Protein AF-A0A7C5HWU1-F1 (afdb_monomer)

Solvent-accessible surface area (backbone atoms only — not comparable to full-atom values): 47065 Å² total; per-residue (Å²): 133,80,89,87,91,85,68,87,83,76,78,81,76,69,82,74,79,74,74,66,59,47,77,37,58,42,42,55,63,25,38,42,65,32,80,45,93,54,46,99,65,39,23,50,65,74,27,44,8,29,36,69,70,50,88,85,70,71,61,64,52,92,88,49,55,86,41,77,65,36,30,35,57,54,82,65,50,75,66,51,50,54,52,48,48,56,29,50,52,31,42,74,73,67,38,45,51,56,19,36,51,44,24,66,70,74,66,47,67,50,42,37,32,46,34,37,25,65,77,80,68,48,61,36,41,32,43,38,67,57,70,41,71,85,28,67,45,52,41,90,51,96,68,71,92,72,46,38,78,22,14,23,64,47,23,63,30,40,41,38,36,32,86,78,41,88,36,57,29,37,33,35,18,52,36,40,49,64,14,53,65,20,53,62,53,43,47,50,46,30,64,64,52,37,24,27,31,40,38,36,40,16,20,14,47,39,48,32,52,74,83,69,78,78,83,52,79,93,41,23,62,45,24,41,48,73,24,76,83,30,63,51,40,52,52,50,53,54,50,46,51,48,31,30,67,78,68,72,43,82,34,41,37,38,41,43,39,36,43,51,55,87,73,61,85,89,49,30,31,30,22,35,20,44,32,40,90,40,36,46,51,19,23,55,62,31,41,89,23,86,81,38,66,11,49,60,38,65,43,47,71,70,63,41,66,53,57,73,81,57,87,33,50,66,33,35,41,58,54,39,35,11,37,36,55,73,74,65,91,56,70,39,51,74,90,82,53,72,50,72,55,35,50,70,50,90,62,38,63,62,76,70,26,47,62,53,55,62,68,46,60,94,57,60,70,41,32,45,62,42,39,36,40,32,38,35,30,45,73,44,46,78,55,40,74,91,41,72,70,48,48,38,45,52,41,33,41,37,84,87,81,72,44,66,38,69,92,50,31,54,56,50,59,50,62,67,54,39,60,62,48,57,34,39,48,63,35,49,64,55,65,70,64,42,69,87,90,67,66,38,53,52,46,41,77,72,44,77,74,47,54,36,41,34,30,41,30,33,32,37,46,56,57,58,45,79,33,38,42,26,41,38,41,35,35,25,78,46,82,83,56,98,81,59,55,49,76,47,31,37,91,78,41,57,62,29,16,26,55,78,47,40,64,52,72,51,64,90,42,64,62,56,36,57,35,24,38,33,37,26,25,34,30,73,79,77,39,60,22,58,69,33,75,79,46,72,52,52,20,23,26,46,42,74,44,75,68,43,42,44,39,36,61,30,22,30,43,36,34,32,29,32,52,38,38,48,65,27,53,16,33,37,40,28,41,27,53,81,94,52,72,74,41,79,78,52,34,29,93,82,33,76,74,36,41,42,50,86,53,58,68,40,77,41,68,46,79,47,70,89,42,63,55,78,42,62,39,38,39,38,43,29,40,26,28,82,84,73,51,75,32,63,52,82,66,69,35,54,33,35,16,26,63,69,37,35,45,38,41,24,41,84,84,56,84,46,57,32,53,21,32,41,36,49,26,84,90,42,42,87,60,94,38,84,91,52,37,38,75,46,79,90,75,82,64,88,87,40,48,49,43,26,35,52,42,66,85,47,100,56,71,70,39,41,20,37,21,46,35,31,38,52,72,58,43,86,77,36,57,51,76,45,42,34,38,38,32,35,72,63,59,71,41,62,34,33,40,36,58,40,71,89,52,63,82,52,100,68,42,44,36,38,34,35,71,88,77,75,45,75,36,49,41,78,84,40,72,40,77,49,67,42,88,57,66,57,76,46,54,30,41,37,37,44,14,39,78,66,85,78,69,57,54,48,42,75,73,44,78,50,78,83,90,38,39,38,40,35,39,48,83,43,74,84,45,68,48,73,50,46,28,32,13,69,45,94,89,54,80,69,43,78,50,78,77,44,50,78,60,87,53,29,38,39,25,71,79,56,92,71,58,46,26,38,33,39,22,40,30,34,92,90,47,89,69,71,38,76,47,83,49,74,70,131

Nearest PDB structures (foldseek):
  7mrs-assembly1_A  TM=3.043E-01  e=5.354E-09  Danio rerio
  7mrm-assembly1_B  TM=2.486E-01  e=1.043E-09  Gallus gallus
  7mqy-assembly1_A  TM=2.648E-01  e=2.783E-09  Danio rerio
  8k53-assembly1_A  TM=4.110E-01  e=7.992E-06  Homo sapiens
  1zlg-assembly1_A  TM=1.804E-01  e=8.283E-09  Homo sapiens

Mean predicted aligned error: 12.89 Å

Foldseek 3Di:
DDDDDPDVPPPPPDPPPPLDFAEFEEAVCQQCFNPDPGDPGRNLLLQFAFADQDPPPFDWAPAAATDQPSEAADQDDPVRLVLLLVLLVCVLVVVQSVSSVSCVVVVPQWTWYFYQHPVQRFTKTKTDGDWDQVGWDPSPDPDCPSIDGTHYHNQQWMKIFGPPAPALAEFEEQACGRQVLFLVLSVVLCVLQSYGMYIYGRYHQRRDFPSPPGDDSCGGSSGLQNHCSGSSNSSLLVSQVSSCVVLVDGGQYEYEGAGEQQPPAPQAQKEKELAPPLAQDAPQQAFPFPVGLHLQQLAAQFQDDACPLHHFHTAGSQNHYAYRHDDDFGWHDPPVDIDGRHPPDPPRDDRRGSSSCSSCPVNQSQANDRNYMYMYGRLQRNRDDSDPVSSQVLQQQDPVVRHHPSVCRCVSVCVNPVRSSVSCSVRSVCVSVLPPVDFWAFWAPWDFPAAAQFKTKIFTAFTGGNQWAFKWKWKAQDADDDPRTDTDMCVNPVNRNHSRDTMDMDGRHHGFTKMKIWMWTAGPVGHIHDIDDIDIDTRAQFDKDDFEWEAAAQKIKTKIWGQAGHQWQFKWKWKDFDPDDTDTPDIVVHDVLRGDDRDGGHMGMDMGHRHDAPTKMKMWMWIAGPVRDIGTDPDMYMFGHHHKKKKKKAFPVRPAIDIAIEEATQPAAQADDPSQWAFDDDDDDPFHKDKFFWDQPHPDGTTGTSYDYHHDDDLQVDKDKTKMKMFGPPAPGKMKIAMDPVCLVDPGFKWKQFPVVRDIDGRNVDIDIDHHHDRDIGIIMIMTGDPDDDWDFFAPWDWDDDQWIKTFTDDIPQFPDKWKWFFLDQPDDTDTDPQWDDDRRMIIHGDDPGGFKMWMFGHHPVGPDTDIDIDGDD

Secondary structure (DSSP, 8-state):
----SSSSSSSS---------EEEEE-HHHHHTS--TTSSS--GGGGSB---SSTTSSPPPTT----TTSS------HHHHHHHHHHHHHHHTT-HHHHHHHHHHHT--EEEEEEEETTT--EEEEEEEPPEEEEEE-TT-S-STT-EEEE-SS---EEEE-TT--S-EEEEES-TTTTTTHHHHHHHHHHHTT-SEEEE-SB-TTSSB--SSS--GGGBSS-TTT-SS-HHHHHHHHHHHHHHHHHSS--EEEEEEEE-TTTSTTS-SEEEESSTT--S--BTT---SSS--STTTSS-SEEE-TTSSSS---EEHHHHEEE---SS--EEE-SS-EEEPP---S----TT-HHHHHHTTT--TTSSB--EEEEEEESS-TTS--SHHHHHHHTTEETTTTEE-GGGTTHHHHHHHHHHHHHHHHHHHHHHH---S-PPPPPEEEEEEEE-SS-EEEEEE----TTEEEEEEEEESS---TT--EEE-TTT-GGGG-TT--EEEE-SPPTT-EEEEEEEEEETTS-BPPPPPPEEEE--SEEEEEEEEEE-SS-EEEEEEEEEESSEEEEEEEEEETTSPPEEEEETTT-GGGB--SSSSEEEEEEE-SPPTT--EEEEEEEEETTS-EEE-S--EEE-----EEEEEEETTSSSEEEEEEEEETT--SS--TTTSEEPP----SS-EEEEEEESSSSSSSEEEEEEEEEP--TTT-EEEEEEEEEES-TTS-EEEEE-HHHHTSSS-EEEEETTTTEEEETTT--EEE--SSSS-EEEEEEEE--SPPPPPPPS-EEEESSSEEEE-PPPTT--EEEEEEESSSSS--EE-TTSEEETTEEEE---TT--EEEEEEEBTTB----EEEEE--

pLDDT: mean 91.93, std 10.79, range [37.84, 98.88]

Radius of gyration: 43.84 Å; Cα contacts (8 Å, |Δi|>4): 2076; chains: 1; bounding box: 96×88×148 Å

Sequence (874 aa):
MKKIIIVLCFLLMLPFYIFSIVEETASFSDFLFHQTGSCEYDNWISHVSEGIAREDWNTYAPYDVQTSGFGDFLLPENEDLSNWEIVIESFLEGNYENAQTLLDTFGIPYQVVQFSDLDTGQIYYLLREDLNLTYYDDNETPEHDDDELGSFDYGWGLYVYNPAATQPVIISAPHPNDDFITPVIAYKCFRDWDAMFFLVNGAGREVKWTEQGDYTNSKSLSDPSRNEDHPFQVAYKMFCDQIREDFGRREFSAQIHSYDWDRHEGHANCQVSAGSGQRCPNLPIRDLSDLKIDLINYSQHLMIPANTIGDNETVFLNDYYAVYYSIYDFIFSDWMNSYEVNNDVDLPGYGSNNQMEYTLSGWNSYDVFEPFFHLEMDELPNSYEITEEKYKWFYAYDSLSATYDMEHLFDKAQQYYSYWIDVMTLVLPEVFELDDELIPATPTNFAIEEQFFDAIELSWEHISSFDFETYEVLYGTEPIGGGNYEIFSRADDELLASQREEGISIADLELNQVYYFKIRAKDYNDNYSDLSEEISGITGPAIISNLLAIGEDASSILMWTADIQVDNQGFNVYRKTGPEPYVQIDGWETNPDLTGSTLPDVDYEFIDEDLENGTYYYYKISAVNIQDDEFIFPEQTSCSPHAVFWLITSNLNAAIKDSAGFSANFFASDNYDPYYDLIKIDSTSSDYIFSAFYEEDWEFRDCYLYQETHRFFNPEYYYKTWQYRVRTDQLNDSIQIYVSDNFLDRNEYLYLEDLQTEEYTNLITSTHLFSTSTEDYVDFVLYWGDWQPALDIPQNIVISIENDIHISWNSVPDAAFYRVYSSDNPSEHFEIDLSGTFFDTNWYAPILEGKRFYFVTAVNENRNNLRKKFVRSK

Structure (mmCIF, N/CA/C/O backbone):
data_AF-A0A7C5HWU1-F1
#
_entry.id   AF-A0A7C5HWU1-F1
#
loop_
_atom_site.group_PDB
_atom_site.id
_atom_site.type_symbol
_atom_site.label_atom_id
_atom_site.label_alt_id
_atom_site.label_comp_id
_atom_site.label_asym_id
_atom_site.label_entity_id
_atom_site.label_seq_id
_atom_site.pdbx_PDB_ins_code
_atom_site.Cartn_x
_atom_site.Cartn_y
_atom_site.Cartn_z
_atom_site.occupancy
_atom_site.B_iso_or_equiv
_atom_site.auth_seq_id
_atom_site.auth_comp_id
_atom_site.auth_asym_id
_atom_site.auth_atom_id
_atom_site.pdbx_PDB_model_num
ATOM 1 N N . MET A 1 1 ? -8.292 -18.930 92.730 1.00 40.56 1 MET A N 1
ATOM 2 C CA . MET A 1 1 ? -8.902 -19.904 91.799 1.00 40.56 1 MET A CA 1
ATOM 3 C C . MET A 1 1 ? -10.146 -19.223 91.252 1.00 40.56 1 MET A C 1
ATOM 5 O O . MET A 1 1 ? -11.150 -19.199 91.935 1.00 40.56 1 MET A O 1
ATOM 9 N N . LYS A 1 2 ? -10.034 -18.327 90.266 1.00 37.84 2 LYS A N 1
ATOM 10 C CA . LYS A 1 2 ? -9.651 -18.561 88.863 1.00 37.84 2 LYS A CA 1
ATOM 11 C C . LYS A 1 2 ? -10.492 -19.673 88.226 1.00 37.84 2 LYS A C 1
ATOM 13 O O . LYS A 1 2 ? -10.213 -20.838 88.464 1.00 37.84 2 LYS A O 1
ATOM 18 N N . LYS A 1 3 ? -11.360 -19.193 87.331 1.00 42.97 3 LYS A N 1
ATOM 19 C CA . LYS A 1 3 ? -11.616 -19.690 85.978 1.00 42.97 3 LYS A CA 1
ATOM 20 C C . LYS A 1 3 ? -12.542 -20.901 85.848 1.00 42.97 3 LYS A C 1
ATOM 22 O O . LYS A 1 3 ? -12.267 -21.960 86.389 1.00 42.97 3 LYS A O 1
ATOM 27 N N . ILE A 1 4 ? -13.553 -20.693 85.000 1.00 46.03 4 ILE A N 1
ATOM 28 C CA . ILE A 1 4 ? -14.052 -21.551 83.905 1.00 46.03 4 ILE A CA 1
ATOM 29 C C . ILE A 1 4 ? -15.587 -21.490 83.905 1.00 46.03 4 ILE A C 1
ATOM 31 O O . ILE A 1 4 ? -16.211 -22.452 84.308 1.00 46.03 4 ILE A O 1
ATOM 35 N N . ILE A 1 5 ? -16.183 -20.356 83.499 1.00 46.50 5 ILE A N 1
ATOM 36 C CA . ILE A 1 5 ? -17.501 -20.282 82.816 1.00 46.50 5 ILE A CA 1
ATOM 37 C C . ILE A 1 5 ? -17.549 -18.979 81.982 1.00 46.50 5 ILE A C 1
ATOM 39 O O . ILE A 1 5 ? -18.446 -18.173 82.148 1.00 46.50 5 ILE A O 1
ATOM 43 N N . ILE A 1 6 ? -16.538 -18.708 81.146 1.00 43.06 6 ILE A N 1
ATOM 44 C CA . ILE A 1 6 ? -16.612 -17.734 80.031 1.00 43.06 6 ILE A CA 1
ATOM 45 C C . ILE A 1 6 ? -15.574 -18.193 78.996 1.00 43.06 6 ILE A C 1
ATOM 47 O O . ILE A 1 6 ? -14.466 -17.674 78.967 1.00 43.06 6 ILE A O 1
ATOM 51 N N . VAL A 1 7 ? -15.864 -19.258 78.242 1.00 43.56 7 VAL A N 1
ATOM 52 C CA . VAL A 1 7 ? -15.054 -19.643 77.059 1.00 43.56 7 VAL A CA 1
ATOM 53 C C . VAL A 1 7 ? -15.929 -20.107 75.882 1.00 43.56 7 VAL A C 1
ATOM 55 O O . VAL A 1 7 ? -15.450 -20.115 74.760 1.00 43.56 7 VAL A O 1
ATOM 58 N N . LEU A 1 8 ? -17.227 -20.399 76.059 1.00 40.72 8 LEU A N 1
ATOM 59 C CA . LEU A 1 8 ? -18.040 -20.935 74.952 1.00 40.72 8 LEU A CA 1
ATOM 60 C C . LEU A 1 8 ? -18.821 -19.904 74.109 1.00 40.72 8 LEU A C 1
ATOM 62 O O . LEU A 1 8 ? -19.440 -20.307 73.136 1.00 40.72 8 LEU A O 1
ATOM 66 N N . CYS A 1 9 ? -18.774 -18.603 74.428 1.00 41.03 9 CYS A N 1
ATOM 67 C CA . CYS A 1 9 ? -19.419 -17.553 73.611 1.00 41.03 9 CYS A CA 1
ATOM 68 C C . CYS A 1 9 ? -18.434 -16.595 72.916 1.00 41.03 9 CYS A C 1
ATOM 70 O O . CYS A 1 9 ? -18.874 -15.655 72.273 1.00 41.03 9 CYS A O 1
ATOM 72 N N . PHE A 1 10 ? -17.120 -16.816 73.029 1.00 39.53 10 PHE A N 1
ATOM 73 C CA . PHE A 1 10 ? -16.094 -15.957 72.405 1.00 39.53 10 PHE A CA 1
ATOM 74 C C . PHE A 1 10 ? -15.346 -16.639 71.246 1.00 39.53 10 PHE A C 1
ATOM 76 O O . PHE A 1 10 ? -14.354 -16.110 70.764 1.00 39.53 10 PHE A O 1
ATOM 83 N N . LEU A 1 11 ? -15.818 -17.808 70.796 1.00 40.31 11 LEU A N 1
ATOM 84 C CA . LEU A 1 11 ? -15.212 -18.591 69.708 1.00 40.31 11 LEU A CA 1
ATOM 85 C C . LEU A 1 11 ? -16.093 -18.659 68.443 1.00 40.31 11 LEU A C 1
ATOM 87 O O . LEU A 1 11 ? -15.868 -19.504 67.588 1.00 40.31 11 LEU A O 1
ATOM 91 N N . LEU A 1 12 ? -17.091 -17.772 68.337 1.00 43.75 12 LEU A N 1
ATOM 92 C CA . LEU A 1 12 ? -17.999 -17.628 67.184 1.00 43.75 12 LEU A CA 1
ATOM 93 C C . LEU A 1 12 ? -18.021 -16.195 66.612 1.00 43.75 12 LEU A C 1
ATOM 95 O O . LEU A 1 12 ? -18.949 -15.822 65.910 1.00 43.75 12 LEU A O 1
ATOM 99 N N . MET A 1 13 ? -16.995 -15.393 66.904 1.00 44.50 13 MET A N 1
ATOM 100 C CA . MET A 1 13 ? -16.702 -14.148 66.182 1.00 44.50 13 MET A CA 1
ATOM 101 C C . MET A 1 13 ? -15.265 -14.204 65.661 1.00 44.50 13 MET A C 1
ATOM 103 O O . MET A 1 13 ? -14.399 -13.439 66.072 1.00 44.50 13 MET A O 1
ATOM 107 N N . LEU A 1 14 ? -14.995 -15.193 64.815 1.00 41.62 14 LEU A N 1
ATOM 108 C CA . LEU A 1 14 ? -14.019 -15.000 63.752 1.00 41.62 14 LEU A CA 1
ATOM 109 C C . LEU A 1 14 ? -14.817 -14.359 62.614 1.00 41.62 14 LEU A C 1
ATOM 111 O O . LEU A 1 14 ? -15.824 -14.960 62.228 1.00 41.62 14 LEU A O 1
ATOM 115 N N . PRO A 1 15 ? -14.450 -13.166 62.116 1.00 42.91 15 PRO A N 1
ATOM 116 C CA . PRO A 1 15 ? -14.935 -12.753 60.816 1.00 42.91 15 PRO A CA 1
ATOM 117 C C . PRO A 1 15 ? -14.391 -13.802 59.846 1.00 42.91 15 PRO A C 1
ATOM 119 O O . PRO A 1 15 ? -13.188 -13.887 59.611 1.00 42.91 15 PRO A O 1
ATOM 122 N N . PHE A 1 16 ? -15.266 -14.681 59.365 1.00 39.62 16 PHE A N 1
ATOM 123 C CA . PHE A 1 16 ? -15.053 -15.211 58.035 1.00 39.62 16 PHE A CA 1
ATOM 124 C C . PHE A 1 16 ? -15.185 -13.975 57.152 1.00 39.62 16 PHE A C 1
ATOM 126 O O . PHE A 1 16 ? -16.294 -13.477 56.979 1.00 39.62 16 PHE A O 1
ATOM 133 N N . TYR A 1 17 ? -14.054 -13.417 56.719 1.00 40.31 17 TYR A N 1
ATOM 134 C CA . TYR A 1 17 ? -14.051 -12.621 55.504 1.00 40.31 17 TYR A CA 1
ATOM 135 C C . TYR A 1 17 ? -14.472 -13.610 54.423 1.00 40.31 17 TYR A C 1
ATOM 137 O O . TYR A 1 17 ? -13.705 -14.478 54.016 1.00 40.31 17 TYR A O 1
ATOM 145 N N . ILE A 1 18 ? -15.770 -13.615 54.142 1.00 43.16 18 ILE A N 1
ATOM 146 C CA . ILE A 1 18 ? -16.285 -14.161 52.903 1.00 43.16 18 ILE A CA 1
ATOM 147 C C . ILE A 1 18 ? -15.834 -13.100 51.907 1.00 43.16 18 ILE A C 1
ATOM 149 O O . ILE A 1 18 ? -16.383 -12.003 51.919 1.00 43.16 18 ILE A O 1
ATOM 153 N N . PHE A 1 19 ? -14.737 -13.369 51.201 1.00 53.16 19 PHE A N 1
ATOM 154 C CA . PHE A 1 19 ? -14.322 -12.557 50.066 1.00 53.16 19 PHE A CA 1
ATOM 155 C C . PHE A 1 19 ? -15.369 -12.817 48.987 1.00 53.16 19 PHE A C 1
ATOM 157 O O . PHE A 1 19 ? -15.339 -13.856 48.336 1.00 53.16 19 PHE A O 1
ATOM 164 N N . SER A 1 20 ? -16.390 -11.968 48.935 1.00 76.44 20 SER A N 1
ATOM 165 C CA . SER A 1 20 ? -17.412 -12.007 47.898 1.00 76.44 20 SER A CA 1
ATOM 166 C C . SER A 1 20 ? -17.138 -10.876 46.928 1.00 76.44 20 SER A C 1
ATOM 168 O O . SER A 1 20 ? -16.893 -9.753 47.366 1.00 76.44 20 SER A O 1
ATOM 170 N N . ILE A 1 21 ? -17.228 -11.179 45.639 1.00 93.44 21 ILE A N 1
ATOM 171 C CA . ILE A 1 21 ? -17.338 -10.163 44.594 1.00 93.4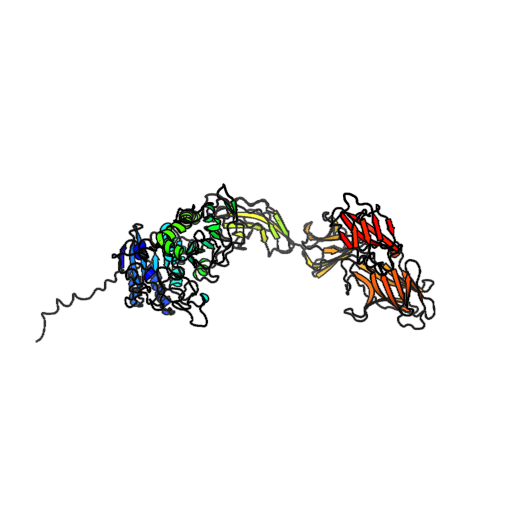4 21 ILE A CA 1
ATOM 172 C C . ILE A 1 21 ? -18.597 -9.312 44.814 1.00 93.44 21 ILE A C 1
ATOM 174 O O . ILE A 1 21 ? -19.515 -9.721 45.538 1.00 93.44 21 ILE A O 1
ATOM 178 N N . VAL A 1 22 ? -18.642 -8.134 44.201 1.00 95.81 22 VAL A N 1
ATOM 179 C CA . VAL A 1 22 ? -19.828 -7.272 44.231 1.00 95.81 22 VAL A CA 1
ATOM 180 C C . VAL A 1 22 ? -20.861 -7.815 43.241 1.00 95.81 22 VAL A C 1
ATOM 182 O O . VAL A 1 22 ? -20.510 -8.253 42.150 1.00 95.81 22 VAL A O 1
ATOM 185 N N . GLU A 1 23 ? -22.139 -7.820 43.621 1.00 96.50 23 GLU A N 1
ATOM 186 C CA . GLU A 1 23 ? -23.247 -8.219 42.746 1.00 96.50 23 GLU A CA 1
ATOM 187 C C . GLU A 1 23 ? -24.199 -7.035 42.566 1.00 96.50 23 GLU A C 1
ATOM 189 O O . GLU A 1 23 ? -24.766 -6.540 43.544 1.00 96.50 23 GLU A O 1
ATOM 194 N N . GLU A 1 24 ? -24.407 -6.613 41.321 1.00 97.31 24 GLU A N 1
ATOM 195 C CA . GLU A 1 24 ? -25.278 -5.488 40.970 1.00 97.31 24 GLU A CA 1
ATOM 196 C C . GLU A 1 24 ? -26.317 -5.893 39.922 1.00 97.31 24 GLU A C 1
ATOM 198 O O . GLU A 1 24 ? -26.155 -6.855 39.168 1.00 97.31 24 GLU A O 1
ATOM 203 N N . THR A 1 25 ? -27.451 -5.195 39.908 1.00 97.75 25 THR A N 1
ATOM 204 C CA . THR A 1 25 ? -28.520 -5.407 38.924 1.00 97.75 25 THR A CA 1
ATOM 205 C C . THR A 1 25 ? -29.132 -4.063 38.566 1.00 97.75 25 THR A C 1
ATOM 207 O O . THR A 1 25 ? -29.899 -3.503 39.352 1.00 97.75 25 THR A O 1
ATOM 210 N N . ALA A 1 26 ? -28.795 -3.557 37.386 1.00 97.56 26 ALA A N 1
ATOM 211 C CA . ALA A 1 26 ? -29.218 -2.256 36.880 1.00 97.56 26 ALA A CA 1
ATOM 212 C C . ALA A 1 26 ? -29.174 -2.245 35.343 1.00 97.56 26 ALA A C 1
ATOM 214 O O . ALA A 1 26 ? -28.721 -3.211 34.733 1.00 97.56 26 ALA A O 1
ATOM 215 N N . SER A 1 27 ? -29.661 -1.172 34.718 1.00 97.25 27 SER A N 1
ATOM 216 C CA . SER A 1 27 ? -29.321 -0.871 33.323 1.00 97.25 27 SER A CA 1
ATOM 217 C C . SER A 1 27 ? -27.824 -0.575 33.241 1.00 97.25 27 SER A C 1
ATOM 219 O O . SER A 1 27 ? -27.307 0.179 34.072 1.00 97.25 27 SER A O 1
ATOM 221 N N . PHE A 1 28 ? -27.118 -1.163 32.276 1.00 97.44 28 PHE A N 1
ATOM 222 C CA . PHE A 1 28 ? -25.710 -0.838 32.077 1.00 97.44 28 PHE A CA 1
ATOM 223 C C . PHE A 1 28 ? -25.535 0.587 31.542 1.00 97.44 28 PHE A C 1
ATOM 225 O O . PHE A 1 28 ? -24.585 1.253 31.947 1.00 97.44 28 PHE A O 1
ATOM 232 N N . SER A 1 29 ? -26.468 1.106 30.726 1.00 95.88 29 SER A N 1
ATOM 233 C CA . SER A 1 29 ? -26.444 2.537 30.379 1.00 95.88 29 SER A CA 1
ATOM 234 C C . SER A 1 29 ? -26.589 3.436 31.605 1.00 95.88 29 SER A C 1
ATOM 236 O O . SER A 1 29 ? -25.870 4.425 31.701 1.00 95.88 29 SER A O 1
ATOM 238 N N . ASP A 1 30 ? -27.431 3.067 32.578 1.00 95.56 30 ASP A N 1
ATOM 239 C CA . ASP A 1 30 ? -27.555 3.855 33.809 1.00 95.56 30 ASP A CA 1
ATOM 240 C C . ASP A 1 30 ? -26.303 3.773 34.688 1.00 95.56 30 ASP A C 1
ATOM 242 O O . ASP A 1 30 ? -25.962 4.739 35.353 1.00 95.56 30 ASP A O 1
ATOM 246 N N . PHE A 1 31 ? -25.593 2.644 34.700 1.00 97.38 31 PHE A N 1
ATOM 247 C CA . PHE A 1 31 ? -24.294 2.570 35.373 1.00 97.38 31 PHE A CA 1
ATOM 248 C C . PHE A 1 31 ? -23.233 3.422 34.664 1.00 97.38 31 PHE A C 1
ATOM 250 O O . PHE A 1 31 ? -22.428 4.067 35.329 1.00 97.38 31 PHE A O 1
ATOM 257 N N . LEU A 1 32 ? -23.214 3.412 33.330 1.00 97.50 32 LEU A N 1
ATOM 258 C CA . LEU A 1 32 ? -22.149 4.046 32.564 1.00 97.50 32 LEU A CA 1
ATOM 259 C C . LEU A 1 32 ? -22.331 5.563 32.434 1.00 97.50 32 LEU A C 1
ATOM 261 O O . LEU A 1 32 ? -21.352 6.274 32.621 1.00 97.50 32 LEU A O 1
ATOM 265 N N . PHE A 1 33 ? -23.532 6.048 32.096 1.00 95.00 33 PHE A N 1
ATOM 266 C CA . PHE A 1 33 ? -23.756 7.458 31.730 1.00 95.00 33 PHE A CA 1
ATOM 267 C C . PHE A 1 33 ? -25.135 8.048 32.104 1.00 95.00 33 PHE A C 1
ATOM 269 O O . PHE A 1 33 ? -25.466 9.143 31.651 1.00 95.00 33 PHE A O 1
ATOM 276 N N . HIS A 1 34 ? -25.954 7.363 32.915 1.00 93.00 34 HIS A N 1
ATOM 277 C CA . HIS A 1 34 ? -27.121 7.980 33.574 1.00 93.00 34 HIS A CA 1
ATOM 278 C C . HIS A 1 34 ? -27.094 7.736 35.091 1.00 93.00 34 HIS A C 1
ATOM 280 O O . HIS A 1 34 ? -26.043 7.491 35.667 1.00 93.00 34 HIS A O 1
ATOM 286 N N . GLN A 1 35 ? -28.250 7.831 35.754 1.00 90.50 35 GLN A N 1
ATOM 287 C CA . GLN A 1 35 ? -28.375 7.690 37.202 1.00 90.50 35 GLN A CA 1
ATOM 288 C C . GLN A 1 35 ? -29.171 6.436 37.588 1.00 90.50 35 GLN A C 1
ATOM 290 O O . GLN A 1 35 ? -30.254 6.165 37.065 1.00 90.50 35 GLN A O 1
ATOM 295 N N . THR A 1 36 ? -28.690 5.697 38.585 1.00 91.69 36 THR A N 1
ATOM 296 C CA . THR A 1 36 ? -29.355 4.565 39.226 1.00 91.69 36 THR A CA 1
ATOM 297 C C . THR A 1 36 ? -28.943 4.397 40.691 1.00 91.69 36 THR A C 1
ATOM 299 O O . THR A 1 36 ? -27.784 4.249 41.051 1.00 91.69 36 THR A O 1
ATOM 302 N N . GLY A 1 37 ? -29.932 4.247 41.577 1.00 90.56 37 GLY A N 1
ATOM 303 C CA . GLY A 1 37 ? -29.687 3.902 42.987 1.00 90.56 37 GLY A CA 1
ATOM 304 C C . GLY A 1 37 ? -29.417 2.412 43.250 1.00 90.56 37 GLY A C 1
ATOM 305 O O . GLY A 1 37 ? -29.555 1.973 44.395 1.00 90.56 37 GLY A O 1
ATOM 306 N N . SER A 1 38 ? -29.163 1.618 42.205 1.00 92.69 38 SER A N 1
ATOM 307 C CA . SER A 1 38 ? -29.028 0.151 42.289 1.00 92.69 38 SER A CA 1
ATOM 308 C C . SER A 1 38 ? -27.577 -0.341 42.235 1.00 92.69 38 SER A C 1
ATOM 310 O O . SER A 1 38 ? -27.352 -1.538 42.419 1.00 92.69 38 SER A O 1
ATOM 312 N N . CYS A 1 39 ? -26.628 0.571 42.023 1.00 94.88 39 CYS A N 1
ATOM 313 C CA . CYS A 1 39 ? -25.188 0.328 42.025 1.00 94.88 39 CYS A CA 1
ATOM 314 C C . CYS A 1 39 ? -24.531 1.053 43.214 1.00 94.88 39 CYS A C 1
ATOM 316 O O . CYS A 1 39 ? -25.160 1.903 43.849 1.00 94.88 39 CYS A O 1
ATOM 318 N N . GLU A 1 40 ? -23.287 0.705 43.553 1.00 94.06 40 GLU A N 1
ATOM 319 C CA . GLU A 1 40 ? -22.506 1.435 44.567 1.00 94.06 40 GLU A CA 1
ATOM 320 C C . GLU A 1 40 ? -22.298 2.905 44.174 1.00 94.06 40 GLU A C 1
ATOM 322 O O . GLU A 1 40 ? -22.409 3.788 45.026 1.00 94.06 40 GLU A O 1
ATOM 327 N N . TYR A 1 41 ? -22.073 3.135 42.881 1.00 95.56 41 TYR A N 1
ATOM 328 C CA . TYR A 1 41 ? -22.133 4.421 42.199 1.00 95.56 41 TYR A CA 1
ATOM 329 C C . TYR A 1 41 ? -22.610 4.210 40.751 1.00 95.56 41 TYR A C 1
ATOM 331 O O . TYR A 1 41 ? -22.577 3.087 40.237 1.00 95.56 41 TYR A O 1
ATOM 339 N N . ASP A 1 42 ? -23.119 5.268 40.136 1.00 94.88 42 ASP A N 1
ATOM 340 C CA . ASP A 1 42 ? -23.674 5.346 38.783 1.00 94.88 42 ASP A CA 1
ATOM 341 C C . ASP A 1 42 ? -22.903 6.385 37.956 1.00 94.88 42 ASP A C 1
ATOM 343 O O . ASP A 1 42 ? -21.864 6.858 38.408 1.00 94.88 42 ASP A O 1
ATOM 347 N N . ASN A 1 43 ? -23.356 6.669 36.732 1.00 94.75 43 ASN A N 1
ATOM 348 C CA . ASN A 1 43 ? -22.728 7.633 35.825 1.00 94.75 43 ASN A CA 1
ATOM 349 C C . ASN A 1 43 ? -21.191 7.534 35.773 1.00 94.75 43 ASN A C 1
ATOM 351 O O . ASN A 1 43 ? -20.488 8.523 35.944 1.00 94.75 43 ASN A O 1
ATOM 355 N N . TRP A 1 44 ? -20.643 6.330 35.580 1.00 97.19 44 TRP A N 1
ATOM 356 C CA . TRP A 1 44 ? -19.201 6.079 35.676 1.00 97.19 44 TRP A CA 1
ATOM 357 C C . TRP A 1 44 ? -18.342 7.094 34.897 1.00 97.19 44 TRP A C 1
ATOM 359 O O . TRP A 1 44 ? -17.275 7.476 35.377 1.00 97.19 44 TRP A O 1
ATOM 369 N N . ILE A 1 45 ? -18.806 7.556 33.727 1.00 96.06 45 ILE A N 1
ATOM 370 C CA . ILE A 1 45 ? -18.069 8.526 32.902 1.00 96.06 45 ILE A CA 1
ATOM 371 C C . ILE A 1 45 ? -17.879 9.889 33.579 1.00 96.06 45 ILE A C 1
ATOM 373 O O . ILE A 1 45 ? -16.869 10.530 33.325 1.00 96.06 45 ILE A O 1
ATOM 377 N N . SER A 1 46 ? -18.788 10.313 34.462 1.00 94.19 46 SER A N 1
ATOM 378 C CA . SER A 1 46 ? -18.692 11.603 35.158 1.00 94.19 46 SER A CA 1
ATOM 379 C C . SER A 1 46 ? -17.735 11.566 36.352 1.00 94.19 46 SER A C 1
ATOM 381 O O . SER A 1 46 ? -17.533 12.566 37.026 1.00 94.19 46 SER A O 1
ATOM 383 N N . HIS A 1 47 ? -17.136 10.406 36.634 1.00 96.38 47 HIS A N 1
ATOM 384 C CA . HIS A 1 47 ? -16.130 10.231 37.681 1.00 96.38 47 HIS A CA 1
ATOM 385 C C . HIS A 1 47 ? -14.700 10.145 37.133 1.00 96.38 47 HIS A C 1
ATOM 387 O O . HIS A 1 47 ? -13.751 10.027 37.916 1.00 96.38 47 HIS A O 1
ATOM 393 N N . VAL A 1 48 ? -14.535 10.168 35.808 1.00 97.12 48 VAL A N 1
ATOM 394 C CA . VAL A 1 48 ? -13.241 10.040 35.132 1.00 97.12 48 VAL A CA 1
ATOM 395 C C . VAL A 1 48 ? -12.311 11.184 35.530 1.00 97.12 48 VAL A C 1
ATOM 397 O O . VAL A 1 48 ? -12.720 12.336 35.582 1.00 97.12 48 VAL A O 1
ATOM 400 N N . SER A 1 49 ? -11.044 10.867 35.811 1.00 97.31 49 SER A N 1
ATOM 401 C CA . SER A 1 49 ? -10.079 11.865 36.275 1.00 97.31 49 SER A CA 1
ATOM 402 C C . SER A 1 49 ? -9.803 12.933 35.216 1.00 97.31 49 SER A C 1
ATOM 404 O O . SER A 1 49 ? -9.555 12.617 34.047 1.00 97.31 49 SER A O 1
ATOM 406 N N . GLU A 1 50 ? -9.734 14.186 35.652 1.00 95.38 50 GLU A N 1
ATOM 407 C CA . GLU A 1 50 ? -9.659 15.368 34.796 1.00 95.38 50 GLU A CA 1
ATOM 408 C C . GLU A 1 50 ? -8.326 16.104 34.900 1.00 95.38 50 GLU A C 1
ATOM 410 O O . GLU A 1 50 ? -7.617 16.085 35.916 1.00 95.38 50 GLU A O 1
ATOM 415 N N . GLY A 1 51 ? -7.954 16.782 33.817 1.00 92.31 51 GLY A N 1
ATOM 416 C CA . GLY A 1 51 ? -6.732 17.564 33.790 1.00 92.31 51 GLY A CA 1
ATOM 417 C C . GLY A 1 51 ? -6.682 18.534 32.629 1.00 92.31 51 GLY A C 1
ATOM 418 O O . GLY A 1 51 ? -7.107 18.226 31.525 1.00 92.31 51 GLY A O 1
ATOM 419 N N . ILE A 1 52 ? -6.093 19.702 32.882 1.00 93.19 52 ILE A N 1
ATOM 420 C CA . ILE A 1 52 ? -5.788 20.700 31.857 1.00 93.19 52 ILE A CA 1
ATOM 421 C C . ILE A 1 52 ? -4.295 21.020 31.940 1.00 93.19 52 ILE A C 1
ATOM 423 O O . ILE A 1 52 ? -3.822 21.686 32.869 1.00 93.19 52 ILE A O 1
ATOM 427 N N . ALA A 1 53 ? -3.536 20.552 30.954 1.00 92.44 53 ALA A N 1
ATOM 428 C CA . ALA A 1 53 ? -2.123 20.849 30.764 1.00 92.44 53 ALA A CA 1
ATOM 429 C C . ALA A 1 53 ? -1.927 22.146 29.968 1.00 92.44 53 ALA A C 1
ATOM 431 O O . ALA A 1 53 ? -0.971 22.889 30.226 1.00 92.44 53 ALA A O 1
ATOM 432 N N . ARG A 1 54 ? -2.823 22.446 29.019 1.00 90.12 54 ARG A N 1
ATOM 433 C CA . ARG A 1 54 ? -2.822 23.703 28.264 1.00 90.12 54 ARG A CA 1
ATOM 434 C C . ARG A 1 54 ? -4.243 24.204 27.997 1.00 90.12 54 ARG A C 1
ATOM 436 O O . ARG A 1 54 ? -5.019 23.566 27.303 1.00 90.12 54 ARG A O 1
ATOM 443 N N . GLU A 1 55 ? -4.524 25.414 28.476 1.00 88.06 55 GLU A N 1
ATOM 444 C CA . GLU A 1 55 ? -5.776 26.132 28.201 1.00 88.06 55 GLU A CA 1
ATOM 445 C C . GLU A 1 55 ? -6.022 26.251 26.684 1.00 88.06 55 GLU A C 1
ATOM 447 O O . GLU A 1 55 ? -5.083 26.511 25.917 1.00 88.06 55 GLU A O 1
ATOM 452 N N . ASP A 1 56 ? -7.271 26.026 26.270 1.00 84.38 56 ASP A N 1
ATOM 453 C CA . ASP A 1 56 ? -7.741 25.983 24.878 1.00 84.38 56 ASP A CA 1
ATOM 454 C C . ASP A 1 56 ? -7.077 24.904 23.991 1.00 84.38 56 ASP A C 1
ATOM 456 O O . ASP A 1 56 ? -7.147 24.985 22.763 1.00 84.38 56 ASP A O 1
ATOM 460 N N . TRP A 1 57 ? -6.384 23.907 24.564 1.00 86.88 57 TRP A N 1
ATOM 461 C CA . TRP A 1 57 ? -5.777 22.833 23.768 1.00 86.88 57 TRP A CA 1
ATOM 462 C C . TRP A 1 57 ? -6.787 21.818 23.252 1.00 86.88 57 TRP A C 1
ATOM 464 O O . TRP A 1 57 ? -6.648 21.445 22.099 1.00 86.88 57 TRP A O 1
ATOM 474 N N . ASN A 1 58 ? -7.804 21.443 24.021 1.00 85.50 58 ASN A N 1
ATOM 475 C CA . ASN A 1 58 ? -8.927 20.595 23.601 1.00 85.50 58 ASN A CA 1
ATOM 476 C C . ASN A 1 58 ? -10.241 21.361 23.782 1.00 85.50 58 ASN A C 1
ATOM 478 O O . ASN A 1 58 ? -10.289 22.321 24.561 1.00 85.50 58 ASN A O 1
ATOM 482 N N . THR A 1 59 ? -11.283 20.953 23.066 1.00 87.25 59 THR A N 1
ATOM 483 C CA . THR A 1 59 ? -12.651 21.383 23.333 1.00 87.25 59 THR A CA 1
ATOM 484 C C . THR A 1 59 ? -13.345 20.270 24.117 1.00 87.25 59 THR A C 1
ATOM 486 O O . THR A 1 59 ? -13.331 19.121 23.713 1.00 87.25 59 THR A O 1
ATOM 489 N N . TYR A 1 60 ? -13.910 20.598 25.277 1.00 89.44 60 TYR A N 1
ATOM 490 C CA . TYR A 1 60 ? -14.515 19.602 26.166 1.00 89.44 60 TYR A CA 1
ATOM 491 C C . TYR A 1 60 ? -16.042 19.566 26.039 1.00 89.44 60 TYR A C 1
ATOM 493 O O . TYR A 1 60 ? -16.659 20.400 25.355 1.00 89.44 60 TYR A O 1
ATOM 501 N N . ALA A 1 61 ? -16.652 18.592 26.716 1.00 91.25 61 ALA A N 1
ATOM 502 C CA . ALA A 1 61 ? -18.095 18.454 26.814 1.00 91.25 61 ALA A CA 1
ATOM 503 C C . ALA A 1 61 ? -18.757 19.785 27.234 1.00 91.25 61 ALA A C 1
ATOM 505 O O . ALA A 1 61 ? -18.266 20.494 28.109 1.00 91.25 61 ALA A O 1
ATOM 506 N N . PRO A 1 62 ? -19.898 20.175 26.641 1.00 89.44 62 PRO A N 1
ATOM 507 C CA . PRO A 1 62 ? -20.490 21.484 26.916 1.00 89.44 62 PRO A CA 1
ATOM 508 C C . PRO A 1 62 ? -21.200 21.562 28.279 1.00 89.44 62 PRO A C 1
ATOM 510 O O . PRO A 1 62 ? -21.581 22.659 28.701 1.00 89.44 62 PRO A O 1
ATOM 513 N N . TYR A 1 63 ? -21.439 20.414 28.911 1.00 88.75 63 TYR A N 1
ATOM 514 C CA . TYR A 1 63 ? -22.150 20.235 30.180 1.00 88.75 63 TYR A CA 1
ATOM 515 C C . TYR A 1 63 ? -21.222 19.903 31.354 1.00 88.75 63 TYR A C 1
ATOM 517 O O . TYR A 1 63 ? -21.711 19.816 32.471 1.00 88.75 63 TYR A O 1
ATOM 525 N N . ASP A 1 64 ? -19.928 19.725 31.095 1.00 88.38 64 ASP A N 1
ATOM 526 C CA . ASP A 1 64 ? -18.927 19.307 32.073 1.00 88.38 64 ASP A CA 1
ATOM 527 C C . ASP A 1 64 ? -17.685 20.193 31.881 1.00 88.38 64 ASP A C 1
ATOM 529 O O . ASP A 1 64 ? -17.063 20.222 30.813 1.00 88.38 64 ASP A O 1
ATOM 533 N N . VAL A 1 65 ? -17.386 21.002 32.898 1.00 88.31 65 VAL A N 1
ATOM 534 C CA . VAL A 1 65 ? -16.259 21.934 32.865 1.00 88.31 65 VAL A CA 1
ATOM 535 C C . VAL A 1 65 ? -15.069 21.262 33.520 1.00 88.31 65 VAL A C 1
ATOM 537 O O . VAL A 1 65 ? -14.942 21.272 34.734 1.00 88.31 65 VAL A O 1
ATOM 540 N N . GLN A 1 66 ? -14.135 20.805 32.692 1.00 89.62 66 GLN A N 1
ATOM 541 C CA . GLN A 1 66 ? -12.939 20.121 33.169 1.00 89.62 66 GLN A CA 1
ATOM 542 C C . GLN A 1 66 ? -12.120 20.958 34.167 1.00 89.62 66 GLN A C 1
ATOM 544 O O . GLN A 1 66 ? -11.725 22.099 33.887 1.00 89.62 66 GLN A O 1
ATOM 549 N N . THR A 1 67 ? -11.769 20.365 35.307 1.00 85.44 67 THR A N 1
ATOM 550 C CA . THR A 1 67 ? -10.967 20.978 36.364 1.00 85.44 67 THR A CA 1
ATOM 551 C C . THR A 1 67 ? -9.699 20.181 36.684 1.00 85.44 67 THR A C 1
ATOM 553 O O . THR A 1 67 ? -9.681 18.973 36.903 1.00 85.44 67 THR A O 1
ATOM 556 N N . SER A 1 68 ? -8.560 20.876 36.792 1.00 87.25 68 SER A N 1
ATOM 557 C CA . SER A 1 68 ? -7.334 20.241 37.296 1.00 87.25 68 SER A CA 1
ATOM 558 C C . SER A 1 68 ? -7.474 19.952 38.796 1.00 87.25 68 SER A C 1
ATOM 560 O O . SER A 1 68 ? -7.275 20.849 39.623 1.00 87.25 68 SER A O 1
ATOM 562 N N . GLY A 1 69 ? -7.755 18.699 39.154 1.00 86.06 69 GLY A N 1
ATOM 563 C CA . GLY A 1 69 ? -7.834 18.240 40.544 1.00 86.06 69 GLY A CA 1
ATOM 564 C C . GLY A 1 69 ? -9.057 17.394 40.897 1.00 86.06 69 GLY A C 1
ATOM 565 O O . GLY A 1 69 ? -9.149 16.987 42.059 1.00 86.06 69 GLY A O 1
ATOM 566 N N . PHE A 1 70 ? -9.954 17.126 39.947 1.00 95.69 70 PHE A N 1
ATOM 567 C CA . PHE A 1 70 ? -10.973 16.090 40.069 1.00 95.69 70 PHE A CA 1
ATOM 568 C C . PHE A 1 70 ? -10.377 14.741 39.634 1.00 95.69 70 PHE A C 1
ATOM 570 O O . PHE A 1 70 ? -10.129 14.498 38.458 1.00 95.69 70 PHE A O 1
ATOM 577 N N . GLY A 1 71 ? -10.026 13.904 40.614 1.00 96.88 71 GLY A N 1
ATOM 578 C CA . GLY A 1 71 ? -9.297 12.652 40.386 1.00 96.88 71 GLY A CA 1
ATOM 579 C C . GLY A 1 71 ? -7.781 12.810 40.223 1.00 96.88 71 GLY A C 1
ATOM 580 O O . GLY A 1 71 ? -7.203 13.888 40.397 1.00 96.88 71 GLY A O 1
ATOM 581 N N . ASP A 1 72 ? -7.110 11.692 39.952 1.00 96.81 72 ASP A N 1
ATOM 582 C CA . ASP A 1 72 ? -5.698 11.604 39.569 1.00 96.81 72 ASP A CA 1
ATOM 583 C C . ASP A 1 72 ? -5.460 10.391 38.640 1.00 96.81 72 ASP A C 1
ATOM 585 O O . ASP A 1 72 ? -6.361 9.597 38.363 1.00 96.81 72 ASP A O 1
ATOM 589 N N . PHE A 1 73 ? -4.231 10.247 38.143 1.00 97.44 73 PHE A N 1
ATOM 590 C CA . PHE A 1 73 ? -3.764 9.043 37.459 1.00 97.44 73 PHE A CA 1
ATOM 591 C C . PHE A 1 73 ? -2.475 8.535 38.108 1.00 97.44 73 PHE A C 1
ATOM 593 O O . PHE A 1 73 ? -1.444 9.228 38.122 1.00 97.44 73 PHE A O 1
ATOM 600 N N . LEU A 1 74 ? -2.511 7.306 38.624 1.00 97.25 74 LEU A N 1
ATOM 601 C CA . LEU A 1 74 ? -1.337 6.659 39.194 1.00 97.25 74 LEU A CA 1
ATOM 602 C C . LEU A 1 74 ? -0.482 6.073 38.071 1.00 97.25 74 LEU A C 1
ATOM 604 O O . LEU A 1 74 ? -0.843 5.068 37.462 1.00 97.25 74 LEU A O 1
ATOM 608 N N . LEU A 1 75 ? 0.695 6.666 37.852 1.00 97.00 75 LEU A N 1
ATOM 609 C CA . LEU A 1 75 ? 1.710 6.085 36.974 1.00 97.00 75 LEU A CA 1
ATOM 610 C C . LEU A 1 75 ? 2.149 4.727 37.545 1.00 97.00 75 LEU A C 1
ATOM 612 O O . LEU A 1 75 ? 2.733 4.714 38.634 1.00 97.00 75 LEU A O 1
ATOM 616 N N . PRO A 1 76 ? 1.890 3.609 36.846 1.00 96.69 76 PRO A N 1
ATOM 617 C CA . PRO A 1 76 ? 2.200 2.290 37.373 1.00 96.69 76 PRO A CA 1
ATOM 618 C C . PRO A 1 76 ? 3.716 2.062 37.411 1.00 96.69 76 PRO A C 1
ATOM 620 O O . PRO A 1 76 ? 4.452 2.434 36.493 1.00 96.69 76 PRO A O 1
ATOM 623 N N . GLU A 1 77 ? 4.200 1.409 38.462 1.00 96.19 77 GLU A N 1
ATOM 624 C CA . GLU A 1 77 ? 5.528 0.804 38.469 1.00 96.19 77 GLU A CA 1
ATOM 625 C C . GLU A 1 77 ? 5.481 -0.602 37.839 1.00 96.19 77 GLU A C 1
ATOM 627 O O . GLU A 1 77 ? 4.426 -1.215 37.681 1.00 96.19 77 GLU A O 1
ATOM 632 N N . ASN A 1 78 ? 6.644 -1.179 37.521 1.00 96.75 78 ASN A N 1
ATOM 633 C CA . ASN A 1 78 ? 6.717 -2.534 36.948 1.00 96.75 78 ASN A CA 1
ATOM 634 C C . ASN A 1 78 ? 6.039 -3.604 37.827 1.00 96.75 78 ASN A C 1
ATOM 636 O O . ASN A 1 78 ? 5.531 -4.601 37.312 1.00 96.75 78 ASN A O 1
ATOM 640 N N . GLU A 1 79 ? 6.080 -3.430 39.153 1.00 97.56 79 GLU A N 1
ATOM 641 C CA . GLU A 1 79 ? 5.405 -4.330 40.094 1.00 97.56 79 GLU A CA 1
ATOM 642 C C . GLU A 1 79 ? 3.880 -4.201 39.987 1.00 97.56 79 GLU A C 1
ATOM 644 O O . GLU A 1 79 ? 3.198 -5.222 40.008 1.00 97.56 79 GLU A O 1
ATOM 649 N N . ASP A 1 80 ? 3.358 -2.990 39.776 1.00 97.94 80 ASP A N 1
ATOM 650 C CA . ASP A 1 80 ? 1.925 -2.746 39.590 1.00 97.94 80 ASP A CA 1
ATOM 651 C C . ASP A 1 80 ? 1.415 -3.411 38.311 1.00 97.94 80 ASP A C 1
ATOM 653 O O . ASP A 1 80 ? 0.428 -4.140 38.360 1.00 97.94 80 ASP A O 1
ATOM 657 N N . LEU A 1 81 ? 2.133 -3.253 37.192 1.00 98.44 81 LEU A N 1
ATOM 658 C CA . LEU A 1 81 ? 1.784 -3.904 35.922 1.00 98.44 81 LEU A CA 1
ATOM 659 C C . LEU A 1 81 ? 1.806 -5.435 36.037 1.00 98.44 81 LEU A C 1
ATOM 661 O O . LEU A 1 81 ? 0.893 -6.099 35.555 1.00 98.44 81 LEU A O 1
ATOM 665 N N . SER A 1 82 ? 2.808 -5.993 36.726 1.00 98.38 82 SER A N 1
ATOM 666 C CA . SER A 1 82 ? 2.909 -7.445 36.948 1.00 98.38 82 SER A CA 1
ATOM 667 C C . SER A 1 82 ? 1.780 -7.965 37.845 1.00 98.38 82 SER A C 1
ATOM 669 O O . SER A 1 82 ? 1.238 -9.045 37.623 1.00 98.38 82 SER A O 1
ATOM 671 N N . ASN A 1 83 ? 1.420 -7.210 38.885 1.00 98.50 83 ASN A N 1
ATOM 672 C CA . ASN A 1 83 ? 0.315 -7.558 39.774 1.00 98.50 83 ASN A CA 1
ATOM 673 C C . ASN A 1 83 ? -1.032 -7.461 39.048 1.00 98.50 83 ASN A C 1
ATOM 675 O O . ASN A 1 83 ? -1.889 -8.323 39.241 1.00 98.50 83 ASN A O 1
ATOM 679 N N . TRP A 1 84 ? -1.201 -6.446 38.199 1.00 98.56 84 TRP A N 1
ATOM 680 C CA . TRP A 1 84 ? -2.381 -6.270 37.360 1.00 98.56 84 TRP A CA 1
ATOM 681 C C . TRP A 1 84 ? -2.544 -7.422 36.365 1.00 98.56 84 TRP A C 1
ATOM 683 O O . TRP A 1 84 ? -3.622 -8.000 36.291 1.00 98.56 84 TRP A O 1
ATOM 693 N N . GLU A 1 85 ? -1.470 -7.839 35.691 1.00 98.62 85 GLU A N 1
ATOM 694 C CA . GLU A 1 85 ? -1.462 -9.009 34.798 1.00 98.62 85 GLU A CA 1
ATOM 695 C C . GLU A 1 85 ? -1.987 -10.272 35.507 1.00 98.62 85 GLU A C 1
ATOM 697 O O . GLU A 1 85 ? -2.882 -10.943 35.000 1.00 98.62 85 GLU A O 1
ATOM 702 N N . ILE A 1 86 ? -1.524 -10.546 36.734 1.00 98.69 86 ILE A N 1
ATOM 703 C CA . ILE A 1 86 ? -1.980 -11.697 37.540 1.00 98.69 86 ILE A CA 1
ATOM 704 C C . ILE A 1 86 ? -3.474 -11.586 37.907 1.00 98.69 86 ILE A C 1
ATOM 706 O O . ILE A 1 86 ? -4.179 -12.596 37.995 1.00 98.69 86 ILE A O 1
ATOM 710 N N . VAL A 1 87 ? -3.975 -10.370 38.150 1.00 98.75 87 VAL A N 1
ATOM 711 C CA . VAL A 1 87 ? -5.406 -10.132 38.406 1.00 98.75 87 VAL A CA 1
ATOM 712 C C . VAL A 1 87 ? -6.227 -10.411 37.149 1.00 98.75 87 VAL A C 1
ATOM 714 O O . VAL A 1 87 ? -7.219 -11.136 37.243 1.00 98.75 87 VAL A O 1
ATOM 717 N N . ILE A 1 88 ? -5.812 -9.879 35.994 1.00 98.69 88 ILE A N 1
ATOM 718 C CA . ILE A 1 88 ? -6.492 -10.090 34.710 1.00 98.69 88 ILE A CA 1
ATOM 719 C C . ILE A 1 88 ? -6.495 -11.575 34.336 1.00 98.69 88 ILE A C 1
ATOM 721 O O . ILE A 1 88 ? -7.541 -12.091 33.952 1.00 98.69 88 ILE A O 1
ATOM 725 N N . GLU A 1 89 ? -5.383 -12.288 34.528 1.00 98.56 89 GLU A N 1
ATOM 726 C CA . GLU A 1 89 ? -5.298 -13.738 34.301 1.00 98.56 89 GLU A CA 1
ATOM 727 C C . GLU A 1 89 ? -6.368 -14.472 35.123 1.00 98.56 89 GLU A C 1
ATOM 729 O O . GLU A 1 89 ? -7.217 -15.177 34.577 1.00 98.56 89 GLU A O 1
ATOM 734 N N . SER A 1 90 ? -6.419 -14.224 36.437 1.00 98.38 90 SER A N 1
ATOM 735 C CA . SER A 1 90 ? -7.431 -14.836 37.308 1.00 98.38 90 SER A CA 1
ATOM 736 C C . SER A 1 90 ? -8.865 -14.424 36.951 1.00 98.38 90 SER A C 1
ATOM 738 O O . SER A 1 90 ? -9.801 -15.173 37.242 1.00 98.38 90 SER A O 1
ATOM 740 N N . PHE A 1 91 ? -9.064 -13.226 36.403 1.00 98.56 91 PHE A N 1
ATOM 741 C CA . PHE A 1 91 ? -10.369 -12.723 35.985 1.00 98.56 91 PHE A CA 1
ATOM 742 C C . PHE A 1 91 ? -10.859 -13.428 34.710 1.00 98.56 91 PHE A C 1
ATOM 744 O O . PHE A 1 91 ? -12.001 -13.892 34.680 1.00 98.56 91 PHE A O 1
ATOM 751 N N . LEU A 1 92 ? -9.989 -13.592 33.710 1.00 98.00 92 LEU A N 1
ATOM 752 C CA . LEU A 1 92 ? -10.281 -14.296 32.456 1.00 98.00 92 LEU A CA 1
ATOM 753 C C . LEU A 1 92 ? -10.507 -15.799 32.662 1.00 98.00 92 LEU A C 1
ATOM 755 O O . LEU A 1 92 ? -11.407 -16.374 32.056 1.00 98.00 92 LEU A O 1
ATOM 759 N N . GLU A 1 93 ? -9.801 -16.422 33.612 1.00 96.94 93 GLU A N 1
ATOM 760 C CA . GLU A 1 93 ? -10.048 -17.813 34.026 1.00 96.94 93 GLU A CA 1
ATOM 761 C C . GLU A 1 93 ? -11.433 -18.037 34.681 1.00 96.94 93 GLU A C 1
ATOM 763 O O . GLU A 1 93 ? -11.789 -19.168 35.030 1.00 96.94 93 GLU A O 1
ATOM 768 N N . GLY A 1 94 ? -12.211 -16.974 34.920 1.00 95.75 94 GLY A N 1
ATOM 769 C CA . GLY A 1 94 ? -13.485 -17.028 35.640 1.00 95.75 94 GLY A CA 1
ATOM 770 C C . GLY A 1 94 ? -13.326 -17.228 37.152 1.00 95.75 94 GLY A C 1
ATOM 771 O O . GLY A 1 94 ? -14.298 -17.504 37.862 1.00 95.75 94 GLY A O 1
ATOM 772 N N . ASN A 1 95 ? -12.107 -17.083 37.681 1.00 96.81 95 ASN A N 1
ATOM 773 C CA . ASN A 1 95 ? -11.790 -17.203 39.102 1.00 96.81 95 ASN A CA 1
ATOM 774 C C . ASN A 1 95 ? -12.024 -15.861 39.828 1.00 96.81 95 ASN A C 1
ATOM 776 O O . ASN A 1 95 ? -11.137 -15.336 40.501 1.00 96.81 95 ASN A O 1
ATOM 780 N N . TYR A 1 96 ? -13.236 -15.309 39.722 1.00 97.69 96 TYR A N 1
ATOM 781 C CA . TYR A 1 96 ? -13.578 -13.945 40.157 1.00 97.69 96 TYR A CA 1
ATOM 782 C C . TYR A 1 96 ? -13.313 -13.659 41.648 1.00 97.69 96 TYR A C 1
ATOM 784 O O . TYR A 1 96 ? -12.787 -12.605 41.993 1.00 97.69 96 TYR A O 1
ATOM 792 N N . GLU A 1 97 ? -13.600 -14.607 42.551 1.00 96.75 97 GLU A N 1
ATOM 793 C CA . GLU A 1 97 ? -13.280 -14.456 43.986 1.00 96.75 97 GLU A CA 1
ATOM 794 C C . GLU A 1 97 ? -11.762 -14.384 44.240 1.00 96.75 97 GLU A C 1
ATOM 796 O O . GLU A 1 97 ? -11.299 -13.695 45.155 1.00 96.75 97 GLU A O 1
ATOM 801 N N . ASN A 1 98 ? -10.973 -15.102 43.434 1.00 97.56 98 ASN A N 1
ATOM 802 C CA . ASN A 1 98 ? -9.518 -15.066 43.523 1.00 97.56 98 ASN A CA 1
ATOM 803 C C . ASN A 1 98 ? -8.966 -13.760 42.943 1.00 97.56 98 ASN A C 1
ATOM 805 O O . ASN A 1 98 ? -8.097 -13.165 43.571 1.00 97.56 98 ASN A O 1
ATOM 809 N N . ALA A 1 99 ? -9.517 -13.276 41.827 1.00 98.19 99 ALA A N 1
ATOM 810 C CA . ALA A 1 99 ? -9.184 -11.964 41.276 1.00 98.19 99 ALA A CA 1
ATOM 811 C C . ALA A 1 99 ? -9.438 -10.848 42.308 1.00 98.19 99 ALA A C 1
ATOM 813 O O . ALA A 1 99 ? -8.533 -10.065 42.584 1.00 98.19 99 ALA A O 1
ATOM 814 N N . GLN A 1 100 ? -10.590 -10.855 42.996 1.00 98.19 100 GLN A N 1
ATOM 815 C CA . GLN A 1 100 ? -10.847 -9.920 44.103 1.00 98.19 100 GLN A CA 1
ATOM 816 C C . GLN A 1 100 ? -9.833 -10.076 45.246 1.00 98.19 100 GLN A C 1
ATOM 818 O O . GLN A 1 100 ? -9.321 -9.096 45.776 1.00 98.19 100 GLN A O 1
ATOM 823 N N . THR A 1 101 ? -9.495 -11.313 45.620 1.00 97.88 101 THR A N 1
ATOM 824 C CA . THR A 1 101 ? -8.495 -11.566 46.673 1.00 97.88 101 THR A CA 1
ATOM 825 C C . THR A 1 101 ? -7.113 -11.022 46.292 1.00 97.88 101 THR A C 1
ATOM 827 O O . THR A 1 101 ? -6.372 -10.556 47.161 1.00 97.88 101 THR A O 1
ATOM 830 N N . LEU A 1 102 ? -6.742 -11.095 45.012 1.00 98.31 102 LEU A N 1
ATOM 831 C CA . LEU A 1 102 ? -5.487 -10.558 44.490 1.00 98.31 102 LEU A CA 1
ATOM 832 C C . LEU A 1 102 ? -5.486 -9.028 44.522 1.00 98.31 102 LEU A C 1
ATOM 834 O O . LEU A 1 102 ? -4.527 -8.463 45.043 1.00 98.31 102 LEU A O 1
ATOM 838 N N . LEU A 1 103 ? -6.572 -8.377 44.090 1.00 98.19 103 LEU A N 1
ATOM 839 C CA . LEU A 1 103 ? -6.759 -6.923 44.208 1.00 98.19 103 LEU A CA 1
ATOM 840 C C . LEU A 1 103 ? -6.556 -6.449 45.654 1.00 98.19 103 LEU A C 1
ATOM 842 O O . LEU A 1 103 ? -5.683 -5.620 45.921 1.00 98.19 103 LEU A O 1
ATOM 846 N N . ASP A 1 104 ? -7.249 -7.081 46.606 1.00 96.88 104 ASP A N 1
ATOM 847 C CA . ASP A 1 104 ? -7.128 -6.784 48.039 1.00 96.88 104 ASP A CA 1
ATOM 848 C C . ASP A 1 104 ? -5.697 -7.004 48.567 1.00 96.88 104 ASP A C 1
ATOM 850 O O . ASP A 1 104 ? -5.220 -6.290 49.454 1.00 96.88 104 ASP A O 1
ATOM 854 N N . THR A 1 105 ? -5.010 -8.033 48.058 1.00 97.19 105 THR A N 1
ATOM 855 C CA . THR A 1 105 ? -3.654 -8.407 48.490 1.00 97.19 105 THR A CA 1
ATOM 856 C C . THR A 1 105 ? -2.608 -7.429 47.971 1.00 97.19 105 THR A C 1
ATOM 858 O O . THR A 1 105 ? -1.678 -7.089 48.708 1.00 97.19 105 THR A O 1
ATOM 861 N N . PHE A 1 106 ? -2.752 -6.987 46.724 1.00 97.38 106 PHE A N 1
ATOM 862 C CA . PHE A 1 106 ? -1.865 -6.017 46.087 1.00 97.38 106 PHE A CA 1
ATOM 863 C C . PHE A 1 106 ? -2.198 -4.577 46.488 1.00 97.38 106 PHE A C 1
ATOM 865 O O . PHE A 1 106 ? -1.353 -3.700 46.345 1.00 97.38 106 PHE A O 1
ATOM 872 N N . GLY A 1 107 ? -3.373 -4.346 47.081 1.00 95.75 107 GLY A N 1
ATOM 873 C CA . GLY A 1 107 ? -3.820 -3.017 47.489 1.00 95.75 107 GLY A CA 1
ATOM 874 C C . GLY A 1 107 ? -4.234 -2.150 46.302 1.00 95.75 107 GLY A C 1
ATOM 875 O O . GLY A 1 107 ? -4.124 -0.930 46.389 1.00 95.75 107 GLY A O 1
ATOM 876 N N . ILE A 1 108 ? -4.685 -2.783 45.218 1.00 96.75 108 ILE A N 1
ATOM 877 C CA . ILE A 1 108 ? -5.224 -2.114 44.035 1.00 96.75 108 ILE A CA 1
ATOM 878 C C . ILE A 1 108 ? -6.704 -1.827 44.335 1.00 96.75 108 ILE A C 1
ATOM 880 O O . ILE A 1 108 ? -7.432 -2.783 44.614 1.00 96.75 108 ILE A O 1
ATOM 884 N N . PRO A 1 109 ? -7.160 -0.559 44.326 1.00 95.50 109 PRO A N 1
ATOM 885 C CA . PRO A 1 109 ? -8.500 -0.161 44.769 1.00 95.50 109 PRO A CA 1
ATOM 886 C C . PRO A 1 109 ? -9.560 -0.458 43.698 1.00 95.50 109 PRO A C 1
ATOM 888 O O . PRO A 1 109 ? -10.261 0.432 43.237 1.00 95.50 109 PRO A O 1
ATOM 891 N N . TYR A 1 110 ? -9.620 -1.706 43.241 1.00 97.88 110 TYR A N 1
ATOM 892 C CA . TYR A 1 110 ? -10.566 -2.180 42.239 1.00 97.88 110 TYR A CA 1
ATOM 893 C C . TYR A 1 110 ? -11.455 -3.271 42.826 1.00 97.88 110 TYR A C 1
ATOM 895 O O . TYR A 1 110 ? -11.064 -4.037 43.714 1.00 97.88 110 TYR A O 1
ATOM 903 N N . GLN A 1 111 ? -12.646 -3.382 42.255 1.00 97.50 111 GLN A N 1
ATOM 904 C CA . GLN A 1 111 ? -13.615 -4.415 42.565 1.00 97.50 111 GLN A CA 1
ATOM 905 C C . GLN A 1 111 ? -13.891 -5.273 41.337 1.00 97.50 111 GLN A C 1
ATOM 907 O O . GLN A 1 111 ? -14.045 -4.767 40.224 1.00 97.50 111 GLN A O 1
ATOM 912 N N . VAL A 1 112 ? -14.038 -6.576 41.570 1.00 98.50 112 VAL A N 1
ATOM 913 C CA . VAL A 1 112 ? -14.701 -7.476 40.633 1.00 98.50 112 VAL A CA 1
ATOM 914 C C . VAL A 1 112 ? -16.206 -7.372 40.863 1.00 98.50 112 VAL A C 1
ATOM 916 O O . VAL A 1 112 ? -16.694 -7.682 41.955 1.00 98.50 112 VAL A O 1
ATOM 919 N N . VAL A 1 113 ? -16.947 -6.968 39.833 1.00 98.44 113 VAL A N 1
ATOM 920 C CA . VAL A 1 113 ? -18.409 -6.823 39.885 1.00 98.44 113 VAL A CA 1
ATOM 921 C C . VAL A 1 113 ? -19.054 -7.819 38.933 1.00 98.44 113 VAL A C 1
ATOM 923 O O . VAL A 1 113 ? -18.769 -7.812 37.741 1.00 98.44 113 VAL A O 1
ATOM 926 N N . GLN A 1 114 ? -19.955 -8.655 39.440 1.00 98.31 114 GLN A N 1
ATOM 927 C CA . GLN A 1 114 ? -20.907 -9.393 38.618 1.00 98.31 114 GLN A CA 1
ATOM 928 C C . GLN A 1 114 ? -22.136 -8.510 38.391 1.00 98.31 114 GLN A C 1
ATOM 930 O O . GLN A 1 114 ? -22.956 -8.316 39.293 1.00 98.31 114 GLN A O 1
ATOM 935 N N . PHE A 1 115 ? -22.271 -7.991 37.180 1.00 98.31 115 PHE A N 1
ATOM 936 C CA . PHE A 1 115 ? -23.308 -7.041 36.810 1.00 98.31 115 PHE A CA 1
ATOM 937 C C . PHE A 1 115 ? -24.403 -7.733 35.998 1.00 98.31 115 PHE A C 1
ATOM 939 O O . PHE A 1 115 ? -24.158 -8.251 34.912 1.00 98.31 115 PHE A O 1
ATOM 946 N N . SER A 1 116 ? -25.623 -7.762 36.529 1.00 98.06 116 SER A N 1
ATOM 947 C CA . SER A 1 116 ? -26.800 -8.275 35.818 1.00 98.06 116 SER A CA 1
ATOM 948 C C . SER A 1 116 ? -27.484 -7.131 35.075 1.00 98.06 116 SER A C 1
ATOM 950 O O . SER A 1 116 ? -28.242 -6.370 35.682 1.00 98.06 116 SER A O 1
ATOM 952 N N . ASP A 1 117 ? -27.213 -7.018 33.778 1.00 97.62 117 ASP A N 1
ATOM 953 C CA . ASP A 1 117 ? -27.710 -5.929 32.945 1.00 97.62 117 ASP A CA 1
ATOM 954 C C . ASP A 1 117 ? -29.204 -6.091 32.626 1.00 97.62 117 ASP A C 1
ATOM 956 O O . ASP A 1 117 ? -29.653 -7.110 32.092 1.00 97.62 117 ASP A O 1
ATOM 960 N N . LEU A 1 118 ? -29.989 -5.066 32.951 1.00 96.81 118 LEU A N 1
ATOM 961 C CA . LEU A 1 118 ? -31.420 -5.011 32.664 1.00 96.81 118 LEU A CA 1
ATOM 962 C C . LEU A 1 118 ? -31.729 -4.633 31.210 1.00 96.81 118 LEU A C 1
ATOM 964 O O . LEU A 1 118 ? -32.835 -4.942 30.757 1.00 96.81 118 LEU A O 1
ATOM 968 N N . ASP A 1 119 ? -30.792 -4.008 30.492 1.00 93.69 119 ASP A N 1
ATOM 969 C CA . ASP A 1 119 ? -30.998 -3.561 29.110 1.00 93.69 119 ASP A CA 1
ATOM 970 C C . ASP A 1 119 ? -31.050 -4.759 28.159 1.00 93.69 119 ASP A C 1
ATOM 972 O O . ASP A 1 119 ? -31.960 -4.886 27.336 1.00 93.69 119 ASP A O 1
ATOM 976 N N . THR A 1 120 ? -30.092 -5.675 28.308 1.00 93.25 120 THR A N 1
ATOM 977 C CA . THR A 1 120 ? -29.939 -6.858 27.450 1.00 93.25 120 THR A CA 1
ATOM 978 C C . THR A 1 120 ? -30.366 -8.166 28.119 1.00 93.25 120 THR A C 1
ATOM 980 O O . THR A 1 120 ? -30.669 -9.146 27.434 1.00 93.25 120 THR A O 1
ATOM 983 N N . GLY A 1 121 ? -30.407 -8.209 29.455 1.00 94.81 121 GLY A N 1
ATOM 984 C CA . GLY A 1 121 ? -30.583 -9.441 30.227 1.00 94.81 121 GLY A CA 1
ATOM 985 C C . GLY A 1 121 ? -29.316 -10.296 30.347 1.00 94.81 121 GLY A C 1
ATOM 986 O O . GLY A 1 121 ? -29.416 -11.442 30.798 1.00 94.81 121 GLY A O 1
ATOM 987 N N . GLN A 1 122 ? -28.156 -9.782 29.926 1.00 95.69 122 GLN A N 1
ATOM 988 C CA . GLN A 1 122 ? -26.862 -10.457 30.031 1.00 95.69 122 GLN A CA 1
ATOM 989 C C . GLN A 1 122 ? -26.222 -10.270 31.416 1.00 95.69 122 GLN A C 1
ATOM 991 O O . GLN A 1 122 ? -26.649 -9.445 32.227 1.00 95.69 122 GLN A O 1
ATOM 996 N N . ILE A 1 123 ? -25.202 -11.081 31.702 1.00 97.94 123 ILE A N 1
ATOM 997 C CA . ILE A 1 123 ? -24.350 -10.920 32.883 1.00 97.94 123 ILE A CA 1
ATOM 998 C C . ILE A 1 123 ? -22.969 -10.518 32.391 1.00 97.94 123 ILE A C 1
ATOM 1000 O O . ILE A 1 123 ? -22.338 -11.282 31.663 1.00 97.94 123 ILE A O 1
ATOM 1004 N N . TYR A 1 124 ? -22.504 -9.358 32.835 1.00 98.38 124 TYR A N 1
ATOM 1005 C CA . TYR A 1 124 ? -21.150 -8.884 32.595 1.00 98.38 124 TYR A CA 1
ATOM 1006 C C . TYR A 1 124 ? -20.313 -9.028 33.862 1.00 98.38 124 TYR A C 1
ATOM 1008 O O . TYR A 1 124 ? -20.831 -8.979 34.981 1.00 98.38 124 TYR A O 1
ATOM 1016 N N . TYR A 1 125 ? -19.008 -9.181 33.683 1.00 98.62 125 TYR A N 1
ATOM 1017 C CA . TYR A 1 125 ? -18.037 -9.068 34.761 1.00 98.62 125 TYR A CA 1
ATOM 1018 C C . TYR A 1 125 ? -17.207 -7.814 34.539 1.00 98.62 125 TYR A C 1
ATOM 1020 O O . TYR A 1 125 ? -16.723 -7.587 33.433 1.00 98.62 125 TYR A O 1
ATOM 1028 N N . LEU A 1 126 ? -17.082 -6.984 35.568 1.00 98.69 126 LEU A N 1
ATOM 1029 C CA . LEU A 1 126 ? -16.368 -5.716 35.489 1.00 98.69 126 LEU A CA 1
ATOM 1030 C C . LEU A 1 126 ? -15.171 -5.742 36.431 1.00 98.69 126 LEU A C 1
ATOM 1032 O O . LEU A 1 126 ? -15.263 -6.276 37.539 1.00 98.69 126 LEU A O 1
ATOM 1036 N N . LEU A 1 127 ? -14.093 -5.090 36.014 1.00 98.69 127 LEU A N 1
ATOM 1037 C CA . LEU A 1 127 ? -13.095 -4.520 36.909 1.00 98.69 127 LEU A CA 1
ATOM 1038 C C . LEU A 1 127 ? -13.280 -3.007 36.874 1.00 98.69 127 LEU A C 1
ATOM 1040 O O . LEU A 1 127 ? -13.084 -2.383 35.830 1.00 98.69 127 LEU A O 1
ATOM 1044 N N . ARG A 1 128 ? -13.681 -2.436 38.009 1.00 97.56 128 ARG A N 1
ATOM 1045 C CA . ARG A 1 128 ? -13.865 -0.989 38.177 1.00 97.56 128 ARG A CA 1
ATOM 1046 C C . ARG A 1 128 ? -13.192 -0.510 39.455 1.00 97.56 128 ARG A C 1
ATOM 1048 O O . ARG A 1 128 ? -13.098 -1.273 40.415 1.00 97.56 128 ARG A O 1
ATOM 1055 N N . GLU A 1 129 ? -12.776 0.745 39.469 1.00 98.12 129 GLU A N 1
ATOM 1056 C CA . GLU A 1 129 ? -12.144 1.376 40.626 1.00 98.12 129 GLU A CA 1
ATOM 1057 C C . GLU A 1 129 ? -13.164 1.766 41.714 1.00 98.12 129 GLU A C 1
ATOM 1059 O O . GLU A 1 129 ? -14.325 2.067 41.417 1.00 98.12 129 GLU A O 1
ATOM 1064 N N . ASP A 1 130 ? -12.730 1.772 42.975 1.00 96.19 130 ASP A N 1
ATOM 1065 C CA . ASP A 1 130 ? -13.456 2.369 44.098 1.00 96.19 130 ASP A CA 1
ATOM 1066 C C . ASP A 1 130 ? -13.414 3.909 44.013 1.00 96.19 130 ASP A C 1
ATOM 1068 O O . ASP A 1 130 ? -12.350 4.495 43.816 1.00 96.19 130 ASP A O 1
ATOM 1072 N N . LEU A 1 131 ? -14.543 4.593 44.246 1.00 96.56 131 LEU A N 1
ATOM 1073 C CA . LEU A 1 131 ? -14.559 6.061 44.262 1.00 96.56 131 LEU A CA 1
ATOM 1074 C C . LEU A 1 131 ? -13.877 6.646 45.503 1.00 96.56 131 LEU A C 1
ATOM 1076 O O . LEU A 1 131 ? -14.242 6.356 46.651 1.00 96.56 131 LEU A O 1
ATOM 1080 N N . ASN A 1 132 ? -12.989 7.613 45.283 1.00 97.06 132 ASN A N 1
ATOM 1081 C CA . ASN A 1 132 ? -12.518 8.495 46.336 1.00 97.06 132 ASN A CA 1
ATOM 1082 C C . ASN A 1 132 ? -13.476 9.687 46.495 1.00 97.06 132 ASN A C 1
ATOM 1084 O O . ASN A 1 132 ? -13.339 10.728 45.858 1.00 97.06 132 ASN A O 1
ATOM 1088 N N . LEU A 1 133 ? -14.416 9.561 47.436 1.00 96.69 133 LEU A N 1
ATOM 1089 C CA . LEU A 1 133 ? -15.442 10.570 47.757 1.00 96.69 133 LEU A CA 1
ATOM 1090 C C . LEU A 1 133 ? -14.898 11.891 48.349 1.00 96.69 133 LEU A C 1
ATOM 1092 O O . LEU A 1 133 ? -15.669 12.689 48.888 1.00 96.69 133 LEU A O 1
ATOM 1096 N N . THR A 1 134 ? -13.577 12.105 48.361 1.00 96.31 134 THR A N 1
ATOM 1097 C CA . THR A 1 134 ? -12.984 13.400 48.737 1.00 96.31 134 THR A CA 1
ATOM 1098 C C . THR A 1 134 ? -12.892 14.374 47.569 1.00 96.31 134 THR A C 1
ATOM 1100 O O . THR A 1 134 ? -12.792 15.577 47.823 1.00 96.31 134 THR A O 1
ATOM 1103 N N . TYR A 1 135 ? -12.960 13.869 46.337 1.00 96.62 135 TYR A N 1
ATOM 1104 C CA . TYR A 1 135 ? -13.121 14.675 45.136 1.00 96.62 135 TYR A CA 1
ATOM 1105 C C . TYR A 1 135 ? -14.559 15.166 45.012 1.00 96.62 135 TYR A C 1
ATOM 1107 O O . TYR A 1 135 ? -15.501 14.471 45.399 1.00 96.62 135 TYR A O 1
ATOM 1115 N N . TYR A 1 136 ? -14.705 16.383 44.513 1.00 94.25 136 TYR A N 1
ATOM 1116 C CA . TYR A 1 136 ? -15.984 17.026 44.269 1.00 94.25 136 TYR A CA 1
ATOM 1117 C C . TYR A 1 136 ? -15.792 17.997 43.116 1.00 94.25 136 TYR A C 1
ATOM 1119 O O . TYR A 1 136 ? -14.887 18.835 43.202 1.00 94.25 136 TYR A O 1
ATOM 1127 N N . ASP A 1 137 ? -16.632 17.860 42.104 1.00 92.44 137 ASP A N 1
ATOM 1128 C CA . ASP A 1 137 ? -16.742 18.783 40.990 1.00 92.44 137 ASP A CA 1
ATOM 1129 C C . ASP A 1 137 ? -18.085 19.511 41.070 1.00 92.44 137 ASP A C 1
ATOM 1131 O O . ASP A 1 137 ? -19.113 18.893 41.345 1.00 92.44 137 ASP A O 1
ATOM 1135 N N . ASP A 1 138 ? -18.057 20.831 40.903 1.00 88.94 138 ASP A N 1
ATOM 1136 C CA . ASP A 1 138 ? -19.257 21.668 40.798 1.00 88.94 138 ASP A CA 1
ATOM 1137 C C . ASP A 1 138 ? -19.497 22.169 39.366 1.00 88.94 138 ASP A C 1
ATOM 1139 O O . ASP A 1 138 ? -20.316 23.066 39.156 1.00 88.94 138 ASP A O 1
ATOM 1143 N N . ASN A 1 139 ? -18.738 21.642 38.392 1.00 84.12 139 ASN A N 1
ATOM 1144 C CA . ASN A 1 139 ? -18.793 21.950 36.962 1.00 84.12 139 ASN A CA 1
ATOM 1145 C C . ASN A 1 139 ? -18.756 23.459 36.647 1.00 84.12 139 ASN A C 1
ATOM 1147 O O . ASN A 1 139 ? -19.180 23.927 35.587 1.00 84.12 139 ASN A O 1
ATOM 1151 N N . GLU A 1 140 ? -18.278 24.261 37.604 1.00 81.62 140 GLU A N 1
ATOM 1152 C CA . GLU A 1 140 ? -18.425 25.713 37.667 1.00 81.62 140 GLU A CA 1
ATOM 1153 C C . GLU A 1 140 ? -19.845 26.236 37.327 1.00 81.62 140 GLU A C 1
ATOM 1155 O O . GLU A 1 140 ? -20.008 27.394 36.900 1.00 81.62 140 GLU A O 1
ATOM 1160 N N . THR A 1 141 ? -20.899 25.434 37.530 1.00 76.44 141 THR A N 1
ATOM 1161 C CA . THR A 1 141 ? -22.278 25.822 37.219 1.00 76.44 141 THR A CA 1
ATOM 1162 C C . THR A 1 141 ? -23.023 26.364 38.453 1.00 76.44 141 THR A C 1
ATOM 1164 O O . THR A 1 141 ? -22.603 26.217 39.601 1.00 76.44 141 THR A O 1
ATOM 1167 N N . PRO A 1 142 ? -24.105 27.152 38.265 1.00 71.75 142 PRO A N 1
ATOM 1168 C CA . PRO A 1 142 ? -24.886 27.678 39.390 1.00 71.75 142 PRO A CA 1
ATOM 1169 C C . PRO A 1 142 ? -25.842 26.672 40.044 1.00 71.75 142 PRO A C 1
ATOM 1171 O O . PRO A 1 142 ? -26.360 26.978 41.124 1.00 71.75 142 PRO A O 1
ATOM 1174 N N . GLU A 1 143 ? -26.176 25.584 39.349 1.00 75.56 143 GLU A N 1
ATOM 1175 C CA . GLU A 1 143 ? -27.067 24.534 39.846 1.00 75.56 143 GLU A CA 1
ATOM 1176 C C . GLU A 1 143 ? -26.227 23.431 40.512 1.00 75.56 143 GLU A C 1
ATOM 1178 O O . GLU A 1 143 ? -25.015 23.543 40.566 1.00 75.56 143 GLU A O 1
ATOM 1183 N N . HIS A 1 144 ? -26.877 22.454 41.146 1.00 81.06 144 HIS A N 1
ATOM 1184 C CA . HIS A 1 144 ? -26.197 21.368 41.873 1.00 81.06 144 HIS A CA 1
ATOM 1185 C C . HIS A 1 144 ? -26.627 19.981 41.373 1.00 81.06 144 HIS A C 1
ATOM 1187 O O . HIS A 1 144 ? -26.380 18.972 42.033 1.00 81.06 144 HIS A O 1
ATOM 1193 N N . ASP A 1 145 ? -27.407 19.947 40.290 1.00 76.38 145 ASP A N 1
ATOM 1194 C CA . ASP A 1 145 ? -27.971 18.708 39.741 1.00 76.38 145 ASP A CA 1
ATOM 1195 C C . ASP A 1 145 ? -26.960 17.997 38.814 1.00 76.38 145 ASP A C 1
ATOM 1197 O O . ASP A 1 145 ? -27.142 16.822 38.505 1.00 76.38 145 ASP A O 1
ATOM 1201 N N . ASP A 1 146 ? -25.912 18.718 38.421 1.00 79.50 146 ASP A N 1
ATOM 1202 C CA . ASP A 1 146 ? -24.710 18.354 37.668 1.00 79.50 146 ASP A CA 1
ATOM 1203 C C . ASP A 1 146 ? -23.452 18.479 38.550 1.00 79.50 146 ASP A C 1
ATOM 1205 O O . ASP A 1 146 ? -22.383 18.775 38.043 1.00 79.50 146 ASP A O 1
ATOM 1209 N N . ASP A 1 147 ? -23.586 18.363 39.876 1.00 89.50 147 ASP A N 1
ATOM 1210 C CA . ASP A 1 147 ? -22.428 18.273 40.769 1.00 89.50 147 ASP A CA 1
ATOM 1211 C C . ASP A 1 147 ? -22.017 16.805 40.932 1.00 89.50 147 ASP A C 1
ATOM 1213 O O . ASP A 1 147 ? -22.820 15.960 41.355 1.00 89.50 147 ASP A O 1
ATOM 1217 N N . GLU A 1 148 ? -20.730 16.523 40.777 1.00 92.31 148 GLU A N 1
ATOM 1218 C CA . GLU A 1 148 ? -20.191 15.172 40.833 1.00 92.31 148 GLU A CA 1
ATOM 1219 C C . GLU A 1 148 ? -19.401 14.948 42.128 1.00 92.31 148 GLU A C 1
ATOM 1221 O O . GLU A 1 148 ? -18.466 15.669 42.484 1.00 92.31 148 GLU A O 1
ATOM 1226 N N . LEU A 1 149 ? -19.776 13.908 42.882 1.00 93.62 149 LEU A N 1
ATOM 1227 C CA . LEU A 1 149 ? -19.102 13.533 44.125 1.00 93.62 149 LEU A CA 1
ATOM 1228 C C . LEU A 1 149 ? -18.314 12.233 43.952 1.00 93.62 149 LEU A C 1
ATOM 1230 O O . LEU A 1 149 ? -18.892 11.151 43.881 1.00 93.62 149 LEU A O 1
ATOM 1234 N N . GLY A 1 150 ? -16.991 12.341 44.050 1.00 96.50 150 GLY A N 1
ATOM 1235 C CA . GLY A 1 150 ? -16.052 11.229 43.945 1.00 96.50 150 GLY A CA 1
ATOM 1236 C C . GLY A 1 150 ? -15.410 11.111 42.566 1.00 96.50 150 GLY A C 1
ATOM 1237 O O . GLY A 1 150 ? -16.035 11.405 41.562 1.00 96.50 150 GLY A O 1
ATOM 1238 N N . SER A 1 151 ? -14.153 10.682 42.535 1.00 97.62 151 SER A N 1
ATOM 1239 C CA . SER A 1 151 ? -13.384 10.421 41.310 1.00 97.62 151 SER A CA 1
ATOM 1240 C C . SER A 1 151 ? -12.322 9.348 41.599 1.00 97.62 151 SER A C 1
ATOM 1242 O O . SER A 1 151 ? -12.269 8.818 42.720 1.00 97.62 151 SER A O 1
ATOM 1244 N N . PHE A 1 152 ? -11.504 9.005 40.609 1.00 98.00 152 PHE A N 1
ATOM 1245 C CA . PHE A 1 152 ? -10.520 7.925 40.657 1.00 98.00 152 PHE A CA 1
ATOM 1246 C C . PHE A 1 152 ? -9.145 8.412 41.141 1.00 98.00 152 PHE A C 1
ATOM 1248 O O . PHE A 1 152 ? -8.685 9.492 40.780 1.00 98.00 152 PHE A O 1
ATOM 1255 N N . ASP A 1 153 ? -8.468 7.609 41.965 1.00 97.12 153 ASP A N 1
ATOM 1256 C CA . ASP A 1 153 ? -7.093 7.877 42.417 1.00 97.12 153 ASP A CA 1
ATOM 1257 C C . ASP A 1 153 ? -6.062 7.271 41.443 1.00 97.12 153 ASP A C 1
ATOM 1259 O O . ASP A 1 153 ? -4.971 7.813 41.250 1.00 97.12 153 ASP A O 1
ATOM 1263 N N . TYR A 1 154 ? -6.375 6.102 40.876 1.00 97.69 154 TYR A N 1
ATOM 1264 C CA . TYR A 1 154 ? -5.514 5.357 39.960 1.00 97.69 154 TYR A CA 1
ATOM 1265 C C . TYR A 1 154 ? -5.828 5.718 38.511 1.00 97.69 154 TYR A C 1
ATOM 1267 O O . TYR A 1 154 ? -4.895 5.853 37.718 1.00 97.69 154 TYR A O 1
ATOM 1275 N N . GLY A 1 155 ? -7.107 5.890 38.165 1.00 97.50 155 GLY A N 1
ATOM 1276 C CA . GLY A 1 155 ? -7.535 6.319 36.833 1.00 97.50 155 GLY A CA 1
ATOM 1277 C C . GLY A 1 155 ? -7.202 5.301 35.737 1.00 97.50 155 GLY A C 1
ATOM 1278 O O . GLY A 1 155 ? -7.055 5.666 34.574 1.00 97.50 155 GLY A O 1
ATOM 1279 N N . TRP A 1 156 ? -7.039 4.019 36.086 1.00 98.12 156 TRP A N 1
ATOM 1280 C CA . TRP A 1 156 ? -6.613 2.983 35.135 1.00 98.12 156 TRP A CA 1
ATOM 1281 C C . TRP A 1 156 ? -7.723 2.513 34.190 1.00 98.12 156 TRP A C 1
ATOM 1283 O O . TRP A 1 156 ? -7.406 1.918 33.160 1.00 98.12 156 TRP A O 1
ATOM 1293 N N . GLY A 1 157 ? -8.991 2.777 34.510 1.00 98.06 157 GLY A N 1
ATOM 1294 C CA . GLY A 1 157 ? -10.126 2.590 33.609 1.00 98.06 157 GLY A CA 1
ATOM 1295 C C . GLY A 1 157 ? -11.149 1.546 34.037 1.00 98.06 157 GLY A C 1
ATOM 1296 O O . GLY A 1 157 ? -11.095 0.976 35.123 1.00 98.06 157 GLY A O 1
ATOM 1297 N N . LEU A 1 158 ? -12.110 1.320 33.152 1.00 98.81 158 LEU A N 1
ATOM 1298 C CA . LEU A 1 158 ? -13.174 0.336 33.278 1.00 98.81 158 LEU A CA 1
ATOM 1299 C C . LEU A 1 158 ? -12.925 -0.799 32.289 1.00 98.81 158 LEU A C 1
ATOM 1301 O O . LEU A 1 158 ? -12.724 -0.555 31.100 1.00 98.81 158 LEU A O 1
ATOM 1305 N N . TYR A 1 159 ? -12.994 -2.036 32.777 1.00 98.81 159 TYR A N 1
ATOM 1306 C CA . TYR A 1 159 ? -12.819 -3.240 31.968 1.00 98.81 159 TYR A CA 1
ATOM 1307 C C . TYR A 1 159 ? -14.052 -4.115 32.106 1.00 98.81 159 TYR A C 1
ATOM 1309 O O . TYR A 1 159 ? -14.387 -4.542 33.210 1.00 98.81 159 TYR A O 1
ATOM 1317 N N . VAL A 1 160 ? -14.721 -4.388 30.994 1.00 98.81 160 VAL A N 1
ATOM 1318 C CA . VAL A 1 160 ? -15.979 -5.134 30.944 1.00 98.81 160 VAL A CA 1
ATOM 1319 C C . VAL A 1 160 ? -15.767 -6.392 30.119 1.00 98.81 160 VAL A C 1
ATOM 1321 O O . VAL A 1 160 ? -15.268 -6.330 28.997 1.00 98.81 160 VAL A O 1
ATOM 1324 N N . TYR A 1 161 ? -16.172 -7.528 30.675 1.00 98.62 161 TYR A N 1
ATOM 1325 C CA . TYR A 1 161 ? -16.140 -8.828 30.025 1.00 98.62 161 TYR A CA 1
ATOM 1326 C C . TYR A 1 161 ? -17.554 -9.395 29.893 1.00 98.62 161 TYR A C 1
ATOM 1328 O O . TYR A 1 161 ? -18.267 -9.563 30.889 1.00 98.62 161 TYR A O 1
ATOM 1336 N N . ASN A 1 162 ? -17.937 -9.718 28.658 1.00 98.06 162 ASN A N 1
ATOM 1337 C CA . ASN A 1 162 ? -19.140 -10.461 28.323 1.00 98.06 162 ASN A CA 1
ATOM 1338 C C . ASN A 1 162 ? -18.802 -11.941 28.043 1.00 98.06 162 ASN A C 1
ATOM 1340 O O . ASN A 1 162 ? -18.456 -12.291 26.914 1.00 98.06 162 ASN A O 1
ATOM 1344 N N . PRO A 1 163 ? -18.954 -12.848 29.024 1.00 96.00 163 PRO A N 1
ATOM 1345 C CA . PRO A 1 163 ? -18.698 -14.275 28.822 1.00 96.00 163 PRO A CA 1
ATOM 1346 C C . PRO A 1 163 ? -19.739 -14.972 27.930 1.00 96.00 163 PRO A C 1
ATOM 1348 O O . PRO A 1 163 ? -19.579 -16.154 27.627 1.00 96.00 163 PRO A O 1
ATOM 1351 N N . ALA A 1 164 ? -20.839 -14.299 27.574 1.00 95.88 164 ALA A N 1
ATOM 1352 C CA . ALA A 1 164 ? -21.870 -14.832 26.685 1.00 95.88 164 ALA A CA 1
ATOM 1353 C C . ALA A 1 164 ? -21.685 -14.406 25.218 1.00 95.88 164 ALA A C 1
ATOM 1355 O O . ALA A 1 164 ? -22.430 -14.905 24.372 1.00 95.88 164 ALA A O 1
ATOM 1356 N N . ALA A 1 165 ? -20.716 -13.527 24.938 1.00 96.56 165 ALA A N 1
ATOM 1357 C CA . ALA A 1 165 ? -20.424 -13.035 23.601 1.00 96.56 165 ALA A CA 1
ATOM 1358 C C . ALA A 1 165 ? -20.111 -14.178 22.631 1.00 96.56 165 ALA A C 1
ATOM 1360 O O . ALA A 1 165 ? -19.431 -15.151 22.967 1.00 96.56 165 ALA A O 1
ATOM 1361 N N . THR A 1 166 ? -20.601 -14.037 21.406 1.00 95.00 166 THR A N 1
ATOM 1362 C CA . THR A 1 166 ? -20.381 -14.984 20.309 1.00 95.00 166 THR A CA 1
ATOM 1363 C C . THR A 1 166 ? -19.502 -14.422 19.203 1.00 95.00 166 THR A C 1
ATOM 1365 O O . THR A 1 166 ? -19.223 -15.141 18.247 1.00 95.00 166 THR A O 1
ATOM 1368 N N . GLN A 1 167 ? -19.053 -13.171 19.336 1.00 96.31 167 GLN A N 1
ATOM 1369 C CA . GLN A 1 167 ? -18.237 -12.487 18.340 1.00 96.31 167 GLN A CA 1
ATOM 1370 C C . GLN A 1 167 ? -16.845 -12.135 18.893 1.00 96.31 167 GLN A C 1
ATOM 1372 O O . GLN A 1 167 ? -16.733 -11.716 20.050 1.00 96.31 167 GLN A O 1
ATOM 1377 N N . PRO A 1 168 ? -15.777 -12.254 18.078 1.00 97.88 168 PRO A N 1
ATOM 1378 C CA . PRO A 1 168 ? -14.393 -11.997 18.482 1.00 97.88 168 PRO A CA 1
ATOM 1379 C C . PRO A 1 168 ? -14.071 -10.491 18.504 1.00 97.88 168 PRO A C 1
ATOM 1381 O O . PRO A 1 168 ? -13.105 -10.043 17.888 1.00 97.88 168 PRO A O 1
ATOM 1384 N N . VAL A 1 169 ? -14.903 -9.690 19.171 1.00 98.75 169 VAL A N 1
ATOM 1385 C CA . VAL A 1 169 ? -14.830 -8.222 19.142 1.00 98.75 169 VAL A CA 1
ATOM 1386 C C . VAL A 1 169 ? -14.335 -7.668 20.474 1.00 98.75 169 VAL A C 1
ATOM 1388 O O . VAL A 1 169 ? -14.813 -8.053 21.546 1.00 98.75 169 VAL A O 1
ATOM 1391 N N . ILE A 1 170 ? -13.425 -6.701 20.389 1.00 98.75 170 ILE A N 1
ATOM 1392 C CA . ILE A 1 170 ? -12.984 -5.854 21.497 1.00 98.75 170 ILE A CA 1
ATOM 1393 C C . ILE A 1 170 ? -13.212 -4.387 21.129 1.00 98.75 170 ILE A C 1
ATOM 1395 O O . ILE A 1 170 ? -12.835 -3.944 20.047 1.00 98.75 170 ILE A O 1
ATOM 1399 N N . ILE A 1 171 ? -13.844 -3.635 22.032 1.00 98.81 171 ILE A N 1
ATOM 1400 C CA . ILE A 1 171 ? -14.117 -2.204 21.858 1.00 98.81 171 ILE A CA 1
ATOM 1401 C C . ILE A 1 171 ? -13.285 -1.398 22.853 1.00 98.81 171 ILE A C 1
ATOM 1403 O O . ILE A 1 171 ? -13.277 -1.705 24.047 1.00 98.81 171 ILE A O 1
ATOM 1407 N N . SER A 1 172 ? -12.625 -0.339 22.390 1.00 98.56 172 SER A N 1
ATOM 1408 C CA . SER A 1 172 ? -11.845 0.558 23.247 1.00 98.56 172 SER A CA 1
ATOM 1409 C C . SER A 1 172 ? -12.185 2.035 23.040 1.00 98.56 172 SER A C 1
ATOM 1411 O O . SER A 1 172 ? -12.366 2.490 21.912 1.00 98.56 172 SER A O 1
ATOM 1413 N N . ALA A 1 173 ? -12.249 2.770 24.152 1.00 98.44 173 ALA A N 1
ATOM 1414 C CA . ALA A 1 173 ? -12.437 4.217 24.240 1.00 98.44 173 ALA A CA 1
ATOM 1415 C C . ALA A 1 173 ? -11.298 4.817 25.096 1.00 98.44 173 ALA A C 1
ATOM 1417 O O . ALA A 1 173 ? -11.413 4.899 26.325 1.00 98.44 173 ALA A O 1
ATOM 1418 N N . PRO A 1 174 ? -10.146 5.150 24.491 1.00 97.50 174 PRO A N 1
ATOM 1419 C CA . PRO A 1 174 ? -8.928 5.457 25.241 1.00 97.50 174 PRO A CA 1
ATOM 1420 C C . PRO A 1 174 ? -8.869 6.884 25.808 1.00 97.50 174 PRO A C 1
ATOM 1422 O O . PRO A 1 174 ? -8.055 7.122 26.700 1.00 97.50 174 PRO A O 1
ATOM 1425 N N . HIS A 1 175 ? -9.684 7.829 25.322 1.00 95.31 175 HIS A N 1
ATOM 1426 C CA . HIS A 1 175 ? -9.649 9.229 25.774 1.00 95.31 175 HIS A CA 1
ATOM 1427 C C . HIS A 1 175 ? -11.053 9.745 26.159 1.00 95.31 175 HIS A C 1
ATOM 1429 O O . HIS A 1 175 ? -11.620 10.584 25.478 1.00 95.31 175 HIS A O 1
ATOM 1435 N N . PRO A 1 176 ? -11.653 9.253 27.250 1.00 94.00 176 PRO A N 1
ATOM 1436 C CA . PRO A 1 176 ? -13.042 9.555 27.624 1.00 94.00 176 PRO A CA 1
ATOM 1437 C C . PRO A 1 176 ? -13.390 11.032 27.879 1.00 94.00 176 PRO A C 1
ATOM 1439 O O . PRO A 1 176 ? -14.565 11.345 27.778 1.00 94.00 176 PRO A O 1
ATOM 1442 N N . ASN A 1 177 ? -12.444 11.917 28.221 1.00 92.88 177 ASN A N 1
ATOM 1443 C CA . ASN A 1 177 ? -12.751 13.340 28.477 1.00 92.88 177 ASN A CA 1
ATOM 1444 C C . ASN A 1 177 ? -12.510 14.194 27.236 1.00 92.88 177 ASN A C 1
ATOM 1446 O O . ASN A 1 177 ? -13.279 15.096 26.925 1.00 92.88 177 ASN A O 1
ATOM 1450 N N . ASP A 1 178 ? -11.412 13.900 26.541 1.00 91.75 178 ASP A N 1
ATOM 1451 C CA . ASP A 1 178 ? -11.053 14.544 25.287 1.00 91.75 178 ASP A CA 1
ATOM 1452 C C . ASP A 1 178 ? -11.993 14.148 24.141 1.00 91.75 178 ASP A C 1
ATOM 1454 O O . ASP A 1 178 ? -12.269 14.966 23.279 1.00 91.75 178 ASP A O 1
ATOM 1458 N N . ASP A 1 179 ? -12.466 12.899 24.152 1.00 94.88 179 ASP A N 1
ATOM 1459 C CA . ASP A 1 179 ? -13.310 12.302 23.126 1.00 94.88 179 ASP A CA 1
ATOM 1460 C C . ASP A 1 179 ? -14.687 11.961 23.760 1.00 94.88 179 ASP A C 1
ATOM 1462 O O . ASP A 1 179 ? -15.116 10.803 23.785 1.00 94.88 179 ASP A O 1
ATOM 1466 N N . PHE A 1 180 ? -15.365 12.938 24.375 1.00 93.62 180 PHE A N 1
ATOM 1467 C CA . PHE A 1 180 ? -16.377 12.701 25.427 1.00 93.62 180 PHE A CA 1
ATOM 1468 C C . PHE A 1 180 ? -17.628 11.908 25.025 1.00 93.62 180 PHE A C 1
ATOM 1470 O O . PHE A 1 180 ? -18.274 11.277 25.866 1.00 93.62 180 PHE A O 1
ATOM 1477 N N . ILE A 1 181 ? -17.990 11.886 23.741 1.00 96.06 181 ILE A N 1
ATOM 1478 C CA . ILE A 1 181 ? -19.100 11.046 23.261 1.00 96.06 181 ILE A CA 1
ATOM 1479 C C . ILE A 1 181 ? -18.708 9.572 23.123 1.00 96.06 181 ILE A C 1
ATOM 1481 O O . ILE A 1 181 ? -19.570 8.687 23.078 1.00 96.06 181 ILE A O 1
ATOM 1485 N N . THR A 1 182 ? -17.410 9.294 23.044 1.00 97.38 182 THR A N 1
ATOM 1486 C CA . THR A 1 182 ? -16.854 7.993 22.685 1.00 97.38 182 THR A CA 1
ATOM 1487 C C . THR A 1 182 ? -17.274 6.880 23.637 1.00 97.38 182 THR A C 1
ATOM 1489 O O . THR A 1 182 ? -17.721 5.857 23.123 1.00 97.38 182 THR A O 1
ATOM 1492 N N . PRO A 1 183 ? -17.215 7.008 24.980 1.00 97.88 183 PRO A N 1
ATOM 1493 C CA . PRO A 1 183 ? -17.618 5.918 25.874 1.00 97.88 183 PRO A CA 1
ATOM 1494 C C . PRO A 1 183 ? -19.063 5.448 25.644 1.00 97.88 183 PRO A C 1
ATOM 1496 O O . PRO A 1 183 ? -19.348 4.250 25.688 1.00 97.88 183 PRO A O 1
ATOM 1499 N N . VAL A 1 184 ? -19.969 6.379 25.332 1.00 97.88 184 VAL A N 1
ATOM 1500 C CA . VAL A 1 184 ? -21.390 6.098 25.080 1.00 97.88 184 VAL A CA 1
ATOM 1501 C C . VAL A 1 184 ? -21.583 5.390 23.742 1.00 97.88 184 VAL A C 1
ATOM 1503 O O . VAL A 1 184 ? -22.282 4.376 23.659 1.00 97.88 184 VAL A O 1
ATOM 1506 N N . ILE A 1 185 ? -20.942 5.893 22.685 1.00 98.56 185 ILE A N 1
ATOM 1507 C CA . ILE A 1 185 ? -21.017 5.274 21.359 1.00 98.56 185 ILE A CA 1
ATOM 1508 C C . ILE A 1 185 ? -20.322 3.903 21.353 1.00 98.56 185 ILE A C 1
ATOM 1510 O O . ILE A 1 185 ? -20.862 2.939 20.808 1.00 98.56 185 ILE A O 1
ATOM 1514 N N . ALA A 1 186 ? -19.180 3.779 22.027 1.00 98.50 186 ALA A N 1
ATOM 1515 C CA . ALA A 1 186 ? -18.450 2.531 22.210 1.00 98.50 186 ALA A CA 1
ATOM 1516 C C . ALA A 1 186 ? -19.273 1.489 22.985 1.00 98.50 186 ALA A C 1
ATOM 1518 O O . ALA A 1 186 ? -19.309 0.328 22.580 1.00 98.50 186 ALA A O 1
ATOM 1519 N N . TYR A 1 187 ? -20.018 1.886 24.024 1.00 98.06 187 TYR A N 1
ATOM 1520 C CA . TYR A 1 187 ? -20.964 0.987 24.693 1.00 98.06 187 TYR A CA 1
ATOM 1521 C C . TYR A 1 187 ? -22.064 0.492 23.747 1.00 98.06 187 TYR A C 1
ATOM 1523 O O . TYR A 1 187 ? -22.387 -0.699 23.743 1.00 98.06 187 TYR A O 1
ATOM 1531 N N . LYS A 1 188 ? -22.621 1.372 22.903 1.00 98.12 188 LYS A N 1
ATOM 1532 C CA . LYS A 1 188 ? -23.593 0.940 21.890 1.00 98.12 188 LYS A CA 1
ATOM 1533 C C . LYS A 1 188 ? -22.976 -0.096 20.942 1.00 98.12 188 LYS A C 1
ATOM 1535 O O . LYS A 1 188 ? -23.635 -1.094 20.667 1.00 98.12 188 LYS A O 1
ATOM 1540 N N . CYS A 1 189 ? -21.726 0.087 20.507 1.00 98.62 189 CYS A N 1
ATOM 1541 C CA . CYS A 1 189 ? -21.002 -0.904 19.697 1.00 98.62 189 CYS A CA 1
ATOM 1542 C C . CYS A 1 189 ? -20.815 -2.227 20.453 1.00 98.62 189 CYS A C 1
ATOM 1544 O O . CYS A 1 189 ? -21.134 -3.285 19.920 1.00 98.62 189 CYS A O 1
ATOM 1546 N N . PHE A 1 190 ? -20.371 -2.172 21.714 1.00 98.50 190 PHE A N 1
ATOM 1547 C CA . PHE A 1 190 ? -20.195 -3.350 22.569 1.00 98.50 190 PHE A CA 1
ATOM 1548 C C . PHE A 1 190 ? -21.479 -4.181 22.664 1.00 98.50 190 PHE A C 1
ATOM 1550 O O . PHE A 1 190 ? -21.455 -5.399 22.491 1.00 98.50 190 PHE A O 1
ATOM 1557 N N . ARG A 1 191 ? -22.614 -3.508 22.869 1.00 96.94 191 ARG A N 1
ATOM 1558 C CA . ARG A 1 191 ? -23.930 -4.141 22.947 1.00 96.94 191 ARG A CA 1
ATOM 1559 C C . ARG A 1 191 ? -24.394 -4.695 21.598 1.00 96.94 191 ARG A C 1
ATOM 1561 O O . ARG A 1 191 ? -24.846 -5.835 21.531 1.00 96.94 191 ARG A O 1
ATOM 1568 N N . ASP A 1 192 ? -24.342 -3.881 20.547 1.00 97.88 192 ASP A N 1
ATOM 1569 C CA . ASP A 1 192 ? -24.997 -4.180 19.267 1.00 97.88 192 ASP A CA 1
ATOM 1570 C C . ASP A 1 192 ? -24.171 -5.114 18.372 1.00 97.88 192 ASP A C 1
ATOM 1572 O O . ASP A 1 192 ? -24.728 -5.721 17.455 1.00 97.88 192 ASP A O 1
ATOM 1576 N N . TRP A 1 193 ? -22.869 -5.249 18.630 1.00 98.00 193 TRP A N 1
ATOM 1577 C CA . TRP A 1 193 ? -21.983 -6.194 17.940 1.00 98.00 193 TRP A CA 1
ATOM 1578 C C . TRP A 1 193 ? -21.688 -7.452 18.758 1.00 98.00 193 TRP A C 1
ATOM 1580 O O . TRP A 1 193 ? -20.858 -8.254 18.341 1.00 98.00 193 TRP A O 1
ATOM 1590 N N . ASP A 1 194 ? -22.365 -7.630 19.901 1.00 97.06 194 ASP A N 1
ATOM 1591 C CA . ASP A 1 194 ? -22.162 -8.764 20.812 1.00 97.06 194 ASP A CA 1
ATOM 1592 C C . ASP A 1 194 ? -20.679 -8.949 21.182 1.00 97.06 194 ASP A C 1
ATOM 1594 O O . ASP A 1 194 ? -20.116 -10.041 21.088 1.00 97.06 194 ASP A O 1
ATOM 1598 N N . ALA A 1 195 ? -20.023 -7.841 21.541 1.00 98.31 195 ALA A N 1
ATOM 1599 C CA . ALA A 1 195 ? -18.591 -7.830 21.780 1.00 98.31 195 ALA A CA 1
ATOM 1600 C C . ALA A 1 195 ? -18.218 -8.528 23.089 1.00 98.31 195 ALA A C 1
ATOM 1602 O O . ALA A 1 195 ? -18.943 -8.475 24.085 1.00 98.31 195 ALA A O 1
ATOM 1603 N N . MET A 1 196 ? -17.046 -9.163 23.090 1.00 98.50 196 MET A N 1
ATOM 1604 C CA . MET A 1 196 ? -16.541 -9.905 24.241 1.00 98.50 196 MET A CA 1
ATOM 1605 C C . MET A 1 196 ? -15.949 -8.976 25.297 1.00 98.50 196 MET A C 1
ATOM 1607 O O . MET A 1 196 ? -16.151 -9.196 26.492 1.00 98.50 196 MET A O 1
ATOM 1611 N N . PHE A 1 197 ? -15.258 -7.918 24.868 1.00 98.88 197 PHE A N 1
ATOM 1612 C CA . PHE A 1 197 ? -14.578 -6.990 25.766 1.00 98.88 197 PHE A CA 1
ATOM 1613 C C . PHE A 1 197 ? -14.893 -5.529 25.437 1.00 98.88 197 PHE A C 1
ATOM 1615 O O . PHE A 1 197 ? -14.966 -5.142 24.270 1.00 98.88 197 PHE A O 1
ATOM 1622 N N . PHE A 1 198 ? -15.030 -4.710 26.480 1.00 98.81 198 PHE A N 1
ATOM 1623 C CA . PHE A 1 198 ? -15.163 -3.257 26.382 1.00 98.81 198 PHE A CA 1
ATOM 1624 C C . PHE A 1 198 ? -14.275 -2.565 27.418 1.00 98.81 198 PHE A C 1
ATOM 1626 O O . PHE A 1 198 ? -14.258 -2.952 28.588 1.00 98.81 198 PHE A O 1
ATOM 1633 N N . LEU A 1 199 ? -13.502 -1.575 26.968 1.00 98.81 199 LEU A N 1
ATOM 1634 C CA . LEU A 1 199 ? -12.507 -0.876 27.770 1.00 98.81 199 LEU A CA 1
ATOM 1635 C C . LEU A 1 199 ? -12.664 0.635 27.612 1.00 98.81 199 LEU A C 1
ATOM 1637 O O . LEU A 1 199 ? -12.677 1.147 26.491 1.00 98.81 199 LEU A O 1
ATOM 1641 N N . VAL A 1 200 ? -12.696 1.351 28.732 1.00 98.81 200 VAL A N 1
ATOM 1642 C CA . VAL A 1 200 ? -12.674 2.821 28.770 1.00 98.81 200 VAL A CA 1
ATOM 1643 C C . VAL A 1 200 ? -11.550 3.259 29.694 1.00 98.81 200 VAL A C 1
ATOM 1645 O O . VAL A 1 200 ? -11.430 2.723 30.795 1.00 98.81 200 VAL A O 1
ATOM 1648 N N . ASN A 1 201 ? -10.690 4.180 29.257 1.00 98.25 201 ASN A N 1
ATOM 1649 C CA . ASN A 1 201 ? -9.624 4.681 30.130 1.00 98.25 201 ASN A CA 1
ATOM 1650 C C . ASN A 1 201 ? -10.217 5.457 31.315 1.00 98.25 201 ASN A C 1
ATOM 1652 O O . ASN A 1 201 ? -11.318 5.974 31.204 1.00 98.25 201 ASN A O 1
ATOM 1656 N N . GLY A 1 202 ? -9.521 5.539 32.448 1.00 97.69 202 GLY A N 1
ATOM 1657 C CA . GLY A 1 202 ? -10.046 6.183 33.665 1.00 97.69 202 GLY A CA 1
ATOM 1658 C C . GLY A 1 202 ? -9.583 7.625 33.863 1.00 97.69 202 GLY A C 1
ATOM 1659 O O . GLY A 1 202 ? -9.841 8.199 34.918 1.00 97.69 202 GLY A O 1
ATOM 1660 N N . ALA A 1 203 ? -8.887 8.195 32.878 1.00 97.06 203 ALA A N 1
ATOM 1661 C CA . ALA A 1 203 ? -8.318 9.534 32.934 1.00 97.06 203 ALA A CA 1
ATOM 1662 C C . ALA A 1 203 ? -8.295 10.198 31.546 1.00 97.06 203 ALA A C 1
ATOM 1664 O O . ALA A 1 203 ? -8.053 9.532 30.532 1.00 97.06 203 ALA A O 1
ATOM 1665 N N . GLY A 1 204 ? -8.481 11.520 31.506 1.00 94.94 204 GLY A N 1
ATOM 1666 C CA . GLY A 1 204 ? -8.198 12.339 30.323 1.00 94.94 204 GLY A CA 1
ATOM 1667 C C . GLY A 1 204 ? -6.701 12.387 29.980 1.00 94.94 204 GLY A C 1
ATOM 1668 O O . GLY A 1 204 ? -5.835 12.183 30.838 1.00 94.94 204 GLY A O 1
ATOM 1669 N N . ARG A 1 205 ? -6.353 12.706 28.724 1.00 93.88 205 ARG A N 1
ATOM 1670 C CA . ARG A 1 205 ? -4.951 12.679 28.239 1.00 93.88 205 ARG A CA 1
ATOM 1671 C C . ARG A 1 205 ? -4.039 13.676 28.952 1.00 93.88 205 ARG A C 1
ATOM 1673 O O . ARG A 1 205 ? -2.810 13.552 28.890 1.00 93.88 205 ARG A O 1
ATOM 1680 N N . GLU A 1 206 ? -4.605 14.712 29.552 1.00 94.44 206 GLU A N 1
ATOM 1681 C CA . GLU A 1 206 ? -3.875 15.817 30.175 1.00 94.44 206 GLU A CA 1
ATOM 1682 C C . GLU A 1 206 ? -3.643 15.620 31.687 1.00 94.44 206 GLU A C 1
ATOM 1684 O O . GLU A 1 206 ? -2.816 16.334 32.260 1.00 94.44 206 GLU A O 1
ATOM 1689 N N . VAL A 1 207 ? -4.271 14.613 32.316 1.00 95.69 207 VAL A N 1
ATOM 1690 C CA . VAL A 1 207 ? -4.182 14.334 33.768 1.00 95.69 207 VAL A CA 1
ATOM 1691 C C . VAL A 1 207 ? -2.737 14.108 34.211 1.00 95.69 207 VAL A C 1
ATOM 1693 O O . VAL A 1 207 ? -2.250 14.715 35.170 1.00 95.69 207 VAL A O 1
ATOM 1696 N N . LYS A 1 208 ? -2.008 13.256 33.480 1.00 95.94 208 LYS A N 1
ATOM 1697 C CA . LYS A 1 208 ? -0.560 13.072 33.645 1.00 95.94 208 LYS A CA 1
ATOM 1698 C C . LYS A 1 208 ? 0.155 13.183 32.322 1.00 95.94 208 LYS A C 1
ATOM 1700 O O . LYS A 1 208 ? -0.149 12.469 31.368 1.00 95.94 208 LYS A O 1
ATOM 1705 N N . TRP A 1 209 ? 1.188 14.014 32.312 1.00 95.88 209 TRP A N 1
ATOM 1706 C CA . TRP A 1 209 ? 2.084 14.216 31.185 1.00 95.88 209 TRP A CA 1
ATOM 1707 C C . TRP A 1 209 ? 3.492 14.547 31.689 1.00 95.88 209 TRP A C 1
ATOM 1709 O O . TRP A 1 209 ? 3.721 14.733 32.881 1.00 95.88 209 TRP A O 1
ATOM 1719 N N . THR A 1 210 ? 4.468 14.607 30.788 1.00 95.81 210 THR A N 1
ATOM 1720 C CA . THR A 1 210 ? 5.889 14.769 31.166 1.00 95.81 210 THR A CA 1
ATOM 1721 C C . THR A 1 210 ? 6.254 16.090 31.861 1.00 95.81 210 THR A C 1
ATOM 1723 O O . THR A 1 210 ? 7.372 16.203 32.364 1.00 95.81 210 THR A O 1
ATOM 1726 N N . GLU A 1 211 ? 5.377 17.100 31.834 1.00 94.69 211 GLU A N 1
ATOM 1727 C CA . GLU A 1 211 ? 5.624 18.477 32.302 1.00 94.69 211 GLU A CA 1
ATOM 1728 C C . GLU A 1 211 ? 6.866 19.153 31.674 1.00 94.69 211 GLU A C 1
ATOM 1730 O O . GLU A 1 211 ? 7.454 20.090 32.224 1.00 94.69 211 GLU A O 1
ATOM 1735 N N . GLN A 1 212 ? 7.304 18.683 30.500 1.00 95.06 212 GLN A N 1
ATOM 1736 C CA . GLN A 1 212 ? 8.484 19.200 29.805 1.00 95.06 212 GLN A CA 1
ATOM 1737 C C . GLN A 1 212 ? 8.107 20.009 28.560 1.00 95.06 212 GLN A C 1
ATOM 1739 O O . GLN A 1 212 ? 7.765 19.458 27.512 1.00 95.06 212 GLN A O 1
ATOM 1744 N N . GLY A 1 213 ? 8.273 21.332 28.640 1.00 93.69 213 GLY A N 1
ATOM 1745 C CA . GLY A 1 213 ? 7.915 22.259 27.557 1.00 93.69 213 GLY A CA 1
ATOM 1746 C C . GLY A 1 213 ? 6.400 22.380 27.386 1.00 93.69 213 GLY A C 1
ATOM 1747 O O . GLY A 1 213 ? 5.668 22.104 28.326 1.00 93.69 213 GLY A O 1
ATOM 1748 N N . ASP A 1 214 ? 5.938 22.777 26.200 1.00 94.06 214 ASP A N 1
ATOM 1749 C CA . ASP A 1 214 ? 4.497 22.890 25.924 1.00 94.06 214 ASP A CA 1
ATOM 1750 C C . ASP A 1 214 ? 3.863 21.504 25.736 1.00 94.06 214 ASP A C 1
ATOM 1752 O O . ASP A 1 214 ? 4.509 20.603 25.187 1.00 94.06 214 ASP A O 1
ATOM 1756 N N . TYR A 1 215 ? 2.617 21.331 26.179 1.00 94.69 215 TYR A N 1
ATOM 1757 C CA . TYR A 1 215 ? 1.884 20.077 26.014 1.00 94.69 215 TYR A CA 1
ATOM 1758 C C . TYR A 1 215 ? 1.683 19.723 24.532 1.00 94.69 215 TYR A C 1
ATOM 1760 O O . TYR A 1 215 ? 1.453 20.592 23.689 1.00 94.69 215 TYR A O 1
ATOM 1768 N N . THR A 1 216 ? 1.795 18.428 24.246 1.00 94.50 216 THR A N 1
ATOM 1769 C CA . THR A 1 216 ? 1.388 17.756 23.008 1.00 94.50 216 THR A CA 1
ATOM 1770 C C . THR A 1 216 ? 0.927 16.353 23.393 1.00 94.50 216 THR A C 1
ATOM 1772 O O . THR A 1 216 ? 1.473 15.790 24.343 1.00 94.50 216 THR A O 1
ATOM 1775 N N . ASN A 1 217 ? 0.021 15.734 22.631 1.00 93.00 217 ASN A N 1
ATOM 1776 C CA . ASN A 1 217 ? -0.501 14.396 22.966 1.00 93.00 217 ASN A CA 1
ATOM 1777 C C . ASN A 1 217 ? 0.625 13.352 23.127 1.00 93.00 217 ASN A C 1
ATOM 1779 O O . ASN A 1 217 ? 0.575 12.502 24.006 1.00 93.00 217 ASN A O 1
ATOM 1783 N N . SER A 1 218 ? 1.726 13.482 22.373 1.00 92.62 218 SER A N 1
ATOM 1784 C CA . SER A 1 218 ? 2.931 12.637 22.501 1.00 92.62 218 SER A CA 1
ATOM 1785 C C . SER A 1 218 ? 3.656 12.716 23.855 1.00 92.62 218 SER A C 1
ATOM 1787 O O . SER A 1 218 ? 4.658 12.035 24.052 1.00 92.62 218 SER A O 1
ATOM 1789 N N . LYS A 1 219 ? 3.250 13.624 24.746 1.00 95.25 219 LYS A N 1
ATOM 1790 C CA . LYS A 1 219 ? 3.814 13.806 26.088 1.00 95.25 219 LYS A CA 1
ATOM 1791 C C . LYS A 1 219 ? 2.875 13.326 27.185 1.00 95.25 219 LYS A C 1
ATOM 1793 O O . LYS A 1 219 ? 3.269 13.426 28.350 1.00 95.25 219 LYS A O 1
ATOM 1798 N N . SER A 1 220 ? 1.673 12.867 26.839 1.00 96.00 220 SER A N 1
ATOM 1799 C CA . SER A 1 220 ? 0.774 12.251 27.804 1.00 96.00 220 SER A CA 1
ATOM 1800 C C . SER A 1 220 ? 1.386 10.957 28.339 1.00 96.00 220 SER A C 1
ATOM 1802 O O . SER A 1 220 ? 1.992 10.184 27.602 1.00 96.00 220 SER A O 1
ATOM 1804 N N . LEU A 1 221 ? 1.256 10.764 29.647 1.00 96.81 221 LEU A N 1
ATOM 1805 C CA . LEU A 1 221 ? 1.622 9.542 30.360 1.00 96.81 221 LEU A CA 1
ATOM 1806 C C . LEU A 1 221 ? 0.384 8.729 30.774 1.00 96.81 221 LEU A C 1
ATOM 1808 O O . LEU A 1 221 ? 0.532 7.571 31.154 1.00 96.81 221 LEU A O 1
ATOM 1812 N N . SER A 1 222 ? -0.798 9.346 30.707 1.00 96.69 222 SER A N 1
ATOM 1813 C CA . SER A 1 222 ? -2.114 8.778 31.048 1.00 96.69 222 SER A CA 1
ATOM 1814 C C . SER A 1 222 ? -2.894 8.305 29.814 1.00 96.69 222 SER A C 1
ATOM 1816 O O . SER A 1 222 ? -3.980 7.757 29.940 1.00 96.69 222 SER A O 1
ATOM 1818 N N . ASP A 1 223 ? -2.334 8.507 28.619 1.00 97.12 223 ASP A N 1
ATOM 1819 C CA . ASP A 1 223 ? -2.888 8.055 27.346 1.00 97.12 223 ASP A CA 1
ATOM 1820 C C . ASP A 1 223 ? -2.407 6.624 27.020 1.00 97.12 223 ASP A C 1
ATOM 1822 O O . ASP A 1 223 ? -1.220 6.429 26.710 1.00 97.12 223 ASP A O 1
ATOM 1826 N N . PRO A 1 224 ? -3.302 5.619 27.037 1.00 97.12 224 PRO A N 1
ATOM 1827 C CA . PRO A 1 224 ? -2.933 4.228 26.783 1.00 97.12 224 PRO A CA 1
ATOM 1828 C C . PRO A 1 224 ? -2.549 3.965 25.322 1.00 97.12 224 PRO A C 1
ATOM 1830 O O . PRO A 1 224 ? -1.839 3.001 25.029 1.00 97.12 224 PRO A O 1
ATOM 1833 N N . SER A 1 225 ? -2.967 4.819 24.389 1.00 96.62 225 SER A N 1
ATOM 1834 C CA . SER A 1 225 ? -2.599 4.712 22.976 1.00 96.62 225 SER A CA 1
ATOM 1835 C C . SER A 1 225 ? -1.141 5.097 22.746 1.00 96.62 225 SER A C 1
ATOM 1837 O O . SER A 1 225 ? -0.533 4.657 21.771 1.00 96.62 225 SER A O 1
ATOM 1839 N N . ARG A 1 226 ? -0.553 5.906 23.640 1.00 95.38 226 ARG A N 1
ATOM 1840 C CA . ARG A 1 226 ? 0.801 6.474 23.493 1.00 95.38 226 ARG A CA 1
ATOM 1841 C C . ARG A 1 226 ? 1.806 5.977 24.524 1.00 95.38 226 ARG A C 1
ATOM 1843 O O . ARG A 1 226 ? 3.007 6.109 24.289 1.00 95.38 226 ARG A O 1
ATOM 1850 N N . ASN A 1 227 ? 1.345 5.381 25.618 1.00 94.88 227 ASN A N 1
ATOM 1851 C CA . ASN A 1 227 ? 2.195 4.817 26.658 1.00 94.88 227 ASN A CA 1
ATOM 1852 C C . ASN A 1 227 ? 2.024 3.291 26.747 1.00 94.88 227 ASN A C 1
ATOM 1854 O O . ASN A 1 227 ? 0.937 2.805 27.045 1.00 94.88 227 ASN A O 1
ATOM 1858 N N . GLU A 1 228 ? 3.098 2.535 26.495 1.00 93.12 228 GLU A N 1
ATOM 1859 C CA . GLU A 1 228 ? 3.067 1.068 26.596 1.00 93.12 228 GLU A CA 1
ATOM 1860 C C . GLU A 1 228 ? 2.990 0.589 28.056 1.00 93.12 228 GLU A C 1
ATOM 1862 O O . GLU A 1 228 ? 2.345 -0.424 28.339 1.00 93.12 228 GLU A O 1
ATOM 1867 N N . ASP A 1 229 ? 3.600 1.332 28.986 1.00 95.62 229 ASP A N 1
ATOM 1868 C CA . ASP A 1 229 ? 3.610 1.028 30.419 1.00 95.62 229 ASP A CA 1
ATOM 1869 C C . ASP A 1 229 ? 2.294 1.503 31.063 1.00 95.62 229 ASP A C 1
ATOM 1871 O O . ASP A 1 229 ? 2.263 2.430 31.876 1.00 95.62 229 ASP A O 1
ATOM 1875 N N . HIS A 1 230 ? 1.183 0.890 30.646 1.00 97.69 230 HIS A N 1
ATOM 1876 C CA . HIS A 1 230 ? -0.175 1.269 31.031 1.00 97.69 230 HIS A CA 1
ATOM 1877 C C . HIS A 1 230 ? -1.035 0.026 31.349 1.00 97.69 230 HIS A C 1
ATOM 1879 O O . HIS A 1 230 ? -1.032 -0.927 30.565 1.00 97.69 230 HIS A O 1
ATOM 1885 N N . PRO A 1 231 ? -1.840 0.002 32.434 1.00 98.25 231 PRO A N 1
ATOM 1886 C CA . PRO A 1 231 ? -2.654 -1.170 32.801 1.00 98.25 231 PRO A CA 1
ATOM 1887 C C . PRO A 1 231 ? -3.717 -1.508 31.750 1.00 98.25 231 PRO A C 1
ATOM 1889 O O . PRO A 1 231 ? -3.966 -2.680 31.471 1.00 98.25 231 PRO A O 1
ATOM 1892 N N . PHE A 1 232 ? -4.255 -0.478 31.088 1.00 98.50 232 PHE A N 1
ATOM 1893 C CA . PHE A 1 232 ? -5.096 -0.616 29.894 1.00 98.50 232 PHE A CA 1
ATOM 1894 C C . PHE A 1 232 ? -4.431 -1.462 28.805 1.00 98.50 232 PHE A C 1
ATOM 1896 O O . PHE A 1 232 ? -5.071 -2.342 28.238 1.00 98.50 232 PHE A O 1
ATOM 1903 N N . GLN A 1 233 ? -3.137 -1.246 28.542 1.00 98.06 233 GLN A N 1
ATOM 1904 C CA . GLN A 1 233 ? -2.408 -2.000 27.527 1.00 98.06 233 GLN A CA 1
ATOM 1905 C C . GLN A 1 233 ? -2.156 -3.448 27.959 1.00 98.06 233 GLN A C 1
ATOM 1907 O O . GLN A 1 233 ? -2.222 -4.348 27.124 1.00 98.06 233 GLN A O 1
ATOM 1912 N N . VAL A 1 234 ? -1.914 -3.696 29.250 1.00 98.44 234 VAL A N 1
ATOM 1913 C CA . VAL A 1 234 ? -1.811 -5.061 29.797 1.00 98.44 234 VAL A CA 1
ATOM 1914 C C . VAL A 1 234 ? -3.120 -5.821 29.571 1.00 98.44 234 VAL A C 1
ATOM 1916 O O . VAL A 1 234 ? -3.108 -6.889 28.961 1.00 98.44 234 VAL A O 1
ATOM 1919 N N . ALA A 1 235 ? -4.252 -5.248 29.988 1.00 98.62 235 ALA A N 1
ATOM 1920 C CA . ALA A 1 235 ? -5.558 -5.877 29.816 1.00 98.62 235 ALA A CA 1
ATOM 1921 C C . ALA A 1 235 ? -5.915 -6.067 28.334 1.00 98.62 235 ALA A C 1
ATOM 1923 O O . ALA A 1 235 ? -6.318 -7.158 27.944 1.00 98.62 235 ALA A O 1
ATOM 1924 N N . TYR A 1 236 ? -5.695 -5.049 27.494 1.00 98.81 236 TYR A N 1
ATOM 1925 C CA . TYR A 1 236 ? -5.945 -5.121 26.054 1.00 98.81 236 TYR A CA 1
ATOM 1926 C C . TYR A 1 236 ? -5.212 -6.296 25.395 1.00 98.81 236 TYR A C 1
ATOM 1928 O O . TYR A 1 236 ? -5.837 -7.085 24.686 1.00 98.81 236 TYR A O 1
ATOM 1936 N N . LYS A 1 237 ? -3.905 -6.450 25.661 1.00 98.69 237 LYS A N 1
ATOM 1937 C CA . LYS A 1 237 ? -3.098 -7.556 25.119 1.00 98.69 237 LYS A CA 1
ATOM 1938 C C . LYS A 1 237 ? -3.680 -8.912 25.532 1.00 98.69 237 LYS A C 1
ATOM 1940 O O . LYS A 1 237 ? -3.906 -9.765 24.680 1.00 98.69 237 LYS A O 1
ATOM 1945 N N . MET A 1 238 ? -3.992 -9.079 26.818 1.00 98.75 238 MET A N 1
ATOM 1946 C CA . MET A 1 238 ? -4.548 -10.330 27.348 1.00 98.75 238 MET A CA 1
ATOM 1947 C C . MET A 1 238 ? -5.949 -10.639 26.809 1.00 98.75 238 MET A C 1
ATOM 1949 O O . MET A 1 238 ? -6.267 -11.796 26.563 1.00 98.75 238 MET A O 1
ATOM 1953 N N . PHE A 1 239 ? -6.781 -9.623 26.585 1.00 98.75 239 PHE A N 1
ATOM 1954 C CA . PHE A 1 239 ? -8.114 -9.792 26.004 1.00 98.75 239 PHE A CA 1
ATOM 1955 C C . PHE A 1 239 ? -8.052 -10.190 24.530 1.00 98.75 239 PHE A C 1
ATOM 1957 O O . PHE A 1 239 ? -8.784 -11.080 24.103 1.00 98.75 239 PHE A O 1
ATOM 1964 N N . CYS A 1 240 ? -7.142 -9.587 23.762 1.00 98.75 240 CYS A N 1
ATOM 1965 C CA . CYS A 1 240 ? -6.866 -10.020 22.395 1.00 98.75 240 CYS A CA 1
ATOM 1966 C C . CYS A 1 240 ? -6.382 -11.478 22.368 1.00 98.75 240 CYS A C 1
ATOM 1968 O O . CYS A 1 240 ? -6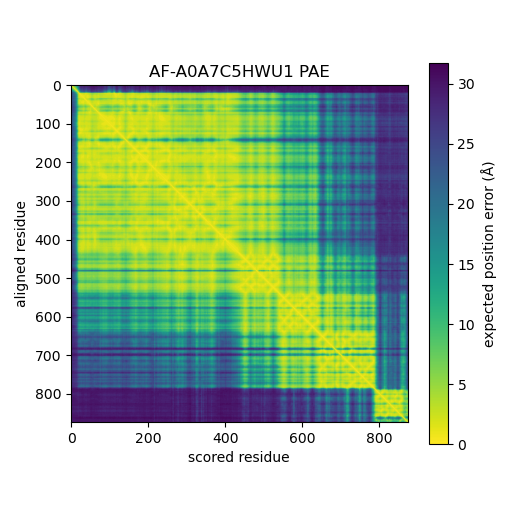.880 -12.274 21.577 1.00 98.75 240 CYS A O 1
ATOM 1970 N N . ASP A 1 241 ? -5.453 -11.852 23.252 1.00 98.62 241 ASP A N 1
ATOM 1971 C CA . ASP A 1 241 ? -4.967 -13.233 23.350 1.00 98.62 241 ASP A CA 1
ATOM 1972 C C . ASP A 1 241 ? -6.071 -14.220 23.750 1.00 98.62 241 ASP A C 1
ATOM 1974 O O . ASP A 1 241 ? -6.151 -15.300 23.165 1.00 98.62 241 ASP A O 1
ATOM 1978 N N . GLN A 1 242 ? -6.974 -13.829 24.654 1.00 98.38 242 GLN A N 1
ATOM 1979 C CA . GLN A 1 242 ? -8.144 -14.633 25.008 1.00 98.38 242 GLN A CA 1
ATOM 1980 C C . GLN A 1 242 ? -9.072 -14.845 23.805 1.00 98.38 242 GLN A C 1
ATOM 1982 O O . GLN A 1 242 ? -9.469 -15.977 23.538 1.00 98.38 242 GLN A O 1
ATOM 1987 N N . ILE A 1 243 ? -9.370 -13.794 23.028 1.00 98.56 243 ILE A N 1
ATOM 1988 C CA . ILE A 1 243 ? -10.158 -13.925 21.789 1.00 98.56 243 ILE A CA 1
ATOM 1989 C C . ILE A 1 243 ? -9.469 -14.890 20.816 1.00 98.56 243 ILE A C 1
ATOM 1991 O O . ILE A 1 243 ? -10.113 -15.776 20.253 1.00 98.56 243 ILE A O 1
ATOM 1995 N N . ARG A 1 244 ? -8.154 -14.756 20.625 1.00 97.75 244 ARG A N 1
ATOM 1996 C CA . ARG A 1 244 ? -7.394 -15.633 19.722 1.00 97.75 244 ARG A CA 1
ATOM 1997 C C . ARG A 1 244 ? -7.441 -17.090 20.167 1.00 97.75 244 ARG A C 1
ATOM 1999 O O . ARG A 1 244 ? -7.537 -17.974 19.317 1.00 97.75 244 ARG A O 1
ATOM 2006 N N . GLU A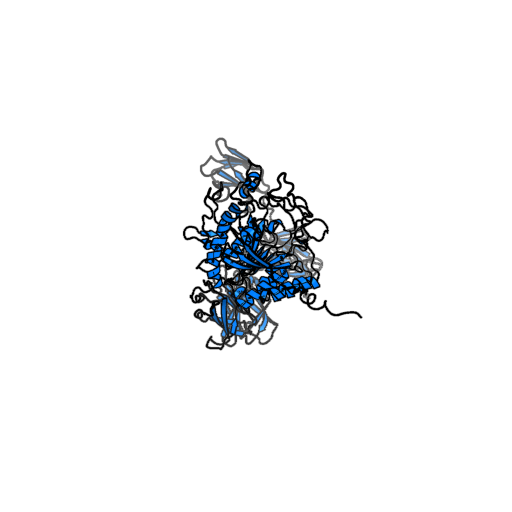 1 245 ? -7.390 -17.344 21.473 1.00 97.56 245 GLU A N 1
ATOM 2007 C CA . GLU A 1 245 ? -7.528 -18.687 22.036 1.00 97.56 245 GLU A CA 1
ATOM 2008 C C . GLU A 1 245 ? -8.944 -19.249 21.846 1.00 97.56 245 GLU A C 1
ATOM 2010 O O . GLU A 1 245 ? -9.092 -20.380 21.377 1.00 97.56 245 GLU A O 1
ATOM 2015 N N . ASP A 1 246 ? -9.977 -18.463 22.152 1.00 96.81 246 ASP A N 1
ATOM 2016 C CA . ASP A 1 246 ? -11.367 -18.928 22.157 1.00 96.81 246 ASP A CA 1
ATOM 2017 C C . ASP A 1 246 ? -11.953 -19.100 20.751 1.00 96.81 246 ASP A C 1
ATOM 2019 O O . ASP A 1 246 ? -12.705 -20.047 20.501 1.00 96.81 246 ASP A O 1
ATOM 2023 N N . PHE A 1 247 ? -11.590 -18.216 19.818 1.00 96.06 247 PHE A N 1
ATOM 2024 C CA . PHE A 1 247 ? -12.135 -18.195 18.458 1.00 96.06 247 PHE A CA 1
ATOM 2025 C C . PHE A 1 247 ? -11.185 -18.777 17.406 1.00 96.06 247 PHE A C 1
ATOM 2027 O O . PHE A 1 247 ? -11.606 -19.027 16.278 1.00 96.06 247 PHE A O 1
ATOM 2034 N N . GLY A 1 248 ? -9.907 -18.996 17.737 1.00 95.06 248 GLY A N 1
ATOM 2035 C CA . GLY A 1 248 ? -8.910 -19.501 16.787 1.00 95.06 248 GLY A CA 1
ATOM 2036 C C . GLY A 1 248 ? -8.595 -18.535 15.639 1.00 95.06 248 GLY A C 1
ATOM 2037 O O . GLY A 1 248 ? -8.058 -18.959 14.617 1.00 95.06 248 GLY A O 1
ATOM 2038 N N . ARG A 1 249 ? -8.932 -17.250 15.793 1.00 93.81 249 ARG A N 1
ATOM 2039 C CA . ARG A 1 249 ? -8.717 -16.186 14.805 1.00 93.81 249 ARG A CA 1
ATOM 2040 C C . ARG A 1 249 ? -8.365 -14.874 15.489 1.00 93.81 249 ARG A C 1
ATOM 2042 O O . ARG A 1 249 ? -8.531 -14.734 16.697 1.00 93.81 249 ARG A O 1
ATOM 2049 N N . ARG A 1 250 ? -7.894 -13.908 14.705 1.00 95.31 250 ARG A N 1
ATOM 2050 C CA . ARG A 1 250 ? -7.597 -12.575 15.223 1.00 95.31 250 ARG A CA 1
ATOM 2051 C C . ARG A 1 250 ? -8.876 -11.820 15.572 1.00 95.31 250 ARG A C 1
ATOM 2053 O O . ARG A 1 250 ? -9.899 -11.979 14.906 1.00 95.31 250 ARG A O 1
ATOM 2060 N N . GLU A 1 251 ? -8.788 -11.035 16.633 1.00 97.88 251 GLU A N 1
ATOM 2061 C CA . GLU A 1 251 ? -9.837 -10.142 17.096 1.00 97.88 251 GLU A CA 1
ATOM 2062 C C . GLU A 1 251 ? -10.182 -9.071 16.055 1.00 97.88 251 GLU A C 1
ATOM 2064 O O . GLU A 1 251 ? -9.321 -8.650 15.284 1.00 97.88 251 GLU A O 1
ATOM 2069 N N . PHE A 1 252 ? -11.428 -8.597 16.076 1.00 98.62 252 PHE A N 1
ATOM 2070 C CA . PHE A 1 252 ? -11.784 -7.288 15.538 1.00 98.62 252 PHE A CA 1
ATOM 2071 C C . PHE A 1 252 ? -11.701 -6.266 16.670 1.00 98.62 252 PHE A C 1
ATOM 2073 O O . PHE A 1 252 ? -12.565 -6.210 17.550 1.00 98.62 252 PHE A O 1
ATOM 2080 N N . SER A 1 253 ? -10.625 -5.491 16.662 1.00 98.69 253 SER A N 1
ATOM 2081 C CA . SER A 1 253 ? -10.364 -4.434 17.622 1.00 98.69 253 SER A CA 1
ATOM 2082 C C . SER A 1 253 ? -10.831 -3.096 17.082 1.00 98.69 253 SER A C 1
ATOM 2084 O O . SER A 1 253 ? -10.194 -2.509 16.209 1.00 98.69 253 SER A O 1
ATOM 2086 N N . ALA A 1 254 ? -11.953 -2.616 17.612 1.00 98.69 254 ALA A N 1
ATOM 2087 C CA . ALA A 1 254 ? -12.484 -1.306 17.287 1.00 98.69 254 ALA A CA 1
ATOM 2088 C C . ALA A 1 254 ? -12.067 -0.295 18.356 1.00 98.69 254 ALA A C 1
ATOM 2090 O O . ALA A 1 254 ? -12.470 -0.379 19.521 1.00 98.69 254 ALA A O 1
ATOM 2091 N N . GLN A 1 255 ? -11.273 0.684 17.950 1.00 98.62 255 GLN A N 1
ATOM 2092 C CA . GLN A 1 255 ? -10.916 1.829 18.764 1.00 98.62 255 GLN A CA 1
ATOM 2093 C C . GLN A 1 255 ? -11.698 3.047 18.281 1.00 98.62 255 GLN A C 1
ATOM 2095 O O . GLN A 1 255 ? -11.554 3.494 17.142 1.00 98.62 255 GLN A O 1
ATOM 2100 N N . ILE A 1 256 ? -12.569 3.541 19.152 1.00 98.44 256 ILE A N 1
ATOM 2101 C CA . ILE A 1 256 ? -13.504 4.619 18.846 1.00 98.44 256 ILE A CA 1
ATOM 2102 C C . ILE A 1 256 ? -12.957 5.913 19.444 1.00 98.44 256 ILE A C 1
ATOM 2104 O O . ILE A 1 256 ? -12.392 5.894 20.539 1.00 98.44 256 ILE A O 1
ATOM 2108 N N . HIS A 1 257 ? -13.140 7.009 18.720 1.00 97.88 257 HIS A N 1
ATOM 2109 C CA . HIS A 1 257 ? -12.739 8.358 19.091 1.00 97.88 257 HIS A CA 1
ATOM 2110 C C . HIS A 1 257 ? -13.748 9.393 18.587 1.00 97.88 257 HIS A C 1
ATOM 2112 O O . HIS A 1 257 ? -14.626 9.100 17.763 1.00 97.88 257 HIS A O 1
ATOM 2118 N N . SER A 1 258 ? -13.583 10.624 19.055 1.00 96.44 258 SER A N 1
ATOM 2119 C CA . SER A 1 258 ? -14.226 11.814 18.520 1.00 96.44 258 SER A CA 1
ATOM 2120 C C . SER A 1 258 ? -13.229 12.958 18.401 1.00 96.44 258 SER A C 1
ATOM 2122 O O . SER A 1 258 ? -12.168 12.935 19.021 1.00 96.44 258 SER A O 1
ATOM 2124 N N . TYR A 1 259 ? -13.578 13.958 17.597 1.00 94.25 259 TYR A N 1
ATOM 2125 C CA . TYR A 1 259 ? -12.776 15.155 17.413 1.00 94.25 259 TYR A CA 1
ATOM 2126 C C . TYR A 1 259 ? -13.583 16.427 17.659 1.00 94.25 259 TYR A C 1
ATOM 2128 O O . TYR A 1 259 ? -14.797 16.477 17.443 1.00 94.25 259 TYR A O 1
ATOM 2136 N N . ASP A 1 260 ? -12.849 17.469 18.055 1.00 92.06 260 ASP A N 1
ATOM 2137 C CA . ASP A 1 260 ? -13.393 18.773 18.412 1.00 92.06 260 ASP A CA 1
ATOM 2138 C C . ASP A 1 260 ? -14.288 19.337 17.292 1.00 92.06 260 ASP A C 1
ATOM 2140 O O . ASP A 1 260 ? -13.843 19.556 16.154 1.00 92.06 260 ASP A O 1
ATOM 2144 N N . TRP A 1 261 ? -15.528 19.666 17.655 1.00 91.88 261 TRP A N 1
ATOM 2145 C CA . TRP A 1 261 ? -16.572 20.147 16.742 1.00 91.88 261 TRP A CA 1
ATOM 2146 C C . TRP A 1 261 ? -16.232 21.412 15.927 1.00 91.88 261 TRP A C 1
ATOM 2148 O O . TRP A 1 261 ? -16.919 21.737 14.959 1.00 91.88 261 TRP A O 1
ATOM 2158 N N . ASP A 1 262 ? -15.216 22.181 16.331 1.00 89.94 262 ASP A N 1
ATOM 2159 C CA . ASP A 1 262 ? -14.855 23.471 15.733 1.00 89.94 262 ASP A CA 1
ATOM 2160 C C . ASP A 1 262 ? -13.480 23.489 15.044 1.00 89.94 262 ASP A C 1
ATOM 2162 O O . ASP A 1 262 ? -12.999 24.560 14.654 1.00 89.94 262 ASP A O 1
ATOM 2166 N N . ARG A 1 263 ? -12.834 22.326 14.863 1.00 87.75 263 ARG A N 1
ATOM 2167 C CA . ARG A 1 263 ? -11.439 22.255 14.375 1.00 87.75 263 ARG A CA 1
ATOM 2168 C C . ARG A 1 263 ? -11.225 21.538 13.051 1.00 87.75 263 ARG A C 1
ATOM 2170 O O . ARG A 1 263 ? -10.268 21.875 12.354 1.00 87.75 263 ARG A O 1
ATOM 2177 N N . HIS A 1 264 ? -12.118 20.625 12.682 1.00 86.19 264 HIS A N 1
ATOM 2178 C CA . HIS A 1 264 ? -12.023 19.808 11.465 1.00 86.19 264 HIS A CA 1
ATOM 2179 C C . HIS A 1 264 ? -13.121 20.171 10.446 1.00 86.19 264 HIS A C 1
ATOM 2181 O O . HIS A 1 264 ? -13.732 19.309 9.812 1.00 86.19 264 HIS A O 1
ATOM 2187 N N . GLU A 1 265 ? -13.388 21.476 10.292 1.00 83.50 265 GLU A N 1
ATOM 2188 C CA . GLU A 1 265 ? -14.432 21.994 9.397 1.00 83.50 265 GLU A CA 1
ATOM 2189 C C . GLU A 1 265 ? -14.220 21.503 7.953 1.00 83.50 265 GLU A C 1
ATOM 2191 O O . GLU A 1 265 ? -13.193 21.772 7.326 1.00 83.50 265 GLU A O 1
ATOM 2196 N N . GLY A 1 266 ? -15.227 20.819 7.406 1.00 84.62 266 GLY A N 1
ATOM 2197 C CA . GLY A 1 266 ? -15.231 20.325 6.027 1.00 84.62 266 GLY A CA 1
ATOM 2198 C C . GLY A 1 266 ? -14.827 18.859 5.853 1.00 84.62 266 GLY A C 1
ATOM 2199 O O . GLY A 1 266 ? -14.996 18.345 4.747 1.00 84.62 266 GLY A O 1
ATOM 2200 N N . HIS A 1 267 ? -14.365 18.179 6.908 1.00 93.06 267 HIS A N 1
ATOM 2201 C CA . HIS A 1 267 ? -14.177 16.726 6.895 1.00 93.06 267 HIS A CA 1
ATOM 2202 C C . HIS A 1 267 ? -15.513 15.977 7.048 1.00 93.06 267 HIS A C 1
ATOM 2204 O O . HIS A 1 267 ? -16.538 16.543 7.436 1.00 93.06 267 HIS A O 1
ATOM 2210 N N . ALA A 1 268 ? -15.520 14.691 6.696 1.00 96.00 268 ALA A N 1
ATOM 2211 C CA . ALA A 1 268 ? -16.696 13.846 6.877 1.00 96.00 268 ALA A CA 1
ATOM 2212 C C . ALA A 1 268 ? -16.940 13.547 8.364 1.00 96.00 268 ALA A C 1
ATOM 2214 O O . ALA A 1 268 ? -15.987 13.413 9.124 1.00 96.00 268 ALA A O 1
ATOM 2215 N N . ASN A 1 269 ? -18.206 13.370 8.757 1.00 96.31 269 ASN A N 1
ATOM 2216 C CA . ASN A 1 269 ? -18.581 13.207 10.175 1.00 96.31 269 ASN A CA 1
ATOM 2217 C C . ASN A 1 269 ? -17.997 11.949 10.849 1.00 96.31 269 ASN A C 1
ATOM 2219 O O . ASN A 1 269 ? -18.002 11.845 12.072 1.00 96.31 269 ASN A O 1
ATOM 2223 N N . CYS A 1 270 ? -17.590 10.965 10.050 1.00 97.94 270 CYS A N 1
ATOM 2224 C CA . CYS A 1 270 ? -16.936 9.733 10.458 1.00 97.94 270 CYS A CA 1
ATOM 2225 C C . CYS A 1 270 ? -15.690 9.541 9.593 1.00 97.94 270 CYS A C 1
ATOM 2227 O O . CYS A 1 270 ? -15.798 9.235 8.401 1.00 97.94 270 CYS A O 1
ATOM 2229 N N . GLN A 1 271 ? -14.510 9.674 10.186 1.00 98.25 271 GLN A N 1
ATOM 2230 C CA . GLN A 1 271 ? -13.255 9.334 9.524 1.00 98.25 271 GLN A CA 1
ATOM 2231 C C . GLN A 1 271 ? -12.835 7.926 9.944 1.00 98.25 271 GLN A C 1
ATOM 2233 O O . GLN A 1 271 ? -12.645 7.648 11.125 1.00 98.25 271 GLN A O 1
ATOM 2238 N N . VAL A 1 272 ? -12.731 7.021 8.974 1.00 98.69 272 VAL A N 1
ATOM 2239 C CA . VAL A 1 272 ? -12.489 5.591 9.183 1.00 98.69 272 VAL A CA 1
ATOM 2240 C C . VAL A 1 272 ? -11.097 5.227 8.688 1.00 98.69 272 VAL A C 1
ATOM 2242 O O . VAL A 1 272 ? -10.681 5.621 7.596 1.00 98.69 272 VAL A O 1
ATOM 2245 N N . SER A 1 273 ? -10.375 4.410 9.446 1.00 98.25 273 SER A N 1
ATOM 2246 C CA . SER A 1 273 ? -9.118 3.825 8.986 1.00 98.25 273 SER A CA 1
ATOM 2247 C C . SER A 1 273 ? -8.876 2.444 9.585 1.00 98.25 273 SER A C 1
ATOM 2249 O O . SER A 1 273 ? -9.427 2.091 10.624 1.00 98.25 273 SER A O 1
ATOM 2251 N N . ALA A 1 274 ? -7.982 1.697 8.945 1.00 97.19 274 ALA A N 1
ATOM 2252 C CA . ALA A 1 274 ? -7.356 0.498 9.499 1.00 97.19 274 ALA A CA 1
ATOM 2253 C C . ALA A 1 274 ? -6.213 0.832 10.490 1.00 97.19 274 ALA A C 1
ATOM 2255 O O . ALA A 1 274 ? -5.397 -0.013 10.847 1.00 97.19 274 ALA A O 1
ATOM 2256 N N . GLY A 1 275 ? -6.111 2.100 10.902 1.00 95.62 275 GLY A N 1
ATOM 2257 C CA . GLY A 1 275 ? -4.966 2.650 11.609 1.00 95.62 275 GLY A CA 1
ATOM 2258 C C . GLY A 1 275 ? -3.979 3.375 10.691 1.00 95.62 275 GLY A C 1
ATOM 2259 O O . GLY A 1 275 ? -3.949 3.228 9.464 1.00 95.62 275 GLY A O 1
ATOM 2260 N N . SER A 1 276 ? -3.153 4.215 11.302 1.00 94.12 276 SER A N 1
ATOM 2261 C CA . SER A 1 276 ? -2.269 5.115 10.570 1.00 94.12 276 SER A CA 1
ATOM 2262 C C . SER A 1 276 ? -1.141 4.345 9.888 1.00 94.12 276 SER A C 1
ATOM 2264 O O . SER A 1 276 ? -0.458 3.526 10.495 1.00 94.12 276 SER A O 1
ATOM 2266 N N . GLY A 1 277 ? -0.956 4.609 8.594 1.00 92.19 277 GLY A N 1
ATOM 2267 C CA . GLY A 1 277 ? -0.038 3.859 7.732 1.00 92.19 277 GLY A CA 1
ATOM 2268 C C . GLY A 1 277 ? -0.689 2.694 6.980 1.00 92.19 277 GLY A C 1
ATOM 2269 O O . GLY A 1 277 ? -0.160 2.305 5.939 1.00 92.19 277 GLY A O 1
ATOM 2270 N N . GLN A 1 278 ? -1.864 2.219 7.408 1.00 94.56 278 GLN A N 1
ATOM 2271 C CA . GLN A 1 278 ? -2.605 1.154 6.730 1.00 94.56 278 GLN A CA 1
ATOM 2272 C C . GLN A 1 278 ? -3.461 1.733 5.598 1.00 94.56 278 GLN A C 1
ATOM 2274 O O . GLN A 1 278 ? -4.551 2.256 5.806 1.00 94.56 278 GLN A O 1
ATOM 2279 N N . ARG A 1 279 ? -2.928 1.699 4.372 1.00 94.44 279 ARG A N 1
ATOM 2280 C CA . ARG A 1 279 ? -3.518 2.364 3.188 1.00 94.44 279 ARG A CA 1
ATOM 2281 C C . ARG A 1 279 ? -4.355 1.443 2.299 1.00 94.44 279 ARG A C 1
ATOM 2283 O O . ARG A 1 279 ? -4.798 1.863 1.223 1.00 94.44 279 ARG A O 1
ATOM 2290 N N . CYS A 1 280 ? -4.546 0.203 2.728 1.00 94.75 280 CYS A N 1
ATOM 2291 C CA . CYS A 1 280 ? -5.351 -0.801 2.049 1.00 94.75 280 CYS A CA 1
ATOM 2292 C C . CYS A 1 280 ? -6.387 -1.394 3.018 1.00 94.75 280 CYS A C 1
ATOM 2294 O O . CYS A 1 280 ? -6.354 -2.594 3.251 1.00 94.75 280 CYS A O 1
ATOM 2296 N N . PRO A 1 281 ? -7.301 -0.586 3.591 1.00 96.00 281 PRO A N 1
ATOM 2297 C CA . PRO A 1 281 ? -8.315 -1.127 4.488 1.00 96.00 281 PRO A CA 1
ATOM 2298 C C . PRO A 1 281 ? -9.150 -2.172 3.741 1.00 96.00 281 PRO A C 1
ATOM 2300 O O . PRO A 1 281 ? -9.556 -1.928 2.596 1.00 96.00 281 PRO A O 1
ATOM 2303 N N . ASN A 1 282 ? -9.389 -3.314 4.381 1.00 96.50 282 ASN A N 1
ATOM 2304 C CA . ASN A 1 282 ? -10.202 -4.411 3.852 1.00 96.50 282 ASN A CA 1
ATOM 2305 C C . ASN A 1 282 ? -11.398 -4.683 4.787 1.00 96.50 282 ASN A C 1
ATOM 2307 O O . ASN A 1 282 ? -11.866 -3.753 5.454 1.00 96.50 282 ASN A O 1
ATOM 2311 N N . LEU A 1 283 ? -11.980 -5.886 4.796 1.00 97.88 283 LEU A N 1
ATOM 2312 C CA . LEU A 1 283 ? -13.193 -6.175 5.566 1.00 97.88 283 LEU A CA 1
ATOM 2313 C C . LEU A 1 283 ? -12.946 -5.944 7.058 1.00 97.88 283 LEU A C 1
ATOM 2315 O O . LEU A 1 283 ? -11.932 -6.402 7.571 1.00 97.88 283 LEU A O 1
ATOM 2319 N N . PRO A 1 284 ? -13.864 -5.298 7.789 1.00 98.06 284 PRO A N 1
ATOM 2320 C CA . PRO A 1 284 ? -15.222 -4.922 7.381 1.00 98.06 284 PRO A CA 1
ATOM 2321 C C . PRO A 1 284 ? -15.348 -3.520 6.755 1.00 98.06 284 PRO A C 1
ATOM 2323 O O . PRO A 1 284 ? -16.449 -3.121 6.382 1.00 98.06 284 PRO A O 1
ATOM 2326 N N . ILE A 1 285 ? -14.261 -2.748 6.645 1.00 98.50 285 ILE A N 1
ATOM 2327 C CA . ILE A 1 285 ? -14.289 -1.371 6.118 1.00 98.50 285 ILE A CA 1
ATOM 2328 C C . ILE A 1 285 ? -14.585 -1.375 4.616 1.00 98.50 285 ILE A C 1
ATOM 2330 O O . ILE A 1 285 ? -15.413 -0.592 4.151 1.00 98.50 285 ILE A O 1
ATOM 2334 N N . ARG A 1 286 ? -13.905 -2.250 3.867 1.00 97.44 286 ARG A N 1
ATOM 2335 C CA . ARG A 1 286 ? -13.997 -2.365 2.408 1.00 97.44 286 ARG A CA 1
ATOM 2336 C C . ARG A 1 286 ? -13.922 -3.816 1.958 1.00 97.44 286 ARG A C 1
ATOM 2338 O O . ARG A 1 286 ? -12.962 -4.512 2.257 1.00 97.44 286 ARG A O 1
ATOM 2345 N N . ASP A 1 287 ? -14.860 -4.215 1.119 1.00 96.75 287 ASP A N 1
ATOM 2346 C CA . ASP A 1 287 ? -14.851 -5.490 0.431 1.00 96.75 287 ASP A CA 1
ATOM 2347 C C . ASP A 1 287 ? -14.307 -5.284 -0.986 1.00 96.75 287 ASP A C 1
ATOM 2349 O O . ASP A 1 287 ? -14.893 -4.602 -1.845 1.00 96.75 287 ASP A O 1
ATOM 2353 N N . LEU A 1 288 ? -13.134 -5.861 -1.233 1.00 94.75 288 LEU A N 1
ATOM 2354 C CA . LEU A 1 288 ? -12.511 -5.833 -2.549 1.00 94.75 288 LEU A CA 1
ATOM 2355 C C . LEU A 1 288 ? -13.192 -6.784 -3.535 1.00 94.75 288 LEU A C 1
ATOM 2357 O O . LEU A 1 288 ? -12.996 -6.588 -4.734 1.00 94.75 288 LEU A O 1
ATOM 2361 N N . SER A 1 289 ? -14.028 -7.717 -3.085 1.00 95.06 289 SER A N 1
ATOM 2362 C CA . SER A 1 289 ? -14.807 -8.593 -3.955 1.00 95.06 289 SER A CA 1
ATOM 2363 C C . SER A 1 289 ? -16.016 -7.876 -4.574 1.00 95.06 289 SER A C 1
ATOM 2365 O O . SER A 1 289 ? -16.280 -6.687 -4.346 1.00 95.06 289 SER A O 1
ATOM 2367 N N . ASP A 1 290 ? -16.756 -8.607 -5.400 1.00 92.94 290 ASP A N 1
ATOM 2368 C CA . ASP A 1 290 ? -17.974 -8.159 -6.071 1.00 92.94 290 ASP A CA 1
ATOM 2369 C C . ASP A 1 290 ? -19.201 -8.247 -5.152 1.00 92.94 290 ASP A C 1
ATOM 2371 O O . ASP A 1 290 ? -20.244 -7.688 -5.499 1.00 92.94 290 ASP A O 1
ATOM 2375 N N . LEU A 1 291 ? -19.101 -8.930 -4.000 1.00 94.12 291 LEU A N 1
ATOM 2376 C CA . LEU A 1 291 ? -20.213 -9.045 -3.052 1.00 94.12 291 LEU A CA 1
ATOM 2377 C C . LEU A 1 291 ? -20.497 -7.721 -2.341 1.00 94.12 291 LEU A C 1
ATOM 2379 O O . LEU A 1 291 ? -21.661 -7.418 -2.074 1.00 94.12 291 LEU A O 1
ATOM 2383 N N . LYS A 1 292 ? -19.456 -6.912 -2.111 1.00 94.25 292 LYS A N 1
ATOM 2384 C CA . LYS A 1 292 ? -19.551 -5.587 -1.489 1.00 94.25 292 LYS A CA 1
ATOM 2385 C C . LYS A 1 292 ? -20.155 -5.641 -0.081 1.00 94.25 292 LYS A C 1
ATOM 2387 O O . LYS A 1 292 ? -20.949 -4.778 0.293 1.00 94.25 292 LYS A O 1
ATOM 2392 N N . ILE A 1 293 ? -19.779 -6.662 0.693 1.00 95.94 293 ILE A N 1
ATOM 2393 C CA . ILE A 1 293 ? -20.195 -6.870 2.087 1.00 95.94 293 ILE A CA 1
ATOM 2394 C C . ILE A 1 293 ? -19.270 -6.083 3.010 1.00 95.94 293 ILE A C 1
ATOM 2396 O O . ILE A 1 293 ? -18.408 -6.630 3.686 1.00 95.94 293 ILE A O 1
ATOM 2400 N N . ASP A 1 294 ? -19.435 -4.764 3.009 1.00 97.88 294 ASP A N 1
ATOM 2401 C CA . ASP A 1 294 ? -18.626 -3.851 3.813 1.00 97.88 294 ASP A CA 1
ATOM 2402 C C . ASP A 1 294 ? -19.429 -2.662 4.346 1.00 97.88 294 ASP A C 1
ATOM 2404 O O . ASP A 1 294 ? -20.544 -2.386 3.894 1.00 97.88 294 ASP A O 1
ATOM 2408 N N . LEU A 1 295 ? -18.844 -1.943 5.307 1.00 98.38 295 LEU A N 1
ATOM 2409 C CA . LEU A 1 295 ? -19.418 -0.763 5.954 1.00 98.38 295 LEU A CA 1
ATOM 2410 C C . LEU A 1 295 ? -19.964 0.264 4.951 1.00 98.38 295 LEU A C 1
ATOM 2412 O O . LEU A 1 295 ? -21.027 0.856 5.156 1.00 98.38 295 LEU A O 1
ATOM 2416 N N . ILE A 1 296 ? -19.238 0.504 3.865 1.00 98.12 296 ILE A N 1
ATOM 2417 C CA . ILE A 1 296 ? -19.535 1.599 2.948 1.00 98.12 296 ILE A CA 1
ATOM 2418 C C . ILE A 1 296 ? -20.617 1.201 1.942 1.00 98.12 296 ILE A C 1
ATOM 2420 O O . ILE A 1 296 ? -21.545 1.968 1.697 1.00 98.12 296 ILE A O 1
ATOM 2424 N N . ASN A 1 297 ? -20.557 -0.001 1.383 1.00 97.06 297 ASN A N 1
ATOM 2425 C CA . ASN A 1 297 ? -21.502 -0.490 0.385 1.00 97.06 297 ASN A CA 1
ATOM 2426 C C . ASN A 1 297 ? -22.809 -1.013 0.991 1.00 97.06 297 ASN A C 1
ATOM 2428 O O . ASN A 1 297 ? -23.838 -0.975 0.317 1.00 97.06 297 ASN A O 1
ATOM 2432 N N . TYR A 1 298 ? -22.811 -1.433 2.261 1.00 96.00 298 TYR A N 1
ATOM 2433 C CA . TYR A 1 298 ? -24.055 -1.706 2.996 1.00 96.00 298 TYR A CA 1
ATOM 2434 C C . TYR A 1 298 ? -24.735 -0.429 3.506 1.00 96.00 298 TYR A C 1
ATOM 2436 O O . TYR A 1 298 ? -25.919 -0.452 3.862 1.00 96.00 298 TYR A O 1
ATOM 2444 N N . SER A 1 299 ? -24.016 0.695 3.513 1.00 96.38 299 SER A N 1
ATOM 2445 C CA . SER A 1 299 ? -24.598 2.014 3.744 1.00 96.38 299 SER A CA 1
ATOM 2446 C C . SER A 1 299 ? -25.423 2.485 2.532 1.00 96.38 299 SER A C 1
ATOM 2448 O O . SER A 1 299 ? -25.566 1.799 1.520 1.00 96.38 299 SER A O 1
ATOM 2450 N N . GLN A 1 300 ? -26.039 3.663 2.632 1.00 95.06 300 GLN A N 1
ATOM 2451 C CA . GLN A 1 300 ? -26.911 4.205 1.586 1.00 95.06 300 GLN A CA 1
ATOM 2452 C C . GLN A 1 300 ? -26.348 5.508 1.032 1.00 95.06 300 GLN A C 1
ATOM 2454 O O . GLN A 1 300 ? -25.747 6.291 1.762 1.00 95.06 300 GLN A O 1
ATOM 2459 N N . HIS A 1 301 ? -26.616 5.802 -0.246 1.00 96.62 301 HIS A N 1
ATOM 2460 C CA . HIS A 1 301 ? -26.249 7.098 -0.824 1.00 96.62 301 HIS A CA 1
ATOM 2461 C C . HIS A 1 301 ? -26.786 8.261 0.024 1.00 96.62 301 HIS A C 1
ATOM 2463 O O . HIS A 1 301 ? -26.065 9.218 0.295 1.00 96.62 301 HIS A O 1
ATOM 2469 N N . LEU A 1 302 ? -28.050 8.156 0.450 1.00 97.19 302 LEU A N 1
ATOM 2470 C CA . LEU A 1 302 ? -28.692 9.057 1.399 1.00 97.19 302 LEU A CA 1
ATOM 2471 C C . LEU A 1 302 ? -28.599 8.448 2.801 1.00 97.19 302 LEU A C 1
ATOM 2473 O O . LEU A 1 302 ? -29.384 7.558 3.119 1.00 97.19 302 LEU A O 1
ATOM 2477 N N . MET A 1 303 ? -27.679 8.950 3.624 1.00 96.69 303 MET A N 1
ATOM 2478 C CA . MET A 1 303 ? -27.477 8.464 4.990 1.00 96.69 303 MET A CA 1
ATOM 2479 C C . MET A 1 303 ? -28.551 9.020 5.916 1.00 96.69 303 MET A C 1
ATOM 2481 O O . MET A 1 303 ? -29.349 8.273 6.471 1.00 96.69 303 MET A O 1
ATOM 2485 N N . ILE A 1 304 ? -28.634 10.348 6.028 1.00 97.00 304 ILE A N 1
ATOM 2486 C CA . ILE A 1 304 ? -29.547 11.010 6.963 1.00 97.00 304 ILE A CA 1
ATOM 2487 C C . ILE A 1 304 ? -30.396 12.024 6.195 1.00 97.00 304 ILE A C 1
ATOM 2489 O O . ILE A 1 304 ? -29.878 13.031 5.700 1.00 97.00 304 ILE A O 1
ATOM 2493 N N . PRO A 1 305 ? -31.719 11.808 6.074 1.00 96.62 305 PRO A N 1
ATOM 2494 C CA . PRO A 1 305 ? -32.592 12.792 5.454 1.00 96.62 305 PRO A CA 1
ATOM 2495 C C . PRO A 1 305 ? -32.633 14.091 6.268 1.00 96.62 305 PRO A C 1
ATOM 2497 O O . PRO A 1 305 ? -32.643 14.065 7.503 1.00 96.62 305 PRO A O 1
ATOM 2500 N N . ALA A 1 306 ? -32.726 15.229 5.576 1.00 95.94 306 ALA A N 1
ATOM 2501 C CA . ALA A 1 306 ? -32.868 16.524 6.233 1.00 95.94 306 ALA A CA 1
ATOM 2502 C C . ALA A 1 306 ? -34.047 16.542 7.214 1.00 95.94 306 ALA A C 1
ATOM 2504 O O . ALA A 1 306 ? -35.141 16.049 6.917 1.00 95.94 306 ALA A O 1
ATOM 2505 N N . ASN A 1 307 ? -33.845 17.227 8.332 1.00 95.25 307 ASN A N 1
ATOM 2506 C CA . ASN A 1 307 ? -34.829 17.443 9.385 1.00 95.25 307 ASN A CA 1
ATOM 2507 C C . ASN A 1 307 ? -35.302 16.183 10.143 1.00 95.25 307 ASN A C 1
ATOM 2509 O O . ASN A 1 307 ? -36.423 16.163 10.663 1.00 95.25 307 ASN A O 1
ATOM 2513 N N . THR A 1 308 ? -34.507 15.108 10.168 1.00 95.31 308 THR A N 1
ATOM 2514 C CA . THR A 1 308 ? -34.870 13.855 10.868 1.00 95.31 308 THR A CA 1
ATOM 2515 C C . THR A 1 308 ? -34.263 13.741 12.262 1.00 95.31 308 THR A C 1
ATOM 2517 O O . THR A 1 308 ? -34.868 13.107 13.127 1.00 95.31 308 THR A O 1
ATOM 2520 N N . ILE A 1 309 ? -33.134 14.413 12.503 1.00 94.94 309 ILE A N 1
ATOM 2521 C CA . ILE A 1 309 ? -32.461 14.509 13.804 1.00 94.94 309 ILE A CA 1
ATOM 2522 C C . ILE A 1 309 ? -32.349 15.999 14.147 1.00 94.94 309 ILE A C 1
ATOM 2524 O O . ILE A 1 309 ? -31.282 16.608 14.124 1.00 94.94 309 ILE A O 1
ATOM 2528 N N . GLY A 1 310 ? -33.504 16.625 14.385 1.00 91.75 310 GLY A N 1
ATOM 2529 C CA . GLY A 1 310 ? -33.615 18.078 14.538 1.00 91.75 310 GLY A CA 1
ATOM 2530 C C . GLY A 1 310 ? -33.462 18.835 13.222 1.00 91.75 310 GLY A C 1
ATOM 2531 O O . GLY A 1 310 ? -33.846 18.311 12.193 1.00 91.75 310 GLY A O 1
ATOM 2532 N N . ASP A 1 311 ? -32.980 20.078 13.251 1.00 91.75 311 ASP A N 1
ATOM 2533 C CA . ASP A 1 311 ? -32.810 20.921 12.053 1.00 91.75 311 ASP A CA 1
ATOM 2534 C C . ASP A 1 311 ? -31.408 20.707 11.455 1.00 91.75 311 ASP A C 1
ATOM 2536 O O . ASP A 1 311 ? -30.459 21.384 11.865 1.00 91.75 311 ASP A O 1
ATOM 2540 N N . ASN A 1 312 ? -31.301 19.703 10.573 1.00 92.81 312 ASN A N 1
ATOM 2541 C CA . ASN A 1 312 ? -30.090 19.261 9.868 1.00 92.81 312 ASN A CA 1
ATOM 2542 C C . ASN A 1 312 ? -30.265 19.310 8.341 1.00 92.81 312 ASN A C 1
ATOM 2544 O O . ASN A 1 312 ? -31.364 19.051 7.825 1.00 92.81 312 ASN A O 1
ATOM 2548 N N . GLU A 1 313 ? -29.175 19.565 7.614 1.00 93.12 313 GLU A N 1
ATOM 2549 C CA . GLU A 1 313 ? -29.130 19.372 6.162 1.00 93.12 313 GLU A CA 1
ATOM 2550 C C . GLU A 1 313 ? -29.173 17.881 5.787 1.00 93.12 313 GLU A C 1
ATOM 2552 O O . GLU A 1 313 ? -29.047 16.993 6.628 1.00 93.12 313 GLU A O 1
ATOM 2557 N N . THR A 1 314 ? -29.422 17.585 4.509 1.00 96.50 314 THR A N 1
ATOM 2558 C CA . THR A 1 314 ? -29.358 16.194 4.033 1.00 96.50 314 THR A CA 1
ATOM 2559 C C . THR A 1 314 ? -27.910 15.725 4.057 1.00 96.50 314 THR A C 1
ATOM 2561 O O . THR A 1 314 ? -27.060 16.442 3.547 1.00 96.50 314 THR A O 1
ATOM 2564 N N . VAL A 1 315 ? -27.658 14.528 4.583 1.00 97.62 315 VAL A N 1
ATOM 2565 C CA . VAL A 1 315 ? -26.314 13.948 4.676 1.00 97.62 315 VAL A CA 1
ATOM 2566 C C . VAL A 1 315 ? -26.205 12.782 3.707 1.00 97.62 315 VAL A C 1
ATOM 2568 O O . VAL A 1 315 ? -26.943 11.795 3.831 1.00 97.62 315 VAL A O 1
ATOM 2571 N N . PHE A 1 316 ? -25.313 12.900 2.729 1.00 98.00 316 PHE A N 1
ATOM 2572 C CA . PHE A 1 316 ? -24.980 11.822 1.806 1.00 98.00 316 PHE A CA 1
ATOM 2573 C C . PHE A 1 316 ? -23.763 11.037 2.296 1.00 98.00 316 PHE A C 1
ATOM 2575 O O . PHE A 1 316 ? -23.067 11.441 3.222 1.00 98.00 316 PHE A O 1
ATOM 2582 N N . LEU A 1 317 ? -23.497 9.901 1.657 1.00 98.12 317 LEU A N 1
ATOM 2583 C CA . LEU A 1 317 ? -22.433 8.984 2.065 1.00 98.12 317 LEU A CA 1
ATOM 2584 C C . LEU A 1 317 ? -21.059 9.652 2.223 1.00 98.12 317 LEU A C 1
ATOM 2586 O O . LEU A 1 317 ? -20.423 9.437 3.242 1.00 98.12 317 LEU A O 1
ATOM 2590 N N . ASN A 1 318 ? -20.624 10.484 1.270 1.00 97.62 318 ASN A N 1
ATOM 2591 C CA . ASN A 1 318 ? -19.310 11.147 1.338 1.00 97.62 318 ASN A CA 1
ATOM 2592 C C . ASN A 1 318 ? -19.276 12.358 2.293 1.00 97.62 318 ASN A C 1
ATOM 2594 O O . ASN A 1 318 ? -18.188 12.823 2.623 1.00 97.62 318 ASN A O 1
ATOM 2598 N N . ASP A 1 319 ? -20.440 12.851 2.741 1.00 96.81 319 ASP A N 1
ATOM 2599 C CA . ASP A 1 319 ? -20.532 13.816 3.849 1.00 96.81 319 ASP A CA 1
ATOM 2600 C C . ASP A 1 319 ? -20.440 13.088 5.203 1.00 96.81 319 ASP A C 1
ATOM 2602 O O . ASP A 1 319 ? -20.057 13.663 6.222 1.00 96.81 319 ASP A O 1
ATOM 2606 N N . TYR A 1 320 ? -20.845 11.814 5.228 1.00 98.19 320 TYR A N 1
ATOM 2607 C CA . TYR A 1 320 ? -20.884 10.996 6.431 1.00 98.19 320 TYR A CA 1
ATOM 2608 C C . TYR A 1 320 ? -19.574 10.248 6.669 1.00 98.19 320 TYR A C 1
ATOM 2610 O O . TYR A 1 320 ? -19.063 10.320 7.775 1.00 98.19 320 TYR A O 1
ATOM 2618 N N . TYR A 1 321 ? -19.014 9.584 5.656 1.00 98.38 321 TYR A N 1
ATOM 2619 C CA . TYR A 1 321 ? -17.764 8.832 5.756 1.00 98.38 321 TYR A CA 1
ATOM 2620 C C . TYR A 1 321 ? -16.642 9.465 4.944 1.00 98.38 321 TYR A C 1
ATOM 2622 O O . TYR A 1 321 ? -16.848 9.859 3.796 1.00 98.38 321 TYR A O 1
ATOM 2630 N N . ALA A 1 322 ? -15.440 9.433 5.511 1.00 98.31 322 ALA A N 1
ATOM 2631 C CA . ALA A 1 322 ? -14.181 9.437 4.783 1.00 98.31 322 ALA A CA 1
ATOM 2632 C C . ALA A 1 322 ? -13.365 8.209 5.213 1.00 98.31 322 ALA A C 1
ATOM 2634 O O . ALA A 1 322 ? -13.420 7.813 6.375 1.00 98.31 322 ALA A O 1
ATOM 2635 N N . VAL A 1 323 ? -12.627 7.587 4.293 1.00 98.69 323 VAL A N 1
ATOM 2636 C CA . VAL A 1 323 ? -11.847 6.370 4.561 1.00 98.69 323 VAL A CA 1
ATOM 2637 C C . VAL A 1 323 ? -10.384 6.571 4.174 1.00 98.69 323 VAL A C 1
ATOM 2639 O O . VAL A 1 323 ? -10.080 7.022 3.073 1.00 98.69 323 VAL A O 1
ATOM 2642 N N . TYR A 1 324 ? -9.456 6.191 5.050 1.00 98.12 324 TYR A N 1
ATOM 2643 C CA . TYR A 1 324 ? -8.021 6.280 4.784 1.00 98.12 324 TYR A CA 1
ATOM 2644 C C . TYR A 1 324 ? -7.552 5.143 3.861 1.00 98.12 324 TYR A C 1
ATOM 2646 O O . TYR A 1 324 ? -7.264 4.038 4.315 1.00 98.12 324 TYR A O 1
ATOM 2654 N N . TYR A 1 325 ? -7.469 5.398 2.552 1.00 97.50 325 TYR A N 1
ATOM 2655 C CA . TYR A 1 325 ? -6.968 4.431 1.568 1.00 97.50 325 TYR A CA 1
ATOM 2656 C C . TYR A 1 325 ? -6.191 5.108 0.431 1.00 97.50 325 TYR A C 1
ATOM 2658 O O . TYR A 1 325 ? -6.447 6.258 0.074 1.00 97.50 325 TYR A O 1
ATOM 2666 N N . SER A 1 326 ? -5.230 4.390 -0.160 1.00 96.25 326 SER A N 1
ATOM 2667 C CA . SER A 1 326 ? -4.522 4.874 -1.357 1.00 96.25 326 SER A CA 1
ATOM 2668 C C . SER A 1 326 ? -3.944 3.791 -2.276 1.00 96.25 326 SER A C 1
ATOM 2670 O O . SER A 1 326 ? -3.245 4.146 -3.220 1.00 96.25 326 SER A O 1
ATOM 2672 N N . ILE A 1 327 ? -4.127 2.501 -1.971 1.00 94.81 327 ILE A N 1
ATOM 2673 C CA . ILE A 1 327 ? -3.517 1.404 -2.748 1.00 94.81 327 ILE A CA 1
ATOM 2674 C C . ILE A 1 327 ? -4.417 0.957 -3.904 1.00 94.81 327 ILE A C 1
ATOM 2676 O O . ILE A 1 327 ? -3.984 0.946 -5.050 1.00 94.81 327 ILE A O 1
ATOM 2680 N N . TYR A 1 328 ? -5.677 0.640 -3.603 1.00 93.69 328 TYR A N 1
ATOM 2681 C CA . TYR A 1 328 ? -6.680 0.248 -4.595 1.00 93.69 328 TYR A CA 1
ATOM 2682 C C . TYR A 1 328 ? -7.861 1.209 -4.563 1.00 93.69 328 TYR A C 1
ATOM 2684 O O . TYR A 1 328 ? -8.167 1.762 -3.501 1.00 93.69 328 TYR A O 1
ATOM 2692 N N . ASP A 1 329 ? -8.547 1.343 -5.697 1.00 93.56 329 ASP A N 1
ATOM 2693 C CA . ASP A 1 329 ? -9.783 2.112 -5.808 1.00 93.56 329 ASP A CA 1
ATOM 2694 C C . ASP A 1 329 ? -10.814 1.653 -4.768 1.00 93.56 329 ASP A C 1
ATOM 2696 O O . ASP A 1 329 ? -10.956 0.462 -4.467 1.00 93.56 329 ASP A O 1
ATOM 2700 N N . PHE A 1 330 ? -11.576 2.606 -4.236 1.00 96.94 330 PHE A N 1
ATOM 2701 C CA . PHE A 1 330 ? -12.710 2.323 -3.370 1.00 96.94 330 PHE A CA 1
ATOM 2702 C C . PHE A 1 330 ? -13.948 3.020 -3.920 1.00 96.94 330 PHE A C 1
ATOM 2704 O O . PHE A 1 330 ? -14.103 4.237 -3.835 1.00 96.94 330 PHE A O 1
ATOM 2711 N N . ILE A 1 331 ? -14.825 2.226 -4.528 1.00 96.31 331 ILE A N 1
ATOM 2712 C CA . ILE A 1 331 ? -16.045 2.704 -5.168 1.00 96.31 331 ILE A CA 1
ATOM 2713 C C . ILE A 1 331 ? -17.244 2.246 -4.348 1.00 96.31 331 ILE A C 1
ATOM 2715 O O . ILE A 1 331 ? -17.443 1.046 -4.156 1.00 96.31 331 ILE A O 1
ATOM 2719 N N . PHE A 1 332 ? -18.063 3.202 -3.920 1.00 97.88 332 PHE A N 1
ATOM 2720 C CA . PHE A 1 332 ? -19.392 2.928 -3.395 1.00 97.88 332 PHE A CA 1
ATOM 2721 C C . PHE A 1 332 ? -20.344 2.591 -4.546 1.00 97.88 332 PHE A C 1
ATOM 2723 O O . PHE A 1 332 ? -20.320 3.260 -5.588 1.00 97.88 332 PHE A O 1
ATOM 2730 N N . SER A 1 333 ? -21.230 1.608 -4.362 1.00 94.56 333 SER A N 1
ATOM 2731 C CA . SER A 1 333 ? -22.387 1.429 -5.240 1.00 94.56 333 SER A CA 1
ATOM 2732 C C . SER A 1 333 ? -23.617 0.831 -4.553 1.00 94.56 333 SER A C 1
ATOM 2734 O O . SER A 1 333 ? -23.559 -0.247 -3.980 1.00 94.56 333 SER A O 1
ATOM 2736 N N . ASP A 1 334 ? -24.773 1.481 -4.733 1.00 91.00 334 ASP A N 1
ATOM 2737 C CA . ASP A 1 334 ? -26.096 1.006 -4.285 1.00 91.00 334 ASP A CA 1
ATOM 2738 C C . ASP A 1 334 ? -27.015 0.609 -5.460 1.00 91.00 334 ASP A C 1
ATOM 2740 O O . ASP A 1 334 ? -28.244 0.700 -5.372 1.00 91.00 334 ASP A O 1
ATOM 2744 N N . TRP A 1 335 ? -26.429 0.209 -6.596 1.00 84.38 335 TRP A N 1
ATOM 2745 C CA . TRP A 1 335 ? -27.095 -0.073 -7.885 1.00 84.38 335 TRP A CA 1
ATOM 2746 C C . TRP A 1 335 ? -27.719 1.136 -8.599 1.00 84.38 335 TRP A C 1
ATOM 2748 O O . TRP A 1 335 ? -28.011 1.055 -9.797 1.00 84.38 335 TRP A O 1
ATOM 2758 N N . MET A 1 336 ? -27.951 2.247 -7.901 1.00 91.50 336 MET A N 1
ATOM 2759 C CA . MET A 1 336 ? -28.503 3.482 -8.465 1.00 91.50 336 MET A CA 1
ATOM 2760 C C . MET A 1 336 ? -27.433 4.557 -8.640 1.00 91.50 336 MET A C 1
ATOM 2762 O O . MET A 1 336 ? -27.462 5.305 -9.619 1.00 91.50 336 MET A O 1
ATOM 2766 N N . ASN A 1 337 ? -26.497 4.608 -7.705 1.00 95.62 337 ASN A N 1
ATOM 2767 C CA . ASN A 1 337 ? -25.385 5.527 -7.625 1.00 95.62 337 ASN A CA 1
ATOM 2768 C C . ASN A 1 337 ? -24.083 4.722 -7.615 1.00 95.62 337 ASN A C 1
ATOM 2770 O O . ASN A 1 337 ? -24.027 3.588 -7.135 1.00 95.62 337 ASN A O 1
ATOM 2774 N N . SER A 1 338 ? -23.035 5.310 -8.184 1.00 96.69 338 SER A N 1
ATOM 2775 C CA . SER A 1 338 ? -21.683 4.777 -8.092 1.00 96.69 338 SER A CA 1
ATOM 2776 C C . SER A 1 338 ? -20.681 5.914 -8.203 1.00 96.69 338 SER A C 1
ATOM 2778 O O . SER A 1 338 ? -20.780 6.734 -9.122 1.00 96.69 338 SER A O 1
ATOM 2780 N N . TYR A 1 339 ? -19.778 6.002 -7.233 1.00 97.88 339 TYR A N 1
ATOM 2781 C CA . TYR A 1 339 ? -18.748 7.031 -7.152 1.00 97.88 339 TYR A CA 1
ATOM 2782 C C . TYR A 1 339 ? -17.654 6.622 -6.163 1.00 97.88 339 TYR A C 1
ATOM 2784 O O . TYR A 1 339 ? -17.837 5.717 -5.352 1.00 97.88 339 TYR A O 1
ATOM 2792 N N . GLU A 1 340 ? -16.515 7.298 -6.258 1.00 98.19 340 GLU A N 1
ATOM 2793 C CA . GLU A 1 340 ? -15.389 7.116 -5.347 1.00 98.19 340 GLU A CA 1
ATOM 2794 C C . GLU A 1 340 ? -15.752 7.542 -3.918 1.00 98.19 340 GLU A C 1
ATOM 2796 O O . GLU A 1 340 ? -16.382 8.586 -3.702 1.00 98.19 340 GLU A O 1
ATOM 2801 N N . VAL A 1 341 ? -15.374 6.709 -2.952 1.00 98.44 341 VAL A N 1
ATOM 2802 C CA . VAL A 1 341 ? -15.537 6.986 -1.523 1.00 98.44 341 VAL A CA 1
ATOM 2803 C C . VAL A 1 341 ? -14.645 8.169 -1.146 1.00 98.44 341 VAL A C 1
ATOM 2805 O O . VAL A 1 341 ? -13.543 8.318 -1.656 1.00 98.44 341 VAL A O 1
ATOM 2808 N N . ASN A 1 342 ? -15.117 9.060 -0.281 1.00 98.06 342 ASN A N 1
ATOM 2809 C CA . ASN A 1 342 ? -14.284 10.165 0.187 1.00 98.06 342 ASN A CA 1
ATOM 2810 C C . ASN A 1 342 ? -13.030 9.618 0.901 1.00 98.06 342 ASN A C 1
ATOM 2812 O O . ASN A 1 342 ? -13.152 8.779 1.791 1.00 98.06 342 ASN A O 1
ATOM 2816 N N . ASN A 1 343 ? -11.840 10.085 0.524 1.00 97.62 343 ASN A N 1
ATOM 2817 C CA . ASN A 1 343 ? -10.566 9.695 1.136 1.00 97.62 343 ASN A CA 1
ATOM 2818 C C . ASN A 1 343 ? -9.857 10.841 1.873 1.00 97.62 343 ASN A C 1
ATOM 2820 O O . ASN A 1 343 ? -8.682 10.717 2.225 1.00 97.62 343 ASN A O 1
ATOM 2824 N N . ASP A 1 344 ? -10.560 11.950 2.113 1.00 96.88 344 ASP A N 1
ATOM 2825 C CA . ASP A 1 344 ? -10.047 13.114 2.835 1.00 96.88 344 ASP A CA 1
ATOM 2826 C C . ASP A 1 344 ? -10.091 12.889 4.355 1.00 96.88 344 ASP A C 1
ATOM 2828 O O . ASP A 1 344 ? -10.973 13.381 5.064 1.00 96.88 344 ASP A O 1
ATOM 2832 N N . VAL A 1 345 ? -9.145 12.074 4.829 1.00 96.75 345 VAL A N 1
ATOM 2833 C CA . VAL A 1 345 ? -8.934 11.746 6.245 1.00 96.75 345 VAL A CA 1
ATOM 2834 C C . VAL A 1 345 ? -7.691 12.464 6.760 1.00 96.75 345 VAL A C 1
ATOM 2836 O O . VAL A 1 345 ? -6.577 12.206 6.291 1.00 96.75 345 VAL A O 1
ATOM 2839 N N . ASP A 1 346 ? -7.863 13.329 7.755 1.00 95.38 346 ASP A N 1
ATOM 2840 C CA . ASP A 1 346 ? -6.772 14.017 8.450 1.00 95.38 346 ASP A CA 1
ATOM 2841 C C . ASP A 1 346 ? -6.445 13.391 9.815 1.00 95.38 346 ASP A C 1
ATOM 2843 O O . ASP A 1 346 ? -5.326 13.557 10.316 1.00 95.38 346 ASP A O 1
ATOM 2847 N N . LEU A 1 347 ? -7.361 12.577 10.350 1.00 95.88 347 LEU A N 1
ATOM 2848 C CA . LEU A 1 347 ? -7.204 11.806 11.582 1.00 95.88 347 LEU A CA 1
ATOM 2849 C C . LEU A 1 347 ? -7.251 10.284 11.317 1.00 95.88 347 LEU A C 1
ATOM 2851 O O . LEU A 1 347 ? -8.223 9.618 11.654 1.00 95.88 347 LEU A O 1
ATOM 2855 N N . PRO A 1 348 ? -6.202 9.669 10.736 1.00 96.38 348 PRO A N 1
ATOM 2856 C CA . PRO A 1 348 ? -6.138 8.213 10.547 1.00 96.38 348 PRO A CA 1
ATOM 2857 C C . PRO A 1 348 ? -5.676 7.466 11.816 1.00 96.38 348 PRO A C 1
ATOM 2859 O O . PRO A 1 348 ? -5.158 6.354 11.736 1.00 96.38 348 PRO A O 1
ATOM 2862 N N . GLY A 1 349 ? -5.745 8.108 12.981 1.00 94.81 349 GLY A N 1
ATOM 2863 C CA . GLY A 1 349 ? -5.174 7.613 14.229 1.00 94.81 349 GLY A CA 1
ATOM 2864 C C . GLY A 1 349 ? -3.675 7.887 14.400 1.00 94.81 349 GLY A C 1
ATOM 2865 O O . GLY A 1 349 ? -2.970 8.413 13.531 1.00 94.81 349 GLY A O 1
ATOM 2866 N N . TYR A 1 350 ? -3.156 7.550 15.581 1.00 95.00 350 TYR A N 1
ATOM 2867 C CA . TYR A 1 350 ? -1.741 7.729 15.909 1.00 95.00 350 TYR A CA 1
ATOM 2868 C C . TYR A 1 350 ? -0.881 6.619 15.286 1.00 95.00 350 TYR A C 1
ATOM 2870 O O . TYR A 1 350 ? -1.068 5.448 15.586 1.00 95.00 350 TYR A O 1
ATOM 2878 N N . GLY A 1 351 ? 0.121 6.981 14.480 1.00 93.62 351 GLY A N 1
ATOM 2879 C CA . GLY A 1 351 ? 1.007 6.024 13.787 1.00 93.62 351 GLY A CA 1
ATOM 2880 C C . GLY A 1 351 ? 1.941 5.191 14.667 1.00 93.62 351 GLY A C 1
ATOM 2881 O O . GLY A 1 351 ? 2.795 4.489 14.144 1.00 93.62 351 GLY A O 1
ATOM 2882 N N . SER A 1 352 ? 1.843 5.288 15.990 1.00 94.44 352 SER A N 1
ATOM 2883 C CA . SER A 1 352 ? 2.524 4.374 16.921 1.00 94.44 352 SER A CA 1
ATOM 2884 C C . SER A 1 352 ? 1.585 3.983 18.058 1.00 94.44 352 SER A C 1
ATOM 2886 O O . SER A 1 352 ? 1.979 3.936 19.221 1.00 94.44 352 SER A O 1
ATOM 2888 N N . ASN A 1 353 ? 0.308 3.809 17.719 1.00 97.19 353 ASN A N 1
ATOM 2889 C CA . ASN A 1 353 ? -0.729 3.390 18.642 1.00 97.19 353 ASN A CA 1
ATOM 2890 C C . ASN A 1 353 ? -0.419 1.990 19.192 1.00 97.19 353 ASN A C 1
ATOM 2892 O O . ASN A 1 353 ? -0.311 1.030 18.432 1.00 97.19 353 ASN A O 1
ATOM 2896 N N . ASN A 1 354 ? -0.281 1.870 20.513 1.00 97.25 354 ASN A N 1
ATOM 2897 C CA . ASN A 1 354 ? 0.139 0.617 21.148 1.00 97.25 354 ASN A CA 1
ATOM 2898 C C . ASN A 1 354 ? -0.861 -0.537 20.955 1.00 97.25 354 ASN A C 1
ATOM 2900 O O . ASN A 1 354 ? -0.445 -1.697 20.892 1.00 97.25 354 ASN A O 1
ATOM 2904 N N . GLN A 1 355 ? -2.163 -0.253 20.879 1.00 98.06 355 GLN A N 1
ATOM 2905 C CA . GLN A 1 355 ? -3.192 -1.269 20.639 1.00 98.06 355 GLN A CA 1
ATOM 2906 C C . GLN A 1 355 ? -3.134 -1.760 19.188 1.00 98.06 355 GLN A C 1
ATOM 2908 O O . GLN A 1 355 ? -3.084 -2.968 18.951 1.00 98.06 355 GLN A O 1
ATOM 2913 N N . MET A 1 356 ? -3.037 -0.826 18.238 1.00 97.75 356 MET A N 1
ATOM 2914 C CA . MET A 1 356 ? -2.874 -1.108 16.809 1.00 97.75 356 MET A CA 1
ATOM 2915 C C . MET A 1 356 ? -1.637 -1.968 16.540 1.00 97.75 356 MET A C 1
ATOM 2917 O O . MET A 1 356 ? -1.751 -3.018 15.920 1.00 97.75 356 MET A O 1
ATOM 2921 N N . GLU A 1 357 ? -0.461 -1.577 17.041 1.00 97.12 357 GLU A N 1
ATOM 2922 C CA . GLU A 1 357 ? 0.796 -2.317 16.830 1.00 97.12 357 GLU A CA 1
ATOM 2923 C C . GLU A 1 357 ? 0.709 -3.763 17.339 1.00 97.12 357 GLU A C 1
ATOM 2925 O O . GLU A 1 357 ? 1.242 -4.693 16.732 1.00 97.12 357 GLU A O 1
ATOM 2930 N N . TYR A 1 358 ? -0.001 -3.980 18.446 1.00 98.00 358 TYR A N 1
ATOM 2931 C CA . TYR A 1 358 ? -0.203 -5.317 18.984 1.00 98.00 358 TYR A CA 1
ATOM 2932 C C . TYR A 1 358 ? -1.193 -6.142 18.145 1.00 98.00 358 TYR A C 1
ATOM 2934 O O . TYR A 1 358 ? -0.941 -7.315 17.841 1.00 98.00 358 TYR A O 1
ATOM 2942 N N . THR A 1 359 ? -2.302 -5.537 17.721 1.00 98.00 359 THR A N 1
ATOM 2943 C CA . THR A 1 359 ? -3.294 -6.181 16.849 1.00 98.00 359 THR A CA 1
ATOM 2944 C C . THR A 1 359 ? -2.783 -6.402 15.430 1.00 98.00 359 THR A C 1
ATOM 2946 O O . THR A 1 359 ? -3.195 -7.367 14.806 1.00 98.00 359 THR A O 1
ATOM 2949 N N . LEU A 1 360 ? -1.825 -5.620 14.940 1.00 96.38 360 LEU A N 1
ATOM 2950 C CA . LEU A 1 360 ? -1.230 -5.792 13.610 1.00 96.38 360 LEU A CA 1
ATOM 2951 C C . LEU A 1 360 ? 0.119 -6.521 13.631 1.00 96.38 360 LEU A C 1
ATOM 2953 O O . LEU A 1 360 ? 0.721 -6.747 12.584 1.00 96.38 360 LEU A O 1
ATOM 2957 N N . SER A 1 361 ? 0.605 -6.943 14.801 1.00 95.69 361 SER A N 1
ATOM 2958 C CA . SER A 1 361 ? 1.878 -7.661 14.904 1.00 95.69 361 SER A CA 1
ATOM 2959 C C . SER A 1 361 ? 1.867 -8.938 14.055 1.00 95.69 361 SER A C 1
ATOM 2961 O O . SER A 1 361 ? 1.082 -9.853 14.319 1.00 95.69 361 SER A O 1
ATOM 2963 N N . GLY A 1 362 ? 2.718 -8.992 13.026 1.00 93.38 362 GLY A N 1
ATOM 2964 C CA . GLY A 1 362 ? 2.774 -10.104 12.069 1.00 93.38 362 GLY A CA 1
ATOM 2965 C C . GLY A 1 362 ? 1.531 -10.246 11.183 1.00 93.38 362 GLY A C 1
ATOM 2966 O O . GLY A 1 362 ? 1.289 -11.338 10.676 1.00 93.38 362 GLY A O 1
ATOM 2967 N N . TRP A 1 363 ? 0.717 -9.195 11.056 1.00 94.00 363 TRP A N 1
ATOM 2968 C CA . TRP A 1 363 ? -0.428 -9.153 10.148 1.00 94.00 363 TRP A CA 1
ATOM 2969 C C . TRP A 1 363 ? -0.008 -8.659 8.765 1.00 94.00 363 TRP A C 1
ATOM 2971 O O . TRP A 1 363 ? 0.843 -7.776 8.657 1.00 94.00 363 TRP A O 1
ATOM 2981 N N . ASN A 1 364 ? -0.622 -9.209 7.722 1.00 93.50 364 ASN A N 1
ATOM 2982 C CA . ASN A 1 364 ? -0.413 -8.771 6.351 1.00 93.50 364 ASN A CA 1
ATOM 2983 C C . ASN A 1 364 ? -1.527 -7.782 5.972 1.00 93.50 364 ASN A C 1
ATOM 2985 O O . ASN A 1 364 ? -2.701 -8.135 5.977 1.00 93.50 364 ASN A O 1
ATOM 2989 N N . SER A 1 365 ? -1.168 -6.546 5.623 1.00 91.00 365 SER A N 1
ATOM 2990 C CA . SER A 1 365 ? -2.132 -5.481 5.296 1.00 91.00 365 SER A CA 1
ATOM 2991 C C . SER A 1 365 ? -2.877 -5.680 3.969 1.00 91.00 365 SER A C 1
ATOM 2993 O O . SER A 1 365 ? -3.786 -4.916 3.647 1.00 91.00 365 SER A O 1
ATOM 2995 N N . TYR A 1 366 ? -2.508 -6.697 3.191 1.00 94.88 366 TYR A N 1
ATOM 2996 C CA . TYR A 1 366 ? -3.200 -7.099 1.968 1.00 94.88 366 TYR A CA 1
ATOM 2997 C C . TYR A 1 366 ? -4.262 -8.180 2.198 1.00 94.88 366 TYR A C 1
ATOM 2999 O O . TYR A 1 366 ? -4.989 -8.507 1.261 1.00 94.88 366 TYR A O 1
ATOM 3007 N N . ASP A 1 367 ? -4.375 -8.712 3.419 1.00 94.94 367 ASP A N 1
ATOM 3008 C CA . ASP A 1 367 ? -5.396 -9.698 3.772 1.00 94.94 367 ASP A CA 1
ATOM 3009 C C . ASP A 1 367 ? -6.810 -9.153 3.638 1.00 94.94 367 ASP A C 1
ATOM 3011 O O . ASP A 1 367 ? -7.078 -8.006 3.984 1.00 94.94 367 ASP A O 1
ATOM 3015 N N . VAL A 1 368 ? -7.753 -10.002 3.217 1.00 95.62 368 VAL A N 1
ATOM 3016 C CA . VAL A 1 368 ? -9.165 -9.603 3.078 1.00 95.62 368 VAL A CA 1
ATOM 3017 C C . VAL A 1 368 ? -9.800 -9.151 4.391 1.00 95.62 368 VAL A C 1
ATOM 3019 O O . VAL A 1 368 ? -10.777 -8.412 4.341 1.00 95.62 368 VAL A O 1
ATOM 3022 N N . PHE A 1 369 ? -9.258 -9.554 5.543 1.00 96.19 369 PHE A N 1
ATOM 3023 C CA . PHE A 1 369 ? -9.710 -9.125 6.864 1.00 96.19 369 PHE A CA 1
ATOM 3024 C C . PHE A 1 369 ? -8.747 -8.106 7.481 1.00 96.19 369 PHE A C 1
ATOM 3026 O O . PHE A 1 369 ? -7.533 -8.293 7.491 1.00 96.19 369 PHE A O 1
ATOM 3033 N N . GLU A 1 370 ? -9.316 -7.060 8.064 1.00 96.31 370 GLU A N 1
ATOM 3034 C CA . GLU A 1 370 ? -8.627 -6.026 8.814 1.00 96.31 370 GLU A CA 1
ATOM 3035 C C . GLU A 1 370 ? -8.994 -6.140 10.307 1.00 96.31 370 GLU A C 1
ATOM 3037 O O . GLU A 1 370 ? -10.134 -5.852 10.692 1.00 96.31 370 GLU A O 1
ATOM 3042 N N . PRO A 1 371 ? -8.058 -6.566 11.174 1.00 97.31 371 PRO A N 1
ATOM 3043 C CA . PRO A 1 371 ? -8.334 -6.793 12.587 1.00 97.31 371 PRO A CA 1
ATOM 3044 C C . PRO A 1 371 ? -8.365 -5.500 13.407 1.00 97.31 371 PRO A C 1
ATOM 3046 O O . PRO A 1 371 ? -8.864 -5.527 14.528 1.00 97.31 371 PRO A O 1
ATOM 3049 N N . PHE A 1 372 ? -7.840 -4.378 12.901 1.00 98.44 372 PHE A N 1
ATOM 3050 C CA . PHE A 1 372 ? -7.880 -3.095 13.603 1.00 98.44 372 PHE A CA 1
ATOM 3051 C C . PHE A 1 372 ? -8.782 -2.091 12.883 1.00 98.44 372 PHE A C 1
ATOM 3053 O O . PHE A 1 372 ? -8.609 -1.797 11.705 1.00 98.44 372 PHE A O 1
ATOM 3060 N N . PHE A 1 373 ? -9.732 -1.523 13.614 1.00 98.56 373 PHE A N 1
ATOM 3061 C CA . PHE A 1 373 ? -10.655 -0.507 13.133 1.00 98.56 373 PHE A CA 1
ATOM 3062 C C . PHE A 1 373 ? -10.523 0.739 13.993 1.00 98.56 373 PHE A C 1
ATOM 3064 O O . PHE A 1 373 ? -10.698 0.691 15.208 1.00 98.56 373 PHE A O 1
ATOM 3071 N N . HIS A 1 374 ? -10.246 1.863 13.352 1.00 98.62 374 HIS A N 1
ATOM 3072 C CA . HIS A 1 374 ? -10.170 3.164 13.991 1.00 98.62 374 HIS A CA 1
ATOM 3073 C C . HIS A 1 374 ? -11.221 4.091 13.388 1.00 98.62 374 HIS A C 1
ATOM 3075 O O . HIS A 1 374 ? -11.337 4.197 12.162 1.00 98.62 374 HIS A O 1
ATOM 3081 N N . LEU A 1 375 ? -11.966 4.762 14.261 1.00 98.25 375 LEU A N 1
ATOM 3082 C CA . LEU A 1 375 ? -13.018 5.698 13.892 1.00 98.25 375 LEU A CA 1
ATOM 3083 C C . LEU A 1 375 ? -12.901 6.980 14.706 1.00 98.25 375 LEU A C 1
ATOM 3085 O O . LEU A 1 375 ? -12.856 6.919 15.930 1.00 98.25 375 LEU A O 1
ATOM 3089 N N . GLU A 1 376 ? -12.976 8.110 14.014 1.00 97.62 376 GLU A N 1
ATOM 3090 C CA . GLU A 1 376 ? -13.021 9.459 14.577 1.00 97.62 376 GLU A CA 1
ATOM 3091 C C . GLU A 1 376 ? -14.356 10.108 14.189 1.00 97.62 376 GLU A C 1
ATOM 3093 O O . GLU A 1 376 ? -14.694 10.200 13.003 1.00 97.62 376 GLU A O 1
ATOM 3098 N N . MET A 1 377 ? -15.147 10.507 15.184 1.00 97.44 377 MET A N 1
ATOM 3099 C CA . MET A 1 377 ? -16.485 11.081 15.006 1.00 97.44 377 MET A CA 1
ATOM 3100 C C . MET A 1 377 ? -16.530 12.572 15.327 1.00 97.44 377 MET A C 1
ATOM 3102 O O . MET A 1 377 ? -15.945 13.023 16.302 1.00 97.44 377 MET A O 1
ATOM 3106 N N . ASP A 1 378 ? -17.321 13.327 14.576 1.00 95.38 378 ASP A N 1
ATOM 3107 C CA . ASP A 1 378 ? -17.549 14.740 14.870 1.00 95.38 378 ASP A CA 1
ATOM 3108 C C . ASP A 1 378 ? -18.409 14.940 16.129 1.00 95.38 378 ASP A C 1
ATOM 3110 O O . ASP A 1 378 ? -19.520 14.404 16.244 1.00 95.38 378 ASP A O 1
ATOM 3114 N N . GLU A 1 379 ? -17.964 15.760 17.069 1.00 95.81 379 GLU A N 1
ATOM 3115 C CA . GLU A 1 379 ? -18.768 16.097 18.248 1.00 95.81 379 GLU A CA 1
ATOM 3116 C C . GLU A 1 379 ? -19.962 17.006 17.916 1.00 95.81 379 GLU A C 1
ATOM 3118 O O . GLU A 1 379 ? -20.958 17.013 18.648 1.00 95.81 379 GLU A O 1
ATOM 3123 N N . LEU A 1 380 ? -19.922 17.727 16.790 1.00 95.31 380 LEU A N 1
ATOM 3124 C CA . LEU A 1 380 ? -21.097 18.328 16.162 1.00 95.31 380 LEU A CA 1
ATOM 3125 C C . LEU A 1 380 ? -21.014 18.107 14.650 1.00 95.31 380 LEU A C 1
ATOM 3127 O O . LEU A 1 380 ? -20.334 18.865 13.968 1.00 95.31 380 LEU A O 1
ATOM 3131 N N . PRO A 1 381 ? -21.775 17.153 14.091 1.00 94.81 381 PRO A N 1
ATOM 3132 C CA . PRO A 1 381 ? -21.674 16.840 12.672 1.00 94.81 381 PRO A CA 1
ATOM 3133 C C . PRO A 1 381 ? -21.800 18.066 11.757 1.00 94.81 381 PRO A C 1
ATOM 3135 O O . PRO A 1 381 ? -22.717 18.877 11.914 1.00 94.81 381 PRO A O 1
ATOM 3138 N N . ASN A 1 382 ? -20.969 18.132 10.716 1.00 91.19 382 ASN A N 1
ATOM 3139 C CA . ASN A 1 382 ? -20.907 19.229 9.738 1.00 91.19 382 ASN A CA 1
ATOM 3140 C C . ASN A 1 382 ? -22.221 19.480 8.961 1.00 91.19 382 ASN A C 1
ATOM 3142 O O . ASN A 1 382 ? -22.355 20.468 8.240 1.00 91.19 382 ASN A O 1
ATOM 3146 N N . SER A 1 383 ? -23.227 18.610 9.121 1.00 91.06 383 SER A N 1
ATOM 3147 C CA . SER A 1 383 ? -24.599 18.818 8.626 1.00 91.06 383 SER A CA 1
ATOM 3148 C C . SER A 1 383 ? -25.419 19.842 9.427 1.00 91.06 383 SER A C 1
ATOM 3150 O O . SER A 1 383 ? -26.539 20.199 9.031 1.00 91.06 383 SER A O 1
ATOM 3152 N N . TYR A 1 384 ? -24.880 20.304 10.555 1.00 93.56 384 TYR A N 1
ATOM 3153 C CA . TYR A 1 384 ? -25.431 21.348 11.403 1.00 93.56 384 TYR A CA 1
ATOM 3154 C C . TYR A 1 384 ? -24.628 22.651 11.273 1.00 93.56 384 TYR A C 1
ATOM 3156 O O . TYR A 1 384 ? -23.471 22.669 10.873 1.00 93.56 384 TYR A O 1
ATOM 3164 N N . GLU A 1 385 ? -25.244 23.775 11.644 1.00 92.12 385 GLU A N 1
ATOM 3165 C CA . GLU A 1 385 ? -24.525 25.049 11.736 1.00 92.12 385 GLU A CA 1
ATOM 3166 C C . GLU A 1 385 ? -23.521 25.008 12.901 1.00 92.12 385 GLU A C 1
ATOM 3168 O O . GLU A 1 385 ? -23.935 24.916 14.060 1.00 92.12 385 GLU A O 1
ATOM 3173 N N . ILE A 1 386 ? -22.225 25.115 12.592 1.00 91.88 386 ILE A N 1
ATOM 3174 C CA . ILE A 1 386 ? -21.105 25.078 13.547 1.00 91.88 386 ILE A CA 1
ATOM 3175 C C . ILE A 1 386 ? -21.133 26.323 14.448 1.00 91.88 386 ILE A C 1
ATOM 3177 O O . ILE A 1 386 ? -20.537 27.364 14.169 1.00 91.88 386 ILE A O 1
ATOM 3181 N N . THR A 1 387 ? -21.907 26.234 15.533 1.00 93.19 387 THR A N 1
ATOM 3182 C CA . THR A 1 387 ? -22.103 27.285 16.541 1.00 93.19 387 THR A CA 1
ATOM 3183 C C . THR A 1 387 ? -22.298 26.676 17.924 1.00 93.19 387 THR A C 1
ATOM 3185 O O . THR A 1 387 ? -22.904 25.616 18.065 1.00 93.19 387 THR A O 1
ATOM 3188 N N . GLU A 1 388 ? -21.896 27.405 18.967 1.00 92.94 388 GLU A N 1
ATOM 3189 C CA . GLU A 1 388 ? -22.075 26.976 20.361 1.00 92.94 388 GLU A CA 1
ATOM 3190 C C . GLU A 1 388 ? -23.557 26.738 20.724 1.00 92.94 388 GLU A C 1
ATOM 3192 O O . GLU A 1 388 ? -23.879 25.821 21.473 1.00 92.94 388 GLU A O 1
ATOM 3197 N N . GLU A 1 389 ? -24.489 27.524 20.166 1.00 94.25 389 GLU A N 1
ATOM 3198 C CA . GLU A 1 389 ? -25.934 27.325 20.379 1.00 94.25 389 GLU A CA 1
ATOM 3199 C C . GLU A 1 389 ? -26.394 25.960 19.854 1.00 94.25 389 GLU A C 1
ATOM 3201 O O . GLU A 1 389 ? -27.140 25.246 20.530 1.00 94.25 389 GLU A O 1
ATOM 3206 N N . LYS A 1 390 ? -25.936 25.586 18.656 1.00 94.06 390 LYS A N 1
ATOM 3207 C CA . LYS A 1 390 ? -26.290 24.315 18.031 1.00 94.06 390 LYS A CA 1
ATOM 3208 C C . LYS A 1 390 ? -25.581 23.141 18.702 1.00 94.06 390 LYS A C 1
ATOM 3210 O O . LYS A 1 390 ? -26.232 22.123 18.921 1.00 94.06 390 LYS A O 1
ATOM 3215 N N . TYR A 1 391 ? -24.320 23.315 19.094 1.00 94.62 391 TYR A N 1
ATOM 3216 C CA . TYR A 1 391 ? -23.562 22.352 19.892 1.00 94.62 391 TYR A CA 1
ATOM 3217 C C . TYR A 1 391 ? -24.306 22.010 21.190 1.00 94.62 391 TYR A C 1
ATOM 3219 O O . TYR A 1 391 ? -24.691 20.865 21.407 1.00 94.62 391 TYR A O 1
ATOM 3227 N N . LYS A 1 392 ? -24.676 23.020 21.988 1.00 94.44 392 LYS A N 1
ATOM 3228 C CA . LYS A 1 392 ? -25.454 22.831 23.225 1.00 94.44 392 LYS A CA 1
ATOM 3229 C C . LYS A 1 392 ? -26.822 22.195 22.984 1.00 94.44 392 LYS A C 1
ATOM 3231 O O . LYS A 1 392 ? -27.245 21.317 23.730 1.00 94.44 392 LYS A O 1
ATOM 3236 N N . TRP A 1 393 ? -27.529 22.608 21.932 1.00 95.06 393 TRP A N 1
ATOM 3237 C CA . TRP A 1 393 ? -28.808 21.996 21.561 1.00 95.06 393 TRP A CA 1
ATOM 3238 C C . TRP A 1 393 ? -28.667 20.507 21.206 1.00 95.06 393 TRP A C 1
ATOM 3240 O O . TRP A 1 393 ? -29.558 19.707 21.530 1.00 95.06 393 TRP A O 1
ATOM 3250 N N . PHE A 1 394 ? -27.573 20.129 20.536 1.00 96.25 394 PHE A N 1
ATOM 3251 C CA . PHE A 1 394 ? -27.314 18.742 20.168 1.00 96.25 394 PHE A CA 1
ATOM 3252 C C . PHE A 1 394 ? -27.293 17.867 21.429 1.00 96.25 394 PHE A C 1
ATOM 3254 O O . PHE A 1 394 ? -28.051 16.895 21.499 1.00 96.25 394 PHE A O 1
ATOM 3261 N N . TYR A 1 395 ? -26.632 18.358 22.480 1.00 95.62 395 TYR A N 1
ATOM 3262 C CA . TYR A 1 395 ? -26.564 17.770 23.823 1.00 95.62 395 TYR A CA 1
ATOM 3263 C C . TYR A 1 395 ? -27.669 18.253 24.777 1.00 95.62 395 TYR A C 1
ATOM 3265 O O . TYR A 1 395 ? -27.454 18.450 25.960 1.00 95.62 395 TYR A O 1
ATOM 3273 N N . ALA A 1 396 ? -28.884 18.462 24.265 1.00 95.12 396 ALA A N 1
ATOM 3274 C CA . ALA A 1 396 ? -30.097 18.634 25.075 1.00 95.12 396 ALA A CA 1
ATOM 3275 C C . ALA A 1 396 ? -30.109 19.831 26.056 1.00 95.12 396 ALA A C 1
ATOM 3277 O O . ALA A 1 396 ? -30.825 19.816 27.057 1.00 95.12 396 ALA A O 1
ATOM 3278 N N . TYR A 1 397 ? -29.397 20.913 25.740 1.00 93.88 397 TYR A N 1
ATOM 3279 C CA . TYR A 1 397 ? -29.509 22.165 26.489 1.00 93.88 397 TYR A CA 1
ATOM 3280 C C . TYR A 1 397 ? -30.881 22.836 26.309 1.00 93.88 397 TYR A C 1
ATOM 3282 O O . TYR A 1 397 ? -31.299 23.137 25.182 1.00 93.88 397 TYR A O 1
ATOM 3290 N N . ASP A 1 398 ? -31.556 23.162 27.414 1.00 90.75 398 ASP A N 1
ATOM 3291 C CA . ASP A 1 398 ? -32.759 23.995 27.416 1.00 90.75 398 ASP A CA 1
ATOM 3292 C C . ASP A 1 398 ? -32.410 25.456 27.732 1.00 90.75 398 ASP A C 1
ATOM 3294 O O . ASP A 1 398 ? -32.193 25.864 28.872 1.00 90.75 398 ASP A O 1
ATOM 3298 N N . SER A 1 399 ? -32.444 26.294 26.695 1.00 88.56 399 SER A N 1
ATOM 3299 C CA . SER A 1 399 ? -32.221 27.742 26.815 1.00 88.56 399 SER A CA 1
ATOM 3300 C C . SER A 1 399 ? -33.199 28.480 27.750 1.00 88.56 399 SER A C 1
ATOM 3302 O O . SER A 1 399 ? -32.910 29.608 28.158 1.00 88.56 399 SER A O 1
ATOM 3304 N N . LEU A 1 400 ? -34.368 27.906 28.070 1.00 88.00 400 LEU A N 1
ATOM 3305 C CA . LEU A 1 400 ? -35.359 28.522 28.958 1.00 88.00 400 LEU A CA 1
ATOM 3306 C C . LEU A 1 400 ? -35.023 28.317 30.436 1.00 88.00 400 LEU A C 1
ATOM 3308 O O . LEU A 1 400 ? -35.207 29.254 31.219 1.00 88.00 400 LEU A O 1
ATOM 3312 N N . SER A 1 401 ? -34.583 27.116 30.815 1.00 85.62 401 SER A N 1
ATOM 3313 C CA . SER A 1 401 ? -34.102 26.809 32.168 1.00 85.62 401 SER A CA 1
ATOM 3314 C C . SER A 1 401 ? -32.625 27.144 32.356 1.00 85.62 401 SER A C 1
ATOM 3316 O O . SER A 1 401 ? -32.209 27.341 33.491 1.00 85.62 401 SER A O 1
ATOM 3318 N N . ALA A 1 402 ? -31.880 27.292 31.257 1.00 86.88 402 ALA A N 1
ATOM 3319 C CA . ALA A 1 402 ? -30.429 27.431 31.215 1.00 86.88 402 ALA A CA 1
ATOM 3320 C C . ALA A 1 402 ? -29.680 26.213 31.789 1.00 86.88 402 ALA A C 1
ATOM 3322 O O . ALA A 1 402 ? -28.611 26.378 32.370 1.00 86.88 402 ALA A O 1
ATOM 3323 N N . THR A 1 403 ? -30.236 25.013 31.602 1.00 87.25 403 THR A N 1
ATOM 3324 C CA . THR A 1 403 ? -29.707 23.738 32.117 1.00 87.25 403 THR A CA 1
ATOM 3325 C C . THR A 1 403 ? -29.685 22.671 31.023 1.00 87.25 403 THR A C 1
ATOM 3327 O O . THR A 1 403 ? -30.421 22.777 30.037 1.00 87.25 403 THR A O 1
ATOM 3330 N N . TYR A 1 404 ? -28.871 21.633 31.207 1.00 90.56 404 TYR A N 1
ATOM 3331 C CA . TYR A 1 404 ? -28.887 20.432 30.371 1.00 90.56 404 TYR A CA 1
ATOM 3332 C C . TYR A 1 404 ? -29.935 19.432 30.864 1.00 90.56 404 TYR A C 1
ATOM 3334 O O . TYR A 1 404 ? -30.205 19.335 32.061 1.00 90.56 404 TYR A O 1
ATOM 3342 N N . ASP A 1 405 ? -30.552 18.709 29.932 1.00 91.56 405 ASP A N 1
ATOM 3343 C CA . ASP A 1 405 ? -31.377 17.544 30.244 1.00 91.56 405 ASP A CA 1
ATOM 3344 C C . ASP A 1 405 ? -30.482 16.299 30.300 1.00 91.56 405 ASP A C 1
ATOM 3346 O O . ASP A 1 405 ? -30.239 15.650 29.281 1.00 91.56 405 ASP A O 1
ATOM 3350 N N . MET A 1 406 ? -29.957 16.007 31.495 1.00 88.38 406 MET A N 1
ATOM 3351 C CA . MET A 1 406 ? -28.980 14.931 31.710 1.00 88.38 406 MET A CA 1
ATOM 3352 C C . MET A 1 406 ? -29.528 13.536 31.363 1.00 88.38 406 MET A C 1
ATOM 3354 O O . MET A 1 406 ? -28.755 12.659 30.995 1.00 88.38 406 MET A O 1
ATOM 3358 N N . GLU A 1 407 ? -30.851 13.323 31.408 1.00 89.56 407 GLU A N 1
ATOM 3359 C CA . GLU A 1 407 ? -31.485 12.049 31.013 1.00 89.56 407 GLU A CA 1
ATOM 3360 C C . GLU A 1 407 ? -31.457 11.836 29.487 1.00 89.56 407 GLU A C 1
ATOM 3362 O O .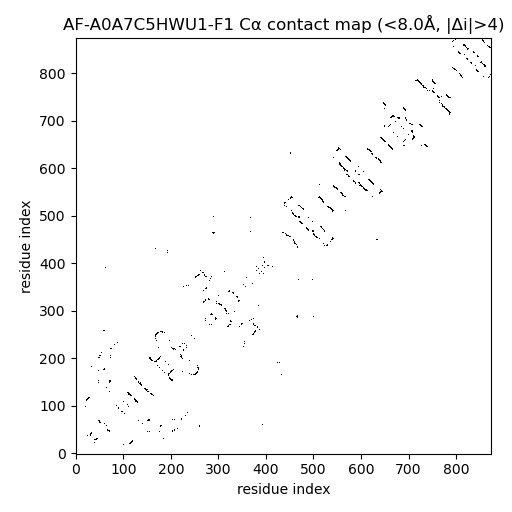 GLU A 1 407 ? -31.489 10.705 29.012 1.00 89.56 407 GLU A O 1
ATOM 3367 N N . HIS A 1 408 ? -31.387 12.919 28.708 1.00 93.25 408 HIS A N 1
ATOM 3368 C CA . HIS A 1 408 ? -31.489 12.907 27.245 1.00 93.25 408 HIS A CA 1
ATOM 3369 C C . HIS A 1 408 ? -30.228 13.442 26.547 1.00 93.25 408 HIS A C 1
ATOM 3371 O O . HIS A 1 408 ? -30.262 13.804 25.363 1.00 93.25 408 HIS A O 1
ATOM 3377 N N . LEU A 1 409 ? -29.110 13.486 27.275 1.00 93.50 409 LEU A N 1
ATOM 3378 C CA . LEU A 1 409 ? -27.867 14.145 26.879 1.00 93.50 409 LEU A CA 1
ATOM 3379 C C . LEU A 1 409 ? -27.312 13.613 25.553 1.00 93.50 409 LEU A C 1
ATOM 3381 O O . LEU A 1 409 ? -26.994 14.376 24.641 1.00 93.50 409 LEU A O 1
ATOM 3385 N N . PHE A 1 410 ? -27.277 12.287 25.419 1.00 96.19 410 PHE A N 1
ATOM 3386 C CA . PHE A 1 410 ? -26.663 11.599 24.284 1.00 96.19 410 PHE A CA 1
ATOM 3387 C C . PHE A 1 410 ? -27.662 11.110 23.231 1.00 96.19 410 PHE A C 1
ATOM 3389 O O . PHE A 1 410 ? -27.253 10.461 22.268 1.00 96.19 410 PHE A O 1
ATOM 3396 N N . ASP A 1 411 ? -28.958 11.410 23.361 1.00 96.75 411 ASP A N 1
ATOM 3397 C CA . ASP A 1 411 ? -29.996 10.872 22.468 1.00 96.75 411 ASP A CA 1
ATOM 3398 C C . ASP A 1 411 ? -29.719 11.183 20.992 1.00 96.75 411 ASP A C 1
ATOM 3400 O O . ASP A 1 411 ? -29.850 10.313 20.129 1.00 96.75 411 ASP A O 1
ATOM 3404 N N . LYS A 1 412 ? -29.304 12.419 20.684 1.00 96.94 412 LYS A N 1
ATOM 3405 C CA . LYS A 1 412 ? -29.023 12.828 19.298 1.00 96.94 412 LYS A CA 1
ATOM 3406 C C . LYS A 1 412 ? -27.710 12.257 18.783 1.00 96.94 412 LYS A C 1
ATOM 3408 O O . LYS A 1 412 ? -27.686 11.819 17.638 1.00 96.94 412 LYS A O 1
ATOM 3413 N N . ALA A 1 413 ? -26.667 12.212 19.613 1.00 96.81 413 ALA A N 1
ATOM 3414 C CA . ALA A 1 413 ? -25.393 11.591 19.258 1.00 96.81 413 ALA A CA 1
ATOM 3415 C C . ALA A 1 413 ? -25.590 10.102 18.935 1.00 96.81 413 ALA A C 1
ATOM 3417 O O . ALA A 1 413 ? -25.234 9.647 17.849 1.00 96.81 413 ALA A O 1
ATOM 3418 N N . GLN A 1 414 ? -26.274 9.365 19.817 1.00 97.56 414 GLN A N 1
ATOM 3419 C CA . GLN A 1 414 ? -26.623 7.965 19.587 1.00 97.56 414 GLN A CA 1
ATOM 3420 C C . GLN A 1 414 ? -27.491 7.802 18.336 1.00 97.56 414 GLN A C 1
ATOM 3422 O O . GLN A 1 414 ? -27.211 6.926 17.521 1.00 97.56 414 GLN A O 1
ATOM 3427 N N . GLN A 1 415 ? -28.512 8.641 18.130 1.00 97.19 415 GLN A N 1
ATOM 3428 C CA . GLN A 1 415 ? -29.355 8.570 16.933 1.00 97.19 415 GLN A CA 1
ATOM 3429 C C . GLN A 1 415 ? -28.561 8.832 15.640 1.00 97.19 415 GLN A C 1
ATOM 3431 O O . GLN A 1 415 ? -28.795 8.159 14.637 1.00 97.19 415 GLN A O 1
ATOM 3436 N N . TYR A 1 416 ? -27.635 9.793 15.652 1.00 97.88 416 TYR A N 1
ATOM 3437 C CA . TYR A 1 416 ? -26.836 10.182 14.488 1.00 97.88 416 TYR A CA 1
ATOM 3438 C C . TYR A 1 416 ? -25.796 9.118 14.120 1.00 97.88 416 TYR A C 1
ATOM 3440 O O . TYR A 1 416 ? -25.651 8.767 12.948 1.00 97.88 416 TYR A O 1
ATOM 3448 N N . TYR A 1 417 ? -25.113 8.560 15.120 1.00 98.06 417 TYR A N 1
ATOM 3449 C CA . TYR A 1 417 ? -24.062 7.560 14.927 1.00 98.06 417 TYR A CA 1
ATOM 3450 C C . TYR A 1 417 ? -24.573 6.115 14.895 1.00 98.06 417 TYR A C 1
ATOM 3452 O O . TYR A 1 417 ? -23.834 5.211 14.524 1.00 98.06 417 TYR A O 1
ATOM 3460 N N . SER A 1 418 ? -25.865 5.878 15.152 1.00 97.88 418 SER A N 1
ATOM 3461 C CA . SER A 1 418 ? -26.464 4.550 14.949 1.00 97.88 418 SER A CA 1
ATOM 3462 C C . SER A 1 418 ? -26.354 4.056 13.506 1.00 97.88 418 SER A C 1
ATOM 3464 O O . SER A 1 418 ? -26.309 2.855 13.306 1.00 97.88 418 SER A O 1
ATOM 3466 N N . TYR A 1 419 ? -26.276 4.933 12.498 1.00 97.50 419 TYR A N 1
ATOM 3467 C CA . TYR A 1 419 ? -26.266 4.501 11.095 1.00 97.50 419 TYR A CA 1
ATOM 3468 C C . TYR A 1 419 ? -25.087 3.587 10.753 1.00 97.50 419 TYR A C 1
ATOM 3470 O O . TYR A 1 419 ? -25.292 2.540 10.143 1.00 97.50 419 TYR A O 1
ATOM 3478 N N . TRP A 1 420 ? -23.870 3.952 11.157 1.00 97.88 420 TRP A N 1
ATOM 3479 C CA . TRP A 1 420 ? -22.698 3.122 10.888 1.00 97.88 420 TRP A CA 1
ATOM 3480 C C . TRP A 1 420 ? -22.651 1.890 11.797 1.00 97.88 420 TRP A C 1
ATOM 3482 O O . TRP A 1 420 ? -22.275 0.811 11.345 1.00 97.88 420 TRP A O 1
ATOM 3492 N N . ILE A 1 421 ? -23.117 2.015 13.046 1.00 98.69 421 ILE A N 1
ATOM 3493 C CA . ILE A 1 421 ? -23.192 0.898 13.999 1.00 98.69 421 ILE A CA 1
ATOM 3494 C C . ILE A 1 421 ? -24.167 -0.166 13.506 1.00 98.69 421 ILE A C 1
ATOM 3496 O O . ILE A 1 421 ? -23.821 -1.342 13.492 1.00 98.69 421 ILE A O 1
ATOM 3500 N N . ASP A 1 422 ? -25.359 0.247 13.075 1.00 98.44 422 ASP A N 1
ATOM 3501 C CA . ASP A 1 422 ? -26.414 -0.642 12.600 1.00 98.44 422 ASP A CA 1
ATOM 3502 C C . ASP A 1 422 ? -25.985 -1.343 11.299 1.00 98.44 422 ASP A C 1
ATOM 3504 O O . ASP A 1 422 ? -26.314 -2.511 11.094 1.00 98.44 422 ASP A O 1
ATOM 3508 N N . VAL A 1 423 ? -25.217 -0.667 10.433 1.00 98.12 423 VAL A N 1
ATOM 3509 C CA . VAL A 1 423 ? -24.589 -1.301 9.263 1.00 98.12 423 VAL A CA 1
ATOM 3510 C C . VAL A 1 423 ? -23.550 -2.336 9.698 1.00 98.12 423 VAL A C 1
ATOM 3512 O O . VAL A 1 423 ? -23.602 -3.474 9.235 1.00 98.12 423 VAL A O 1
ATOM 3515 N N . MET A 1 424 ? -22.656 -1.995 10.628 1.00 98.25 424 MET A N 1
ATOM 3516 C CA . MET A 1 424 ? -21.661 -2.934 11.162 1.00 98.25 424 MET A CA 1
ATOM 3517 C C . MET A 1 424 ? -22.303 -4.149 11.841 1.00 98.25 424 MET A C 1
ATOM 3519 O O . MET A 1 424 ? -21.827 -5.264 11.647 1.00 98.25 424 MET A O 1
ATOM 3523 N N . THR A 1 425 ? -23.427 -3.983 12.545 1.00 98.06 425 THR A N 1
ATOM 3524 C CA . THR A 1 425 ? -24.209 -5.096 13.116 1.00 98.06 425 THR A CA 1
ATOM 3525 C C . THR A 1 425 ? -24.659 -6.100 12.047 1.00 98.06 425 THR A C 1
ATOM 3527 O O . THR A 1 425 ? -24.824 -7.280 12.350 1.00 98.06 425 THR A O 1
ATOM 3530 N N . LEU A 1 426 ? -24.859 -5.659 10.799 1.00 97.12 426 LEU A N 1
ATOM 3531 C CA . LEU A 1 426 ? -25.202 -6.535 9.674 1.00 97.12 426 LEU A CA 1
ATOM 3532 C C . LEU A 1 426 ? -23.969 -7.140 8.994 1.00 97.12 426 LEU A C 1
ATOM 3534 O O . LEU A 1 426 ? -24.036 -8.279 8.549 1.00 97.12 426 LEU A O 1
ATOM 3538 N N . VAL A 1 427 ? -22.874 -6.384 8.893 1.00 98.00 427 VAL A N 1
ATOM 3539 C CA . VAL A 1 427 ? -21.656 -6.783 8.163 1.00 98.00 427 VAL A CA 1
ATOM 3540 C C . VAL A 1 427 ? -20.792 -7.743 8.979 1.00 98.00 427 VAL A C 1
ATOM 3542 O O . VAL A 1 427 ? -20.322 -8.747 8.451 1.00 98.00 427 VAL A O 1
ATOM 3545 N N . LEU A 1 428 ? -20.587 -7.461 10.267 1.00 98.19 428 LEU A N 1
ATOM 3546 C CA . LEU A 1 428 ? -19.647 -8.203 11.108 1.00 98.19 428 LEU A CA 1
ATOM 3547 C C . LEU A 1 428 ? -19.919 -9.717 11.159 1.00 98.19 428 LEU A C 1
ATOM 3549 O O . LEU A 1 428 ? -18.960 -10.464 10.988 1.00 98.19 428 LEU A O 1
ATOM 3553 N N . PRO A 1 429 ? -21.166 -10.210 11.321 1.00 96.06 429 PRO A N 1
ATOM 3554 C CA . PRO A 1 429 ? -21.422 -11.651 11.305 1.00 96.06 429 PRO A CA 1
ATOM 3555 C C . PRO A 1 429 ? -20.965 -12.346 10.014 1.00 96.06 429 PRO A C 1
ATOM 3557 O O . PRO A 1 429 ? -20.422 -13.441 10.086 1.00 96.06 429 PRO A O 1
ATOM 3560 N N . GLU A 1 430 ? -21.133 -11.705 8.853 1.00 96.19 430 GLU A N 1
ATOM 3561 C CA . GLU A 1 430 ? -20.696 -12.248 7.556 1.00 96.19 430 GLU A CA 1
ATOM 3562 C C . GLU A 1 430 ? -19.159 -12.251 7.449 1.00 96.19 430 GLU A C 1
ATOM 3564 O O . GLU A 1 430 ? -18.561 -13.218 6.990 1.00 96.19 430 GLU A O 1
ATOM 3569 N N . VAL A 1 431 ? -18.497 -11.199 7.945 1.00 96.62 431 VAL A N 1
ATOM 3570 C CA . VAL A 1 431 ? -17.024 -11.089 7.985 1.00 96.62 431 VAL A CA 1
ATOM 3571 C C . VAL A 1 431 ? -16.391 -12.071 8.980 1.00 96.62 431 VAL A C 1
ATOM 3573 O O . VAL A 1 431 ? -15.250 -12.508 8.805 1.00 96.62 431 VAL A O 1
ATOM 3576 N N . PHE A 1 432 ? -17.110 -12.434 10.042 1.00 96.38 432 PHE A N 1
ATOM 3577 C CA . PHE A 1 432 ? -16.661 -13.442 10.997 1.00 96.38 432 PHE A CA 1
ATOM 3578 C C . PHE A 1 432 ? -16.955 -14.872 10.555 1.00 96.38 432 PHE A C 1
ATOM 3580 O O . PHE A 1 432 ? -16.202 -15.766 10.932 1.00 96.38 432 PHE A O 1
ATOM 3587 N N . GLU A 1 433 ? -17.974 -15.104 9.733 1.00 95.00 433 GLU A N 1
ATOM 3588 C CA . GLU A 1 433 ? -18.087 -16.384 9.032 1.00 95.00 433 GLU A CA 1
ATOM 3589 C C . GLU A 1 433 ? -16.979 -16.498 7.974 1.00 95.00 433 GLU A C 1
ATOM 3591 O O . GLU A 1 433 ? -16.299 -17.517 7.919 1.00 95.00 433 GLU A O 1
ATOM 3596 N N . LEU A 1 434 ? -16.729 -15.412 7.224 1.00 95.75 434 LEU A N 1
ATOM 3597 C CA . LEU A 1 434 ? -15.738 -15.323 6.144 1.00 95.75 434 LEU A CA 1
ATOM 3598 C C . LEU A 1 434 ? -15.831 -16.514 5.174 1.00 95.75 434 LEU A C 1
ATOM 3600 O O . LEU A 1 434 ? -14.824 -17.120 4.824 1.00 95.75 434 LEU A O 1
ATOM 3604 N N . ASP A 1 435 ? -17.051 -16.868 4.781 1.00 96.25 435 ASP A N 1
ATOM 3605 C CA . ASP A 1 435 ? -17.343 -17.951 3.842 1.00 96.25 435 ASP A CA 1
ATOM 3606 C C . ASP A 1 435 ? -18.572 -17.548 3.021 1.00 96.25 435 ASP A C 1
ATOM 3608 O O . ASP A 1 435 ? -19.660 -17.347 3.567 1.00 96.25 435 ASP A O 1
ATOM 3612 N N . ASP A 1 436 ? -18.400 -17.384 1.710 1.00 95.38 436 ASP A N 1
ATOM 3613 C CA . ASP A 1 436 ? -19.504 -17.120 0.779 1.00 95.38 436 ASP A CA 1
ATOM 3614 C C . ASP A 1 436 ? -20.049 -18.408 0.120 1.00 95.38 436 ASP A C 1
ATOM 3616 O O . ASP A 1 436 ? -20.942 -18.357 -0.734 1.00 95.38 436 ASP A O 1
ATOM 3620 N N . GLU A 1 437 ? -19.549 -19.573 0.547 1.00 96.12 437 GLU A N 1
ATOM 3621 C CA . GLU A 1 437 ? -19.769 -20.915 0.005 1.00 96.12 437 GLU A CA 1
ATOM 3622 C C . GLU A 1 437 ? -19.348 -21.082 -1.473 1.00 96.12 437 GLU A C 1
ATOM 3624 O O . GLU A 1 437 ? -19.752 -22.052 -2.140 1.00 96.12 437 GLU A O 1
ATOM 3629 N N . LEU A 1 438 ? -18.558 -20.155 -2.026 1.00 95.56 438 LEU A N 1
ATOM 3630 C CA . LEU A 1 438 ? -18.072 -20.194 -3.400 1.00 95.56 438 LEU A CA 1
ATOM 3631 C C . LEU A 1 438 ? -16.599 -20.588 -3.448 1.00 95.56 438 LEU A C 1
ATOM 3633 O O . LEU A 1 438 ? -15.788 -20.232 -2.613 1.00 95.56 438 LEU A O 1
ATOM 3637 N N . ILE A 1 439 ? -16.236 -21.323 -4.499 1.00 96.38 439 ILE A N 1
ATOM 3638 C CA . ILE A 1 439 ? -14.822 -21.527 -4.814 1.00 96.38 439 ILE A CA 1
ATOM 3639 C C . ILE A 1 439 ? -14.283 -20.278 -5.531 1.00 96.38 439 ILE A C 1
ATOM 3641 O O . ILE A 1 439 ? -14.996 -19.736 -6.389 1.00 96.38 439 ILE A O 1
ATOM 3645 N N . PRO A 1 440 ? -13.023 -19.870 -5.294 1.00 97.19 440 PRO A N 1
ATOM 3646 C CA . PRO A 1 440 ? -12.409 -18.771 -6.024 1.00 97.19 440 PRO A CA 1
ATOM 3647 C C . PRO A 1 440 ? -12.404 -19.026 -7.532 1.00 97.19 440 PRO A C 1
ATOM 3649 O O . PRO A 1 440 ? -12.312 -20.167 -8.004 1.00 97.19 440 PRO A O 1
ATOM 3652 N N . ALA A 1 441 ? -12.465 -17.954 -8.319 1.00 95.88 441 ALA A N 1
ATOM 3653 C CA . ALA A 1 441 ? -12.301 -18.061 -9.762 1.00 95.88 441 ALA A CA 1
ATOM 3654 C C . ALA A 1 441 ? -10.855 -18.445 -10.129 1.00 95.88 441 ALA A C 1
ATOM 3656 O O . ALA A 1 441 ? -9.894 -18.119 -9.431 1.00 95.88 441 ALA A O 1
ATOM 3657 N N . THR A 1 442 ? -10.685 -19.144 -11.251 1.00 97.31 442 THR A N 1
ATOM 3658 C CA . THR A 1 442 ? -9.353 -19.398 -11.815 1.00 97.31 442 THR A CA 1
ATOM 3659 C C . THR A 1 442 ? -8.787 -18.102 -12.391 1.00 97.31 442 THR A C 1
ATOM 3661 O O . THR A 1 442 ? -9.471 -17.496 -13.222 1.00 97.31 442 THR A O 1
ATOM 3664 N N . PRO A 1 443 ? -7.558 -17.694 -12.018 1.00 97.88 443 PRO A N 1
ATOM 3665 C CA . PRO A 1 443 ? -6.907 -16.538 -12.626 1.00 97.88 443 PRO A CA 1
ATOM 3666 C C . PRO A 1 443 ? -6.764 -16.724 -14.140 1.00 97.88 443 PRO A C 1
ATOM 3668 O O . PRO A 1 443 ? -6.371 -17.794 -14.621 1.00 97.88 443 PRO A O 1
ATOM 3671 N N . THR A 1 444 ? -7.105 -15.690 -14.904 1.00 97.31 444 THR A N 1
ATOM 3672 C CA . THR A 1 444 ? -7.061 -15.695 -16.372 1.00 97.31 444 THR A CA 1
ATOM 3673 C C . THR A 1 444 ? -5.909 -14.854 -16.900 1.00 97.31 444 THR A C 1
ATOM 3675 O O . THR A 1 444 ? -5.269 -14.115 -16.162 1.00 97.31 444 THR A O 1
ATOM 3678 N N . ASN A 1 445 ? -5.605 -15.002 -18.194 1.00 97.50 445 ASN A N 1
ATOM 3679 C CA . ASN A 1 445 ? -4.513 -14.291 -18.869 1.00 97.50 445 ASN A CA 1
ATOM 3680 C C . ASN A 1 445 ? -3.142 -14.442 -18.189 1.00 97.50 445 ASN A C 1
ATOM 3682 O O . ASN A 1 445 ? -2.318 -13.539 -18.273 1.00 97.50 445 ASN A O 1
ATOM 3686 N N . PHE A 1 446 ? -2.893 -15.598 -17.565 1.00 98.31 446 PHE A N 1
ATOM 3687 C CA . PHE A 1 446 ? -1.597 -15.909 -16.976 1.00 98.31 446 PHE A CA 1
ATOM 3688 C C . PHE A 1 446 ? -0.504 -15.935 -18.052 1.00 98.31 446 PHE A C 1
ATOM 3690 O O . PHE A 1 446 ? -0.593 -16.704 -19.017 1.00 98.31 446 PHE A O 1
ATOM 3697 N N . ALA A 1 447 ? 0.499 -15.077 -17.903 1.00 98.25 447 ALA A N 1
ATOM 3698 C CA . ALA A 1 447 ? 1.527 -14.823 -18.898 1.00 98.25 447 ALA A CA 1
ATOM 3699 C C . ALA A 1 447 ? 2.885 -14.528 -18.247 1.00 98.25 447 ALA A C 1
ATOM 3701 O O . ALA A 1 447 ? 2.981 -14.259 -17.053 1.00 98.25 447 ALA A O 1
ATOM 3702 N N . ILE A 1 448 ? 3.936 -14.594 -19.065 1.00 97.31 448 ILE A N 1
ATOM 3703 C CA . ILE A 1 448 ? 5.262 -14.078 -18.719 1.00 97.31 448 ILE A CA 1
ATOM 3704 C C . ILE A 1 448 ? 5.326 -12.644 -19.223 1.00 97.31 448 ILE A C 1
ATOM 3706 O O . ILE A 1 448 ? 5.153 -12.419 -20.425 1.00 97.31 448 ILE A O 1
ATOM 3710 N N . GLU A 1 449 ? 5.579 -11.711 -18.314 1.00 96.12 449 GLU A N 1
ATOM 3711 C CA . GLU A 1 449 ? 5.753 -10.295 -18.631 1.00 96.12 449 GLU A CA 1
ATOM 3712 C C . GLU A 1 449 ? 7.194 -10.032 -19.080 1.00 96.12 449 GLU A C 1
ATOM 3714 O O . GLU A 1 449 ? 7.435 -9.533 -20.181 1.00 96.12 449 GLU A O 1
ATOM 3719 N N . GLU A 1 450 ? 8.162 -10.456 -18.265 1.00 94.25 450 GLU A N 1
ATOM 3720 C CA . GLU A 1 450 ? 9.586 -10.261 -18.520 1.00 94.25 450 GLU A CA 1
ATOM 3721 C C . GLU A 1 450 ? 10.410 -11.446 -17.989 1.00 94.25 450 GLU A C 1
ATOM 3723 O O . GLU A 1 450 ? 10.002 -12.173 -17.082 1.00 94.25 450 GLU A O 1
ATOM 3728 N N . GLN A 1 451 ? 11.569 -11.689 -18.601 1.00 94.25 451 GLN A N 1
ATOM 3729 C CA . GLN A 1 451 ? 12.482 -12.764 -18.212 1.00 94.25 451 GLN A CA 1
ATOM 3730 C C . GLN A 1 451 ? 13.859 -12.169 -17.948 1.00 94.25 451 GLN A C 1
ATOM 3732 O O . GLN A 1 451 ? 14.373 -11.388 -18.750 1.00 94.25 451 GLN A O 1
ATOM 3737 N N . PHE A 1 452 ? 14.475 -12.596 -16.854 1.00 93.12 452 PHE A N 1
ATOM 3738 C CA . PHE A 1 452 ? 15.811 -12.197 -16.439 1.00 93.12 452 PHE A CA 1
ATOM 3739 C C . PHE A 1 452 ? 16.739 -13.412 -16.411 1.00 93.12 452 PHE A C 1
ATOM 3741 O O . PHE A 1 452 ? 16.372 -14.537 -16.762 1.00 93.12 452 PHE A O 1
ATOM 3748 N N . PHE A 1 453 ? 17.989 -13.189 -16.026 1.00 91.00 453 PHE A N 1
ATOM 3749 C CA . PHE A 1 453 ? 18.956 -14.273 -15.913 1.00 91.00 453 PHE A CA 1
ATOM 3750 C C . PHE A 1 453 ? 18.672 -15.186 -14.710 1.00 91.00 453 PHE A C 1
ATOM 3752 O O . PHE A 1 453 ? 18.975 -16.366 -14.791 1.00 91.00 453 PHE A O 1
ATOM 3759 N N . ASP A 1 454 ? 18.073 -14.680 -13.631 1.00 93.12 454 ASP A N 1
ATOM 3760 C CA . ASP A 1 454 ? 17.763 -15.420 -12.397 1.00 93.12 454 ASP A CA 1
ATOM 3761 C C . ASP A 1 454 ? 16.337 -15.170 -11.876 1.00 93.12 454 ASP A C 1
ATOM 3763 O O . ASP A 1 454 ? 16.008 -15.555 -10.756 1.00 93.12 454 ASP A O 1
ATOM 3767 N N . ALA A 1 455 ? 15.478 -14.544 -12.680 1.00 96.00 455 ALA A N 1
ATOM 3768 C CA . ALA A 1 455 ? 14.097 -14.273 -12.308 1.00 96.00 455 ALA A CA 1
ATOM 3769 C C . ALA A 1 455 ? 13.155 -14.335 -13.514 1.00 96.00 455 ALA A C 1
ATOM 3771 O O . ALA A 1 455 ? 13.568 -14.112 -14.655 1.00 96.00 455 ALA A O 1
ATOM 3772 N N . ILE A 1 456 ? 11.882 -14.627 -13.262 1.00 97.12 456 ILE A N 1
ATOM 3773 C CA . ILE A 1 456 ? 10.806 -14.554 -14.257 1.00 97.12 456 ILE A CA 1
ATOM 3774 C C . ILE A 1 456 ? 9.652 -13.756 -13.654 1.00 97.12 456 ILE A C 1
ATOM 3776 O O . ILE A 1 456 ? 9.132 -14.111 -12.596 1.00 97.12 456 ILE A O 1
ATOM 3780 N N . GLU A 1 457 ? 9.253 -12.692 -14.348 1.00 97.88 457 GLU A N 1
ATOM 3781 C CA . GLU A 1 457 ? 8.093 -11.878 -14.001 1.00 97.88 457 GLU A CA 1
ATOM 3782 C C . GLU A 1 457 ? 6.846 -12.408 -14.702 1.00 97.88 457 GLU A C 1
ATOM 3784 O O . GLU A 1 457 ? 6.825 -12.663 -15.911 1.00 97.88 457 GLU A O 1
ATOM 3789 N N . LEU A 1 458 ? 5.797 -12.591 -13.913 1.00 98.50 458 LEU A N 1
ATOM 3790 C CA . LEU A 1 458 ? 4.536 -13.197 -14.301 1.00 98.50 458 LEU A CA 1
ATOM 3791 C C . LEU A 1 458 ? 3.411 -12.185 -14.120 1.00 98.50 458 LEU A C 1
ATOM 3793 O O . LEU A 1 458 ? 3.444 -11.390 -13.183 1.00 98.50 458 LEU A O 1
ATOM 3797 N N . SER A 1 459 ? 2.399 -12.261 -14.977 1.00 98.56 459 SER A N 1
ATOM 3798 C CA . SER A 1 459 ? 1.200 -11.424 -14.903 1.00 98.56 459 SER A CA 1
ATOM 3799 C C . SER A 1 459 ? -0.079 -12.239 -15.106 1.00 98.56 459 SER A C 1
ATOM 3801 O O . SER A 1 459 ? -0.053 -13.307 -15.722 1.00 98.56 459 SER A O 1
ATOM 3803 N N . TRP A 1 460 ? -1.199 -11.775 -14.550 1.00 98.44 460 TRP A N 1
ATOM 3804 C CA . TRP A 1 460 ? -2.544 -12.347 -14.700 1.00 98.44 460 TRP A CA 1
ATOM 3805 C C . TRP A 1 460 ? -3.629 -11.278 -14.494 1.00 98.44 460 TRP A C 1
ATOM 3807 O O . TRP A 1 460 ? -3.361 -10.162 -14.064 1.00 98.44 460 TRP A O 1
ATOM 3817 N N . GLU A 1 461 ? -4.881 -11.616 -14.801 1.00 97.50 461 GLU A N 1
ATOM 3818 C CA . GLU A 1 461 ? -6.040 -10.809 -14.406 1.00 97.50 461 GLU A CA 1
ATOM 3819 C C . GLU A 1 461 ? -6.476 -11.149 -12.981 1.00 97.50 461 GLU A C 1
ATOM 3821 O O . GLU A 1 461 ? -6.661 -12.327 -12.651 1.00 97.50 461 GLU A O 1
ATOM 3826 N N . HIS A 1 462 ? -6.697 -10.116 -12.165 1.00 95.38 462 HIS A N 1
ATOM 3827 C CA . HIS A 1 462 ? -7.212 -10.275 -10.810 1.00 95.38 462 HIS A CA 1
ATOM 3828 C C . HIS A 1 462 ? -8.573 -10.988 -10.781 1.00 95.38 462 HIS A C 1
ATOM 3830 O O . HIS A 1 462 ? -9.360 -10.935 -11.733 1.00 95.38 462 HIS A O 1
ATOM 3836 N N . ILE A 1 463 ? -8.885 -11.614 -9.647 1.00 95.81 463 ILE A N 1
ATOM 3837 C CA . ILE A 1 463 ? -10.166 -12.283 -9.413 1.00 95.81 463 ILE A CA 1
ATOM 3838 C C . ILE A 1 463 ? -11.013 -11.540 -8.376 1.00 95.81 463 ILE A C 1
ATOM 3840 O O . ILE A 1 463 ? -10.588 -10.556 -7.775 1.00 95.81 463 ILE A O 1
ATOM 3844 N N . SER A 1 464 ? -12.234 -12.033 -8.185 1.00 95.38 464 SER A N 1
ATOM 3845 C CA . SER A 1 464 ? -13.156 -11.585 -7.149 1.00 95.38 464 SER A CA 1
ATOM 3846 C C . SER A 1 464 ? -13.485 -12.770 -6.241 1.00 95.38 464 SER A C 1
ATOM 3848 O O . SER A 1 464 ? -13.982 -13.788 -6.730 1.00 95.38 464 SER A O 1
ATOM 3850 N N . SER A 1 465 ? -13.145 -12.672 -4.956 1.00 96.81 465 SER A N 1
ATOM 3851 C CA . SER A 1 465 ? -13.429 -13.680 -3.920 1.00 96.81 465 SER A CA 1
ATOM 3852 C C . SER A 1 465 ? -13.502 -12.982 -2.563 1.00 96.81 465 SER A C 1
ATOM 3854 O O . SER A 1 465 ? -12.634 -12.177 -2.224 1.00 96.81 465 SER A O 1
ATOM 3856 N N . PHE A 1 466 ? -14.585 -13.221 -1.826 1.00 97.31 466 PHE A N 1
ATOM 3857 C CA . PHE A 1 466 ? -14.869 -12.542 -0.558 1.00 97.31 466 PHE A CA 1
ATOM 3858 C C . PHE A 1 466 ? -13.918 -12.981 0.561 1.00 97.31 466 PHE A C 1
ATOM 3860 O O . PHE A 1 466 ? -13.416 -12.165 1.329 1.00 97.31 466 PHE A O 1
ATOM 3867 N N . ASP A 1 467 ? -13.612 -14.269 0.585 1.00 97.06 467 ASP A N 1
ATOM 3868 C CA . ASP A 1 467 ? -12.799 -14.987 1.559 1.00 97.06 467 ASP A CA 1
ATOM 3869 C C . ASP A 1 467 ? -11.412 -15.363 1.006 1.00 97.06 467 ASP A C 1
ATOM 3871 O O . ASP A 1 467 ? -10.787 -16.325 1.452 1.00 97.06 467 ASP A O 1
ATOM 3875 N N . PHE A 1 468 ? -10.911 -14.601 0.029 1.00 98.19 468 PHE A N 1
ATOM 3876 C CA . PHE A 1 468 ? -9.627 -14.853 -0.626 1.00 98.19 468 PHE A CA 1
ATOM 3877 C C . PHE A 1 468 ? -8.465 -14.920 0.377 1.00 98.19 468 PHE A C 1
ATOM 3879 O O . PHE A 1 468 ? -8.281 -14.013 1.186 1.00 98.19 468 PHE A O 1
ATOM 3886 N N . GLU A 1 469 ? -7.634 -15.959 0.279 1.00 97.62 469 GLU A N 1
ATOM 3887 C CA . GLU A 1 469 ? -6.443 -16.126 1.116 1.00 97.62 469 GLU A CA 1
ATOM 3888 C C . GLU A 1 469 ? -5.168 -15.825 0.337 1.00 97.62 469 GLU A C 1
ATOM 3890 O O . GLU A 1 469 ? -4.301 -15.112 0.848 1.00 97.62 469 GLU A O 1
ATOM 3895 N N . THR A 1 470 ? -4.999 -16.417 -0.855 1.00 98.56 470 THR A N 1
ATOM 3896 C CA . THR A 1 470 ? -3.778 -16.225 -1.643 1.00 98.56 470 THR A CA 1
ATOM 3897 C C . THR A 1 470 ? -3.869 -16.664 -3.105 1.00 98.56 470 THR A C 1
ATOM 3899 O O . THR A 1 470 ? -4.593 -17.599 -3.458 1.00 98.56 470 THR A O 1
ATOM 3902 N N . TYR A 1 471 ? -3.043 -16.053 -3.956 1.00 98.75 471 TYR A N 1
ATOM 3903 C CA . TYR A 1 471 ? -2.589 -16.679 -5.194 1.00 98.75 471 TYR A CA 1
ATOM 3904 C C . TYR A 1 471 ? -1.439 -17.653 -4.912 1.00 98.75 471 TYR A C 1
ATOM 3906 O O . TYR A 1 471 ? -0.474 -17.326 -4.227 1.00 98.75 471 TYR A O 1
ATOM 3914 N N . GLU A 1 472 ? -1.508 -18.841 -5.504 1.00 98.56 472 GLU A N 1
ATOM 3915 C CA . GLU A 1 472 ? -0.422 -19.818 -5.498 1.00 98.56 472 GLU A CA 1
ATOM 3916 C C . GLU A 1 472 ? 0.114 -19.999 -6.918 1.00 98.56 472 GLU A C 1
ATOM 3918 O O . GLU A 1 472 ? -0.571 -20.545 -7.793 1.00 98.56 472 GLU A O 1
ATOM 3923 N N . VAL A 1 473 ? 1.361 -19.586 -7.135 1.00 98.56 473 VAL A N 1
ATOM 3924 C CA . VAL A 1 473 ? 2.109 -19.847 -8.366 1.00 98.56 473 VAL A CA 1
ATOM 3925 C C . VAL A 1 473 ? 2.892 -21.144 -8.192 1.00 98.56 473 VAL A C 1
ATOM 3927 O O . VAL A 1 473 ? 3.825 -21.244 -7.399 1.00 98.56 473 VAL A O 1
ATOM 3930 N N . LEU A 1 474 ? 2.504 -22.165 -8.946 1.00 98.50 474 LEU A N 1
ATOM 3931 C CA . LEU A 1 474 ? 3.205 -23.435 -9.034 1.00 98.50 474 LEU A CA 1
ATOM 3932 C C . LEU A 1 474 ? 4.289 -23.321 -10.099 1.00 98.50 474 LEU A C 1
ATOM 3934 O O . LEU A 1 474 ? 3.969 -23.000 -11.244 1.00 98.50 474 LEU A O 1
ATOM 3938 N N . TYR A 1 475 ? 5.532 -23.659 -9.760 1.00 98.38 475 TYR A N 1
ATOM 3939 C CA . TYR A 1 475 ? 6.641 -23.613 -10.712 1.00 98.38 475 TYR A CA 1
ATOM 3940 C C . TYR A 1 475 ? 7.596 -24.807 -10.598 1.00 98.38 475 TYR A C 1
ATOM 3942 O O . TYR A 1 475 ? 7.707 -25.445 -9.551 1.00 98.38 475 TYR A O 1
ATOM 3950 N N . GLY A 1 476 ? 8.267 -25.163 -11.693 1.00 97.62 476 GLY A N 1
ATOM 3951 C CA . GLY A 1 476 ? 9.208 -26.286 -11.723 1.00 97.62 476 GLY A CA 1
ATOM 3952 C C . GLY A 1 476 ? 9.959 -26.415 -13.045 1.00 97.62 476 GLY A C 1
ATOM 3953 O O . GLY A 1 476 ? 9.606 -25.784 -14.034 1.00 97.62 476 GLY A O 1
ATOM 3954 N N . THR A 1 477 ? 10.994 -27.255 -13.080 1.00 96.06 477 THR A N 1
ATOM 3955 C CA . THR A 1 477 ? 11.873 -27.438 -14.257 1.00 96.06 477 THR A CA 1
ATOM 3956 C C . THR A 1 477 ? 11.380 -28.494 -15.255 1.00 96.06 477 THR A C 1
ATOM 3958 O O . THR A 1 477 ? 12.030 -28.783 -16.257 1.00 96.06 477 THR A O 1
ATOM 3961 N N . GLU A 1 478 ? 10.208 -29.069 -14.996 1.00 95.62 478 GLU A N 1
ATOM 3962 C CA . GLU A 1 478 ? 9.492 -30.016 -15.852 1.00 95.62 478 GLU A CA 1
ATOM 3963 C C . GLU A 1 478 ? 8.009 -29.602 -15.893 1.00 95.62 478 GLU A C 1
ATOM 3965 O O . GLU A 1 478 ? 7.541 -29.006 -14.917 1.00 95.62 478 GLU A O 1
ATOM 3970 N N . PRO A 1 479 ? 7.240 -29.957 -16.944 1.00 96.81 479 PRO A N 1
ATOM 3971 C CA . PRO A 1 479 ? 5.806 -29.667 -17.022 1.00 96.81 479 PRO A CA 1
ATOM 3972 C C . PRO A 1 479 ? 5.053 -30.018 -15.730 1.00 96.81 479 PRO A C 1
ATOM 3974 O O . PRO A 1 479 ? 5.258 -31.095 -15.151 1.00 96.81 479 PRO A O 1
ATOM 3977 N N . ILE A 1 480 ? 4.173 -29.126 -15.273 1.00 97.12 480 ILE A N 1
ATOM 3978 C CA . ILE A 1 480 ? 3.568 -29.169 -13.939 1.00 97.12 480 ILE A CA 1
ATOM 3979 C C . ILE A 1 480 ? 2.559 -30.317 -13.859 1.00 97.12 480 ILE A C 1
ATOM 3981 O O . ILE A 1 480 ? 1.459 -30.284 -14.429 1.00 97.12 480 ILE A O 1
ATOM 3985 N N . GLY A 1 481 ? 2.944 -31.343 -13.103 1.00 90.81 481 GLY A N 1
ATOM 3986 C CA . GLY A 1 481 ? 2.176 -32.539 -12.791 1.00 90.81 481 GLY A CA 1
ATOM 3987 C C . GLY A 1 481 ? 2.032 -32.757 -11.283 1.00 90.81 481 GLY A C 1
ATOM 3988 O O . GLY A 1 481 ? 2.236 -31.867 -10.467 1.00 90.81 481 GLY A O 1
ATOM 3989 N N . GLY A 1 482 ? 1.633 -33.966 -10.881 1.00 84.50 482 GLY A N 1
ATOM 3990 C CA . GLY A 1 482 ? 1.388 -34.273 -9.469 1.00 84.50 482 GLY A CA 1
ATOM 3991 C C . GLY A 1 482 ? 2.673 -34.369 -8.641 1.00 84.50 482 GLY A C 1
ATOM 3992 O O . GLY A 1 482 ? 3.224 -35.463 -8.514 1.00 84.50 482 GLY A O 1
ATOM 3993 N N . GLY A 1 483 ? 3.099 -33.253 -8.042 1.00 88.00 483 GLY A N 1
ATOM 3994 C CA . GLY A 1 483 ? 4.145 -33.191 -7.014 1.00 88.00 483 GLY A CA 1
ATOM 3995 C C . GLY A 1 483 ? 5.574 -32.956 -7.515 1.00 88.00 483 GLY A C 1
ATOM 3996 O O . GLY A 1 483 ? 6.513 -33.290 -6.798 1.00 88.00 483 GLY A O 1
ATOM 3997 N N . ASN A 1 484 ? 5.753 -32.435 -8.732 1.00 95.31 484 ASN A N 1
ATOM 3998 C CA . ASN A 1 484 ? 7.056 -32.056 -9.301 1.00 95.31 484 ASN A CA 1
ATOM 3999 C C . ASN A 1 484 ? 7.252 -30.532 -9.393 1.00 95.31 484 ASN A C 1
ATOM 4001 O O . ASN A 1 484 ? 7.930 -30.067 -10.304 1.00 95.31 484 ASN A O 1
ATOM 4005 N N . TYR A 1 485 ? 6.630 -29.780 -8.488 1.00 97.12 485 TYR A N 1
ATOM 4006 C CA . TYR A 1 485 ? 6.632 -28.321 -8.477 1.00 97.12 485 TYR A CA 1
ATOM 4007 C C . TYR A 1 485 ? 6.847 -27.786 -7.060 1.00 97.12 485 TYR A C 1
ATOM 4009 O O . TYR A 1 485 ? 6.599 -28.488 -6.074 1.00 97.12 485 TYR A O 1
ATOM 4017 N N . GLU A 1 486 ? 7.266 -26.534 -6.992 1.00 97.50 486 GLU A N 1
ATOM 4018 C CA . GLU A 1 486 ? 7.273 -25.687 -5.805 1.00 97.50 486 GLU A CA 1
ATOM 4019 C C . GLU A 1 486 ? 6.082 -24.723 -5.863 1.00 97.50 486 GLU A C 1
ATOM 4021 O O . GLU A 1 486 ? 5.499 -24.521 -6.930 1.00 97.50 486 GLU A O 1
ATOM 4026 N N . ILE A 1 487 ? 5.672 -24.188 -4.713 1.00 98.00 487 ILE A N 1
ATOM 4027 C CA . ILE A 1 487 ? 4.579 -23.215 -4.607 1.00 98.00 487 ILE A CA 1
ATOM 4028 C C . ILE A 1 487 ? 5.179 -21.918 -4.089 1.00 98.00 487 ILE A C 1
ATOM 4030 O O . ILE A 1 487 ? 5.813 -21.937 -3.038 1.00 98.00 487 ILE A O 1
ATOM 4034 N N . PHE A 1 488 ? 4.945 -20.836 -4.820 1.00 98.38 488 PHE A N 1
ATOM 4035 C CA . PHE A 1 488 ? 5.191 -19.468 -4.393 1.00 98.38 488 PHE A CA 1
ATOM 4036 C C . PHE A 1 488 ? 3.844 -18.820 -4.050 1.00 98.38 488 PHE A C 1
ATOM 4038 O O . PHE A 1 488 ? 2.893 -18.917 -4.829 1.00 98.38 488 PHE A O 1
ATOM 4045 N N . SER A 1 489 ? 3.732 -18.230 -2.865 1.00 98.12 489 SER A N 1
ATOM 4046 C CA . SER A 1 489 ? 2.458 -17.797 -2.274 1.00 98.12 489 SER A CA 1
ATOM 4047 C C . SER A 1 489 ? 2.630 -16.563 -1.390 1.00 98.12 489 SER A C 1
ATOM 4049 O O . SER A 1 489 ? 3.730 -16.031 -1.259 1.00 98.12 489 SER A O 1
ATOM 4051 N N . ARG A 1 490 ? 1.567 -16.160 -0.685 1.00 97.06 490 ARG A N 1
ATOM 4052 C CA . ARG A 1 490 ? 1.616 -15.120 0.359 1.00 97.06 490 ARG A CA 1
ATOM 4053 C C . ARG A 1 490 ? 2.698 -15.298 1.432 1.00 97.06 490 ARG A C 1
ATOM 4055 O O . ARG A 1 490 ? 3.035 -14.341 2.117 1.00 97.06 490 ARG A O 1
ATOM 4062 N N . ALA A 1 491 ? 3.177 -16.526 1.651 1.00 96.44 491 ALA A N 1
ATOM 4063 C CA . ALA A 1 491 ? 4.252 -16.798 2.607 1.00 96.44 491 ALA A CA 1
ATOM 4064 C C . ALA A 1 491 ? 5.632 -16.369 2.079 1.00 96.44 491 ALA A C 1
ATOM 4066 O O . ALA A 1 491 ? 6.553 -16.171 2.871 1.00 96.44 491 ALA A O 1
ATOM 4067 N N . ASP A 1 492 ? 5.754 -16.253 0.757 1.00 96.94 492 ASP A N 1
ATOM 4068 C CA . ASP A 1 492 ? 6.958 -15.858 0.036 1.00 96.94 492 ASP A CA 1
ATOM 4069 C C . ASP A 1 492 ? 6.905 -14.365 -0.336 1.00 96.94 492 ASP A C 1
ATOM 4071 O O . ASP A 1 492 ? 7.908 -13.669 -0.190 1.00 96.94 492 ASP A O 1
ATOM 4075 N N . ASP A 1 493 ? 5.727 -13.861 -0.732 1.00 96.94 493 ASP A N 1
ATOM 4076 C CA . ASP A 1 493 ? 5.450 -12.434 -0.937 1.00 96.94 493 ASP A CA 1
ATOM 4077 C C . ASP A 1 493 ? 4.037 -12.061 -0.462 1.00 96.94 493 ASP A C 1
ATOM 4079 O O . ASP A 1 493 ? 3.035 -12.529 -1.005 1.00 96.94 493 ASP A O 1
ATOM 4083 N N . GLU A 1 494 ? 3.960 -11.180 0.537 1.00 95.94 494 GLU A N 1
ATOM 4084 C CA . GLU A 1 494 ? 2.720 -10.724 1.173 1.00 95.94 494 GLU A CA 1
ATOM 4085 C C . GLU A 1 494 ? 1.690 -10.145 0.184 1.00 95.94 494 GLU A C 1
ATOM 4087 O O . GLU A 1 494 ? 0.487 -10.260 0.439 1.00 95.94 494 GLU A O 1
ATOM 4092 N N . LEU A 1 495 ? 2.117 -9.592 -0.959 1.00 95.69 495 LEU A N 1
ATOM 4093 C CA . LEU A 1 495 ? 1.219 -9.060 -1.993 1.00 95.69 495 LEU A CA 1
ATOM 4094 C C . LEU A 1 495 ? 0.263 -10.119 -2.543 1.00 95.69 495 LEU A C 1
ATOM 4096 O O . LEU A 1 495 ? -0.881 -9.810 -2.876 1.00 95.69 495 LEU A O 1
ATOM 4100 N N . LEU A 1 496 ? 0.678 -11.389 -2.557 1.00 98.00 496 LEU A N 1
ATOM 4101 C CA . LEU A 1 496 ? -0.157 -12.492 -3.028 1.00 98.00 496 LEU A CA 1
ATOM 4102 C C . LEU A 1 496 ? -1.334 -12.808 -2.100 1.00 98.00 496 LEU A C 1
ATOM 4104 O O . LEU A 1 496 ? -2.114 -13.695 -2.440 1.00 98.00 496 LEU A O 1
ATOM 4108 N N . ALA A 1 497 ? -1.477 -12.129 -0.956 1.00 97.19 497 ALA A N 1
ATOM 4109 C CA . ALA A 1 497 ? -2.701 -12.147 -0.153 1.00 97.19 497 ALA A CA 1
ATOM 4110 C C . ALA A 1 497 ? -3.789 -11.195 -0.686 1.00 97.19 497 ALA A C 1
ATOM 4112 O O . ALA A 1 497 ? -4.958 -11.343 -0.341 1.00 97.19 497 ALA A O 1
ATOM 4113 N N . SER A 1 498 ? -3.438 -10.254 -1.569 1.00 95.88 498 SER A N 1
ATOM 4114 C CA . SER A 1 498 ? -4.404 -9.368 -2.211 1.00 95.88 498 SER A CA 1
ATOM 4115 C C . SER A 1 498 ? -5.059 -10.052 -3.404 1.00 95.88 498 SER A C 1
ATOM 4117 O O . SER A 1 498 ? -4.399 -10.376 -4.392 1.00 95.88 498 SER A O 1
ATOM 4119 N N . GLN A 1 499 ? -6.389 -10.150 -3.399 1.00 95.69 499 GLN A N 1
ATOM 4120 C CA . GLN A 1 499 ? -7.133 -10.588 -4.587 1.00 95.69 499 GLN A CA 1
ATOM 4121 C C . GLN A 1 499 ? -6.950 -9.641 -5.785 1.00 95.69 499 GLN A C 1
ATOM 4123 O O . GLN A 1 499 ? -7.220 -10.031 -6.917 1.00 95.69 499 GLN A O 1
ATOM 4128 N N . ARG A 1 500 ? -6.490 -8.404 -5.546 1.00 95.31 500 ARG A N 1
ATOM 4129 C CA . ARG A 1 500 ? -6.230 -7.377 -6.565 1.00 95.31 500 ARG A CA 1
ATOM 4130 C C . ARG A 1 500 ? -4.823 -7.441 -7.155 1.00 95.31 500 ARG A C 1
ATOM 4132 O O . ARG A 1 500 ? -4.530 -6.626 -8.021 1.00 95.31 500 ARG A O 1
ATOM 4139 N N . GLU A 1 501 ? -3.973 -8.355 -6.694 1.00 96.25 501 GLU A N 1
ATOM 4140 C CA . GLU A 1 501 ? -2.647 -8.537 -7.279 1.00 96.25 501 GLU A CA 1
ATOM 4141 C C . GLU A 1 501 ? -2.750 -9.095 -8.705 1.00 96.25 501 GLU A C 1
ATOM 4143 O O . GLU A 1 501 ? -3.594 -9.954 -8.988 1.00 96.25 501 GLU A O 1
ATOM 4148 N N . GLU A 1 502 ? -1.903 -8.584 -9.598 1.00 97.06 502 GLU A N 1
ATOM 4149 C CA . GLU A 1 502 ? -1.925 -8.872 -11.041 1.00 97.06 502 GLU A CA 1
ATOM 4150 C C . GLU A 1 502 ? -0.565 -9.353 -11.562 1.00 97.06 502 GLU A C 1
ATOM 4152 O O . GLU A 1 502 ? -0.456 -9.708 -12.737 1.00 97.06 502 GLU A O 1
ATOM 4157 N N . GLY A 1 503 ? 0.473 -9.402 -10.722 1.00 97.75 503 GLY A N 1
ATOM 4158 C CA . GLY A 1 503 ? 1.760 -9.958 -11.117 1.00 97.75 503 GLY A CA 1
ATOM 4159 C C . GLY A 1 503 ? 2.689 -10.296 -9.957 1.00 97.75 503 GLY A C 1
ATOM 4160 O O . GLY A 1 503 ? 2.464 -9.926 -8.810 1.00 97.75 503 GLY A O 1
ATOM 4161 N N . ILE A 1 504 ? 3.752 -11.040 -10.261 1.00 98.06 504 ILE A N 1
ATOM 4162 C CA . ILE A 1 504 ? 4.820 -11.345 -9.300 1.00 98.06 504 ILE A CA 1
ATOM 4163 C C . ILE A 1 504 ? 6.131 -11.662 -10.014 1.00 98.06 504 ILE A C 1
ATOM 4165 O O . ILE A 1 504 ? 6.128 -12.169 -11.136 1.00 98.06 504 ILE A O 1
ATOM 4169 N N . SER A 1 505 ? 7.253 -11.414 -9.342 1.00 97.56 505 SER A N 1
ATOM 4170 C CA . SER A 1 505 ? 8.573 -11.864 -9.784 1.00 97.56 505 SER A CA 1
ATOM 4171 C C . SER A 1 505 ? 9.001 -13.095 -8.992 1.00 97.56 505 SER A C 1
ATOM 4173 O O . SER A 1 505 ? 9.109 -13.044 -7.767 1.00 97.56 505 SER A O 1
ATOM 4175 N N . ILE A 1 506 ? 9.256 -14.205 -9.684 1.00 97.88 506 ILE A N 1
ATOM 4176 C CA . ILE A 1 506 ? 9.871 -15.392 -9.084 1.00 97.88 506 ILE A CA 1
ATOM 4177 C C . ILE A 1 506 ? 11.380 -15.279 -9.294 1.00 97.88 506 ILE A C 1
ATOM 4179 O O . ILE A 1 506 ? 11.855 -15.473 -10.413 1.00 97.88 506 ILE A O 1
ATOM 4183 N N . ALA A 1 507 ? 12.110 -14.933 -8.234 1.00 96.19 507 ALA A N 1
ATOM 4184 C CA . ALA A 1 507 ? 13.558 -14.710 -8.244 1.00 96.19 507 ALA A CA 1
ATOM 4185 C C . ALA A 1 507 ? 14.362 -15.947 -7.791 1.00 96.19 507 ALA A C 1
ATOM 4187 O O . ALA A 1 507 ? 13.797 -17.005 -7.515 1.00 96.19 507 ALA A O 1
ATOM 4188 N N . ASP A 1 508 ? 15.691 -15.801 -7.712 1.00 95.19 508 ASP A N 1
ATOM 4189 C CA . ASP A 1 508 ? 16.648 -16.837 -7.289 1.00 95.19 508 ASP A CA 1
ATOM 4190 C C . ASP A 1 508 ? 16.570 -18.145 -8.114 1.00 95.19 508 ASP A C 1
ATOM 4192 O O . ASP A 1 508 ? 16.887 -19.238 -7.633 1.00 95.19 508 ASP A O 1
ATOM 4196 N N . LEU A 1 509 ? 16.171 -18.035 -9.383 1.00 96.12 509 LEU A N 1
ATOM 4197 C CA . LEU A 1 509 ? 16.090 -19.143 -10.330 1.00 96.12 509 LEU A CA 1
ATOM 4198 C C . LEU A 1 509 ? 17.475 -19.518 -10.886 1.00 96.12 509 LEU A C 1
ATOM 4200 O O . LEU A 1 509 ? 18.387 -18.696 -10.991 1.00 96.12 509 LEU A O 1
ATOM 4204 N N . GLU A 1 510 ? 17.646 -20.783 -11.277 1.00 94.69 510 GLU A N 1
ATOM 4205 C CA . GLU A 1 510 ? 18.894 -21.245 -11.893 1.00 94.69 510 GLU A CA 1
ATOM 4206 C C . GLU A 1 510 ? 19.076 -20.623 -13.286 1.00 94.69 510 GLU A C 1
ATOM 4208 O O . GLU A 1 510 ? 18.121 -20.539 -14.052 1.00 94.69 510 GLU A O 1
ATOM 4213 N N . LEU A 1 511 ? 20.307 -20.227 -13.636 1.00 92.00 511 LEU A N 1
ATOM 4214 C CA . LEU A 1 511 ? 20.651 -19.730 -14.977 1.00 92.00 511 LEU A CA 1
ATOM 4215 C C . LEU A 1 511 ? 20.418 -20.802 -16.054 1.00 92.00 511 LEU A C 1
ATOM 4217 O O . LEU A 1 511 ? 20.701 -21.979 -15.824 1.00 92.00 511 LEU A O 1
ATOM 4221 N N . ASN A 1 512 ? 20.058 -20.374 -17.269 1.00 93.31 512 ASN A N 1
ATOM 4222 C CA . ASN A 1 512 ? 19.870 -21.244 -18.436 1.00 93.31 512 ASN A CA 1
ATOM 4223 C C . ASN A 1 512 ? 18.914 -22.428 -18.191 1.00 93.31 512 ASN A C 1
ATOM 4225 O O . ASN A 1 512 ? 19.201 -23.570 -18.563 1.00 93.31 512 ASN A O 1
ATOM 4229 N N . GLN A 1 513 ? 17.794 -22.174 -17.527 1.00 94.00 513 GLN A N 1
ATOM 4230 C CA . GLN A 1 513 ? 16.850 -23.209 -17.141 1.00 94.00 513 GLN A CA 1
ATOM 4231 C C . GLN A 1 513 ? 15.441 -22.830 -17.587 1.00 94.00 513 GLN A C 1
ATOM 4233 O O . GLN A 1 513 ? 14.951 -21.730 -17.340 1.00 94.00 513 GLN A O 1
ATOM 4238 N N . VAL A 1 514 ? 14.775 -23.780 -18.245 1.00 94.06 514 VAL A N 1
ATOM 4239 C CA . VAL A 1 514 ? 13.352 -23.666 -18.569 1.00 94.06 514 VAL A CA 1
ATOM 4240 C C . VAL A 1 514 ? 12.542 -23.969 -17.314 1.00 94.06 514 VAL A C 1
ATOM 4242 O O . VAL A 1 514 ? 12.718 -25.027 -16.700 1.00 94.06 514 VAL A O 1
ATOM 4245 N N . TYR A 1 515 ? 11.634 -23.066 -16.971 1.00 97.12 515 TYR A N 1
ATOM 4246 C CA . TYR A 1 515 ? 10.653 -23.225 -15.909 1.00 97.12 515 TYR A CA 1
ATOM 4247 C C . TYR A 1 515 ? 9.244 -23.249 -16.493 1.00 97.12 515 TYR A C 1
ATOM 4249 O O . TYR A 1 515 ? 8.924 -22.518 -17.428 1.00 97.12 515 TYR A O 1
ATOM 4257 N N . TYR A 1 516 ? 8.400 -24.103 -15.930 1.00 98.12 516 TYR A N 1
ATOM 4258 C CA . TYR A 1 516 ? 6.980 -24.219 -16.234 1.00 98.12 516 TYR A CA 1
ATOM 4259 C C . TYR A 1 516 ? 6.193 -23.628 -15.078 1.00 98.12 516 TYR A C 1
ATOM 4261 O O . 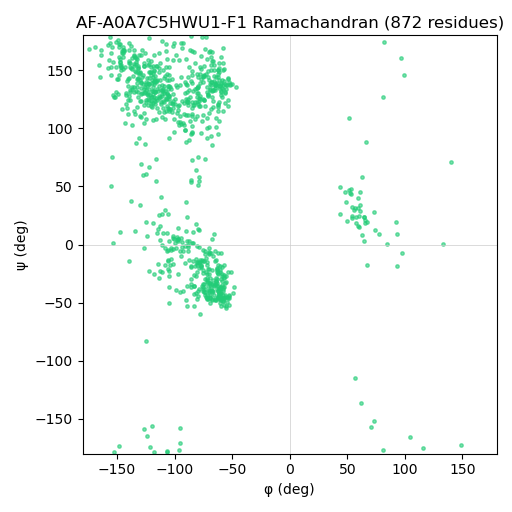TYR A 1 516 ? 6.565 -23.845 -13.927 1.00 98.12 516 TYR A O 1
ATOM 4269 N N . PHE A 1 517 ? 5.105 -22.928 -15.381 1.00 98.62 517 PHE A N 1
ATOM 4270 C CA . PHE A 1 517 ? 4.296 -22.220 -14.401 1.00 98.62 517 PHE A CA 1
ATOM 4271 C C . PHE A 1 517 ? 2.810 -22.520 -14.588 1.00 98.62 517 PHE A C 1
ATOM 4273 O O . PHE A 1 517 ? 2.312 -22.616 -15.715 1.00 98.62 517 PHE A O 1
ATOM 4280 N N . LYS A 1 518 ? 2.092 -22.607 -13.470 1.00 98.50 518 LYS A N 1
ATOM 4281 C CA . LYS A 1 518 ? 0.630 -22.509 -13.383 1.00 98.50 518 LYS A CA 1
ATOM 4282 C C . LYS A 1 518 ? 0.268 -21.667 -12.174 1.00 98.50 518 LYS A C 1
ATOM 4284 O O . LYS A 1 518 ? 0.986 -21.701 -11.186 1.00 98.50 518 LYS A O 1
ATOM 4289 N N . ILE A 1 519 ? -0.871 -20.999 -12.211 1.00 98.62 519 ILE A N 1
ATOM 4290 C CA . ILE A 1 519 ? -1.400 -20.257 -11.068 1.00 98.62 519 ILE A CA 1
ATOM 4291 C C . ILE A 1 519 ? -2.775 -20.800 -10.671 1.00 98.62 519 ILE A C 1
ATOM 4293 O O . ILE A 1 519 ? -3.536 -21.288 -11.512 1.00 98.62 519 ILE A O 1
ATOM 4297 N N . ARG A 1 520 ? -3.092 -20.740 -9.380 1.00 98.12 520 ARG A N 1
ATOM 4298 C CA . ARG A 1 520 ? -4.447 -20.909 -8.836 1.00 98.12 520 ARG A CA 1
ATOM 4299 C C . ARG A 1 520 ? -4.680 -19.914 -7.707 1.00 98.12 520 ARG A C 1
ATOM 4301 O O . ARG A 1 520 ? -3.739 -19.311 -7.206 1.00 98.12 520 ARG A O 1
ATOM 4308 N N . ALA A 1 521 ? -5.930 -19.785 -7.298 1.00 98.62 521 ALA A N 1
ATOM 4309 C CA . ALA A 1 521 ? -6.328 -19.037 -6.117 1.00 98.62 521 ALA A CA 1
ATOM 4310 C C . ALA A 1 521 ? -6.814 -19.995 -5.026 1.00 98.62 521 ALA A C 1
ATOM 4312 O O . ALA A 1 521 ? -7.341 -21.073 -5.332 1.00 98.62 521 ALA A O 1
ATOM 4313 N N . LYS A 1 522 ? -6.626 -19.584 -3.776 1.00 98.56 522 LYS A N 1
ATOM 4314 C CA . LYS A 1 522 ? -7.056 -20.273 -2.563 1.00 98.56 522 LYS A CA 1
ATOM 4315 C C . LYS A 1 522 ? -7.823 -19.291 -1.671 1.00 98.56 522 LYS A C 1
ATOM 4317 O O . LYS A 1 522 ? -7.417 -18.132 -1.573 1.00 98.56 522 LYS A O 1
ATOM 4322 N N . ASP A 1 523 ? -8.899 -19.749 -1.042 1.00 97.81 523 ASP A N 1
ATOM 4323 C CA . ASP A 1 523 ? -9.620 -19.018 0.008 1.00 97.81 523 ASP A CA 1
ATOM 4324 C C . ASP A 1 523 ? -9.279 -19.531 1.420 1.00 97.81 523 ASP A C 1
ATOM 4326 O O . ASP A 1 523 ? -8.635 -20.572 1.591 1.00 97.81 523 ASP A O 1
ATOM 4330 N N . TYR A 1 524 ? -9.741 -18.807 2.441 1.00 96.12 524 TYR A N 1
ATOM 4331 C CA . TYR A 1 524 ? -9.561 -19.157 3.853 1.00 96.12 524 TYR A CA 1
ATOM 4332 C C . TYR A 1 524 ? -10.314 -20.428 4.283 1.00 96.12 524 TYR A C 1
ATOM 4334 O O . TYR A 1 524 ? -10.055 -20.952 5.370 1.00 96.12 524 TYR A O 1
ATOM 4342 N N . ASN A 1 525 ? -11.194 -20.959 3.430 1.00 96.62 525 ASN A N 1
ATOM 4343 C CA . ASN A 1 525 ? -11.977 -22.173 3.652 1.00 96.62 525 ASN A CA 1
ATOM 4344 C C . ASN A 1 525 ? -11.347 -23.421 3.000 1.00 96.62 525 ASN A C 1
ATOM 4346 O O . ASN A 1 525 ? -11.978 -24.480 2.912 1.00 96.62 525 ASN A O 1
ATOM 4350 N N . ASP A 1 526 ? -10.075 -23.324 2.590 1.00 96.75 526 ASP A N 1
ATOM 4351 C CA . ASP A 1 526 ? -9.300 -24.373 1.921 1.00 96.75 526 ASP A CA 1
ATOM 4352 C C . ASP A 1 526 ? -9.909 -24.844 0.581 1.00 96.75 526 ASP A C 1
ATOM 4354 O O . ASP A 1 526 ? -9.622 -25.959 0.112 1.00 96.75 526 ASP A O 1
ATOM 4358 N N . ASN A 1 527 ? -10.713 -24.008 -0.086 1.00 97.81 527 ASN A N 1
ATOM 4359 C CA . ASN A 1 527 ? -11.091 -24.249 -1.471 1.00 97.81 527 ASN A CA 1
ATOM 4360 C C . ASN A 1 527 ? -10.032 -23.698 -2.426 1.00 97.81 527 ASN A C 1
ATOM 4362 O O . ASN A 1 527 ? -9.348 -22.708 -2.180 1.00 97.81 527 ASN A O 1
ATOM 4366 N N . TYR A 1 528 ? -9.914 -24.371 -3.567 1.00 98.12 528 TYR A N 1
ATOM 4367 C CA . TYR A 1 528 ? -8.971 -24.020 -4.617 1.00 98.12 528 TYR A CA 1
ATOM 4368 C C . TYR A 1 528 ? -9.724 -23.835 -5.923 1.00 98.12 528 TYR A C 1
ATOM 4370 O O . TYR A 1 528 ? -10.567 -24.668 -6.279 1.00 98.12 528 TYR A O 1
ATOM 4378 N N . SER A 1 529 ? -9.359 -22.801 -6.673 1.00 98.31 529 SER A N 1
ATOM 4379 C CA . SER A 1 529 ? -9.762 -22.706 -8.070 1.00 98.31 529 SER A CA 1
ATOM 4380 C C . SER A 1 529 ? -9.095 -23.797 -8.921 1.00 98.31 529 SER A C 1
ATOM 4382 O O . SER A 1 529 ? -8.137 -24.461 -8.497 1.00 98.31 529 SER A O 1
ATOM 4384 N N . ASP A 1 530 ? -9.601 -24.011 -10.141 1.00 97.44 530 ASP A N 1
ATOM 4385 C CA . ASP A 1 530 ? -8.869 -24.815 -11.123 1.00 97.44 530 ASP A CA 1
ATOM 4386 C C . ASP A 1 530 ? -7.526 -24.129 -11.440 1.00 97.44 530 ASP A C 1
ATOM 4388 O O . ASP A 1 530 ? -7.421 -22.903 -11.403 1.00 97.44 530 ASP A O 1
ATOM 4392 N N . LEU A 1 531 ? -6.500 -24.914 -11.782 1.00 97.25 531 LEU A N 1
ATOM 4393 C CA . LEU A 1 531 ? -5.223 -24.369 -12.251 1.00 97.25 531 LEU A CA 1
ATOM 4394 C C . LEU A 1 531 ? -5.396 -23.661 -13.601 1.00 97.25 531 LEU A C 1
ATOM 4396 O O . LEU A 1 531 ? -6.134 -24.142 -14.465 1.00 97.25 531 LEU A O 1
ATOM 4400 N N . SER A 1 532 ? -4.638 -22.585 -13.802 1.00 97.81 532 SER A N 1
ATOM 4401 C CA . SER A 1 532 ? -4.482 -21.929 -15.099 1.00 97.81 532 SER A CA 1
ATOM 4402 C C . SER A 1 532 ? -3.945 -22.884 -16.173 1.00 97.81 532 SER A C 1
ATOM 4404 O O . SER A 1 532 ? -3.430 -23.978 -15.898 1.00 97.81 532 SER A O 1
ATOM 4406 N N . GLU A 1 533 ? -3.986 -22.424 -17.424 1.00 95.75 533 GLU A N 1
ATOM 4407 C CA . GLU A 1 533 ? -3.163 -23.018 -18.477 1.00 95.75 533 GLU A CA 1
ATOM 4408 C C . GLU A 1 533 ? -1.674 -22.964 -18.093 1.00 95.75 533 GLU A C 1
ATOM 4410 O O . GLU A 1 533 ? -1.236 -22.090 -17.340 1.00 95.75 533 GLU A O 1
ATOM 4415 N N . GLU A 1 534 ? -0.905 -23.932 -18.594 1.00 97.75 534 GLU A N 1
ATOM 4416 C CA . GLU A 1 534 ? 0.538 -23.996 -18.360 1.00 97.75 534 GLU A CA 1
ATOM 4417 C C . GLU A 1 534 ? 1.273 -23.049 -19.302 1.00 97.75 534 GLU A C 1
ATOM 4419 O O . GLU A 1 534 ? 1.071 -23.104 -20.519 1.00 97.75 534 GLU A O 1
ATOM 4424 N N . ILE A 1 535 ? 2.165 -22.239 -18.744 1.00 98.06 535 ILE A N 1
ATOM 4425 C CA . ILE A 1 535 ? 3.119 -21.427 -19.503 1.00 98.06 535 ILE A CA 1
ATOM 4426 C C . ILE A 1 535 ? 4.543 -21.847 -19.148 1.00 98.06 535 ILE A C 1
ATOM 4428 O O . ILE A 1 535 ? 4.770 -22.525 -18.146 1.00 98.06 535 ILE A O 1
ATOM 4432 N N . SER A 1 536 ? 5.512 -21.471 -19.977 1.00 96.62 536 SER A N 1
ATOM 4433 C CA . SER A 1 536 ? 6.921 -21.761 -19.721 1.00 96.62 536 SER A CA 1
ATOM 4434 C C . SER A 1 536 ? 7.803 -20.592 -20.120 1.00 96.62 536 SER A C 1
ATOM 4436 O O . SER A 1 536 ? 7.571 -19.990 -21.169 1.00 96.62 536 SER A O 1
ATOM 4438 N N . GLY A 1 537 ? 8.820 -20.327 -19.309 1.00 94.62 537 GLY A N 1
ATOM 4439 C CA . GLY A 1 537 ? 9.849 -19.317 -19.535 1.00 94.62 537 GLY A CA 1
ATOM 4440 C C . GLY A 1 537 ? 11.237 -19.911 -19.383 1.00 94.62 537 GLY A C 1
ATOM 4441 O O . GLY A 1 537 ? 11.389 -21.023 -18.882 1.00 94.62 537 GLY A O 1
ATOM 4442 N N . ILE A 1 538 ? 12.248 -19.176 -19.818 1.00 93.75 538 ILE A N 1
ATOM 4443 C CA . ILE A 1 538 ? 13.652 -19.540 -19.701 1.00 93.75 538 ILE A CA 1
ATOM 4444 C C . ILE A 1 538 ? 14.418 -18.403 -19.036 1.00 93.75 538 ILE A C 1
ATOM 4446 O O . ILE A 1 538 ? 14.281 -17.238 -19.404 1.00 93.75 538 ILE A O 1
ATOM 4450 N N . THR A 1 539 ? 15.253 -18.754 -18.069 1.00 95.19 539 THR A N 1
ATOM 4451 C CA . THR A 1 539 ? 16.247 -17.840 -17.517 1.00 95.19 539 THR A CA 1
ATOM 4452 C C . THR A 1 539 ? 17.443 -17.707 -18.458 1.00 95.19 539 THR A C 1
ATOM 4454 O O . THR A 1 539 ? 17.881 -18.674 -19.085 1.00 95.19 539 THR A O 1
ATOM 4457 N N . GLY A 1 540 ? 17.997 -16.502 -18.574 1.00 93.19 540 GLY A N 1
ATOM 4458 C CA . GLY A 1 540 ? 19.040 -16.202 -19.558 1.00 93.19 540 GLY A CA 1
ATOM 4459 C C . GLY A 1 540 ? 20.277 -17.119 -19.486 1.00 93.19 540 GLY A C 1
ATOM 4460 O O . GLY A 1 540 ? 20.838 -17.314 -18.405 1.00 93.19 540 GLY A O 1
ATOM 4461 N N . PRO A 1 541 ? 20.778 -17.647 -20.627 1.00 94.38 541 PRO A N 1
ATOM 4462 C CA . PRO A 1 541 ? 22.023 -18.419 -20.674 1.00 94.38 541 PRO A CA 1
ATOM 4463 C C . PRO A 1 541 ? 23.279 -17.549 -20.570 1.00 94.38 541 PRO A C 1
ATOM 4465 O O . PRO A 1 541 ? 24.400 -18.064 -20.520 1.00 94.38 541 PRO A O 1
ATOM 4468 N N . ALA A 1 542 ? 23.112 -16.229 -20.553 1.00 94.12 542 ALA A N 1
ATOM 4469 C CA . ALA A 1 542 ? 24.179 -15.277 -20.333 1.00 94.12 542 ALA A CA 1
ATOM 4470 C C . ALA A 1 542 ? 23.685 -14.081 -19.513 1.00 94.12 542 ALA A C 1
ATOM 4472 O O . ALA A 1 542 ? 22.513 -13.719 -19.572 1.00 94.12 542 ALA A O 1
ATOM 4473 N N . ILE A 1 543 ? 24.612 -13.460 -18.788 1.00 94.50 543 ILE A N 1
ATOM 4474 C CA . ILE A 1 543 ? 24.439 -12.147 -18.160 1.00 94.50 543 ILE A CA 1
ATOM 4475 C C . ILE A 1 543 ? 25.264 -11.169 -18.978 1.00 94.50 543 ILE A C 1
ATOM 4477 O O . ILE A 1 543 ? 26.435 -11.450 -19.255 1.00 94.50 543 ILE A O 1
ATOM 4481 N N . ILE A 1 544 ? 24.657 -10.053 -19.376 1.00 95.50 544 ILE A N 1
ATOM 4482 C CA . ILE A 1 544 ? 25.325 -9.034 -20.179 1.00 95.50 544 ILE A CA 1
ATOM 4483 C C . ILE A 1 544 ? 25.459 -7.717 -19.426 1.00 95.50 544 ILE A C 1
ATOM 4485 O O . ILE A 1 544 ? 24.632 -7.360 -18.590 1.00 95.50 544 ILE A O 1
ATOM 4489 N N . SER A 1 545 ? 26.469 -6.954 -19.813 1.00 96.44 545 SER A N 1
ATOM 4490 C CA . SER A 1 545 ? 26.652 -5.567 -19.425 1.00 96.44 545 SER A CA 1
ATOM 4491 C C . SER A 1 545 ? 27.098 -4.729 -20.624 1.00 96.44 545 SER A C 1
ATOM 4493 O O . SER A 1 545 ? 27.393 -5.243 -21.706 1.00 96.44 545 SER A O 1
ATOM 4495 N N . ASN A 1 546 ? 27.123 -3.406 -20.447 1.00 95.00 546 ASN A N 1
ATOM 4496 C CA . ASN A 1 546 ? 27.665 -2.451 -21.421 1.00 95.00 546 ASN A CA 1
ATOM 4497 C C . ASN A 1 546 ? 27.034 -2.510 -22.829 1.00 95.00 546 ASN A C 1
ATOM 4499 O O . ASN A 1 546 ? 27.718 -2.205 -23.804 1.00 95.00 546 ASN A O 1
ATOM 4503 N N . LEU A 1 547 ? 25.747 -2.866 -22.951 1.00 97.31 547 LEU A N 1
ATOM 4504 C CA . LEU A 1 547 ? 25.048 -2.859 -24.240 1.00 97.31 547 LEU A CA 1
ATOM 4505 C C . LEU A 1 547 ? 24.949 -1.430 -24.806 1.00 97.31 547 LEU A C 1
ATOM 4507 O O . LEU A 1 547 ? 24.189 -0.593 -24.312 1.00 97.31 547 LEU A O 1
ATOM 4511 N N . LEU A 1 548 ? 25.700 -1.154 -25.869 1.00 96.75 548 LEU A N 1
ATOM 4512 C CA . LEU A 1 548 ? 25.856 0.178 -26.451 1.00 96.75 548 LEU A CA 1
ATOM 4513 C C . LEU A 1 548 ? 25.845 0.119 -27.979 1.00 96.75 548 LEU A C 1
ATOM 4515 O O . LEU A 1 548 ? 26.580 -0.668 -28.563 1.00 96.75 548 LEU A O 1
ATOM 4519 N N . ALA A 1 549 ? 25.071 0.998 -28.622 1.00 97.12 549 ALA A N 1
ATOM 4520 C CA . ALA A 1 549 ? 25.150 1.247 -30.060 1.00 97.12 549 ALA A CA 1
ATOM 4521 C C . ALA A 1 549 ? 25.772 2.620 -30.350 1.00 97.12 549 ALA A C 1
ATOM 4523 O O . ALA A 1 549 ? 25.351 3.635 -29.793 1.00 97.12 549 ALA A O 1
ATOM 4524 N N . ILE A 1 550 ? 26.736 2.660 -31.267 1.00 96.25 550 ILE A N 1
ATOM 4525 C CA . ILE A 1 550 ? 27.447 3.861 -31.718 1.00 96.25 550 ILE A CA 1
ATOM 4526 C C . ILE A 1 550 ? 27.146 4.050 -33.202 1.00 96.25 550 ILE A C 1
ATOM 4528 O O . ILE A 1 550 ? 27.375 3.150 -34.002 1.00 96.25 550 ILE A O 1
ATOM 4532 N N . GLY A 1 551 ? 26.620 5.214 -33.582 1.00 95.56 551 GLY A N 1
ATOM 4533 C CA . GLY A 1 551 ? 26.311 5.525 -34.982 1.00 95.56 551 GLY A CA 1
ATOM 4534 C C . GLY A 1 551 ? 27.494 6.183 -35.686 1.00 95.56 551 GLY A C 1
ATOM 4535 O O . GLY A 1 551 ? 27.797 7.334 -35.386 1.00 95.56 551 GLY A O 1
ATOM 4536 N N . GLU A 1 552 ? 28.114 5.490 -36.634 1.00 93.00 552 GLU A N 1
ATOM 4537 C CA . GLU A 1 552 ? 29.231 5.981 -37.451 1.00 93.00 552 GLU A CA 1
ATOM 4538 C C . GLU A 1 552 ? 28.735 6.554 -38.797 1.00 93.00 552 GLU A C 1
ATOM 4540 O O . GLU A 1 552 ? 27.579 6.960 -38.911 1.00 93.00 552 GLU A O 1
ATOM 4545 N N . ASP A 1 553 ? 29.590 6.630 -39.825 1.00 93.38 553 ASP A N 1
ATOM 4546 C CA . ASP A 1 553 ? 29.180 7.027 -41.177 1.00 93.38 553 ASP A CA 1
ATOM 4547 C C . ASP A 1 553 ? 28.594 5.837 -41.940 1.00 93.38 553 ASP A C 1
ATOM 4549 O O . ASP A 1 553 ? 29.319 4.939 -42.363 1.00 93.38 553 ASP A O 1
ATOM 4553 N N . ALA A 1 554 ? 27.275 5.855 -42.139 1.00 95.00 554 ALA A N 1
ATOM 4554 C CA . ALA A 1 554 ? 26.515 4.808 -42.819 1.00 95.00 554 ALA A CA 1
ATOM 4555 C C . ALA A 1 554 ? 26.657 3.402 -42.198 1.00 95.00 554 ALA A C 1
ATOM 4557 O O . ALA A 1 554 ? 26.318 2.403 -42.832 1.00 95.00 554 ALA A O 1
ATOM 4558 N N . SER A 1 555 ? 27.109 3.322 -40.948 1.00 96.75 555 SER A N 1
ATOM 4559 C CA . SER A 1 555 ? 27.195 2.097 -40.157 1.00 96.75 555 SER A CA 1
ATOM 4560 C C . SER A 1 555 ? 26.905 2.371 -38.685 1.00 96.75 555 SER A C 1
ATOM 4562 O O . SER A 1 555 ? 26.847 3.522 -38.239 1.00 96.75 555 SER A O 1
ATOM 4564 N N . SER A 1 556 ? 26.703 1.312 -37.910 1.00 97.19 556 SER A N 1
ATOM 4565 C CA . SER A 1 556 ? 26.724 1.383 -36.453 1.00 97.19 556 SER A CA 1
ATOM 4566 C C . SER A 1 556 ? 27.497 0.226 -35.851 1.00 97.19 556 SER A C 1
ATOM 4568 O O . SER A 1 556 ? 27.392 -0.895 -36.342 1.00 97.19 556 SER A O 1
ATOM 4570 N N . ILE A 1 557 ? 28.192 0.488 -34.750 1.00 96.88 557 ILE A N 1
ATOM 4571 C CA . ILE A 1 557 ? 28.859 -0.532 -33.945 1.00 96.88 557 ILE A CA 1
ATOM 4572 C C . ILE A 1 557 ? 27.999 -0.800 -32.714 1.00 96.88 557 ILE A C 1
ATOM 4574 O O . ILE A 1 557 ? 27.714 0.115 -31.942 1.00 96.88 557 ILE A O 1
ATOM 4578 N N . LEU A 1 558 ? 27.584 -2.047 -32.534 1.00 97.81 558 LEU A N 1
ATOM 4579 C CA . LEU A 1 558 ? 26.935 -2.546 -31.331 1.00 97.81 558 LEU A CA 1
ATOM 4580 C C . LEU A 1 558 ? 27.966 -3.311 -30.500 1.00 97.81 558 LEU A C 1
ATOM 4582 O O . LEU A 1 558 ? 28.641 -4.190 -31.029 1.00 97.81 558 LEU A O 1
ATOM 4586 N N . MET A 1 559 ? 28.072 -3.004 -29.212 1.00 97.38 559 MET A N 1
ATOM 4587 C CA . MET A 1 559 ? 28.983 -3.679 -28.288 1.00 97.38 559 MET A CA 1
ATOM 4588 C C . MET A 1 559 ? 28.249 -4.109 -27.026 1.00 97.38 559 MET A C 1
ATOM 4590 O O . MET A 1 559 ? 27.310 -3.435 -26.601 1.00 97.38 559 MET A O 1
ATOM 4594 N N . TRP A 1 560 ? 28.684 -5.212 -26.429 1.00 98.12 560 TRP A N 1
ATOM 4595 C CA . TRP A 1 560 ? 28.275 -5.656 -25.098 1.00 98.12 560 TRP A CA 1
ATOM 4596 C C . TRP A 1 560 ? 29.336 -6.590 -24.518 1.00 98.12 560 TRP A C 1
ATOM 4598 O O . TRP A 1 560 ? 30.116 -7.199 -25.250 1.00 98.12 560 TRP A O 1
ATOM 4608 N N . THR A 1 561 ? 29.342 -6.733 -23.200 1.00 98.00 561 THR A N 1
ATOM 4609 C CA . THR A 1 561 ? 30.161 -7.722 -22.498 1.00 98.00 561 THR A CA 1
ATOM 4610 C C . THR A 1 561 ? 29.242 -8.828 -22.004 1.00 98.00 561 THR A C 1
ATOM 4612 O O . THR A 1 561 ? 28.212 -8.547 -21.403 1.00 98.00 561 THR A O 1
ATOM 4615 N N . ALA A 1 562 ? 29.585 -10.089 -22.258 1.00 96.88 562 ALA A N 1
ATOM 4616 C CA . ALA A 1 562 ? 28.954 -11.225 -21.601 1.00 96.88 562 ALA A CA 1
ATOM 4617 C C . ALA A 1 562 ? 29.749 -11.562 -20.335 1.00 96.88 562 ALA A C 1
ATOM 4619 O O . ALA A 1 562 ? 30.787 -12.228 -20.400 1.00 96.88 562 ALA A O 1
ATOM 4620 N N . ASP A 1 563 ? 29.261 -11.088 -19.192 1.00 96.50 563 ASP A N 1
ATOM 4621 C CA . ASP A 1 563 ? 29.902 -11.256 -17.888 1.00 96.50 563 ASP A CA 1
ATOM 4622 C C . ASP A 1 563 ? 29.913 -12.738 -17.485 1.00 96.50 563 ASP A C 1
ATOM 4624 O O . ASP A 1 563 ? 30.928 -13.280 -17.043 1.00 96.50 563 ASP A O 1
ATOM 4628 N N . ILE A 1 564 ? 28.790 -13.431 -17.704 1.00 94.12 564 ILE A N 1
ATOM 4629 C CA . ILE A 1 564 ? 28.619 -14.867 -17.449 1.00 94.12 564 ILE A CA 1
ATOM 4630 C C . ILE A 1 564 ? 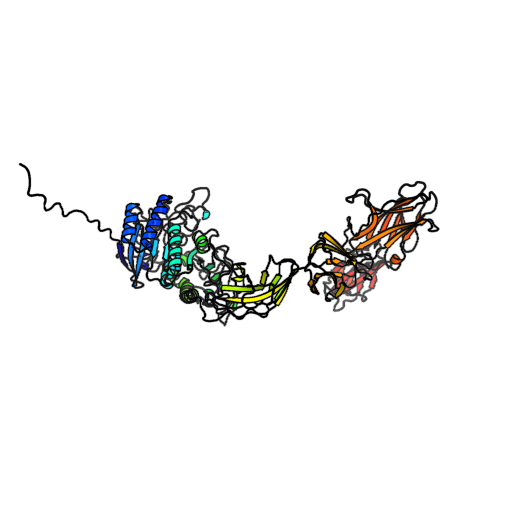27.960 -15.518 -18.662 1.00 94.12 564 ILE A C 1
ATOM 4632 O O . ILE A 1 564 ? 27.083 -14.931 -19.286 1.00 94.12 564 ILE A O 1
ATOM 4636 N N . GLN A 1 565 ? 28.377 -16.745 -18.986 1.00 93.88 565 GLN A N 1
ATOM 4637 C CA . GLN A 1 565 ? 27.803 -17.562 -20.055 1.00 93.88 565 GLN A CA 1
ATOM 4638 C C . GLN A 1 565 ? 27.758 -19.030 -19.616 1.00 93.88 565 GLN A C 1
ATOM 4640 O O . GLN A 1 565 ? 28.772 -19.586 -19.184 1.00 93.88 565 GLN A O 1
ATOM 4645 N N . VAL A 1 566 ? 26.597 -19.666 -19.743 1.00 92.81 566 VAL A N 1
ATOM 4646 C CA . VAL A 1 566 ? 26.362 -21.071 -19.392 1.00 92.81 566 VAL A CA 1
ATOM 4647 C C . VAL A 1 566 ? 25.691 -21.743 -20.576 1.00 92.81 566 VAL A C 1
ATOM 4649 O O . VAL A 1 566 ? 24.543 -21.447 -20.880 1.00 92.81 566 VAL A O 1
ATOM 4652 N N . ASP A 1 567 ? 26.417 -22.633 -21.256 1.00 94.19 567 ASP A N 1
ATOM 4653 C CA . ASP A 1 567 ? 25.920 -23.352 -22.436 1.00 94.19 567 ASP A CA 1
ATOM 4654 C C . ASP A 1 567 ? 25.255 -22.425 -23.485 1.00 94.19 567 ASP A C 1
ATOM 4656 O O . ASP A 1 567 ? 24.282 -22.785 -24.143 1.00 94.19 567 ASP A O 1
ATOM 4660 N N . ASN A 1 568 ? 25.808 -21.218 -23.653 1.00 95.44 568 ASN A N 1
ATOM 4661 C CA . ASN A 1 568 ? 25.406 -20.250 -24.671 1.00 95.44 568 ASN A CA 1
ATOM 4662 C C . ASN A 1 568 ? 26.014 -20.633 -26.036 1.00 95.44 568 ASN A C 1
ATOM 4664 O O . ASN A 1 568 ? 27.240 -20.669 -26.179 1.00 95.44 568 ASN A O 1
ATOM 4668 N N . GLN A 1 569 ? 25.180 -20.902 -27.044 1.00 96.56 569 GLN A N 1
ATOM 4669 C CA . GLN A 1 569 ? 25.593 -21.084 -28.443 1.00 96.56 569 GLN A CA 1
ATOM 4670 C C . GLN A 1 569 ? 26.011 -19.757 -29.090 1.00 96.56 569 GLN A C 1
ATOM 4672 O O . GLN A 1 569 ? 26.909 -19.753 -29.935 1.00 96.56 569 GLN A O 1
ATOM 4677 N N . GLY A 1 570 ? 25.422 -18.636 -28.673 1.00 97.06 570 GLY A N 1
ATOM 4678 C CA . GLY A 1 570 ? 25.777 -17.300 -29.141 1.00 97.06 570 GLY A CA 1
ATOM 4679 C C . GLY A 1 570 ? 24.606 -16.329 -29.161 1.00 97.06 570 GLY A C 1
ATOM 4680 O O . GLY A 1 570 ? 23.522 -16.627 -28.664 1.00 97.06 570 GLY A O 1
ATOM 4681 N N . PHE A 1 571 ? 24.848 -15.152 -29.733 1.00 98.25 571 PHE A N 1
ATOM 4682 C CA . PHE A 1 571 ? 23.910 -14.033 -29.709 1.00 98.25 571 PHE A CA 1
ATOM 4683 C C . PHE A 1 571 ? 23.231 -13.804 -31.063 1.00 98.25 571 PHE A C 1
ATOM 4685 O O . PHE A 1 571 ? 23.852 -13.984 -32.114 1.00 98.25 571 PHE A O 1
ATOM 4692 N N . ASN A 1 572 ? 21.971 -13.359 -31.044 1.00 98.25 572 ASN A N 1
ATOM 4693 C CA . ASN A 1 572 ? 21.304 -12.780 -32.214 1.00 98.25 572 ASN A CA 1
ATOM 4694 C C . ASN A 1 572 ? 21.134 -11.272 -32.028 1.00 98.25 572 ASN A C 1
ATOM 4696 O O . ASN A 1 572 ? 20.881 -10.800 -30.918 1.00 98.25 572 ASN A O 1
ATOM 4700 N N . VAL A 1 573 ? 21.236 -10.519 -33.125 1.00 98.12 573 VAL A N 1
ATOM 4701 C CA . VAL A 1 573 ? 21.077 -9.060 -33.124 1.00 98.12 573 VAL A CA 1
ATOM 4702 C C . VAL A 1 573 ? 19.798 -8.683 -33.856 1.00 98.12 573 VAL A C 1
ATOM 4704 O O . VAL A 1 573 ? 19.569 -9.074 -35.004 1.00 98.12 573 VAL A O 1
ATOM 4707 N N . TYR A 1 574 ? 18.977 -7.877 -33.193 1.00 98.19 574 TYR A N 1
ATOM 4708 C CA . TYR A 1 574 ? 17.699 -7.395 -33.690 1.00 98.19 574 TYR A CA 1
ATOM 4709 C C . TYR A 1 574 ? 17.723 -5.885 -33.858 1.00 98.19 574 TYR A C 1
ATOM 4711 O O . TYR A 1 574 ? 18.197 -5.167 -32.981 1.00 98.19 574 TYR A O 1
ATOM 4719 N N . ARG A 1 575 ? 17.126 -5.389 -34.942 1.00 97.62 575 ARG A N 1
ATOM 4720 C CA . ARG A 1 575 ? 17.023 -3.957 -35.238 1.00 97.62 575 ARG A CA 1
ATOM 4721 C C . ARG A 1 575 ? 15.600 -3.562 -35.603 1.00 97.62 575 ARG A C 1
ATOM 4723 O O . ARG A 1 575 ? 14.895 -4.321 -36.263 1.00 97.62 575 ARG A O 1
ATOM 4730 N N . LYS A 1 576 ? 15.199 -2.343 -35.247 1.00 97.06 576 LYS A N 1
ATOM 4731 C CA . LYS A 1 576 ? 14.022 -1.663 -35.814 1.00 97.06 576 LYS A CA 1
ATOM 4732 C C . LYS A 1 576 ? 14.309 -0.202 -36.152 1.00 97.06 576 LYS A C 1
ATOM 4734 O O . LYS A 1 576 ? 15.247 0.400 -35.624 1.00 97.06 576 LYS A O 1
ATOM 4739 N N . THR A 1 577 ? 13.435 0.376 -36.972 1.00 95.44 577 THR A N 1
ATOM 4740 C CA . THR A 1 577 ? 13.436 1.798 -37.339 1.00 95.44 577 THR A CA 1
ATOM 4741 C C . THR A 1 577 ? 12.038 2.372 -37.113 1.00 95.44 577 THR A C 1
ATOM 4743 O O . THR A 1 577 ? 11.059 1.877 -37.670 1.00 95.44 577 THR A O 1
ATOM 4746 N N . GLY A 1 578 ? 11.924 3.422 -36.298 1.00 88.25 578 GLY A N 1
ATOM 4747 C CA . GLY A 1 578 ? 10.629 4.035 -35.983 1.00 88.25 578 GLY A CA 1
ATOM 4748 C C . GLY A 1 578 ? 9.658 3.073 -35.264 1.00 88.25 578 GLY A C 1
ATOM 4749 O O . GLY A 1 578 ? 10.078 2.391 -34.329 1.00 88.25 578 GLY A O 1
ATOM 4750 N N . PRO A 1 579 ? 8.363 3.032 -35.646 1.00 87.62 579 PRO A N 1
ATOM 4751 C CA . PRO A 1 579 ? 7.344 2.210 -34.983 1.00 87.62 579 PRO A CA 1
ATOM 4752 C C . PRO A 1 579 ? 7.300 0.748 -35.465 1.00 87.62 579 PRO A C 1
ATOM 4754 O O . PRO A 1 579 ? 6.438 -0.008 -35.022 1.00 87.62 579 PRO A O 1
ATOM 4757 N N . GLU A 1 580 ? 8.174 0.359 -36.393 1.00 91.88 580 GLU A N 1
ATOM 4758 C CA . GLU A 1 580 ? 8.206 -0.993 -36.954 1.00 91.88 580 GLU A CA 1
ATOM 4759 C C . GLU A 1 580 ? 8.663 -2.036 -35.913 1.00 91.88 580 GLU A C 1
ATOM 4761 O O . GLU A 1 580 ? 9.379 -1.695 -34.963 1.00 91.88 580 GLU A O 1
ATOM 4766 N N . PRO A 1 581 ? 8.275 -3.317 -36.062 1.00 94.50 581 PRO A N 1
ATOM 4767 C CA . PRO A 1 581 ? 8.750 -4.381 -35.182 1.00 94.50 581 PRO A CA 1
ATOM 4768 C C . PRO A 1 581 ? 10.253 -4.644 -35.359 1.00 94.50 581 PRO A C 1
ATOM 4770 O O . PRO A 1 581 ? 10.837 -4.349 -36.403 1.00 94.50 581 PRO A O 1
ATOM 4773 N N . TYR A 1 582 ? 10.868 -5.243 -34.338 1.00 96.31 582 TYR A N 1
ATOM 4774 C CA . TYR A 1 582 ? 12.241 -5.741 -34.421 1.00 96.31 582 TYR A CA 1
ATOM 4775 C C . TYR A 1 582 ? 12.356 -6.867 -35.450 1.00 96.31 582 TYR A C 1
ATOM 4777 O O . TYR A 1 582 ? 11.518 -7.768 -35.503 1.00 96.31 582 TYR A O 1
ATOM 4785 N N . VAL A 1 583 ? 13.422 -6.824 -36.245 1.00 97.00 583 VAL A N 1
ATOM 4786 C CA . VAL A 1 583 ? 13.812 -7.892 -37.167 1.00 97.00 583 VAL A CA 1
ATOM 4787 C C . VAL A 1 583 ? 15.223 -8.355 -36.836 1.00 97.00 583 VAL A C 1
ATOM 4789 O O . VAL A 1 583 ? 16.092 -7.527 -36.566 1.00 97.00 583 VAL A O 1
ATOM 4792 N N . GLN A 1 584 ? 15.453 -9.668 -36.853 1.00 97.38 584 GLN A N 1
ATOM 4793 C CA . GLN A 1 584 ? 16.797 -10.224 -36.719 1.00 97.38 584 GLN A CA 1
ATOM 4794 C C . GLN A 1 584 ? 17.617 -9.843 -37.956 1.00 97.38 584 GLN A C 1
ATOM 4796 O O . GLN A 1 584 ? 17.194 -10.118 -39.083 1.00 97.38 584 GLN A O 1
ATOM 4801 N N . ILE A 1 585 ? 18.760 -9.191 -37.751 1.00 96.94 585 ILE A N 1
ATOM 4802 C CA . ILE A 1 585 ? 19.646 -8.733 -38.832 1.00 96.94 585 ILE A CA 1
ATOM 4803 C C . ILE A 1 585 ? 20.904 -9.590 -38.970 1.00 96.94 585 ILE A C 1
ATOM 4805 O O . ILE A 1 585 ? 21.420 -9.710 -40.078 1.00 96.94 585 ILE A O 1
ATOM 4809 N N . ASP A 1 586 ? 21.349 -10.227 -37.886 1.00 97.44 586 ASP A N 1
ATOM 4810 C CA . ASP A 1 586 ? 22.433 -11.209 -37.888 1.00 97.44 586 ASP A CA 1
ATOM 4811 C C . ASP A 1 586 ? 22.324 -12.128 -36.657 1.00 97.44 586 ASP A C 1
ATOM 4813 O O . ASP A 1 586 ? 21.503 -11.903 -35.758 1.00 97.44 586 ASP A O 1
ATOM 4817 N N . GLY A 1 587 ? 23.132 -13.181 -36.613 1.00 97.25 587 GLY A N 1
ATOM 4818 C CA . GLY A 1 587 ? 23.204 -14.076 -35.466 1.00 97.25 587 GLY A CA 1
ATOM 4819 C C . GLY A 1 587 ? 24.369 -15.053 -35.519 1.00 97.25 587 GLY A C 1
ATOM 4820 O O . GLY A 1 587 ? 25.045 -15.209 -36.539 1.00 97.25 587 GLY A O 1
ATOM 4821 N N . TRP A 1 588 ? 24.585 -15.741 -34.404 1.00 97.12 588 TRP A N 1
ATOM 4822 C CA . TRP A 1 588 ? 25.697 -16.674 -34.201 1.00 97.12 588 TRP A CA 1
ATOM 4823 C C . TRP A 1 588 ? 25.770 -17.808 -35.239 1.00 97.12 588 TRP A C 1
ATOM 4825 O O . TRP A 1 588 ? 26.856 -18.313 -35.524 1.00 97.12 588 TRP A O 1
ATOM 4835 N N . GLU A 1 589 ? 24.642 -18.192 -35.849 1.00 95.81 589 GLU A N 1
ATOM 4836 C CA . GLU A 1 589 ? 24.606 -19.214 -36.904 1.00 95.81 589 GLU A CA 1
ATOM 4837 C C . GLU A 1 589 ? 25.366 -18.792 -38.173 1.00 95.81 589 GLU A C 1
ATOM 4839 O O . GLU A 1 589 ? 25.910 -19.635 -38.897 1.00 95.81 589 GLU A O 1
ATOM 4844 N N . THR A 1 590 ? 25.382 -17.490 -38.466 1.00 95.19 590 THR A N 1
ATOM 4845 C CA . THR A 1 590 ? 25.958 -16.908 -39.685 1.00 95.19 590 THR A CA 1
ATOM 4846 C C . THR A 1 590 ? 27.218 -16.098 -39.424 1.00 95.19 590 THR A C 1
ATOM 4848 O O . THR A 1 590 ? 28.052 -15.990 -40.328 1.00 95.19 590 THR A O 1
ATOM 4851 N N . ASN A 1 591 ? 27.390 -15.597 -38.201 1.00 96.44 591 ASN A N 1
ATOM 4852 C CA . ASN A 1 591 ? 28.504 -14.757 -37.798 1.00 96.44 591 ASN A CA 1
ATOM 4853 C C . ASN A 1 591 ? 29.334 -15.412 -36.674 1.00 96.44 591 ASN A C 1
ATOM 4855 O O . ASN A 1 591 ? 28.895 -15.461 -35.522 1.00 96.44 591 ASN A O 1
ATOM 4859 N N . PRO A 1 592 ? 30.554 -15.899 -36.981 1.00 95.69 592 PRO A N 1
ATOM 4860 C CA . PRO A 1 592 ? 31.444 -16.501 -35.990 1.00 95.69 592 PRO A CA 1
ATOM 4861 C C . PRO A 1 592 ? 31.817 -15.578 -34.825 1.00 95.69 592 PRO A C 1
ATOM 4863 O O . PRO A 1 592 ? 32.118 -16.087 -33.748 1.00 95.69 592 PRO A O 1
ATOM 4866 N N . ASP A 1 593 ? 31.784 -14.257 -35.020 1.00 96.19 593 ASP A N 1
ATOM 4867 C CA . ASP A 1 593 ? 32.113 -13.281 -33.975 1.00 96.19 593 ASP A CA 1
ATOM 4868 C C . ASP A 1 593 ? 30.979 -13.144 -32.942 1.00 96.19 593 ASP A C 1
ATOM 4870 O O . ASP A 1 593 ? 31.204 -12.664 -31.837 1.00 96.19 593 ASP A O 1
ATOM 4874 N N . LEU A 1 594 ? 29.780 -13.653 -33.259 1.00 97.56 594 LEU A N 1
ATOM 4875 C CA . LEU A 1 594 ? 28.632 -13.736 -32.349 1.00 97.56 594 LEU A CA 1
ATOM 4876 C C . LEU A 1 594 ? 28.489 -15.110 -31.675 1.00 97.56 594 LEU A C 1
ATOM 4878 O O . LEU A 1 594 ? 27.529 -15.335 -30.937 1.00 97.56 594 LEU A O 1
ATOM 4882 N N . THR A 1 595 ? 29.415 -16.044 -31.921 1.00 97.38 595 THR A N 1
ATOM 4883 C CA . THR A 1 595 ? 29.396 -17.372 -31.287 1.00 97.38 595 THR A CA 1
ATOM 4884 C C . THR A 1 595 ? 29.715 -17.267 -29.799 1.00 97.38 595 THR A C 1
ATOM 4886 O O . THR A 1 595 ? 30.699 -16.644 -29.407 1.00 97.38 595 THR A O 1
ATOM 4889 N N . GLY A 1 596 ? 28.904 -17.935 -28.982 1.00 94.56 596 GLY A N 1
ATOM 4890 C CA . GLY A 1 596 ? 29.032 -17.956 -27.533 1.00 94.56 596 GLY A CA 1
ATOM 4891 C C . GLY A 1 596 ? 30.354 -18.561 -27.058 1.00 94.56 596 GLY A C 1
ATOM 4892 O O . GLY A 1 596 ? 30.999 -19.370 -27.735 1.00 94.56 596 GLY A O 1
ATOM 4893 N N . SER A 1 597 ? 30.759 -18.179 -25.851 1.00 92.75 597 SER A N 1
ATOM 4894 C CA . SER A 1 597 ? 31.983 -18.653 -25.207 1.00 92.75 597 SER A CA 1
ATOM 4895 C C . SER A 1 597 ? 31.667 -19.289 -23.858 1.00 92.75 597 SER A C 1
ATOM 4897 O O . SER A 1 597 ? 30.689 -18.954 -23.204 1.00 92.75 597 SER A O 1
ATOM 4899 N N . THR A 1 598 ? 32.531 -20.199 -23.408 1.00 89.12 598 THR A N 1
ATOM 4900 C CA . THR A 1 598 ? 32.470 -20.757 -22.046 1.00 89.12 598 THR A CA 1
ATOM 4901 C C . THR A 1 598 ? 33.280 -19.934 -21.039 1.00 89.12 598 THR A C 1
ATOM 4903 O O . THR A 1 598 ? 33.483 -20.376 -19.908 1.00 89.12 598 THR A O 1
ATOM 4906 N N . LEU A 1 599 ? 33.874 -18.817 -21.468 1.00 92.69 599 LEU A N 1
ATOM 4907 C CA . LEU A 1 599 ? 34.624 -17.907 -20.604 1.00 92.69 599 LEU A CA 1
ATOM 4908 C C . LEU A 1 599 ? 33.704 -16.776 -20.112 1.00 92.69 599 LEU A C 1
ATOM 4910 O O . LEU A 1 599 ? 32.860 -16.322 -20.887 1.00 92.69 599 LEU A O 1
ATOM 4914 N N . PRO A 1 600 ? 33.877 -16.316 -18.861 1.00 93.75 600 PRO A N 1
ATOM 4915 C CA . PRO A 1 600 ? 33.270 -15.073 -18.396 1.00 93.75 600 PRO A CA 1
ATOM 4916 C C . PRO A 1 600 ? 33.980 -13.852 -19.002 1.00 93.75 600 PRO A C 1
ATOM 4918 O O . PRO A 1 600 ? 35.082 -13.988 -19.548 1.00 93.75 600 PRO A O 1
ATOM 4921 N N . ASP A 1 601 ? 33.364 -12.680 -18.848 1.00 96.50 601 ASP A N 1
ATOM 4922 C CA . ASP A 1 601 ? 33.891 -11.360 -19.227 1.00 96.50 601 ASP A CA 1
ATOM 4923 C C . ASP A 1 601 ? 34.361 -11.283 -20.695 1.00 96.50 601 ASP A C 1
ATOM 4925 O O . ASP A 1 601 ? 35.484 -10.866 -20.994 1.00 96.50 601 ASP A O 1
ATOM 4929 N N . VAL A 1 602 ? 33.529 -11.760 -21.627 1.00 97.81 602 VAL A N 1
ATOM 4930 C CA . VAL A 1 602 ? 33.845 -11.760 -23.066 1.00 97.81 602 VAL A CA 1
ATOM 4931 C C . VAL A 1 602 ? 33.158 -10.588 -23.751 1.00 97.81 602 VAL A C 1
ATOM 4933 O O . VAL A 1 602 ? 31.933 -10.509 -23.744 1.00 97.81 602 VAL A O 1
ATOM 4936 N N . ASP A 1 603 ? 33.945 -9.720 -24.380 1.00 97.75 603 ASP A N 1
ATOM 4937 C CA . ASP A 1 603 ? 33.431 -8.612 -25.182 1.00 97.75 603 ASP A CA 1
ATOM 4938 C C . ASP A 1 603 ? 33.001 -9.088 -26.574 1.00 97.75 603 ASP A C 1
ATOM 4940 O O . ASP A 1 603 ? 33.725 -9.830 -27.246 1.00 97.75 603 ASP A O 1
ATOM 4944 N N . TYR A 1 604 ? 31.835 -8.618 -27.003 1.00 97.88 604 TYR A N 1
ATOM 4945 C CA . TYR A 1 604 ? 31.263 -8.841 -28.323 1.00 97.88 604 TYR A CA 1
ATOM 4946 C C . TYR A 1 604 ? 31.085 -7.508 -29.047 1.00 97.88 604 TYR A C 1
ATOM 4948 O O . TYR A 1 604 ? 30.737 -6.492 -28.441 1.00 97.88 604 TYR A O 1
ATOM 4956 N N . GLU A 1 605 ? 31.308 -7.535 -30.359 1.00 97.12 605 GLU A N 1
ATOM 4957 C CA . GLU A 1 605 ? 31.145 -6.398 -31.260 1.00 97.12 605 GLU A CA 1
ATOM 4958 C C . GLU A 1 605 ? 30.408 -6.858 -32.522 1.00 97.12 605 GLU A C 1
ATOM 4960 O O . GLU A 1 605 ? 30.716 -7.908 -33.091 1.00 97.12 605 GLU A O 1
ATOM 4965 N N . PHE A 1 606 ? 29.439 -6.066 -32.970 1.00 97.62 606 PHE A N 1
ATOM 4966 C CA . PHE A 1 606 ? 28.719 -6.271 -34.219 1.00 97.62 606 PHE A CA 1
ATOM 4967 C C . PHE A 1 606 ? 28.651 -4.967 -35.012 1.00 97.62 606 PHE A C 1
ATOM 4969 O O . PHE A 1 606 ? 28.198 -3.946 -34.497 1.00 97.62 606 PHE A O 1
ATOM 4976 N N . ILE A 1 607 ? 29.069 -5.014 -36.278 1.00 97.31 607 ILE A N 1
ATOM 4977 C CA . ILE A 1 607 ? 29.009 -3.873 -37.193 1.00 97.31 607 ILE A CA 1
ATOM 4978 C C . ILE A 1 607 ? 27.808 -4.052 -38.119 1.00 97.31 607 ILE A C 1
ATOM 4980 O O . ILE A 1 607 ? 27.755 -4.986 -38.917 1.00 97.31 607 ILE A O 1
ATOM 4984 N N . ASP A 1 608 ? 26.864 -3.124 -38.025 1.00 97.56 608 ASP A N 1
ATOM 4985 C CA . ASP A 1 608 ? 25.726 -3.014 -38.931 1.00 97.56 608 ASP A CA 1
ATOM 4986 C C . ASP A 1 608 ? 26.059 -2.006 -40.037 1.00 97.56 608 ASP A C 1
ATOM 4988 O O . ASP A 1 608 ? 26.207 -0.813 -39.769 1.00 97.56 608 ASP A O 1
ATOM 4992 N N . GLU A 1 609 ? 26.234 -2.487 -41.266 1.00 96.19 609 GLU A N 1
ATOM 4993 C CA . GLU A 1 609 ? 26.627 -1.683 -42.430 1.00 96.19 609 GLU A CA 1
ATOM 4994 C C . GLU A 1 609 ? 25.410 -1.213 -43.257 1.00 96.19 609 GLU A C 1
ATOM 4996 O O . GLU A 1 609 ? 24.270 -1.626 -43.043 1.00 96.19 609 GLU A O 1
ATOM 5001 N N . ASP A 1 610 ? 25.660 -0.356 -44.253 1.00 94.69 610 ASP A N 1
ATOM 5002 C CA . ASP A 1 610 ? 24.666 0.131 -45.224 1.00 94.69 610 ASP A CA 1
ATOM 5003 C C . ASP A 1 610 ? 23.465 0.880 -44.596 1.00 94.69 610 ASP A C 1
ATOM 5005 O O . ASP A 1 610 ? 22.349 0.876 -45.131 1.00 94.69 610 ASP A O 1
ATOM 5009 N N . LEU A 1 611 ? 23.687 1.566 -43.471 1.00 96.12 611 LEU A N 1
ATOM 5010 C CA . LEU A 1 611 ? 22.675 2.362 -42.779 1.00 96.12 611 LEU A CA 1
ATOM 5011 C C . LEU A 1 611 ? 22.478 3.745 -43.411 1.00 96.12 611 LEU A C 1
ATOM 5013 O O . LEU A 1 611 ? 23.407 4.402 -43.880 1.00 96.12 611 LEU A O 1
ATOM 5017 N N . GLU A 1 612 ? 21.243 4.245 -43.363 1.00 95.56 612 GLU A N 1
ATOM 5018 C CA . GLU A 1 612 ? 20.945 5.625 -43.755 1.00 95.56 612 GLU A CA 1
ATOM 5019 C C . GLU A 1 612 ? 21.341 6.621 -42.653 1.00 95.56 612 GLU A C 1
ATOM 5021 O O . GLU A 1 612 ? 20.786 6.602 -41.551 1.00 95.56 612 GLU A O 1
ATOM 5026 N N . ASN A 1 613 ? 22.260 7.535 -42.978 1.00 93.81 613 ASN A N 1
ATOM 5027 C CA . ASN A 1 613 ? 22.664 8.624 -42.090 1.00 93.81 613 ASN A CA 1
ATOM 5028 C C . ASN A 1 613 ? 21.484 9.543 -41.716 1.00 93.81 613 ASN A C 1
ATOM 5030 O O . ASN A 1 613 ? 20.689 9.938 -42.569 1.00 93.81 613 ASN A O 1
ATOM 5034 N N . GLY A 1 614 ? 21.408 9.942 -40.446 1.00 91.31 614 GLY A N 1
ATOM 5035 C CA . GLY A 1 614 ? 20.340 10.765 -39.869 1.00 91.31 614 GLY A CA 1
ATOM 5036 C C . GLY A 1 614 ? 19.103 9.983 -39.419 1.00 91.31 614 GLY A C 1
ATOM 5037 O O . GLY A 1 614 ? 18.146 10.596 -38.942 1.00 91.31 614 GLY A O 1
ATOM 5038 N N . THR A 1 615 ? 19.105 8.655 -39.571 1.00 94.75 615 THR A N 1
ATOM 5039 C CA . THR A 1 615 ? 18.002 7.779 -39.157 1.00 94.75 615 THR A CA 1
ATOM 5040 C C . THR A 1 615 ? 18.281 7.153 -37.792 1.00 94.75 615 THR A C 1
ATOM 5042 O O . THR A 1 615 ? 19.369 6.637 -37.554 1.00 94.75 615 THR A O 1
ATOM 5045 N N . TYR A 1 616 ? 17.275 7.148 -36.912 1.00 95.69 616 TYR A N 1
ATOM 5046 C CA . TYR A 1 616 ? 17.345 6.465 -35.619 1.00 95.69 616 TYR A CA 1
ATOM 5047 C C . TYR A 1 616 ? 17.113 4.960 -35.773 1.00 95.69 616 TYR A C 1
ATOM 5049 O O . TYR A 1 616 ? 16.066 4.532 -36.276 1.00 95.69 616 TYR A O 1
ATOM 5057 N N . TYR A 1 617 ? 18.055 4.175 -35.259 1.00 96.81 617 TYR A N 1
ATOM 5058 C CA . TYR A 1 617 ? 17.969 2.721 -35.168 1.00 96.81 617 TYR A CA 1
ATOM 5059 C C . TYR A 1 617 ? 17.972 2.290 -33.706 1.00 96.81 617 TYR A C 1
ATOM 5061 O O . TYR A 1 617 ? 18.686 2.857 -32.878 1.00 96.81 617 TYR A O 1
ATOM 5069 N N . TYR A 1 618 ? 17.159 1.282 -33.401 1.00 97.44 618 TYR A N 1
ATOM 5070 C CA . TYR A 1 618 ? 17.054 0.686 -32.071 1.00 97.44 618 TYR A CA 1
ATOM 5071 C C . TYR A 1 618 ? 17.454 -0.777 -32.152 1.00 97.44 618 TYR A C 1
ATOM 5073 O O . TYR A 1 618 ? 16.978 -1.482 -33.046 1.00 97.44 618 TYR A O 1
ATOM 5081 N N . TYR A 1 619 ? 18.256 -1.225 -31.193 1.00 98.00 619 TYR A N 1
ATOM 5082 C CA . TYR A 1 619 ? 18.805 -2.573 -31.141 1.00 98.00 619 TYR A CA 1
ATOM 5083 C C . TYR A 1 619 ? 18.384 -3.307 -29.873 1.00 98.00 619 TYR A C 1
ATOM 5085 O O . TYR A 1 619 ? 18.239 -2.702 -28.808 1.00 98.00 619 TYR A O 1
ATOM 5093 N N . LYS A 1 620 ? 18.202 -4.618 -30.023 1.00 96.94 620 LYS A N 1
ATOM 5094 C CA . LYS A 1 620 ? 18.091 -5.607 -28.949 1.00 96.94 620 LYS A CA 1
ATOM 5095 C C . LYS A 1 620 ? 18.970 -6.798 -29.297 1.00 96.94 620 LYS A C 1
ATOM 5097 O O . LYS A 1 620 ? 19.216 -7.053 -30.479 1.00 96.94 620 LYS A O 1
ATOM 5102 N N . ILE A 1 621 ? 19.397 -7.533 -28.282 1.00 97.75 621 ILE A N 1
ATOM 5103 C CA . ILE A 1 621 ? 20.102 -8.797 -28.467 1.00 97.75 621 ILE A CA 1
ATOM 5104 C C . ILE A 1 621 ? 19.369 -9.925 -27.750 1.00 97.75 621 ILE A C 1
ATOM 5106 O O . ILE A 1 621 ? 18.564 -9.692 -26.849 1.00 97.75 621 ILE A O 1
ATOM 5110 N N . SER A 1 622 ? 19.632 -11.150 -28.179 1.00 96.81 622 SER A N 1
ATOM 5111 C CA . SER A 1 622 ? 19.218 -12.373 -27.495 1.00 96.81 622 SER A CA 1
ATOM 5112 C C . SER A 1 622 ? 20.410 -13.310 -27.356 1.00 96.81 622 SER A C 1
ATOM 5114 O O . SER A 1 622 ? 21.406 -13.139 -28.060 1.00 96.81 622 SER A O 1
ATOM 5116 N N . ALA A 1 623 ? 20.311 -14.298 -26.473 1.00 96.62 623 ALA A N 1
ATOM 5117 C CA . ALA A 1 623 ? 21.241 -15.415 -26.383 1.00 96.62 623 ALA A CA 1
ATOM 5118 C C . ALA A 1 623 ? 20.496 -16.735 -26.616 1.00 96.62 623 ALA A C 1
ATOM 5120 O O . ALA A 1 623 ? 19.364 -16.901 -26.163 1.00 96.62 623 ALA A O 1
ATOM 5121 N N . VAL A 1 624 ? 21.133 -17.671 -27.319 1.00 95.62 624 VAL A N 1
ATOM 5122 C CA . VAL A 1 624 ? 20.566 -18.988 -27.645 1.00 95.62 624 VAL A CA 1
ATOM 5123 C C . VAL A 1 624 ? 21.360 -20.063 -26.919 1.00 95.62 624 VAL A C 1
ATOM 5125 O O . VAL A 1 624 ? 22.584 -20.087 -27.022 1.00 95.62 624 VAL A O 1
ATOM 5128 N N . ASN A 1 625 ? 20.699 -20.953 -26.185 1.00 93.94 625 ASN A N 1
ATOM 5129 C CA . ASN A 1 625 ? 21.374 -22.024 -25.446 1.00 93.94 625 ASN A CA 1
ATOM 5130 C C . ASN A 1 625 ? 21.643 -23.278 -26.308 1.00 93.94 625 ASN A C 1
ATOM 5132 O O . ASN A 1 625 ? 21.276 -23.331 -27.482 1.00 93.94 625 ASN A O 1
ATOM 5136 N N . ILE A 1 626 ? 22.276 -24.313 -25.732 1.00 93.62 626 ILE A N 1
ATOM 5137 C CA . ILE A 1 626 ? 22.567 -25.582 -26.438 1.00 93.62 626 ILE A CA 1
ATOM 5138 C C . ILE A 1 626 ? 21.335 -26.442 -26.790 1.00 93.62 626 ILE A C 1
ATOM 5140 O O . ILE A 1 626 ? 21.470 -27.489 -27.433 1.00 93.62 626 ILE A O 1
ATOM 5144 N N . GLN A 1 627 ? 20.153 -26.063 -26.306 1.00 92.44 627 GLN A N 1
ATOM 5145 C CA . GLN A 1 627 ? 18.863 -26.695 -26.584 1.00 92.44 627 GLN A CA 1
ATOM 5146 C C . GLN A 1 627 ? 18.078 -25.953 -27.680 1.00 92.44 627 GLN A C 1
ATOM 5148 O O . GLN A 1 627 ? 16.976 -26.385 -28.015 1.00 92.44 627 GLN A O 1
ATOM 5153 N N . ASP A 1 628 ? 18.676 -24.912 -28.276 1.00 92.31 628 ASP A N 1
ATOM 5154 C CA . ASP A 1 628 ? 18.076 -23.989 -29.246 1.00 92.31 628 ASP A CA 1
ATOM 5155 C C . ASP A 1 628 ? 16.934 -23.117 -28.667 1.00 92.31 628 ASP A C 1
ATOM 5157 O O . ASP A 1 628 ? 16.128 -22.571 -29.425 1.00 92.31 628 ASP A O 1
ATOM 5161 N N . ASP A 1 629 ? 16.874 -22.943 -27.341 1.00 90.62 629 ASP A N 1
ATOM 5162 C CA . ASP A 1 629 ? 15.973 -21.982 -26.697 1.00 90.62 629 ASP A CA 1
ATOM 5163 C C . ASP A 1 629 ? 16.589 -20.575 -26.734 1.00 90.62 629 ASP A C 1
ATOM 5165 O O . ASP A 1 629 ? 17.770 -20.384 -26.425 1.00 90.62 629 ASP A O 1
ATOM 5169 N N . GLU A 1 630 ? 15.783 -19.580 -27.108 1.00 93.19 630 GLU A N 1
ATOM 5170 C CA . GLU A 1 630 ? 16.206 -18.186 -27.237 1.00 93.19 630 GLU A CA 1
ATOM 5171 C C . GLU A 1 630 ? 15.701 -17.332 -26.068 1.00 93.19 630 GLU A C 1
ATOM 5173 O O . GLU A 1 630 ? 14.499 -17.238 -25.819 1.00 93.19 630 GLU A O 1
ATOM 5178 N N . PHE A 1 631 ? 16.630 -16.652 -25.398 1.00 94.62 631 PHE A N 1
ATOM 5179 C CA . PHE A 1 631 ? 16.367 -15.658 -24.363 1.00 94.62 631 PHE A CA 1
ATOM 5180 C C . PHE A 1 631 ? 16.625 -14.252 -24.908 1.00 94.62 631 PHE A C 1
ATOM 5182 O O . PHE A 1 631 ? 17.755 -13.924 -25.274 1.00 94.62 631 PHE A O 1
ATOM 5189 N N . ILE A 1 632 ? 15.593 -13.411 -24.962 1.00 93.62 632 ILE A N 1
ATOM 5190 C CA . ILE A 1 632 ? 15.713 -12.014 -25.395 1.00 93.62 632 ILE A CA 1
ATOM 5191 C C . ILE A 1 632 ? 16.005 -11.148 -24.175 1.00 93.62 632 ILE A C 1
ATOM 5193 O O . ILE A 1 632 ? 15.226 -11.145 -23.228 1.00 93.62 632 ILE A O 1
ATOM 5197 N N . PHE A 1 633 ? 17.086 -10.372 -24.237 1.00 93.62 633 PHE A N 1
ATOM 5198 C CA . PHE A 1 633 ? 17.433 -9.442 -23.170 1.00 93.62 633 PHE A CA 1
ATOM 5199 C C . PHE A 1 633 ? 16.426 -8.279 -23.106 1.00 93.62 633 PHE A C 1
ATOM 5201 O O . PHE A 1 633 ? 16.019 -7.752 -24.157 1.00 93.62 633 PHE A O 1
ATOM 5208 N N . PRO A 1 634 ? 16.011 -7.857 -21.900 1.00 90.94 634 PRO A N 1
ATOM 5209 C CA . PRO A 1 634 ? 15.114 -6.717 -21.740 1.00 90.94 634 PRO A CA 1
ATOM 5210 C C . PRO A 1 634 ? 15.779 -5.396 -22.162 1.00 90.94 634 PRO A C 1
ATOM 5212 O O . PRO A 1 634 ? 15.112 -4.506 -22.710 1.00 90.94 634 PRO A O 1
ATOM 5215 N N . GLU A 1 635 ? 17.105 -5.285 -22.010 1.00 91.31 635 GLU A N 1
ATOM 5216 C CA . GLU A 1 635 ? 17.890 -4.110 -22.379 1.00 91.31 635 GLU A CA 1
ATOM 5217 C C . GLU A 1 635 ? 17.776 -3.770 -23.875 1.00 91.31 635 GLU A C 1
ATOM 5219 O O . GLU A 1 635 ? 17.831 -4.621 -24.766 1.00 91.31 635 GLU A O 1
ATOM 5224 N N . GLN A 1 636 ? 17.671 -2.473 -24.169 1.00 94.12 636 GLN A N 1
ATOM 5225 C CA . GLN A 1 636 ? 17.716 -1.941 -25.530 1.00 94.12 636 GLN A CA 1
ATOM 5226 C C . GLN A 1 636 ? 18.677 -0.760 -25.613 1.00 94.12 636 GLN A C 1
ATOM 5228 O O . GLN A 1 636 ? 18.851 -0.006 -24.656 1.00 94.12 636 GLN A O 1
ATOM 5233 N N . THR A 1 637 ? 19.247 -0.552 -26.794 1.00 96.88 637 THR A N 1
ATOM 5234 C CA . THR A 1 637 ? 20.117 0.593 -27.079 1.00 96.88 637 THR A CA 1
ATOM 5235 C C . THR A 1 637 ? 19.764 1.214 -28.428 1.00 9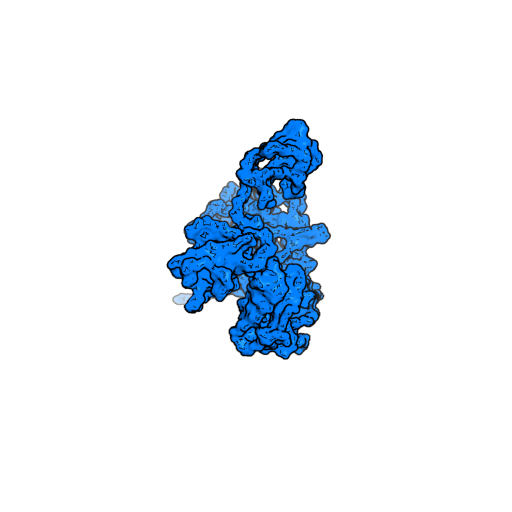6.88 637 THR A C 1
ATOM 5237 O O . THR A 1 637 ? 18.986 0.651 -29.204 1.00 96.88 637 THR A O 1
ATOM 5240 N N . SER A 1 638 ? 20.276 2.408 -28.712 1.00 96.69 638 SER A N 1
ATOM 5241 C CA . SER A 1 638 ? 19.952 3.126 -29.946 1.00 96.69 638 SER A CA 1
ATOM 5242 C C . SER A 1 638 ? 21.079 4.037 -30.391 1.00 96.69 638 SER A C 1
ATOM 5244 O O . SER A 1 638 ? 21.811 4.562 -29.557 1.00 96.69 638 SER A O 1
ATOM 5246 N N . CYS A 1 639 ? 21.150 4.278 -31.694 1.00 96.50 639 CYS A N 1
ATOM 5247 C CA . CYS A 1 639 ? 22.069 5.237 -32.287 1.00 96.50 639 CYS A CA 1
ATOM 5248 C C . CYS A 1 639 ? 21.455 5.893 -33.530 1.00 96.50 639 CYS A C 1
ATOM 5250 O O . CYS A 1 639 ? 20.399 5.490 -34.025 1.00 96.50 639 CYS A O 1
ATOM 5252 N N . SER A 1 640 ? 22.147 6.896 -34.065 1.00 96.12 640 SER A N 1
ATOM 5253 C CA . SER A 1 640 ? 21.866 7.475 -35.379 1.00 96.12 640 SER A CA 1
ATOM 5254 C C . SER A 1 640 ? 23.189 7.631 -36.125 1.00 96.12 640 SER A C 1
ATOM 5256 O O . SER A 1 640 ? 24.010 8.437 -35.685 1.00 96.12 640 SER A O 1
ATOM 5258 N N . PRO A 1 641 ? 23.438 6.879 -37.210 1.00 96.12 641 PRO A N 1
ATOM 5259 C CA . PRO A 1 641 ? 24.602 7.074 -38.072 1.00 96.12 641 PRO A CA 1
ATOM 5260 C C . PRO A 1 641 ? 24.620 8.488 -38.658 1.00 96.12 641 PRO A C 1
ATOM 5262 O O . PRO A 1 641 ? 23.562 9.031 -38.983 1.00 96.12 641 PRO A O 1
ATOM 5265 N N . HIS A 1 642 ? 25.788 9.113 -38.771 1.00 93.69 642 HIS A N 1
ATOM 5266 C CA . HIS A 1 642 ? 25.962 10.428 -39.387 1.00 93.69 642 HIS A CA 1
ATOM 5267 C C . HIS A 1 642 ? 27.225 10.482 -40.235 1.00 93.69 642 HIS A C 1
ATOM 5269 O O . HIS A 1 642 ? 28.272 9.965 -39.862 1.00 93.69 642 HIS A O 1
ATOM 5275 N N . ALA A 1 643 ? 27.125 11.198 -41.355 1.00 93.25 643 ALA A N 1
ATOM 5276 C CA . ALA A 1 643 ? 28.231 11.350 -42.285 1.00 93.25 643 ALA A CA 1
ATOM 5277 C C . ALA A 1 643 ? 29.470 11.956 -41.611 1.00 93.25 643 ALA A C 1
ATOM 5279 O O . ALA A 1 643 ? 29.359 12.946 -40.878 1.00 93.25 643 ALA A O 1
ATOM 5280 N N . VAL A 1 644 ? 30.646 11.407 -41.919 1.00 94.69 644 VAL A N 1
ATOM 5281 C CA . VAL A 1 644 ? 31.937 11.969 -41.518 1.00 94.69 644 VAL A CA 1
ATOM 5282 C C . VAL A 1 644 ? 32.583 12.615 -42.736 1.00 94.69 644 VAL A C 1
ATOM 5284 O O . VAL A 1 644 ? 32.742 12.021 -43.808 1.00 94.69 644 VAL A O 1
ATOM 5287 N N . PHE A 1 645 ? 32.974 13.870 -42.579 1.00 95.50 645 PHE A N 1
ATOM 5288 C CA . PHE A 1 645 ? 33.614 14.651 -43.626 1.00 95.50 645 PHE A CA 1
ATOM 5289 C C . PHE A 1 645 ? 35.084 14.838 -43.306 1.00 95.50 645 PHE A C 1
ATOM 5291 O O . PHE A 1 645 ? 35.467 14.847 -42.145 1.00 95.50 645 PHE A O 1
ATOM 5298 N N . TRP A 1 646 ? 35.925 15.004 -44.321 1.00 96.56 646 TRP A N 1
ATOM 5299 C CA . TRP A 1 646 ? 37.370 15.049 -44.129 1.00 96.56 646 TRP A CA 1
ATOM 5300 C C . TRP A 1 646 ? 37.946 16.355 -44.640 1.00 96.56 646 TRP A C 1
ATOM 5302 O O . TRP A 1 646 ? 37.738 16.732 -45.794 1.00 96.56 646 TRP A O 1
ATOM 5312 N N . LEU A 1 647 ? 38.731 17.016 -43.796 1.00 97.56 647 LEU A N 1
ATOM 5313 C CA . LEU A 1 647 ? 39.619 18.085 -44.218 1.00 97.56 647 LEU A CA 1
ATOM 5314 C C . LEU A 1 647 ? 40.963 17.464 -44.604 1.00 97.56 647 LEU A C 1
ATOM 5316 O O . LEU A 1 647 ? 41.574 16.745 -43.815 1.00 97.56 647 LEU A O 1
ATOM 5320 N N . ILE A 1 648 ? 41.395 17.689 -45.843 1.00 97.56 648 ILE A N 1
ATOM 5321 C CA . ILE A 1 648 ? 42.585 17.072 -46.428 1.00 97.56 648 ILE A CA 1
ATOM 5322 C C . ILE A 1 648 ? 43.636 18.153 -46.645 1.00 97.56 648 ILE A C 1
ATOM 5324 O O . ILE A 1 648 ? 43.413 19.107 -47.393 1.00 97.56 648 ILE A O 1
ATOM 5328 N N . THR A 1 649 ? 44.808 17.964 -46.046 1.00 97.56 649 THR A N 1
ATOM 5329 C CA . THR A 1 649 ? 45.983 18.811 -46.259 1.00 97.56 649 THR A CA 1
ATOM 5330 C C . THR A 1 649 ? 46.993 18.068 -47.120 1.00 97.56 649 THR A C 1
ATOM 5332 O O . THR A 1 649 ? 47.373 16.942 -46.807 1.00 97.56 649 THR A O 1
ATOM 5335 N N . SER A 1 650 ? 47.482 18.682 -48.198 1.00 96.75 650 SER A N 1
ATOM 5336 C CA . SER A 1 650 ? 48.513 18.072 -49.041 1.00 96.75 650 SER A CA 1
ATOM 5337 C C . SER A 1 650 ? 49.486 19.082 -49.637 1.00 96.75 650 SER A C 1
ATOM 5339 O O . SER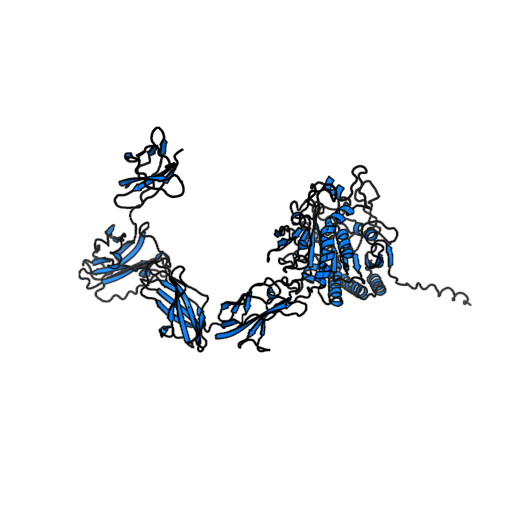 A 1 650 ? 49.216 20.277 -49.692 1.00 96.75 650 SER A O 1
ATOM 5341 N N . ASN A 1 651 ? 50.604 18.607 -50.180 1.00 94.81 651 ASN A N 1
ATOM 5342 C CA . ASN A 1 651 ? 51.357 19.396 -51.158 1.00 94.81 651 ASN A CA 1
ATOM 5343 C C . ASN A 1 651 ? 50.581 19.487 -52.492 1.00 94.81 651 ASN A C 1
ATOM 5345 O O . ASN A 1 651 ? 49.633 18.731 -52.723 1.00 94.81 651 ASN A O 1
ATOM 5349 N N . LEU A 1 652 ? 50.970 20.400 -53.393 1.00 93.44 652 LEU A N 1
ATOM 5350 C CA . LEU A 1 652 ? 50.226 20.673 -54.641 1.00 93.44 652 LEU A CA 1
ATOM 5351 C C . LEU A 1 652 ? 50.021 19.456 -55.562 1.00 93.44 652 LEU A C 1
ATOM 5353 O O . LEU A 1 652 ? 49.069 19.423 -56.338 1.00 93.44 652 LEU A O 1
ATOM 5357 N N . ASN A 1 653 ? 50.922 18.470 -55.530 1.00 91.12 653 ASN A N 1
ATOM 5358 C CA . ASN A 1 653 ? 50.793 17.242 -56.325 1.00 91.12 653 ASN A CA 1
ATOM 5359 C C . ASN A 1 653 ? 50.115 16.090 -55.558 1.00 91.12 653 ASN A C 1
ATOM 5361 O O . ASN A 1 653 ? 50.011 14.993 -56.107 1.00 91.12 653 ASN A O 1
ATOM 5365 N N . ALA A 1 654 ? 49.689 16.338 -54.315 1.00 90.69 654 ALA A N 1
ATOM 5366 C CA . ALA A 1 654 ? 49.104 15.380 -53.382 1.00 90.69 654 ALA A CA 1
ATOM 5367 C C . ALA A 1 654 ? 49.956 14.119 -53.120 1.00 90.69 654 ALA A C 1
ATOM 5369 O O . ALA A 1 654 ? 49.417 13.076 -52.746 1.00 90.69 654 ALA A O 1
ATOM 5370 N N . ALA A 1 655 ? 51.279 14.193 -53.318 1.00 90.56 655 ALA A N 1
ATOM 5371 C CA . ALA A 1 655 ? 52.202 13.089 -53.048 1.00 90.56 655 ALA A CA 1
ATOM 5372 C C . ALA A 1 655 ? 52.432 12.864 -51.546 1.00 90.56 655 ALA A C 1
ATOM 5374 O O . ALA A 1 655 ? 52.695 11.738 -51.136 1.00 90.56 655 ALA A O 1
ATOM 5375 N N . ILE A 1 656 ? 52.327 13.928 -50.748 1.00 92.25 656 ILE A N 1
ATOM 5376 C CA . ILE A 1 656 ? 52.354 13.892 -49.284 1.00 92.25 656 ILE A CA 1
ATOM 5377 C C . ILE A 1 656 ? 51.054 14.548 -48.836 1.00 92.25 656 ILE A C 1
ATOM 5379 O O . ILE A 1 656 ? 50.742 15.657 -49.283 1.00 92.25 656 ILE A O 1
ATOM 5383 N N . LYS A 1 657 ? 50.273 13.848 -48.017 1.00 94.06 657 LYS A N 1
ATOM 5384 C CA . LYS A 1 657 ? 48.986 14.330 -47.523 1.00 94.06 657 LYS A CA 1
ATOM 5385 C C . LYS A 1 657 ? 48.635 13.704 -46.184 1.00 94.06 657 LYS A C 1
ATOM 5387 O O . LYS A 1 657 ? 49.088 12.600 -45.892 1.00 94.06 657 LYS A O 1
ATOM 5392 N N . ASP A 1 658 ? 47.783 14.394 -45.451 1.00 95.44 658 ASP A N 1
ATOM 5393 C CA . ASP A 1 658 ? 47.166 13.933 -44.216 1.00 95.44 658 ASP A CA 1
ATOM 5394 C C . ASP A 1 658 ? 45.730 14.482 -44.126 1.00 95.44 658 ASP A C 1
ATOM 5396 O O . ASP A 1 658 ? 45.351 15.357 -44.914 1.00 95.44 658 ASP A O 1
ATOM 5400 N N . SER A 1 659 ? 44.907 13.934 -43.233 1.00 95.62 659 SER A N 1
ATOM 5401 C CA . SER A 1 659 ? 43.505 14.336 -43.085 1.00 95.62 659 SER A CA 1
ATOM 5402 C C . SER A 1 659 ? 42.985 14.229 -41.655 1.00 95.62 659 SER A C 1
ATOM 5404 O O . SER A 1 659 ? 43.468 13.408 -40.873 1.00 95.62 659 SER A O 1
ATOM 5406 N N . ALA A 1 660 ? 41.966 15.025 -41.339 1.00 97.38 660 ALA A N 1
ATOM 5407 C CA . ALA A 1 660 ? 41.198 14.925 -40.099 1.00 97.38 660 ALA A CA 1
ATOM 5408 C C . ALA A 1 660 ? 39.692 14.959 -40.398 1.00 97.38 660 ALA A C 1
ATOM 5410 O O . ALA A 1 660 ? 39.252 15.699 -41.284 1.00 97.38 660 ALA A O 1
ATOM 5411 N N . GLY A 1 661 ? 38.934 14.121 -39.698 1.00 97.00 661 GLY A N 1
ATOM 5412 C CA . GLY A 1 661 ? 37.499 13.928 -39.850 1.00 97.00 661 GLY A CA 1
ATOM 5413 C C . GLY A 1 661 ? 36.707 14.872 -38.950 1.00 97.00 661 GLY A C 1
ATOM 5414 O O . GLY A 1 661 ? 37.083 15.092 -37.805 1.00 97.00 661 GLY A O 1
ATOM 5415 N N . PHE A 1 662 ? 35.625 15.446 -39.455 1.00 97.00 662 PHE A N 1
ATOM 5416 C CA . PHE A 1 662 ? 34.683 16.234 -38.672 1.00 97.00 662 PHE A CA 1
ATOM 5417 C C . PHE A 1 662 ? 33.260 15.754 -38.939 1.00 97.00 662 PHE A C 1
ATOM 5419 O O . PHE A 1 662 ? 32.906 15.405 -40.071 1.00 97.00 662 PHE A O 1
ATOM 5426 N N . SER A 1 663 ? 32.440 15.720 -37.896 1.00 95.81 663 SER A N 1
ATOM 5427 C CA . SER A 1 663 ? 31.043 15.301 -37.992 1.00 95.81 663 SER A CA 1
ATOM 5428 C C . SER A 1 663 ? 30.176 15.982 -36.931 1.00 95.81 663 SER A C 1
ATOM 5430 O O . SER A 1 663 ? 30.662 16.726 -36.080 1.00 95.81 663 SER A O 1
ATOM 5432 N N . ALA A 1 664 ? 28.867 15.762 -37.016 1.00 94.38 664 ALA A N 1
ATOM 5433 C CA . ALA A 1 664 ? 27.921 16.150 -35.988 1.00 94.38 664 ALA A CA 1
ATOM 5434 C C . ALA A 1 664 ? 26.864 15.052 -35.816 1.00 94.38 664 ALA A C 1
ATOM 5436 O O . ALA A 1 664 ? 26.188 14.700 -36.787 1.00 94.38 664 ALA A O 1
ATOM 5437 N N . ASN A 1 665 ? 26.702 14.537 -34.596 1.00 95.31 665 ASN A N 1
ATOM 5438 C CA . ASN A 1 665 ? 25.847 13.382 -34.302 1.00 95.31 665 ASN A CA 1
ATOM 5439 C C . ASN A 1 665 ? 24.857 13.679 -33.161 1.00 95.31 665 ASN A C 1
ATOM 5441 O O . ASN A 1 665 ? 25.172 14.411 -32.223 1.00 95.31 665 ASN A O 1
ATOM 5445 N N . PHE A 1 666 ? 23.635 13.139 -33.235 1.00 93.06 666 PHE A N 1
ATOM 5446 C CA . PHE A 1 666 ? 22.611 13.315 -32.195 1.00 93.06 666 PHE A CA 1
ATOM 5447 C C . PHE A 1 666 ? 23.011 12.726 -30.835 1.00 93.06 666 PHE A C 1
ATOM 5449 O O . PHE A 1 666 ? 22.487 13.175 -29.817 1.00 93.06 666 PHE A O 1
ATOM 5456 N N . PHE A 1 667 ? 23.915 11.744 -30.836 1.00 93.38 667 PHE A N 1
ATOM 5457 C CA . PHE A 1 667 ? 24.400 11.023 -29.657 1.00 93.38 667 PHE A CA 1
ATOM 5458 C C . PHE A 1 667 ? 25.779 11.501 -29.175 1.00 93.38 667 PHE A C 1
ATOM 5460 O O . PHE A 1 667 ? 26.236 11.039 -28.136 1.00 93.38 667 PHE A O 1
ATOM 5467 N N . ALA A 1 668 ? 26.413 12.437 -29.890 1.00 94.12 668 ALA A N 1
ATOM 5468 C CA . ALA A 1 668 ? 27.641 13.098 -29.452 1.00 94.12 668 ALA A CA 1
ATOM 5469 C C . ALA A 1 668 ? 27.336 14.371 -28.641 1.00 94.12 668 ALA A C 1
ATOM 5471 O O . ALA A 1 668 ? 26.249 14.962 -28.726 1.00 94.12 668 ALA A O 1
ATOM 5472 N N . SER A 1 669 ? 28.315 14.810 -27.864 1.00 93.25 669 SER A N 1
ATOM 5473 C CA . SER A 1 669 ? 28.341 16.060 -27.119 1.00 93.25 669 SER A CA 1
ATOM 5474 C C . SER A 1 669 ? 29.297 17.068 -27.777 1.00 93.25 669 SER A C 1
ATOM 5476 O O . SER A 1 669 ? 29.815 16.845 -28.863 1.00 93.25 669 SER A O 1
ATOM 5478 N N . ASP A 1 670 ? 29.457 18.240 -27.159 1.00 90.88 670 ASP A N 1
ATOM 5479 C CA . ASP A 1 670 ? 30.483 19.219 -27.564 1.00 90.88 670 ASP A CA 1
ATOM 5480 C C . ASP A 1 670 ? 31.757 19.107 -26.703 1.00 90.88 670 ASP A C 1
ATOM 5482 O O . ASP A 1 670 ? 32.647 19.949 -26.790 1.00 90.88 670 ASP A O 1
ATOM 5486 N N . ASN A 1 671 ? 31.805 18.114 -25.814 1.00 90.50 671 ASN A N 1
ATOM 5487 C CA . ASN A 1 671 ? 32.981 17.751 -25.031 1.00 90.50 671 ASN A CA 1
ATOM 5488 C C . ASN A 1 671 ? 33.563 16.445 -25.596 1.00 90.50 671 ASN A C 1
ATOM 5490 O O . ASN A 1 671 ? 33.012 15.887 -26.532 1.00 90.50 671 ASN A O 1
ATOM 5494 N N . TYR A 1 672 ? 34.633 15.937 -24.980 1.00 90.62 672 TYR A N 1
ATOM 5495 C CA . TYR A 1 672 ? 35.244 14.673 -25.387 1.00 90.62 672 TYR A CA 1
ATOM 5496 C C . TYR A 1 672 ? 34.297 13.470 -25.241 1.00 90.62 672 TYR A C 1
ATOM 5498 O O . TYR A 1 672 ? 33.926 13.095 -24.124 1.00 90.62 672 TYR A O 1
ATOM 5506 N N . ASP A 1 673 ? 34.008 12.817 -26.362 1.00 91.31 673 ASP A N 1
ATOM 5507 C CA . ASP A 1 673 ? 33.261 11.571 -26.477 1.00 91.31 673 ASP A CA 1
ATOM 5508 C C . ASP A 1 673 ? 34.170 10.462 -27.042 1.00 91.31 673 ASP A C 1
ATOM 5510 O O . ASP A 1 673 ? 34.466 10.451 -28.235 1.00 91.31 673 ASP A O 1
ATOM 5514 N N . PRO A 1 674 ? 34.599 9.462 -26.250 1.00 89.88 674 PRO A N 1
ATOM 5515 C CA . PRO A 1 674 ? 35.657 8.524 -26.652 1.00 89.88 674 PRO A CA 1
ATOM 5516 C C . PRO A 1 674 ? 35.329 7.655 -27.878 1.00 89.88 674 PRO A C 1
ATOM 5518 O O . PRO A 1 674 ? 36.243 7.134 -28.516 1.00 89.88 674 PRO A O 1
ATOM 5521 N N . TYR A 1 675 ? 34.044 7.483 -28.198 1.00 90.62 675 TYR A N 1
ATOM 5522 C CA . TYR A 1 675 ? 33.579 6.717 -29.360 1.00 90.62 675 TYR A CA 1
ATOM 5523 C C . TYR A 1 675 ? 33.399 7.567 -30.623 1.00 90.62 675 TYR A C 1
ATOM 5525 O O . TYR A 1 675 ? 33.305 7.029 -31.721 1.00 90.62 675 TYR A O 1
ATOM 5533 N N . TYR A 1 676 ? 33.351 8.889 -30.473 1.00 92.94 676 TYR A N 1
ATOM 5534 C CA . TYR A 1 676 ? 33.079 9.836 -31.551 1.00 92.94 676 TYR A CA 1
ATOM 5535 C C . TYR A 1 676 ? 34.296 10.719 -31.878 1.00 92.94 676 TYR A C 1
ATOM 5537 O O . TYR A 1 676 ? 34.476 11.108 -33.039 1.00 92.94 676 TYR A O 1
ATOM 5545 N N . ASP A 1 677 ? 35.142 10.971 -30.876 1.00 93.75 677 ASP A N 1
ATOM 5546 C CA . ASP A 1 677 ? 36.371 11.755 -30.935 1.00 93.75 677 ASP A CA 1
ATOM 5547 C C . ASP A 1 677 ? 37.599 10.843 -30.917 1.00 93.75 677 ASP A C 1
ATOM 5549 O O . ASP A 1 677 ? 38.145 10.456 -29.879 1.00 93.75 677 ASP A O 1
ATOM 5553 N N . LEU A 1 678 ? 38.053 10.481 -32.112 1.00 93.12 678 LEU A N 1
ATOM 5554 C CA . LEU A 1 678 ? 39.130 9.517 -32.287 1.00 93.12 678 LEU A CA 1
ATOM 5555 C C . LEU A 1 678 ? 40.484 10.220 -32.189 1.00 93.12 678 LEU A C 1
ATOM 5557 O O . LEU A 1 678 ? 40.816 11.059 -33.024 1.00 93.12 678 LEU A O 1
ATOM 5561 N N . ILE A 1 679 ? 41.305 9.853 -31.204 1.00 91.81 679 ILE A N 1
ATOM 5562 C CA . ILE A 1 679 ? 42.636 10.446 -30.997 1.00 91.81 679 ILE A CA 1
ATOM 5563 C C . ILE A 1 679 ? 43.588 10.090 -32.151 1.00 91.81 679 ILE A C 1
ATOM 5565 O O . ILE A 1 679 ? 43.741 8.930 -32.540 1.00 91.81 679 ILE A O 1
ATOM 5569 N N . LYS A 1 680 ? 44.305 11.094 -32.664 1.00 92.44 680 LYS A N 1
ATOM 5570 C CA . LYS A 1 680 ? 45.349 10.941 -33.679 1.00 92.44 680 LYS A CA 1
ATOM 5571 C C . LYS A 1 680 ? 46.709 10.683 -33.049 1.00 92.44 680 LYS A C 1
ATOM 5573 O O . LYS A 1 680 ? 47.220 11.490 -32.276 1.00 92.44 680 LYS A O 1
ATOM 5578 N N . ILE A 1 681 ? 47.355 9.594 -33.459 1.00 86.50 681 ILE A N 1
ATOM 5579 C CA . ILE A 1 681 ? 48.731 9.290 -33.057 1.00 86.50 681 ILE A CA 1
ATOM 5580 C C . ILE A 1 681 ? 49.710 9.932 -34.043 1.00 86.50 681 ILE A C 1
ATOM 5582 O O . ILE A 1 681 ? 49.740 9.603 -35.231 1.00 86.50 681 ILE A O 1
ATOM 5586 N N . ASP A 1 682 ? 50.559 10.816 -33.527 1.00 82.88 682 ASP A N 1
ATOM 5587 C CA . ASP A 1 682 ? 51.645 11.432 -34.281 1.00 82.88 682 ASP A CA 1
ATOM 5588 C C . ASP A 1 682 ? 52.746 10.406 -34.599 1.00 82.88 682 ASP A C 1
ATOM 5590 O O . ASP A 1 682 ? 53.429 9.885 -33.714 1.00 82.88 682 ASP A O 1
ATOM 5594 N N . SER A 1 683 ? 52.907 10.092 -35.882 1.00 69.44 683 SER A N 1
ATOM 5595 C CA . SER A 1 683 ? 53.862 9.094 -36.374 1.00 69.44 683 SER A CA 1
ATOM 5596 C C . SER A 1 683 ? 54.724 9.625 -37.525 1.00 69.44 683 SER A C 1
ATOM 5598 O O . SER A 1 683 ? 55.098 8.876 -38.429 1.00 69.44 683 SER A O 1
ATOM 5600 N N . THR A 1 684 ? 55.058 10.923 -37.512 1.00 72.25 684 THR A N 1
ATOM 5601 C CA . THR A 1 684 ? 55.780 11.557 -38.632 1.00 72.25 684 THR A CA 1
ATOM 5602 C C . THR A 1 684 ? 57.148 10.911 -38.923 1.00 72.25 684 THR A C 1
ATOM 5604 O O . THR A 1 684 ? 57.995 10.790 -38.034 1.00 72.25 684 THR A O 1
ATOM 5607 N N . SER A 1 685 ? 57.374 10.522 -40.187 1.00 64.69 685 SER A N 1
ATOM 5608 C CA . SER A 1 685 ? 58.669 10.108 -40.765 1.00 64.69 685 SER A CA 1
ATOM 5609 C C . SER A 1 685 ? 59.387 11.275 -41.474 1.00 64.69 685 SER A C 1
ATOM 5611 O O . SER A 1 685 ? 58.952 12.414 -41.364 1.00 64.69 685 SER A O 1
ATOM 5613 N N . SER A 1 686 ? 60.479 11.025 -42.217 1.00 72.38 686 SER A N 1
ATOM 5614 C CA . SER A 1 686 ? 61.051 12.039 -43.129 1.00 72.38 686 SER A CA 1
ATOM 5615 C C . SER A 1 686 ? 60.109 12.297 -44.313 1.00 72.38 686 SER A C 1
ATOM 5617 O O . SER A 1 686 ? 59.633 11.309 -44.876 1.00 72.38 686 SER A O 1
ATOM 5619 N N . ASP A 1 687 ? 59.919 13.562 -44.705 1.00 83.06 687 ASP A N 1
ATOM 5620 C CA . ASP A 1 687 ? 58.933 14.069 -45.676 1.00 83.06 687 ASP A CA 1
ATOM 5621 C C . ASP A 1 687 ? 57.485 13.903 -45.168 1.00 83.06 687 ASP A C 1
ATOM 5623 O O . ASP A 1 687 ? 56.841 12.882 -45.423 1.00 83.06 687 ASP A O 1
ATOM 5627 N N . TYR A 1 688 ? 56.964 14.896 -44.431 1.00 92.25 688 TYR A N 1
ATOM 5628 C CA . TYR A 1 688 ? 55.663 14.809 -43.753 1.00 92.25 688 TYR A CA 1
ATOM 5629 C C . TYR A 1 688 ? 54.779 16.064 -43.864 1.00 92.25 688 TYR A C 1
ATOM 5631 O O . TYR A 1 688 ? 55.226 17.212 -43.906 1.00 92.25 688 TYR A O 1
ATOM 5639 N N . ILE A 1 689 ? 53.471 15.815 -43.823 1.00 93.81 689 ILE A N 1
ATOM 5640 C CA . ILE A 1 689 ? 52.425 16.767 -43.444 1.00 93.81 689 ILE A CA 1
ATOM 5641 C C . ILE A 1 689 ? 51.666 16.091 -42.306 1.00 93.81 689 ILE A C 1
ATOM 5643 O O . ILE A 1 689 ? 51.300 14.927 -42.439 1.00 93.81 689 ILE A O 1
ATOM 5647 N N . PHE A 1 690 ? 51.472 16.798 -41.199 1.00 94.94 690 PHE A N 1
ATOM 5648 C CA . PHE A 1 690 ? 50.610 16.373 -40.103 1.00 94.94 690 PHE A CA 1
ATOM 5649 C C . PHE A 1 690 ? 49.493 17.396 -39.952 1.00 94.94 690 PHE A C 1
ATOM 5651 O O . PHE A 1 690 ? 49.765 18.595 -39.839 1.00 94.94 690 PHE A O 1
ATOM 5658 N N . SER A 1 691 ? 48.252 16.926 -39.954 1.00 95.44 691 SER A N 1
ATOM 5659 C CA . SER A 1 691 ? 47.072 17.757 -39.765 1.00 95.44 691 SER A CA 1
ATOM 5660 C C . SER A 1 691 ? 46.053 17.082 -38.862 1.00 95.44 691 SER A C 1
ATOM 5662 O O . SER A 1 691 ? 45.705 15.926 -39.094 1.00 95.44 691 SER A O 1
ATOM 5664 N N . ALA A 1 692 ? 45.547 17.790 -37.863 1.00 96.44 692 ALA A N 1
ATOM 5665 C CA . ALA A 1 692 ? 44.572 17.252 -36.921 1.00 96.44 692 ALA A CA 1
ATOM 5666 C C . ALA A 1 692 ? 43.615 18.353 -36.466 1.00 96.44 692 ALA A C 1
ATOM 5668 O O . ALA A 1 692 ? 43.982 19.534 -36.492 1.00 96.44 692 ALA A O 1
ATOM 5669 N N . PHE A 1 693 ? 42.431 17.958 -36.005 1.00 96.50 693 PHE A N 1
ATOM 5670 C CA . PHE A 1 693 ? 41.668 18.839 -35.131 1.00 96.50 693 PHE A CA 1
ATOM 5671 C C . PHE A 1 693 ? 42.301 18.863 -33.735 1.00 96.50 693 PHE A C 1
ATOM 5673 O O . PHE A 1 693 ? 43.046 17.940 -33.386 1.00 96.50 693 PHE A O 1
ATOM 5680 N N . TYR A 1 694 ? 42.116 19.946 -32.987 1.00 94.19 694 TYR A N 1
ATOM 5681 C CA . TYR A 1 694 ? 42.876 20.206 -31.769 1.00 94.19 694 TYR A CA 1
ATOM 5682 C C . TYR A 1 694 ? 42.016 20.782 -30.650 1.00 94.19 694 TYR A C 1
ATOM 5684 O O . TYR A 1 694 ? 41.417 21.837 -30.812 1.00 94.19 694 TYR A O 1
ATOM 5692 N N . GLU A 1 695 ? 42.081 20.155 -29.480 1.00 91.75 695 GLU A N 1
ATOM 5693 C CA . GLU A 1 695 ? 41.403 20.625 -28.273 1.00 91.75 695 GLU A CA 1
ATOM 5694 C C . GLU A 1 695 ? 42.408 20.799 -27.127 1.00 91.75 695 GLU A C 1
ATOM 5696 O O . GLU A 1 695 ? 43.148 19.878 -26.761 1.00 91.75 695 GLU A O 1
ATOM 5701 N N . GLU A 1 696 ? 42.475 22.017 -26.577 1.00 83.81 696 GLU A N 1
ATOM 5702 C CA . GLU A 1 696 ? 43.436 22.389 -25.524 1.00 83.81 696 GLU A CA 1
ATOM 5703 C C . GLU A 1 696 ? 42.942 21.980 -24.126 1.00 83.81 696 GLU A C 1
ATOM 5705 O O . GLU A 1 696 ? 43.739 21.565 -23.278 1.00 83.81 696 GLU A O 1
ATOM 5710 N N . ASP A 1 697 ? 41.626 22.066 -23.907 1.00 77.81 697 ASP A N 1
ATOM 5711 C CA . ASP A 1 697 ? 40.995 22.038 -22.582 1.00 77.81 697 ASP A CA 1
ATOM 5712 C C . ASP A 1 697 ? 40.295 20.706 -22.233 1.00 77.81 697 ASP A C 1
ATOM 5714 O O . ASP A 1 697 ? 39.706 20.585 -21.155 1.00 77.81 697 ASP A O 1
ATOM 5718 N N . TRP A 1 698 ? 40.360 19.690 -23.100 1.00 80.88 698 TRP A N 1
ATOM 5719 C CA . TRP A 1 698 ? 39.818 18.355 -22.808 1.00 80.88 698 TRP A CA 1
ATOM 5720 C C . TRP A 1 698 ? 40.679 17.602 -21.773 1.00 80.88 698 TRP A C 1
ATOM 5722 O O . TRP A 1 698 ? 41.833 17.956 -21.524 1.00 80.88 698 TRP A O 1
ATOM 5732 N N . GLU A 1 699 ? 40.114 16.579 -21.110 1.00 64.69 699 GLU A N 1
ATOM 5733 C CA . GLU A 1 699 ? 40.705 15.925 -19.918 1.00 64.69 699 GLU A CA 1
ATOM 5734 C C . GLU A 1 699 ? 42.156 15.435 -20.111 1.00 64.69 699 GLU A C 1
ATOM 5736 O O . GLU A 1 699 ? 42.934 15.361 -19.152 1.00 64.69 699 GLU A O 1
ATOM 5741 N N . PHE A 1 700 ? 42.556 15.189 -21.359 1.00 66.19 700 PHE A N 1
ATOM 5742 C CA . PHE A 1 700 ? 43.944 15.044 -21.775 1.00 66.19 700 PHE A CA 1
ATOM 5743 C C . PHE A 1 700 ? 44.399 16.360 -22.421 1.00 66.19 700 PHE A C 1
ATOM 5745 O O . PHE A 1 700 ? 43.979 16.699 -23.521 1.00 66.19 700 PHE A O 1
ATOM 5752 N N . ARG A 1 701 ? 45.262 17.122 -21.740 1.00 63.28 701 ARG A N 1
ATOM 5753 C CA . ARG A 1 701 ? 45.805 18.372 -22.301 1.00 63.28 701 ARG A CA 1
ATOM 5754 C C . ARG A 1 701 ? 46.481 18.111 -23.649 1.00 63.28 701 ARG A C 1
ATOM 5756 O O . ARG A 1 701 ? 47.261 17.163 -23.747 1.00 63.28 701 ARG A O 1
ATOM 5763 N N . ASP A 1 702 ? 46.243 18.998 -24.614 1.00 75.06 702 ASP A N 1
ATOM 5764 C CA . ASP A 1 702 ? 46.776 18.940 -25.983 1.00 75.06 702 ASP A CA 1
ATOM 5765 C C . ASP A 1 702 ? 46.312 17.710 -26.796 1.00 75.06 702 ASP A C 1
ATOM 5767 O O . ASP A 1 702 ? 47.133 16.925 -27.286 1.00 75.06 702 ASP A O 1
ATOM 5771 N N . CYS A 1 703 ? 44.996 17.541 -26.968 1.00 85.75 703 CYS A N 1
ATOM 5772 C CA . CYS A 1 703 ? 44.426 16.472 -27.793 1.00 85.75 703 CYS A CA 1
ATOM 5773 C C . CYS A 1 703 ? 44.523 16.797 -29.285 1.00 85.75 703 CYS A C 1
ATOM 5775 O O . CYS A 1 703 ? 44.017 17.819 -29.734 1.00 85.75 703 CYS A O 1
ATOM 5777 N N . TYR A 1 704 ? 45.119 15.892 -30.066 1.00 92.88 704 TYR A N 1
ATOM 5778 C CA . TYR A 1 704 ? 45.085 15.929 -31.530 1.00 92.88 704 TYR A CA 1
ATOM 5779 C C . TYR A 1 704 ? 44.154 14.828 -32.021 1.00 92.88 704 TYR A C 1
ATOM 5781 O O . TYR A 1 704 ? 44.356 13.664 -31.678 1.00 92.88 704 TYR A O 1
ATOM 5789 N N . LEU A 1 705 ? 43.157 15.180 -32.824 1.00 93.88 705 LEU A N 1
ATOM 5790 C CA . LEU A 1 705 ? 42.059 14.296 -33.200 1.00 93.88 705 LEU A CA 1
ATOM 5791 C C . LEU A 1 705 ? 42.143 13.898 -34.676 1.00 93.88 705 LEU A C 1
ATOM 5793 O O . LEU A 1 705 ? 42.366 14.718 -35.573 1.00 93.88 705 LEU A O 1
ATOM 5797 N N . TYR A 1 706 ? 42.000 12.596 -34.911 1.00 94.56 706 TYR A N 1
ATOM 5798 C CA . TYR A 1 706 ? 41.812 11.999 -36.224 1.00 94.56 706 TYR A CA 1
ATOM 5799 C C . TYR A 1 706 ? 40.385 12.242 -36.690 1.00 94.56 706 TYR A C 1
ATOM 5801 O O . TYR A 1 706 ? 40.191 12.478 -37.878 1.00 94.56 706 TYR A O 1
ATOM 5809 N N . GLN A 1 707 ? 39.434 12.248 -35.755 1.00 95.56 707 GLN A N 1
ATOM 5810 C CA . GLN A 1 707 ? 38.054 12.651 -35.964 1.00 95.56 707 GLN A CA 1
ATOM 5811 C C . GLN A 1 707 ? 37.561 13.438 -34.750 1.00 95.56 707 GLN A C 1
ATOM 5813 O O . GLN A 1 707 ? 37.825 13.020 -33.628 1.00 95.56 707 GLN A O 1
ATOM 5818 N N . GLU A 1 708 ? 36.847 14.535 -34.980 1.00 95.94 708 GLU A N 1
ATOM 5819 C CA . GLU A 1 708 ? 36.138 15.292 -33.946 1.00 95.94 708 GLU A CA 1
ATOM 5820 C C . GLU A 1 708 ? 34.660 15.421 -34.327 1.00 95.94 708 GLU A C 1
ATOM 5822 O O . GLU A 1 708 ? 34.319 15.920 -35.408 1.00 95.94 708 GLU A O 1
ATOM 5827 N N . THR A 1 709 ? 33.766 14.986 -33.448 1.00 96.06 709 THR A N 1
ATOM 5828 C CA . THR A 1 709 ? 32.326 14.978 -33.712 1.00 96.06 709 THR A CA 1
ATOM 5829 C C . THR A 1 709 ? 31.612 15.822 -32.681 1.00 96.06 709 THR A C 1
ATOM 5831 O O . THR A 1 709 ? 31.611 15.508 -31.502 1.00 96.06 709 THR A O 1
ATOM 5834 N N . HIS A 1 710 ? 30.935 16.872 -33.129 1.00 96.12 710 HIS A N 1
ATOM 5835 C CA . HIS A 1 710 ? 30.152 17.705 -32.219 1.00 96.12 710 HIS A CA 1
ATOM 5836 C C . HIS A 1 710 ? 28.745 17.153 -32.021 1.00 96.12 710 HIS A C 1
ATOM 5838 O O . HIS A 1 710 ? 28.229 16.359 -32.818 1.00 96.12 710 HIS A O 1
ATOM 5844 N N . ARG A 1 711 ? 28.047 17.686 -31.020 1.00 95.62 711 ARG A N 1
ATOM 5845 C CA . ARG A 1 711 ? 26.606 17.501 -30.903 1.00 95.62 711 ARG A CA 1
ATOM 5846 C C . ARG A 1 711 ? 25.919 17.974 -32.178 1.00 95.62 711 ARG A C 1
ATOM 5848 O O . ARG A 1 711 ? 26.229 19.045 -32.712 1.00 95.62 711 ARG A O 1
ATOM 5855 N N . PHE A 1 712 ? 24.928 17.212 -32.633 1.00 94.06 712 PHE A N 1
ATOM 5856 C CA . PHE A 1 712 ? 24.149 17.572 -33.811 1.00 94.06 712 PHE A CA 1
ATOM 5857 C C . PHE A 1 712 ? 23.590 18.998 -33.725 1.00 94.06 712 PHE A C 1
ATOM 5859 O O . PHE A 1 712 ? 23.042 19.434 -32.709 1.00 94.06 712 PHE A O 1
ATOM 5866 N N . PHE A 1 713 ? 23.677 19.708 -34.844 1.00 92.56 713 PHE A N 1
ATOM 5867 C CA . PHE A 1 713 ? 23.101 21.028 -35.048 1.00 92.56 713 PHE A CA 1
ATOM 5868 C C . PHE A 1 713 ? 22.519 21.103 -36.457 1.00 92.56 713 PHE A C 1
ATOM 5870 O O . PHE A 1 713 ? 22.932 20.369 -37.350 1.00 92.56 713 PHE A O 1
ATOM 5877 N N . ASN A 1 714 ? 21.559 22.004 -36.669 1.00 87.12 714 ASN A N 1
ATOM 5878 C CA . ASN A 1 714 ? 21.047 22.257 -38.010 1.00 87.12 714 ASN A CA 1
ATOM 5879 C C . ASN A 1 714 ? 21.946 23.293 -38.724 1.00 87.12 714 ASN A C 1
ATOM 5881 O O . ASN A 1 714 ? 21.903 24.471 -38.337 1.00 87.12 714 ASN A O 1
ATOM 5885 N N . PRO A 1 715 ? 22.713 22.902 -39.764 1.00 87.31 715 PRO A N 1
ATOM 5886 C CA . PRO A 1 715 ? 23.641 23.791 -40.463 1.00 87.31 715 PRO A CA 1
ATOM 5887 C C . PRO A 1 715 ? 22.948 24.875 -41.306 1.00 87.31 715 PRO A C 1
ATOM 5889 O O . PRO A 1 715 ? 23.625 25.770 -41.802 1.00 87.31 715 PRO A O 1
ATOM 5892 N N . GLU A 1 716 ? 21.615 24.839 -41.457 1.00 80.19 716 GLU A N 1
ATOM 5893 C CA . GLU A 1 716 ? 20.820 25.909 -42.085 1.00 80.19 716 GLU A CA 1
ATOM 5894 C C . GLU A 1 716 ? 20.639 27.131 -41.167 1.00 80.19 716 GLU A C 1
ATOM 5896 O O . GLU A 1 716 ? 20.399 28.238 -41.650 1.00 80.19 716 GLU A O 1
ATOM 5901 N N . TYR A 1 717 ? 20.728 26.943 -39.846 1.00 76.19 717 TYR A N 1
ATOM 5902 C CA . TYR A 1 717 ? 20.408 27.983 -38.856 1.00 76.19 717 TYR A CA 1
ATOM 5903 C C . TYR A 1 717 ? 21.554 28.314 -37.906 1.00 76.19 717 TYR A C 1
ATOM 5905 O O . TYR A 1 717 ? 21.559 29.388 -37.297 1.00 76.19 717 TYR A O 1
ATOM 5913 N N . TYR A 1 718 ? 22.487 27.383 -37.745 1.00 84.50 718 TYR A N 1
ATOM 5914 C CA . TYR A 1 718 ? 23.590 27.473 -36.803 1.00 84.50 718 TYR A CA 1
ATOM 5915 C C . TYR A 1 718 ? 24.886 27.071 -37.492 1.00 84.50 718 TYR A C 1
ATOM 5917 O O . TYR A 1 718 ? 24.868 26.382 -38.511 1.00 84.50 718 TYR A O 1
ATOM 5925 N N . TYR A 1 719 ? 26.004 27.483 -36.910 1.00 89.56 719 TYR A N 1
ATOM 5926 C CA . TYR A 1 719 ? 27.320 26.987 -37.273 1.00 89.56 719 TYR A CA 1
ATOM 5927 C C . TYR A 1 719 ? 28.044 26.487 -36.028 1.00 89.56 719 TYR A C 1
ATOM 5929 O O . TYR A 1 719 ? 27.753 26.927 -34.910 1.00 89.56 719 TYR A O 1
ATOM 5937 N N . LYS A 1 720 ? 29.001 25.594 -36.247 1.00 94.44 720 LYS A N 1
ATOM 5938 C CA . LYS A 1 720 ? 29.980 25.153 -35.259 1.00 94.44 720 LYS A CA 1
ATOM 5939 C C . LYS A 1 720 ? 31.388 25.337 -35.800 1.00 94.44 720 LYS A C 1
ATOM 5941 O O . LYS A 1 720 ? 31.569 25.597 -36.995 1.00 94.44 720 LYS A O 1
ATOM 5946 N N . THR A 1 721 ? 32.357 25.264 -34.898 1.00 94.75 721 THR A N 1
ATOM 5947 C CA . THR A 1 721 ? 33.759 25.519 -35.209 1.00 94.75 721 THR A CA 1
ATOM 5948 C C . THR A 1 721 ? 34.645 24.386 -34.745 1.00 94.75 721 THR A C 1
ATOM 5950 O O . THR A 1 721 ? 34.491 23.952 -33.612 1.00 94.75 721 THR A O 1
ATOM 5953 N N . TRP A 1 722 ? 35.614 24.015 -35.575 1.00 96.56 722 TRP A N 1
ATOM 5954 C CA . TRP A 1 722 ? 36.674 23.072 -35.234 1.00 96.56 722 TRP A CA 1
ATOM 5955 C C . TRP A 1 722 ? 38.022 23.779 -35.325 1.00 96.56 722 TRP A C 1
ATOM 5957 O O . TRP A 1 722 ? 38.308 24.454 -36.321 1.00 96.56 722 TRP A O 1
ATOM 5967 N N . GLN A 1 723 ? 38.859 23.627 -34.305 1.00 96.19 723 GLN A N 1
ATOM 5968 C CA . GLN A 1 723 ? 40.232 24.125 -34.331 1.00 96.19 723 GLN A CA 1
ATOM 5969 C C . GLN A 1 723 ? 41.094 23.143 -35.120 1.00 96.19 723 GLN A C 1
ATOM 5971 O O . GLN A 1 723 ? 41.195 21.976 -34.763 1.00 96.19 723 GLN A O 1
ATOM 5976 N N . TYR A 1 724 ? 41.722 23.596 -36.199 1.00 97.50 724 TYR A N 1
ATOM 5977 C CA . TYR A 1 724 ? 42.494 22.747 -37.101 1.00 97.50 724 TYR A CA 1
ATOM 5978 C C . TYR A 1 724 ? 43.948 23.195 -37.152 1.00 97.50 724 TYR A C 1
ATOM 5980 O O . TYR A 1 724 ? 44.246 24.356 -37.420 1.00 97.50 724 TYR A O 1
ATOM 5988 N N . ARG A 1 725 ? 44.879 22.272 -36.921 1.00 95.75 725 ARG A N 1
ATOM 5989 C CA . ARG A 1 725 ? 46.315 22.564 -36.890 1.00 95.75 725 ARG A CA 1
ATOM 5990 C C . ARG A 1 725 ? 47.058 21.784 -37.949 1.00 95.75 725 ARG A C 1
ATOM 5992 O O . ARG A 1 725 ? 46.825 20.590 -38.131 1.00 95.75 725 ARG A O 1
ATOM 5999 N N . VAL A 1 726 ? 48.017 22.442 -38.595 1.00 95.62 726 VAL A N 1
ATOM 6000 C CA . VAL A 1 726 ? 48.900 21.822 -39.588 1.00 95.62 726 VAL A CA 1
ATOM 6001 C C . VAL A 1 726 ? 50.361 22.117 -39.277 1.00 95.62 726 VAL A C 1
ATOM 6003 O O . VAL A 1 726 ? 50.723 23.264 -39.047 1.00 95.62 726 VAL A O 1
ATOM 6006 N N . ARG A 1 727 ? 51.230 21.106 -39.350 1.00 94.06 727 ARG A N 1
ATOM 6007 C CA . ARG A 1 727 ? 52.693 21.280 -39.392 1.00 94.06 727 ARG A CA 1
ATOM 6008 C C . ARG A 1 727 ? 53.314 20.395 -40.470 1.00 94.06 727 ARG A C 1
ATOM 6010 O O . ARG A 1 727 ? 52.791 19.327 -40.788 1.00 94.06 727 ARG A O 1
ATOM 6017 N N . THR A 1 728 ? 54.419 20.834 -41.062 1.00 94.19 728 THR A N 1
ATOM 6018 C CA . THR A 1 728 ? 55.042 20.143 -42.201 1.00 94.19 728 THR A CA 1
ATOM 6019 C C . THR A 1 728 ? 56.518 20.501 -42.351 1.00 94.19 728 THR A C 1
ATOM 6021 O O . THR A 1 728 ? 56.917 21.615 -42.016 1.00 94.19 728 THR A O 1
ATOM 6024 N N . ASP A 1 729 ? 57.311 19.586 -42.916 1.00 92.38 729 ASP A N 1
ATOM 6025 C CA . ASP A 1 729 ? 58.697 19.834 -43.338 1.00 92.38 729 ASP A CA 1
ATOM 6026 C C . ASP A 1 729 ? 58.829 20.371 -44.780 1.00 92.38 729 ASP A C 1
ATOM 6028 O O . ASP A 1 729 ? 59.934 20.680 -45.236 1.00 92.38 729 ASP A O 1
ATOM 6032 N N . GLN A 1 730 ? 57.713 20.552 -45.497 1.00 92.31 730 GLN A N 1
ATOM 6033 C CA . GLN A 1 730 ? 57.652 21.100 -46.860 1.00 92.31 730 GLN A CA 1
ATOM 6034 C C . GLN A 1 730 ? 57.769 22.643 -46.852 1.00 92.31 730 GLN A C 1
ATOM 6036 O O . GLN A 1 730 ? 56.879 23.378 -47.285 1.00 92.31 730 GLN A O 1
ATOM 6041 N N . LEU A 1 731 ? 58.869 23.155 -46.292 1.00 92.75 731 LEU A N 1
ATOM 6042 C CA . LEU A 1 731 ? 59.051 24.580 -45.999 1.00 92.75 731 LEU A CA 1
ATOM 6043 C C . LEU A 1 731 ? 59.146 25.440 -47.267 1.00 92.75 731 LEU A C 1
ATOM 6045 O O . LEU A 1 731 ? 59.987 25.214 -48.137 1.00 92.75 731 LEU A O 1
ATOM 6049 N N . ASN A 1 732 ? 58.389 26.535 -47.291 1.00 91.94 732 ASN A N 1
ATOM 6050 C CA . ASN A 1 732 ? 58.250 27.502 -48.387 1.00 91.94 732 ASN A CA 1
ATOM 6051 C C . ASN A 1 732 ? 57.614 26.944 -49.671 1.00 91.94 732 ASN A C 1
ATOM 6053 O O . ASN A 1 732 ? 57.493 27.686 -50.650 1.00 91.94 732 ASN A O 1
ATOM 6057 N N . ASP A 1 733 ? 57.190 25.680 -49.669 1.00 92.44 733 ASP A N 1
ATOM 6058 C CA . ASP A 1 733 ? 56.327 25.132 -50.707 1.00 92.44 733 ASP A CA 1
ATOM 6059 C C . ASP A 1 733 ? 54.863 25.494 -50.417 1.00 92.44 733 ASP A C 1
ATOM 6061 O O . ASP A 1 733 ? 54.480 25.804 -49.287 1.00 92.44 733 ASP A O 1
ATOM 6065 N N . SER A 1 734 ? 54.036 25.500 -51.464 1.00 94.19 734 SER A N 1
ATOM 6066 C CA . SER A 1 734 ? 52.602 25.754 -51.317 1.00 94.19 734 SER A CA 1
ATOM 6067 C C . SER A 1 734 ? 51.898 24.475 -50.866 1.00 94.19 734 SER A C 1
ATOM 6069 O O . SER A 1 734 ? 51.974 23.439 -51.534 1.00 94.19 734 SER A O 1
ATOM 6071 N N . ILE A 1 735 ? 51.209 24.574 -49.736 1.00 97.19 735 ILE A N 1
ATOM 6072 C CA . ILE A 1 735 ? 50.388 23.529 -49.133 1.00 97.19 735 ILE A CA 1
ATOM 6073 C C . ILE A 1 735 ? 48.930 23.885 -49.368 1.00 97.19 735 ILE A C 1
ATOM 6075 O O . ILE A 1 735 ? 48.556 25.057 -49.336 1.00 97.19 735 ILE A O 1
ATOM 6079 N N . GLN A 1 736 ? 48.123 22.871 -49.646 1.00 97.44 736 GLN A N 1
ATOM 6080 C CA . GLN A 1 736 ? 46.721 23.023 -49.982 1.00 97.44 736 GLN A CA 1
ATOM 6081 C C . GLN A 1 736 ? 45.828 22.323 -48.962 1.00 97.44 736 GLN A C 1
ATOM 6083 O O . GLN A 1 736 ? 46.136 21.203 -48.554 1.00 97.44 736 GLN A O 1
ATOM 6088 N N . ILE A 1 737 ? 44.728 22.976 -48.587 1.00 98.12 737 ILE A N 1
ATOM 6089 C CA . ILE A 1 737 ? 43.680 22.437 -47.713 1.00 98.12 737 ILE A CA 1
ATOM 6090 C C . ILE A 1 737 ? 42.351 22.452 -48.477 1.00 98.12 737 ILE A C 1
ATOM 6092 O O . ILE A 1 737 ? 41.948 23.483 -49.025 1.00 98.12 737 ILE A O 1
ATOM 6096 N N . TYR A 1 738 ? 41.680 21.305 -48.540 1.00 97.00 738 TYR A N 1
ATOM 6097 C CA . TYR A 1 738 ? 40.392 21.128 -49.216 1.00 97.00 738 TYR A CA 1
ATOM 6098 C C . TYR A 1 738 ? 39.533 20.083 -48.497 1.00 97.00 738 TYR A C 1
ATOM 6100 O O . TYR A 1 738 ? 40.058 19.237 -47.777 1.00 97.00 738 TYR A O 1
ATOM 6108 N N . VAL A 1 739 ? 38.214 20.151 -48.678 1.00 96.50 739 VAL A N 1
ATOM 6109 C CA . VAL A 1 739 ? 37.266 19.188 -48.097 1.00 96.50 739 VAL A CA 1
ATOM 6110 C C . VAL A 1 739 ? 37.071 17.979 -49.020 1.00 96.50 739 VAL A C 1
ATOM 6112 O O . VAL A 1 739 ? 37.240 18.087 -50.236 1.00 96.50 739 VAL A O 1
ATOM 6115 N N . SER A 1 740 ? 36.733 16.825 -48.449 1.00 94.19 740 SER A N 1
ATOM 6116 C CA . SER A 1 740 ? 36.366 15.613 -49.180 1.00 94.19 740 SER A CA 1
ATOM 6117 C C . SER A 1 740 ? 35.115 15.780 -50.043 1.00 94.19 740 SER A C 1
ATOM 6119 O O . SER A 1 740 ? 34.188 16.521 -49.714 1.00 94.19 740 SER A O 1
ATOM 6121 N N . ASP A 1 741 ? 35.068 15.017 -51.137 1.00 91.00 741 ASP A N 1
ATOM 6122 C CA . ASP A 1 741 ? 34.001 15.100 -52.141 1.00 91.00 741 ASP A CA 1
ATOM 6123 C C . ASP A 1 741 ? 32.599 14.832 -51.562 1.00 91.00 741 ASP A C 1
ATOM 6125 O O . ASP A 1 741 ? 31.634 15.446 -52.008 1.00 91.00 741 ASP A O 1
ATOM 6129 N N . ASN A 1 742 ? 32.476 13.986 -50.527 1.00 88.75 742 ASN A N 1
ATOM 6130 C CA . ASN A 1 742 ? 31.194 13.678 -49.872 1.00 88.75 742 ASN A CA 1
ATOM 6131 C C . ASN A 1 742 ? 30.556 14.883 -49.148 1.00 88.75 742 ASN A C 1
ATOM 6133 O O . ASN A 1 742 ? 29.368 14.840 -48.830 1.00 88.75 742 ASN A O 1
ATOM 6137 N N . PHE A 1 743 ? 31.304 15.968 -48.916 1.00 90.50 743 PHE A N 1
ATOM 6138 C CA . PHE A 1 743 ? 30.745 17.231 -48.430 1.00 90.50 743 PHE A CA 1
ATOM 6139 C C . PHE A 1 743 ? 30.223 18.116 -49.575 1.00 90.50 743 PHE A C 1
ATOM 6141 O O . PHE A 1 743 ? 29.284 18.885 -49.386 1.00 90.50 743 PHE A O 1
ATOM 6148 N N . LEU A 1 744 ? 30.811 18.027 -50.773 1.00 85.12 744 LEU A N 1
ATOM 6149 C CA . LEU A 1 744 ? 30.560 18.973 -51.872 1.00 85.12 744 LEU A CA 1
ATOM 6150 C C . LEU A 1 744 ? 29.139 18.890 -52.445 1.00 85.12 744 LEU A C 1
ATOM 6152 O O . LEU A 1 744 ? 28.657 19.858 -53.031 1.00 85.12 744 LEU A O 1
ATOM 6156 N N . ASP A 1 745 ? 28.460 17.763 -52.246 1.00 75.69 745 ASP A N 1
ATOM 6157 C CA . ASP A 1 745 ? 27.071 17.565 -52.669 1.00 75.69 745 ASP A CA 1
ATOM 6158 C C . ASP A 1 745 ? 26.050 18.219 -51.714 1.00 75.69 745 ASP A C 1
ATOM 6160 O O . ASP A 1 745 ? 24.842 18.199 -51.972 1.00 75.69 745 ASP A O 1
ATOM 6164 N N . ARG A 1 746 ? 26.511 18.829 -50.614 1.00 77.88 746 ARG A N 1
ATOM 6165 C CA . ARG A 1 746 ? 25.664 19.481 -49.609 1.00 77.88 746 ARG A CA 1
ATOM 6166 C C . ARG A 1 746 ? 25.424 20.948 -49.961 1.00 77.88 746 ARG A C 1
ATOM 6168 O O . ARG A 1 746 ? 26.339 21.690 -50.306 1.00 77.88 746 ARG A O 1
ATOM 6175 N N . ASN A 1 747 ? 24.183 21.405 -49.804 1.00 76.31 747 ASN A N 1
ATOM 6176 C CA . ASN A 1 747 ? 23.818 22.819 -49.948 1.00 76.31 747 ASN A CA 1
ATOM 6177 C C . ASN A 1 747 ? 24.041 23.585 -48.628 1.00 76.31 747 ASN A C 1
ATOM 6179 O O . ASN A 1 747 ? 23.119 24.197 -48.091 1.00 76.31 747 ASN A O 1
ATOM 6183 N N . GLU A 1 748 ? 25.253 23.486 -48.087 1.00 86.56 748 GLU A N 1
ATOM 6184 C CA . GLU A 1 748 ? 25.656 24.026 -46.783 1.00 86.56 748 GLU A CA 1
ATOM 6185 C C . GLU A 1 748 ? 26.832 25.000 -46.931 1.00 86.56 748 GLU A C 1
ATOM 6187 O O . GLU A 1 748 ? 27.327 25.228 -48.032 1.00 86.56 748 GLU A O 1
ATOM 6192 N N . TYR A 1 749 ? 27.268 25.606 -45.828 1.00 87.44 749 TYR A N 1
ATOM 6193 C CA . TYR A 1 749 ? 28.408 26.521 -45.795 1.00 87.44 749 TYR A CA 1
ATOM 6194 C C . TYR A 1 749 ? 29.585 25.882 -45.062 1.00 87.44 749 TYR A C 1
ATOM 6196 O O . TYR A 1 749 ? 29.414 25.343 -43.968 1.00 87.44 749 TYR A O 1
ATOM 6204 N N . LEU A 1 750 ? 30.777 25.981 -45.654 1.00 93.62 750 LEU A N 1
ATOM 6205 C CA . LEU A 1 750 ? 32.019 25.501 -45.059 1.00 93.62 750 LEU A CA 1
ATOM 6206 C C . LEU A 1 750 ? 33.153 26.484 -45.356 1.00 93.62 750 LEU A C 1
ATOM 6208 O O . LEU A 1 750 ? 33.559 26.656 -46.511 1.00 93.62 750 LEU A O 1
ATOM 6212 N N . TYR A 1 751 ? 33.646 27.140 -44.312 1.00 93.31 751 TYR A N 1
ATOM 6213 C CA . TYR A 1 751 ? 34.687 28.157 -44.404 1.00 93.31 751 TYR A CA 1
ATOM 6214 C C . TYR A 1 751 ? 35.881 27.783 -43.538 1.00 93.31 751 TYR A C 1
ATOM 6216 O O . TYR A 1 751 ? 35.712 27.335 -42.411 1.00 93.31 751 TYR A O 1
ATOM 6224 N N . LEU A 1 752 ? 37.084 28.001 -44.055 1.00 95.81 752 LEU A N 1
ATOM 6225 C CA . LEU A 1 752 ? 38.323 27.872 -43.299 1.00 95.81 752 LEU A CA 1
ATOM 6226 C C . LEU A 1 752 ? 38.916 29.258 -43.077 1.00 95.81 752 LEU A C 1
ATOM 6228 O O . LEU A 1 752 ? 39.166 29.971 -44.049 1.00 95.81 752 LEU A O 1
ATOM 6232 N N . GLU A 1 753 ? 39.128 29.625 -41.823 1.00 95.88 753 GLU A N 1
ATOM 6233 C CA . GLU A 1 753 ? 39.858 30.823 -41.421 1.00 95.88 753 GLU A CA 1
ATOM 6234 C C . GLU A 1 753 ? 41.325 30.470 -41.188 1.00 95.88 753 GLU A C 1
ATOM 6236 O O . GLU A 1 753 ? 41.628 29.602 -40.373 1.00 95.88 753 GLU A O 1
ATOM 6241 N N . ASP A 1 754 ? 42.231 31.141 -41.891 1.00 94.81 754 ASP A N 1
ATOM 6242 C CA . ASP A 1 754 ? 43.663 31.120 -41.594 1.00 94.81 754 ASP A CA 1
ATOM 6243 C C . ASP A 1 754 ? 43.965 32.168 -40.519 1.00 94.81 754 ASP A C 1
ATOM 6245 O O . ASP A 1 754 ? 43.864 33.372 -40.767 1.00 94.81 754 ASP A O 1
ATOM 6249 N N . LEU A 1 755 ? 44.355 31.726 -39.320 1.00 92.94 755 LEU A N 1
ATOM 6250 C CA . LEU A 1 755 ? 44.584 32.624 -38.184 1.00 92.94 755 LEU A CA 1
ATOM 6251 C C . LEU A 1 755 ? 45.865 33.461 -38.311 1.00 92.94 755 LEU A C 1
ATOM 6253 O O . LEU A 1 755 ? 46.056 34.410 -37.549 1.00 92.94 755 LEU A O 1
ATOM 6257 N N . GLN A 1 756 ? 46.753 33.152 -39.261 1.00 89.44 756 GLN A N 1
ATOM 6258 C CA . GLN A 1 756 ? 47.934 33.975 -39.528 1.00 89.44 756 GLN A CA 1
ATOM 6259 C C . GLN A 1 756 ? 47.613 35.158 -40.441 1.00 89.44 756 GLN A C 1
ATOM 6261 O O . GLN A 1 756 ? 48.211 36.229 -40.300 1.00 89.44 756 GLN A O 1
ATOM 6266 N N . THR A 1 757 ? 46.710 34.956 -41.401 1.00 89.62 757 THR A N 1
ATOM 6267 C CA . THR A 1 757 ? 46.368 35.950 -42.430 1.00 89.62 757 THR A CA 1
ATOM 6268 C C . THR A 1 757 ? 45.009 36.615 -42.217 1.00 89.62 757 THR A C 1
ATOM 6270 O O . THR A 1 757 ? 44.749 37.641 -42.849 1.00 89.62 757 THR A O 1
ATOM 6273 N N . GLU A 1 758 ? 44.177 36.069 -41.324 1.00 85.81 758 GLU A N 1
ATOM 6274 C CA . GLU A 1 758 ? 42.762 36.418 -41.124 1.00 85.81 758 GLU A CA 1
ATOM 6275 C C . GLU A 1 758 ? 41.925 36.238 -42.416 1.00 85.81 758 GLU A C 1
ATOM 6277 O O . GLU A 1 758 ? 40.894 36.887 -42.614 1.00 85.81 758 GLU A O 1
ATOM 6282 N N . GLU A 1 759 ? 42.383 35.380 -43.340 1.00 87.31 759 GLU A N 1
ATOM 6283 C CA . GLU A 1 759 ? 41.698 35.083 -44.601 1.00 87.31 759 GLU A CA 1
ATOM 6284 C C . GLU A 1 759 ? 40.686 33.944 -44.431 1.00 87.31 759 GLU A C 1
ATOM 6286 O O . GLU A 1 759 ? 41.007 32.880 -43.907 1.00 87.31 759 GLU A O 1
ATOM 6291 N N . TYR A 1 760 ? 39.475 34.142 -44.960 1.00 88.81 760 TYR A N 1
ATOM 6292 C CA . TYR A 1 760 ? 38.440 33.111 -45.018 1.00 88.81 760 TYR A CA 1
ATOM 6293 C 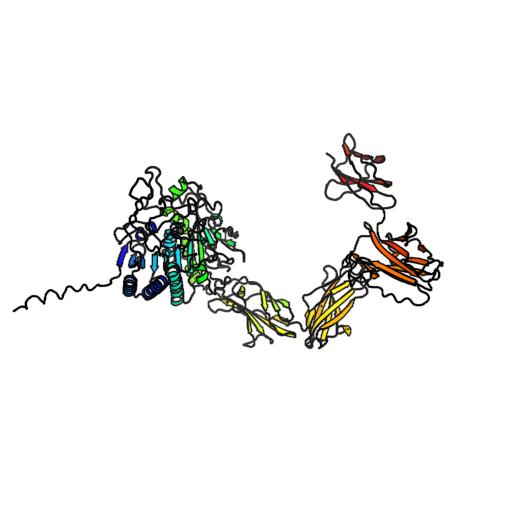C . TYR A 1 760 ? 38.354 32.506 -46.416 1.00 88.81 760 TYR A C 1
ATOM 6295 O O . TYR A 1 760 ? 38.076 33.202 -47.396 1.00 88.81 760 TYR A O 1
ATOM 6303 N N . THR A 1 761 ? 38.510 31.189 -46.508 1.00 91.12 761 THR A N 1
ATOM 6304 C CA . THR A 1 761 ? 38.348 30.434 -47.754 1.00 91.12 761 THR A CA 1
ATOM 6305 C C . THR A 1 761 ? 37.067 29.617 -47.724 1.00 91.12 761 THR A C 1
ATOM 6307 O O . THR A 1 761 ? 36.867 28.808 -46.824 1.00 91.12 761 THR A O 1
ATOM 6310 N N . ASN A 1 762 ? 36.210 29.784 -48.734 1.00 92.00 762 ASN A N 1
ATOM 6311 C CA . ASN A 1 762 ? 35.073 28.889 -48.942 1.00 92.00 762 ASN A CA 1
ATOM 6312 C C . ASN A 1 762 ? 35.574 27.570 -49.544 1.00 92.00 762 ASN A C 1
ATOM 6314 O O . ASN A 1 762 ? 35.911 27.522 -50.734 1.00 92.00 762 ASN A O 1
ATOM 6318 N N . LEU A 1 763 ? 35.598 26.514 -48.731 1.00 93.06 763 LEU A N 1
ATOM 6319 C CA . LEU A 1 763 ? 36.153 25.213 -49.109 1.00 93.06 763 LEU A CA 1
ATOM 6320 C C . LEU A 1 763 ? 35.292 24.447 -50.122 1.00 93.06 763 LEU A C 1
ATOM 6322 O O . LEU A 1 763 ? 35.786 23.519 -50.755 1.00 93.06 763 LEU A O 1
ATOM 6326 N N . ILE A 1 764 ? 34.037 24.856 -50.326 1.00 89.81 764 ILE A N 1
ATOM 6327 C CA . ILE A 1 764 ? 33.134 24.248 -51.315 1.00 89.81 764 ILE A CA 1
ATOM 6328 C C . ILE A 1 764 ? 33.495 24.710 -52.730 1.00 89.81 764 ILE A C 1
ATOM 6330 O O . ILE A 1 764 ? 33.381 23.963 -53.698 1.00 89.81 764 ILE A O 1
ATOM 6334 N N . THR A 1 765 ? 33.928 25.966 -52.871 1.00 86.56 765 THR A N 1
ATOM 6335 C CA . THR A 1 765 ? 34.197 26.575 -54.184 1.00 86.56 765 THR A CA 1
ATOM 6336 C C . THR A 1 765 ? 35.677 26.688 -54.523 1.00 86.56 765 THR A C 1
ATOM 6338 O O . THR A 1 765 ? 36.024 26.916 -55.684 1.00 86.56 765 THR A O 1
ATOM 6341 N N . SER A 1 766 ? 36.554 26.591 -53.526 1.00 89.75 766 SER A N 1
ATOM 6342 C CA . SER A 1 766 ? 37.983 26.849 -53.686 1.00 89.75 766 SER A CA 1
ATOM 6343 C C . SER A 1 766 ? 38.824 26.119 -52.648 1.00 89.75 766 SER A C 1
ATOM 6345 O O . SER A 1 766 ? 38.443 26.001 -51.492 1.00 89.75 766 SER A O 1
ATOM 6347 N N . THR A 1 767 ? 40.012 25.699 -53.063 1.00 94.69 767 THR A N 1
ATOM 6348 C CA . THR A 1 767 ? 41.055 25.161 -52.187 1.00 94.69 767 THR A CA 1
ATOM 6349 C C . THR A 1 767 ? 41.817 26.299 -51.507 1.00 94.69 767 THR A C 1
ATOM 6351 O O . THR A 1 767 ? 42.212 27.253 -52.182 1.00 94.69 767 THR A O 1
ATOM 6354 N N . HIS A 1 768 ? 42.064 26.186 -50.200 1.00 97.31 768 HIS A N 1
ATOM 6355 C CA . HIS A 1 768 ? 42.908 27.131 -49.466 1.00 97.31 768 HIS A CA 1
ATOM 6356 C C . HIS A 1 768 ? 44.388 26.812 -49.706 1.00 97.31 768 HIS A C 1
ATOM 6358 O O . HIS A 1 768 ? 44.773 25.643 -49.683 1.00 97.31 768 HIS A O 1
ATOM 6364 N N . LEU A 1 769 ? 45.215 27.834 -49.939 1.00 96.31 769 LEU A N 1
ATOM 6365 C CA . LEU A 1 769 ? 46.652 27.691 -50.178 1.00 96.31 769 LEU A CA 1
ATOM 6366 C C . LEU A 1 769 ? 47.440 28.517 -49.164 1.00 96.31 769 LEU A C 1
ATOM 6368 O O . LEU A 1 769 ? 47.234 29.723 -49.073 1.00 96.31 769 LEU A O 1
ATOM 6372 N N . PHE A 1 770 ? 48.414 27.897 -48.505 1.00 95.81 770 PHE A N 1
ATOM 6373 C CA . PHE A 1 770 ? 49.333 28.577 -47.591 1.00 95.81 770 PHE A CA 1
ATOM 6374 C C . PHE A 1 770 ? 50.769 28.053 -47.754 1.00 95.81 770 PHE A C 1
ATOM 6376 O O . PHE A 1 770 ? 51.030 27.115 -48.510 1.00 95.81 770 PHE A O 1
ATOM 6383 N N . SER A 1 771 ? 51.728 28.679 -47.074 1.00 93.19 771 SER A N 1
ATOM 6384 C CA . SER A 1 771 ? 53.120 28.217 -47.000 1.00 93.19 771 SER A CA 1
ATOM 6385 C C . SER A 1 771 ? 53.726 28.616 -45.659 1.00 93.19 771 SER A C 1
ATOM 6387 O O . SER A 1 771 ? 53.492 29.736 -45.212 1.00 93.19 771 SER A O 1
ATOM 6389 N N . THR A 1 772 ? 54.556 27.763 -45.061 1.00 92.56 772 THR A N 1
ATOM 6390 C CA . THR A 1 772 ? 55.267 28.064 -43.805 1.00 92.56 772 THR A CA 1
ATOM 6391 C C . THR A 1 772 ? 56.784 28.086 -44.002 1.00 92.56 772 THR A C 1
ATOM 6393 O O . THR A 1 772 ? 57.315 27.446 -44.908 1.00 92.56 772 THR A O 1
ATOM 6396 N N . SER A 1 773 ? 57.495 28.833 -43.154 1.00 92.94 773 SER A N 1
ATOM 6397 C CA . SER A 1 773 ? 58.967 28.881 -43.130 1.00 92.94 773 SER A CA 1
ATOM 6398 C C . SER A 1 773 ? 59.585 28.139 -41.937 1.00 92.94 773 SER A C 1
ATOM 6400 O O . SER A 1 773 ? 60.810 28.008 -41.877 1.00 92.94 773 SER A O 1
ATOM 6402 N N . THR A 1 774 ? 58.753 27.643 -41.016 1.00 93.00 774 THR A N 1
ATOM 6403 C CA . THR A 1 774 ? 59.131 26.828 -39.853 1.00 93.00 774 THR A CA 1
ATOM 6404 C C . THR A 1 774 ? 58.267 25.567 -39.791 1.00 93.00 774 THR A C 1
ATOM 6406 O O . THR A 1 774 ? 57.217 25.498 -40.426 1.00 93.00 774 THR A O 1
ATOM 6409 N N . GLU A 1 775 ? 58.707 24.568 -39.026 1.00 92.94 775 GLU A N 1
ATOM 6410 C CA . GLU A 1 775 ? 57.923 23.351 -38.749 1.00 92.94 775 GLU A CA 1
ATOM 6411 C C . GLU A 1 775 ? 56.931 23.539 -37.580 1.00 92.94 775 GLU A C 1
ATOM 6413 O O . GLU A 1 775 ? 56.374 22.563 -37.079 1.00 92.94 775 GLU A O 1
ATOM 6418 N N . ASP A 1 776 ? 56.732 24.778 -37.115 1.00 93.62 776 ASP A N 1
ATOM 6419 C CA . ASP A 1 776 ? 55.736 25.085 -36.087 1.00 93.62 776 ASP A CA 1
ATOM 6420 C C . ASP A 1 776 ? 54.315 24.902 -36.647 1.00 93.62 776 ASP A C 1
ATOM 6422 O O . ASP A 1 776 ? 54.102 24.893 -37.864 1.00 93.62 776 ASP A O 1
ATOM 6426 N N . TYR A 1 777 ? 53.336 24.772 -35.751 1.00 94.06 777 TYR A N 1
ATOM 6427 C CA . TYR A 1 777 ? 51.937 24.681 -36.150 1.00 94.06 777 TYR A CA 1
ATOM 6428 C C . TYR A 1 777 ? 51.448 25.969 -36.820 1.00 94.06 777 TYR A C 1
ATOM 6430 O O . TYR A 1 777 ? 51.751 27.086 -36.396 1.00 94.06 777 TYR A O 1
ATOM 6438 N N . VAL A 1 778 ? 50.662 25.777 -37.871 1.00 95.94 778 VAL A N 1
ATOM 6439 C CA . VAL A 1 778 ? 49.806 26.774 -38.499 1.00 95.94 778 VAL A CA 1
ATOM 6440 C C . VAL A 1 778 ? 48.378 26.465 -38.069 1.00 95.94 778 VAL A C 1
ATOM 6442 O O . VAL A 1 778 ? 47.900 25.346 -38.279 1.00 95.94 778 VAL A O 1
ATOM 6445 N N . ASP A 1 779 ? 47.738 27.441 -37.434 1.00 96.75 779 ASP A N 1
ATOM 6446 C CA . ASP A 1 779 ? 46.403 27.317 -36.860 1.00 96.75 779 ASP A CA 1
ATOM 6447 C C . ASP A 1 779 ? 45.324 27.829 -37.818 1.00 96.75 779 ASP A C 1
ATOM 6449 O O . ASP A 1 779 ? 45.452 28.898 -38.422 1.00 96.75 779 ASP A O 1
ATOM 6453 N N . PHE A 1 780 ? 44.236 27.076 -37.901 1.00 97.81 780 PHE A N 1
ATOM 6454 C CA . PHE A 1 780 ? 43.050 27.385 -38.679 1.00 97.81 780 PHE A CA 1
ATOM 6455 C C . PHE A 1 780 ? 41.794 27.144 -37.843 1.00 97.81 780 PHE A C 1
ATOM 6457 O O . PHE A 1 780 ? 41.793 26.317 -36.932 1.00 97.81 780 PHE A O 1
ATOM 6464 N N . VAL A 1 781 ? 40.696 27.801 -38.209 1.00 96.69 781 VAL A N 1
ATOM 6465 C CA . VAL A 1 781 ? 39.365 27.494 -37.669 1.00 96.69 781 VAL A CA 1
ATOM 6466 C C . VAL A 1 781 ? 38.446 27.103 -38.814 1.00 96.69 781 VAL A C 1
ATOM 6468 O O . VAL A 1 781 ? 38.244 27.869 -39.758 1.00 96.69 781 VAL A O 1
ATOM 6471 N N . LEU A 1 782 ? 37.888 25.898 -38.745 1.00 97.06 782 LEU A N 1
ATOM 6472 C CA . LEU A 1 782 ? 36.869 25.431 -39.675 1.00 97.06 782 LEU A CA 1
ATOM 6473 C C . LEU A 1 782 ? 35.495 25.833 -39.148 1.00 97.06 782 LEU A C 1
ATOM 6475 O O . LEU A 1 782 ? 35.124 25.427 -38.058 1.00 97.06 782 LEU A O 1
ATOM 6479 N N . TYR A 1 783 ? 34.726 26.571 -39.936 1.00 94.69 783 TYR A N 1
ATOM 6480 C CA . TYR A 1 783 ? 33.334 26.915 -39.668 1.00 94.69 783 TYR A CA 1
ATOM 6481 C C . TYR A 1 783 ? 32.436 26.068 -40.563 1.00 94.69 783 TYR A C 1
ATOM 6483 O O . TYR A 1 783 ? 32.470 26.222 -41.788 1.00 94.69 783 TYR A O 1
ATOM 6491 N N . TRP A 1 784 ? 31.606 25.212 -39.970 1.00 94.38 784 TRP A N 1
ATOM 6492 C CA . TRP A 1 784 ? 30.588 24.443 -40.690 1.00 94.38 784 TRP A CA 1
ATOM 6493 C C . TRP A 1 784 ? 29.193 24.896 -40.267 1.00 94.38 784 TRP A C 1
ATOM 6495 O O . TRP A 1 784 ? 28.870 24.921 -39.081 1.00 94.38 784 TRP A O 1
ATOM 6505 N N . GLY A 1 785 ? 28.371 25.258 -41.250 1.00 88.56 785 GLY A N 1
ATOM 6506 C CA . GLY A 1 785 ? 27.011 25.744 -41.067 1.00 88.56 785 GLY A CA 1
ATOM 6507 C C . GLY A 1 785 ? 26.891 27.251 -41.255 1.00 88.56 785 GLY A C 1
ATOM 6508 O O . GLY A 1 785 ? 27.766 27.914 -41.811 1.00 88.56 785 GLY A O 1
ATOM 6509 N N . ASP A 1 786 ? 25.768 27.801 -40.820 1.00 79.31 786 ASP A N 1
ATOM 6510 C CA . ASP A 1 786 ? 25.280 29.121 -41.200 1.00 79.31 786 ASP A CA 1
ATOM 6511 C C . ASP A 1 786 ? 26.055 30.297 -40.556 1.00 79.31 786 ASP A C 1
ATOM 6513 O O . ASP A 1 786 ? 25.570 30.989 -39.662 1.00 79.31 786 ASP A O 1
ATOM 6517 N N . TRP A 1 787 ? 27.278 30.547 -41.036 1.00 66.81 787 TRP A N 1
ATOM 6518 C CA . TRP A 1 787 ? 28.238 31.531 -40.507 1.00 66.81 787 TRP A CA 1
ATOM 6519 C C . TRP A 1 787 ? 27.891 33.010 -40.803 1.00 66.81 787 TRP A C 1
ATOM 6521 O O . TRP A 1 787 ? 28.539 33.927 -40.301 1.00 66.81 787 TRP A O 1
ATOM 6531 N N . GLN A 1 788 ? 26.847 33.293 -41.593 1.00 60.16 788 GLN A N 1
ATOM 6532 C CA . GLN A 1 788 ? 26.424 34.677 -41.859 1.00 60.16 788 GLN A CA 1
ATOM 6533 C C . GLN A 1 788 ? 25.622 35.259 -40.670 1.00 60.16 788 GLN A C 1
ATOM 6535 O O . GLN A 1 788 ? 24.846 34.545 -40.022 1.00 60.16 788 GLN A O 1
ATOM 6540 N N . PRO A 1 789 ? 25.715 36.571 -40.381 1.00 54.66 789 PRO A N 1
ATOM 6541 C CA . PRO A 1 789 ? 24.908 37.187 -39.330 1.00 54.66 789 PRO A CA 1
ATOM 6542 C C . PRO A 1 789 ? 23.407 37.015 -39.618 1.00 54.66 789 PRO A C 1
ATOM 6544 O O . PRO A 1 789 ? 22.931 37.226 -40.735 1.00 54.66 789 PRO A O 1
ATOM 6547 N N . ALA A 1 790 ? 22.635 36.588 -38.615 1.00 55.88 790 ALA A N 1
ATOM 6548 C CA . ALA A 1 790 ? 21.182 36.499 -38.734 1.00 55.88 790 ALA A CA 1
ATOM 6549 C C . ALA A 1 790 ? 20.565 37.897 -38.908 1.00 55.88 790 ALA A C 1
ATOM 6551 O O . ALA A 1 790 ? 20.931 38.821 -38.187 1.00 55.88 790 ALA A O 1
ATOM 6552 N N . LEU A 1 791 ? 19.596 38.043 -39.822 1.00 62.91 791 LEU A N 1
ATOM 6553 C CA . LEU A 1 791 ? 18.817 39.279 -39.925 1.00 62.91 791 LEU A CA 1
ATOM 6554 C C . LEU A 1 791 ? 18.063 39.527 -38.615 1.00 62.91 791 LEU A C 1
ATOM 6556 O O . LEU A 1 791 ? 17.407 38.623 -38.082 1.00 62.91 791 LEU A O 1
ATOM 6560 N N . ASP A 1 792 ? 18.103 40.764 -38.131 1.00 71.62 792 ASP A N 1
ATOM 6561 C CA . ASP A 1 792 ? 17.262 41.175 -37.014 1.00 71.62 792 ASP A CA 1
ATOM 6562 C C . ASP A 1 792 ? 15.773 41.066 -37.384 1.00 71.62 792 ASP A C 1
ATOM 6564 O O . ASP A 1 792 ? 15.356 41.285 -38.524 1.00 71.62 792 ASP A O 1
ATOM 6568 N N . ILE A 1 793 ? 14.929 40.742 -36.401 1.00 79.06 793 ILE A N 1
ATOM 6569 C CA . ILE A 1 793 ? 13.474 40.803 -36.591 1.00 79.06 793 ILE A CA 1
ATOM 6570 C C . ILE A 1 793 ? 13.035 42.252 -36.867 1.00 79.06 793 ILE A C 1
ATOM 6572 O O . ILE A 1 793 ? 13.498 43.156 -36.166 1.00 79.06 793 ILE A O 1
ATOM 6576 N N . PRO A 1 794 ? 12.096 42.509 -37.804 1.00 85.62 794 PRO A N 1
ATOM 6577 C CA . PRO A 1 794 ? 11.528 43.843 -37.987 1.00 85.62 794 PRO A CA 1
ATOM 6578 C C . PRO A 1 794 ? 10.970 44.414 -36.672 1.00 85.62 794 PRO A C 1
ATOM 6580 O O . PRO A 1 794 ? 10.071 43.845 -36.046 1.00 85.62 794 PRO A O 1
ATOM 6583 N N . GLN A 1 795 ? 11.525 45.544 -36.226 1.00 84.38 795 GLN A N 1
ATOM 6584 C CA . GLN A 1 795 ? 11.144 46.211 -34.977 1.00 84.38 795 GLN A CA 1
ATOM 6585 C C . GLN A 1 795 ? 10.179 47.375 -35.223 1.00 84.38 795 GLN A C 1
ATOM 6587 O O . GLN A 1 795 ? 10.060 47.874 -36.338 1.00 84.38 795 GLN A O 1
ATOM 6592 N N . ASN A 1 796 ? 9.510 47.825 -34.155 1.00 88.00 796 ASN A N 1
ATOM 6593 C CA . ASN A 1 796 ? 8.531 48.921 -34.184 1.00 88.00 796 ASN A CA 1
ATOM 6594 C C . ASN A 1 796 ? 7.428 48.740 -35.236 1.00 88.00 796 ASN A C 1
ATOM 6596 O O . ASN A 1 796 ? 7.091 49.684 -35.944 1.00 88.00 796 ASN A O 1
ATOM 6600 N N . ILE A 1 797 ? 6.867 47.530 -35.332 1.00 88.81 797 ILE A N 1
ATOM 6601 C CA . ILE A 1 797 ? 5.748 47.293 -36.240 1.00 88.81 797 ILE A CA 1
ATOM 6602 C C . ILE A 1 797 ? 4.523 48.076 -35.742 1.00 88.81 797 ILE A C 1
ATOM 6604 O O . ILE A 1 797 ? 4.032 47.828 -34.639 1.00 88.81 797 ILE A O 1
ATOM 6608 N N . VAL A 1 798 ? 4.033 49.010 -36.554 1.00 88.75 798 VAL A N 1
ATOM 6609 C CA . VAL A 1 798 ? 2.826 49.804 -36.300 1.00 88.75 798 VAL A CA 1
ATOM 6610 C C . VAL A 1 798 ? 1.791 49.465 -37.360 1.00 88.75 798 VAL A C 1
ATOM 6612 O O . VAL A 1 798 ? 2.105 49.430 -38.545 1.00 88.75 798 VAL A O 1
ATOM 6615 N N . ILE A 1 799 ? 0.554 49.235 -36.925 1.00 89.75 799 ILE A N 1
ATOM 6616 C CA . ILE A 1 799 ? -0.596 49.025 -37.802 1.00 89.75 799 ILE A CA 1
ATOM 6617 C C . ILE A 1 799 ? -1.594 50.173 -37.631 1.00 89.75 799 ILE A C 1
ATOM 6619 O O . ILE A 1 799 ? -1.938 50.541 -36.505 1.00 89.75 799 ILE A O 1
ATOM 6623 N N . SER A 1 800 ? -2.067 50.736 -38.739 1.00 87.81 800 SER A N 1
ATOM 6624 C CA . SER A 1 800 ? -3.150 51.719 -38.778 1.00 87.81 800 SER A CA 1
ATOM 6625 C C . SER A 1 800 ? -4.184 51.332 -39.835 1.00 87.81 800 SER A C 1
ATOM 6627 O O . SER A 1 800 ? -3.872 50.692 -40.840 1.00 87.81 800 SER A O 1
ATOM 6629 N N . ILE A 1 801 ? -5.445 51.676 -39.571 1.00 85.94 801 ILE A N 1
ATOM 6630 C CA . ILE A 1 801 ? -6.581 51.334 -40.430 1.00 85.94 801 ILE A CA 1
ATOM 6631 C C . ILE A 1 801 ? -7.411 52.600 -40.620 1.00 85.94 801 ILE A C 1
ATOM 6633 O O . ILE A 1 801 ? -7.929 53.151 -39.648 1.00 85.94 801 ILE A O 1
ATOM 6637 N N . GLU A 1 802 ? -7.529 53.057 -41.865 1.00 79.62 802 GLU A N 1
ATOM 6638 C CA . GLU A 1 802 ? -8.424 54.160 -42.238 1.00 79.62 802 GLU A CA 1
ATOM 6639 C C . GLU A 1 802 ? -9.369 53.722 -43.364 1.00 79.62 802 GLU A C 1
ATOM 6641 O O . GLU A 1 802 ? -10.490 53.300 -43.092 1.00 79.62 802 GLU A O 1
ATOM 6646 N N . ASN A 1 803 ? -8.908 53.782 -44.619 1.00 79.06 803 ASN A N 1
ATOM 6647 C CA . ASN A 1 803 ? -9.612 53.223 -45.784 1.00 79.06 803 ASN A CA 1
ATOM 6648 C C . ASN A 1 803 ? -8.968 51.916 -46.285 1.00 79.06 803 ASN A C 1
ATOM 6650 O O . ASN A 1 803 ? -9.647 51.103 -46.902 1.00 79.06 803 ASN A O 1
ATOM 6654 N N . ASP A 1 804 ? -7.686 51.727 -45.971 1.00 86.31 804 ASP A N 1
ATOM 6655 C CA . ASP A 1 804 ? -6.833 50.580 -46.281 1.00 86.31 804 ASP A CA 1
ATOM 6656 C C . ASP A 1 804 ? -6.053 50.210 -45.001 1.00 86.31 804 ASP A C 1
ATOM 6658 O O . ASP A 1 804 ? -5.948 51.034 -44.081 1.00 86.31 804 ASP A O 1
ATOM 6662 N N . ILE A 1 805 ? -5.513 48.991 -44.920 1.00 91.25 805 ILE A N 1
ATOM 6663 C CA . ILE A 1 805 ? -4.572 48.604 -43.860 1.00 91.25 805 ILE A CA 1
ATOM 6664 C C . ILE A 1 805 ? -3.179 49.135 -44.211 1.00 91.25 805 ILE A C 1
ATOM 6666 O O . ILE A 1 805 ? -2.687 48.918 -45.318 1.00 91.25 805 ILE A O 1
ATOM 6670 N N . HIS A 1 806 ? -2.531 49.815 -43.264 1.00 93.19 806 HIS A N 1
ATOM 6671 C CA . HIS A 1 806 ? -1.143 50.264 -43.371 1.00 93.19 806 HIS A CA 1
ATOM 6672 C C . HIS A 1 806 ? -0.319 49.656 -42.239 1.00 93.19 806 HIS A C 1
ATOM 6674 O O . HIS A 1 806 ? -0.638 49.824 -41.063 1.00 93.19 806 HIS A O 1
ATOM 6680 N N . ILE A 1 807 ? 0.747 48.945 -42.602 1.00 93.31 807 ILE A N 1
ATOM 6681 C CA . ILE A 1 807 ? 1.724 48.369 -41.678 1.00 93.31 807 ILE A CA 1
ATOM 6682 C C . ILE A 1 807 ? 3.084 49.011 -41.954 1.00 93.31 807 ILE A C 1
ATOM 6684 O O . ILE A 1 807 ? 3.512 49.071 -43.105 1.00 93.31 807 ILE A O 1
ATOM 6688 N N . SER A 1 808 ? 3.778 49.477 -40.919 1.00 92.88 808 SER A N 1
ATOM 6689 C CA . SER A 1 808 ? 5.132 50.035 -41.027 1.00 92.88 808 SER A CA 1
ATOM 6690 C C . SER A 1 808 ? 6.072 49.458 -39.977 1.00 92.88 808 SER A C 1
ATOM 6692 O O . SER A 1 808 ? 5.614 49.006 -38.933 1.00 92.88 808 SER A O 1
ATOM 6694 N N . TRP A 1 809 ? 7.376 49.438 -40.257 1.00 93.88 809 TRP A N 1
ATOM 6695 C CA . TRP A 1 809 ? 8.426 48.949 -39.353 1.00 93.88 809 TRP A CA 1
ATOM 6696 C C . TRP A 1 809 ? 9.743 49.717 -39.545 1.00 93.88 809 TRP A C 1
ATOM 6698 O O . TRP A 1 809 ? 9.899 50.506 -40.480 1.00 93.88 809 TRP A O 1
ATOM 6708 N N . ASN A 1 810 ? 10.708 49.503 -38.649 1.00 91.62 810 ASN A N 1
ATOM 6709 C CA . ASN A 1 810 ? 12.076 49.997 -38.824 1.00 91.62 810 ASN A CA 1
ATOM 6710 C C . ASN A 1 810 ? 12.826 49.165 -39.871 1.00 91.62 810 ASN A C 1
ATOM 6712 O O . ASN A 1 810 ? 12.670 47.946 -39.908 1.00 91.62 810 ASN A O 1
ATOM 6716 N N . SER A 1 811 ? 13.720 49.792 -40.636 1.00 88.50 811 SER A N 1
ATOM 6717 C CA . SER A 1 811 ? 14.609 49.071 -41.552 1.00 88.50 811 SER A CA 1
ATOM 6718 C C . SER A 1 811 ? 15.495 48.078 -40.798 1.00 88.50 811 SER A C 1
ATOM 6720 O O . SER A 1 811 ? 16.145 48.452 -39.821 1.00 88.50 811 SER A O 1
ATOM 6722 N N . VAL A 1 812 ? 15.547 46.842 -41.283 1.00 84.75 812 VAL A N 1
ATOM 6723 C CA . VAL A 1 812 ? 16.463 45.797 -40.827 1.00 84.75 812 VAL A CA 1
ATOM 6724 C C . VAL A 1 812 ? 17.752 45.892 -41.657 1.00 84.75 812 VAL A C 1
ATOM 6726 O O . VAL A 1 812 ? 17.661 45.855 -42.887 1.00 84.75 812 VAL A O 1
ATOM 6729 N N . PRO A 1 813 ? 18.933 46.053 -41.029 1.00 76.81 813 PRO A N 1
ATOM 6730 C CA . PRO A 1 813 ? 20.215 46.019 -41.732 1.00 76.81 813 PRO A CA 1
ATOM 6731 C C . PRO A 1 813 ? 20.357 44.747 -42.573 1.00 76.81 813 PRO A C 1
ATOM 6733 O O . PRO A 1 813 ? 19.922 43.679 -42.153 1.00 76.81 813 PRO A O 1
ATOM 6736 N N . ASP A 1 814 ? 20.919 44.880 -43.775 1.00 71.38 814 ASP A N 1
ATOM 6737 C CA . ASP A 1 814 ? 21.174 43.777 -44.718 1.00 71.38 814 ASP A CA 1
ATOM 6738 C C . ASP A 1 814 ? 19.928 43.031 -45.243 1.00 71.38 814 ASP A C 1
ATOM 6740 O O . ASP A 1 814 ? 20.043 42.039 -45.967 1.00 71.38 814 ASP A O 1
ATOM 6744 N N . ALA A 1 815 ? 18.721 43.531 -44.953 1.00 78.94 815 ALA A N 1
ATOM 6745 C CA . ALA A 1 815 ? 17.494 43.058 -45.583 1.00 78.94 815 ALA A CA 1
ATOM 6746 C C . ALA A 1 815 ? 17.400 43.571 -47.027 1.00 78.94 815 ALA A C 1
ATOM 6748 O O . ALA A 1 815 ? 17.422 44.777 -47.275 1.00 78.94 815 ALA A O 1
ATOM 6749 N N . ALA A 1 816 ? 17.243 42.656 -47.981 1.00 78.88 816 ALA A N 1
ATOM 6750 C CA . ALA A 1 816 ? 17.042 42.989 -49.388 1.00 78.88 816 ALA A CA 1
ATOM 6751 C C . ALA A 1 816 ? 15.585 43.382 -49.676 1.00 78.88 816 ALA A C 1
ATOM 6753 O O . ALA A 1 816 ? 15.321 44.321 -50.425 1.00 78.88 816 ALA A O 1
ATOM 6754 N N . PHE A 1 817 ? 14.626 42.686 -49.060 1.00 83.38 817 PHE A N 1
ATOM 6755 C CA . PHE A 1 817 ? 13.203 43.016 -49.123 1.00 83.38 817 PHE A CA 1
ATOM 6756 C C . PHE A 1 817 ? 12.455 42.458 -47.905 1.00 83.38 817 PHE A C 1
ATOM 6758 O O . PHE A 1 817 ? 13.032 41.803 -47.040 1.00 83.38 817 PHE A O 1
ATOM 6765 N N . TYR A 1 818 ? 11.149 42.714 -47.827 1.00 87.75 818 TYR A N 1
ATOM 6766 C CA . TYR A 1 818 ? 10.291 42.223 -46.751 1.00 87.75 818 TYR A CA 1
ATOM 6767 C C . TYR A 1 818 ? 9.139 41.393 -47.307 1.00 87.75 818 TYR A C 1
ATOM 6769 O O . TYR A 1 818 ? 8.715 41.568 -48.449 1.00 87.75 818 TYR A O 1
ATOM 6777 N N . ARG A 1 819 ? 8.600 40.500 -46.477 1.00 90.00 819 ARG A N 1
ATOM 6778 C CA . ARG A 1 819 ? 7.336 39.801 -46.734 1.00 90.00 819 ARG A CA 1
ATOM 6779 C C . ARG A 1 819 ? 6.375 40.079 -45.588 1.00 90.00 819 ARG A C 1
ATOM 6781 O O . ARG A 1 819 ? 6.779 40.069 -44.427 1.00 90.00 819 ARG A O 1
ATOM 6788 N N . VAL A 1 820 ? 5.116 40.316 -45.932 1.00 89.62 820 VAL A N 1
ATOM 6789 C CA . VAL A 1 820 ? 4.007 40.403 -44.983 1.00 89.62 820 VAL A CA 1
ATOM 6790 C C . VAL A 1 820 ? 3.210 39.124 -45.126 1.00 89.62 820 VAL A C 1
ATOM 6792 O O . VAL A 1 820 ? 2.980 38.660 -46.240 1.00 89.62 820 VAL A O 1
ATOM 6795 N N . TYR A 1 821 ? 2.821 38.551 -44.000 1.00 90.56 821 TYR A N 1
ATOM 6796 C CA . TYR A 1 821 ? 1.958 37.387 -43.935 1.00 90.56 821 TYR A CA 1
ATOM 6797 C C . TYR A 1 821 ? 0.680 37.771 -43.217 1.00 90.56 821 TYR A C 1
ATOM 6799 O O . TYR A 1 821 ? 0.714 38.622 -42.327 1.00 90.56 821 TYR A O 1
ATOM 6807 N N . SER A 1 822 ? -0.418 37.124 -43.580 1.00 89.31 822 SER A N 1
ATOM 6808 C CA . SER A 1 822 ? -1.730 37.342 -42.980 1.00 89.31 822 SER A CA 1
ATOM 6809 C C . SER A 1 822 ? -2.375 36.019 -42.579 1.00 89.31 822 SER A C 1
ATOM 6811 O O . SER A 1 822 ? -2.192 35.023 -43.275 1.00 89.31 822 SER A O 1
ATOM 6813 N N . SER A 1 823 ? -3.160 36.032 -41.505 1.00 87.19 823 SER A N 1
ATOM 6814 C CA . SER A 1 823 ? -4.029 34.925 -41.086 1.00 87.19 823 SER A CA 1
ATOM 6815 C C . SER A 1 823 ? -5.322 35.463 -40.461 1.00 87.19 823 SER A C 1
ATOM 6817 O O . SER A 1 823 ? -5.391 36.628 -40.038 1.00 87.19 823 SER A O 1
ATOM 6819 N N . ASP A 1 824 ? -6.355 34.630 -40.378 1.00 86.50 824 ASP A N 1
ATOM 6820 C CA . ASP A 1 824 ? -7.526 34.858 -39.527 1.00 86.50 824 ASP A CA 1
ATOM 6821 C C . ASP A 1 824 ? -7.343 34.310 -38.098 1.00 86.50 824 ASP A C 1
ATOM 6823 O O . ASP A 1 824 ? -8.092 34.720 -37.204 1.00 86.50 824 ASP A O 1
ATOM 6827 N N . ASN A 1 825 ? -6.312 33.487 -37.871 1.00 79.06 825 ASN A N 1
ATOM 6828 C CA . ASN A 1 825 ? -5.945 32.852 -36.607 1.00 79.06 825 ASN A CA 1
ATOM 6829 C C . ASN A 1 825 ? -4.549 33.331 -36.136 1.00 79.06 825 ASN A C 1
ATOM 6831 O O . ASN A 1 825 ? -3.598 33.334 -36.918 1.00 79.06 825 ASN A O 1
ATOM 6835 N N . PRO A 1 826 ? -4.380 33.757 -34.868 1.00 78.12 826 PRO A N 1
ATOM 6836 C CA . PRO A 1 826 ? -3.093 34.247 -34.369 1.00 78.12 826 PRO A CA 1
ATOM 6837 C C . PRO A 1 826 ? -2.019 33.167 -34.165 1.00 78.12 826 PRO A C 1
ATOM 6839 O O . PRO A 1 826 ? -0.850 33.532 -34.046 1.00 78.12 826 PRO A O 1
ATOM 6842 N N . SER A 1 827 ? -2.387 31.885 -34.098 1.00 71.56 827 SER A N 1
ATOM 6843 C CA . SER A 1 827 ? -1.495 30.805 -33.649 1.00 71.56 827 SER A CA 1
ATOM 6844 C C . SER A 1 827 ? -1.031 29.866 -34.768 1.00 71.56 827 SER A C 1
ATOM 6846 O O . SER A 1 827 ? -0.030 29.178 -34.598 1.00 71.56 827 SER A O 1
ATOM 6848 N N . GLU A 1 828 ? -1.704 29.850 -35.922 1.00 71.06 828 GLU A N 1
ATOM 6849 C CA . GLU A 1 828 ? -1.427 28.913 -37.021 1.00 71.06 828 GLU A CA 1
ATOM 6850 C C . GLU A 1 828 ? -1.878 29.462 -38.393 1.00 71.06 828 GLU A C 1
ATOM 6852 O O . GLU A 1 828 ? -2.617 30.445 -38.482 1.00 71.06 828 GLU A O 1
ATOM 6857 N N . HIS A 1 829 ? -1.389 28.840 -39.474 1.00 76.31 829 HIS A N 1
ATOM 6858 C CA . HIS A 1 829 ? -1.812 29.069 -40.870 1.00 76.31 829 HIS A CA 1
ATOM 6859 C C . HIS A 1 829 ? -1.620 30.484 -41.451 1.00 76.31 829 HIS A C 1
ATOM 6861 O O . HIS A 1 829 ? -2.476 31.013 -42.153 1.00 76.31 829 HIS A O 1
ATOM 6867 N N . PHE A 1 830 ? -0.459 31.098 -41.222 1.00 83.62 830 PHE A N 1
ATOM 6868 C CA . PHE A 1 830 ? -0.103 32.347 -41.902 1.00 83.62 830 PHE A CA 1
ATOM 6869 C C . PHE A 1 830 ? 0.429 32.112 -43.316 1.00 83.62 830 PHE A C 1
ATOM 6871 O O . PHE A 1 830 ? 1.434 31.424 -43.504 1.00 83.62 830 PHE A O 1
ATOM 6878 N N . GLU A 1 831 ? -0.169 32.790 -44.291 1.00 85.50 831 GLU A N 1
ATOM 6879 C CA . GLU A 1 831 ? 0.258 32.769 -45.691 1.00 85.50 831 GLU A CA 1
ATOM 6880 C C . GLU A 1 831 ? 0.801 34.130 -46.130 1.00 85.50 831 GLU A C 1
ATOM 6882 O O . GLU A 1 831 ? 0.474 35.161 -45.538 1.00 85.50 831 GLU A O 1
ATOM 6887 N N . ILE A 1 832 ? 1.644 34.144 -47.170 1.00 86.94 832 ILE A N 1
ATOM 6888 C CA . ILE A 1 832 ? 2.191 35.388 -47.726 1.00 86.94 832 ILE A CA 1
ATOM 6889 C C . ILE A 1 832 ? 1.037 36.251 -48.236 1.00 86.94 832 ILE A C 1
ATOM 6891 O O . ILE A 1 832 ? 0.287 35.857 -49.131 1.00 86.94 832 ILE A O 1
ATOM 6895 N N . ASP A 1 833 ? 0.937 37.468 -47.711 1.00 87.56 833 ASP A N 1
ATOM 6896 C CA . ASP A 1 833 ? -0.085 38.412 -48.114 1.00 87.56 833 ASP A CA 1
ATOM 6897 C C . ASP A 1 833 ? 0.342 39.198 -49.359 1.00 87.56 833 ASP A C 1
ATOM 6899 O O . ASP A 1 833 ? 1.033 40.218 -49.301 1.00 87.56 833 ASP A O 1
ATOM 6903 N N . LEU A 1 834 ? -0.124 38.720 -50.510 1.00 90.00 834 LEU A N 1
ATOM 6904 C CA . LEU A 1 834 ? 0.110 39.339 -51.815 1.00 90.00 834 LEU A CA 1
ATOM 6905 C C . LEU A 1 834 ? -0.892 40.450 -52.167 1.00 90.00 834 LEU A C 1
ATOM 6907 O O . LEU A 1 834 ? -0.830 40.996 -53.266 1.00 90.00 834 LEU A O 1
ATOM 6911 N N . SER A 1 835 ? -1.847 40.767 -51.286 1.00 88.69 835 SER A N 1
ATOM 6912 C CA . SER A 1 835 ? -2.893 41.756 -51.585 1.00 88.69 835 SER A CA 1
ATOM 6913 C C . SER A 1 835 ? -2.421 43.205 -51.460 1.00 88.69 835 SER A C 1
ATOM 6915 O O . SER A 1 835 ? -3.094 44.107 -51.962 1.00 88.69 835 SER A O 1
ATOM 6917 N N . GLY A 1 836 ? -1.271 43.429 -50.822 1.00 87.31 836 GLY A N 1
ATOM 6918 C CA . GLY A 1 836 ? -0.726 44.760 -50.595 1.00 87.31 836 GLY A CA 1
ATOM 6919 C C . GLY A 1 836 ? 0.484 45.124 -51.442 1.00 87.31 836 GLY A C 1
ATOM 6920 O O . GLY A 1 836 ? 1.062 44.312 -52.159 1.00 87.31 836 GLY A O 1
ATOM 6921 N N . THR A 1 837 ? 0.874 46.389 -51.339 1.00 90.81 837 THR A N 1
ATOM 6922 C CA . THR A 1 837 ? 2.006 46.988 -52.048 1.00 90.81 837 THR A CA 1
ATOM 6923 C C . THR A 1 837 ? 3.033 47.510 -51.049 1.00 90.81 837 THR A C 1
ATOM 6925 O O . THR A 1 837 ? 2.680 48.215 -50.101 1.00 90.81 837 THR A O 1
ATOM 6928 N N . PHE A 1 838 ? 4.306 47.182 -51.277 1.00 89.81 838 PHE A N 1
ATOM 6929 C CA . PHE A 1 838 ? 5.424 47.659 -50.465 1.00 89.81 838 PHE A CA 1
ATOM 6930 C C . PHE A 1 838 ? 5.931 49.028 -50.926 1.00 89.81 838 PHE A C 1
ATOM 6932 O O . PHE A 1 838 ? 6.087 49.280 -52.121 1.00 89.81 838 PHE A O 1
ATOM 6939 N N . PHE A 1 839 ? 6.275 49.868 -49.954 1.00 87.75 839 PHE A N 1
ATOM 6940 C CA . PHE A 1 839 ? 7.050 51.093 -50.113 1.00 87.75 839 PHE A CA 1
ATOM 6941 C C . PHE A 1 839 ? 8.130 51.123 -49.028 1.00 87.75 839 PHE A C 1
ATOM 6943 O O . PHE A 1 839 ? 7.925 51.670 -47.942 1.00 87.75 839 PHE A O 1
ATOM 6950 N N . ASP A 1 840 ? 9.273 50.506 -49.336 1.00 87.00 840 ASP A N 1
ATOM 6951 C CA . ASP A 1 840 ? 10.391 50.322 -48.404 1.00 87.00 840 ASP A CA 1
ATOM 6952 C C . ASP A 1 840 ? 9.939 49.582 -47.126 1.00 87.00 840 ASP A C 1
ATOM 6954 O O . ASP A 1 840 ? 9.474 48.445 -47.214 1.00 87.00 840 ASP A O 1
ATOM 6958 N N . THR A 1 841 ? 9.977 50.222 -45.955 1.00 91.62 841 THR A N 1
ATOM 6959 C CA . THR A 1 841 ? 9.542 49.632 -44.678 1.00 91.62 841 THR A CA 1
ATOM 6960 C C . THR A 1 841 ? 8.056 49.848 -44.366 1.00 91.62 841 THR A C 1
ATOM 6962 O O . THR A 1 841 ? 7.641 49.856 -43.205 1.00 91.62 841 THR A O 1
ATOM 6965 N N . ASN A 1 842 ? 7.243 50.066 -45.403 1.00 93.00 842 ASN A N 1
ATOM 6966 C CA . ASN A 1 842 ? 5.797 50.244 -45.310 1.00 93.00 842 ASN A CA 1
ATOM 6967 C C . ASN A 1 842 ? 5.083 49.285 -46.259 1.00 93.00 842 ASN A C 1
ATOM 6969 O O . ASN A 1 842 ? 5.542 49.043 -47.375 1.00 93.00 842 ASN A O 1
ATOM 6973 N N . TRP A 1 843 ? 3.916 48.805 -45.851 1.00 95.06 843 TRP A N 1
ATOM 6974 C CA . TRP A 1 843 ? 3.046 47.958 -46.654 1.00 95.06 843 TRP A CA 1
ATOM 6975 C C . TRP A 1 843 ? 1.592 48.400 -46.523 1.00 95.06 843 TRP A C 1
ATOM 6977 O O . TRP A 1 843 ? 1.114 48.654 -45.417 1.00 95.06 843 TRP A O 1
ATOM 6987 N N . TYR A 1 844 ? 0.904 48.501 -47.659 1.00 92.44 844 TYR A N 1
ATOM 6988 C CA . TYR A 1 844 ? -0.486 48.951 -47.748 1.00 92.44 844 TYR A CA 1
ATOM 6989 C C . TYR A 1 844 ? -1.333 47.917 -48.478 1.00 92.44 844 TYR A C 1
ATOM 6991 O O . TYR A 1 844 ? -0.950 47.515 -49.575 1.00 92.44 844 TYR A O 1
ATOM 6999 N N . ALA A 1 845 ? -2.489 47.539 -47.940 1.00 92.12 845 ALA A N 1
ATOM 7000 C CA . ALA A 1 845 ? -3.425 46.625 -48.600 1.00 92.12 845 ALA A CA 1
ATOM 7001 C C . ALA A 1 845 ? -4.889 47.055 -48.409 1.00 92.12 845 ALA A C 1
ATOM 7003 O O . ALA A 1 845 ? -5.199 47.760 -47.450 1.00 92.12 845 ALA A O 1
ATOM 7004 N N . PRO A 1 846 ? -5.815 46.629 -49.286 1.00 88.69 846 PRO A N 1
ATOM 7005 C CA . PRO A 1 846 ? -7.240 46.772 -49.017 1.00 88.69 846 PRO A CA 1
ATOM 7006 C C . PRO A 1 846 ? -7.657 45.911 -47.818 1.00 88.69 846 PRO A C 1
ATOM 7008 O O . PRO A 1 846 ? -7.094 44.844 -47.572 1.00 88.69 846 PRO A O 1
ATOM 7011 N N . ILE A 1 847 ? -8.682 46.346 -47.086 1.00 86.69 847 ILE A N 1
ATOM 7012 C CA . ILE A 1 847 ? -9.242 45.569 -45.973 1.00 86.69 847 ILE A CA 1
ATOM 7013 C C . ILE A 1 847 ? -10.047 44.395 -46.544 1.00 86.69 847 ILE A C 1
ATOM 7015 O O . ILE A 1 847 ? -11.028 44.601 -47.261 1.00 86.69 847 ILE A O 1
ATOM 7019 N N . LEU A 1 848 ? -9.642 43.165 -46.220 1.00 85.19 848 LEU A N 1
ATOM 7020 C CA . LEU A 1 848 ? -10.255 41.934 -46.724 1.00 85.19 848 LEU A CA 1
ATOM 7021 C C . LEU A 1 848 ? -10.751 41.043 -45.579 1.00 85.19 848 LEU A C 1
ATOM 7023 O O . LEU A 1 848 ? -10.126 40.937 -44.523 1.00 85.19 848 LEU A O 1
ATOM 7027 N N . GLU A 1 849 ? -11.887 40.383 -45.804 1.00 77.19 849 GLU A N 1
ATOM 7028 C CA . GLU A 1 849 ? -12.451 39.407 -44.871 1.00 77.19 849 GLU A CA 1
ATOM 7029 C C . GLU A 1 849 ? -11.533 38.171 -44.788 1.00 77.19 849 GLU A C 1
ATOM 7031 O O . GLU A 1 849 ? -11.071 37.677 -45.814 1.00 77.19 849 GLU A O 1
ATOM 7036 N N . GLY A 1 850 ? -11.223 37.708 -43.570 1.00 77.12 850 GLY A N 1
ATOM 7037 C CA . GLY A 1 850 ? -10.306 36.578 -43.335 1.00 77.12 850 GLY A CA 1
ATOM 7038 C C . GLY A 1 850 ? -8.832 36.942 -43.090 1.00 77.12 850 GLY A C 1
ATOM 7039 O O . GLY A 1 850 ? -7.993 36.053 -43.037 1.00 77.12 850 GLY A O 1
ATOM 7040 N N . LYS A 1 851 ? -8.484 38.226 -42.918 1.00 84.00 851 LYS A N 1
ATOM 7041 C CA . LYS A 1 851 ? -7.102 38.660 -42.624 1.00 84.00 851 LYS A CA 1
ATOM 7042 C C . LYS A 1 851 ? -7.051 39.620 -41.438 1.00 84.00 851 LYS A C 1
ATOM 7044 O O . LYS A 1 851 ? -7.227 40.830 -41.586 1.00 84.00 851 LYS A O 1
ATOM 7049 N N . ARG A 1 852 ? -6.866 39.066 -40.237 1.00 82.38 852 ARG A N 1
ATOM 7050 C CA . ARG A 1 852 ? -6.970 39.784 -38.947 1.00 82.38 852 ARG A CA 1
ATOM 7051 C C . ARG A 1 852 ? -5.638 39.919 -38.210 1.00 82.38 852 ARG A C 1
ATOM 7053 O O . ARG A 1 852 ? -5.473 40.802 -37.365 1.00 82.38 852 ARG A O 1
ATOM 7060 N N . PHE A 1 853 ? -4.695 39.043 -38.517 1.00 86.00 853 PHE A N 1
ATOM 7061 C CA . PHE A 1 853 ? -3.384 38.993 -37.892 1.00 86.00 853 PHE A CA 1
ATOM 7062 C C . PHE A 1 853 ? -2.324 39.075 -38.966 1.00 86.00 853 PHE A C 1
ATOM 7064 O O . PHE A 1 853 ? -2.467 38.453 -40.016 1.00 86.00 853 PHE A O 1
ATOM 7071 N N . TYR A 1 854 ? -1.267 39.829 -38.686 1.00 88.38 854 TYR A N 1
ATOM 7072 C CA . TYR A 1 854 ? -0.188 40.048 -39.630 1.00 88.38 854 TYR A CA 1
ATOM 7073 C C . TYR A 1 854 ? 1.158 39.867 -38.944 1.00 88.38 854 TYR A C 1
ATOM 7075 O O . TYR A 1 854 ? 1.324 40.187 -37.765 1.00 88.38 854 TYR A O 1
ATOM 7083 N N . PHE A 1 855 ? 2.147 39.402 -39.694 1.00 88.00 855 PHE A N 1
ATOM 7084 C CA . PHE A 1 855 ? 3.539 39.550 -39.294 1.00 88.00 855 PHE A CA 1
ATOM 7085 C C . PHE A 1 855 ? 4.401 39.917 -40.489 1.00 88.00 855 PHE A C 1
ATOM 7087 O O . PHE A 1 855 ? 4.062 39.635 -41.640 1.00 88.00 855 PHE A O 1
ATOM 7094 N N . VAL A 1 856 ? 5.538 40.537 -40.191 1.00 87.81 856 VAL A N 1
ATOM 7095 C CA . VAL A 1 856 ? 6.510 40.969 -41.192 1.00 87.81 856 VAL A CA 1
ATOM 7096 C C . VAL A 1 856 ? 7.821 40.235 -40.968 1.00 87.81 856 VAL A C 1
ATOM 7098 O O . VAL A 1 856 ? 8.252 40.052 -39.828 1.00 87.81 856 VAL A O 1
ATOM 7101 N N . THR A 1 857 ? 8.456 39.826 -42.058 1.00 82.88 857 THR A N 1
ATOM 7102 C CA . THR A 1 857 ? 9.791 39.221 -42.064 1.00 82.88 857 THR A CA 1
ATOM 7103 C C . THR A 1 857 ? 10.707 40.015 -42.974 1.00 82.88 857 THR A C 1
ATOM 7105 O O . THR A 1 857 ? 10.315 40.342 -44.097 1.00 82.88 857 THR A O 1
ATOM 7108 N N . ALA A 1 858 ? 11.931 40.266 -42.523 1.00 82.81 858 ALA A N 1
ATOM 7109 C CA . ALA A 1 858 ? 13.021 40.677 -43.397 1.00 82.81 858 ALA A CA 1
ATOM 7110 C C . ALA A 1 858 ? 13.541 39.468 -44.190 1.00 82.81 858 ALA A C 1
ATOM 7112 O O . ALA A 1 858 ? 13.540 38.350 -43.675 1.00 82.81 858 ALA A O 1
ATOM 7113 N N . VAL A 1 859 ? 13.948 39.690 -45.438 1.00 74.94 859 VAL A N 1
ATOM 7114 C CA . VAL A 1 859 ? 14.483 38.666 -46.343 1.00 74.94 859 VAL A CA 1
ATOM 7115 C C . VAL A 1 859 ? 15.754 39.199 -46.991 1.00 74.94 859 VAL A C 1
ATOM 7117 O O . VAL A 1 859 ? 15.784 40.341 -47.446 1.00 74.94 859 VAL A O 1
ATOM 7120 N N . ASN A 1 860 ? 16.795 38.375 -47.055 1.00 70.56 860 ASN A N 1
ATOM 7121 C CA . ASN A 1 860 ? 18.003 38.659 -47.824 1.00 70.56 860 ASN A CA 1
ATOM 7122 C C . ASN A 1 860 ? 17.910 37.906 -49.162 1.00 70.56 860 ASN A C 1
ATOM 7124 O O . ASN A 1 860 ? 17.505 36.751 -49.182 1.00 70.56 860 ASN A O 1
ATOM 7128 N N . GLU A 1 861 ? 18.276 38.522 -50.288 1.00 56.12 861 GLU A N 1
ATOM 7129 C CA . GLU A 1 861 ? 18.269 37.847 -51.599 1.00 56.12 861 GLU A CA 1
ATOM 7130 C C . GLU A 1 861 ? 19.212 36.627 -51.647 1.00 56.12 861 GLU A C 1
ATOM 7132 O O . GLU A 1 861 ? 19.007 35.739 -52.472 1.00 56.12 861 GLU A O 1
ATOM 7137 N N . ASN A 1 862 ? 20.168 36.538 -50.713 1.00 51.59 862 ASN A N 1
ATOM 7138 C CA . ASN A 1 862 ? 21.122 35.435 -50.584 1.00 51.59 862 ASN A CA 1
ATOM 7139 C C . ASN A 1 862 ? 20.771 34.408 -49.475 1.00 51.59 862 ASN A C 1
ATOM 7141 O O . ASN A 1 862 ? 21.569 33.509 -49.227 1.00 51.59 862 ASN A O 1
ATOM 7145 N N . ARG A 1 863 ? 19.610 34.511 -48.795 1.00 53.56 863 ARG A N 1
ATOM 7146 C CA . ARG A 1 863 ? 19.176 33.579 -47.720 1.00 53.56 863 ARG A CA 1
ATOM 7147 C C . ARG A 1 863 ? 17.642 33.458 -47.636 1.00 53.56 863 ARG A C 1
ATOM 7149 O O . ARG A 1 863 ? 16.936 34.457 -47.703 1.00 53.56 863 ARG A O 1
ATOM 7156 N N . ASN A 1 864 ? 17.112 32.263 -47.354 1.00 41.84 864 ASN A N 1
ATOM 7157 C CA . ASN A 1 864 ? 15.678 32.039 -47.069 1.00 41.84 864 ASN A CA 1
ATOM 7158 C C . ASN A 1 864 ? 15.296 32.160 -45.571 1.00 41.84 864 ASN A C 1
ATOM 7160 O O . ASN A 1 864 ? 14.169 31.826 -45.206 1.00 41.84 864 ASN A O 1
ATOM 7164 N N . ASN A 1 865 ? 16.173 32.671 -44.695 1.00 49.38 865 ASN A N 1
ATOM 7165 C CA . ASN A 1 865 ? 15.893 32.756 -43.254 1.00 49.38 865 ASN A CA 1
ATOM 7166 C C . ASN A 1 865 ? 14.908 33.894 -42.915 1.00 49.38 865 ASN A C 1
ATOM 7168 O O . ASN A 1 865 ? 15.226 35.077 -43.026 1.00 49.38 865 ASN A O 1
ATOM 7172 N N . LEU A 1 866 ? 13.699 33.520 -42.477 1.00 50.25 866 LEU A N 1
ATOM 7173 C CA . LEU A 1 866 ? 12.606 34.412 -42.076 1.00 50.25 866 LEU A CA 1
ATOM 7174 C C . LEU A 1 866 ? 12.518 34.486 -40.544 1.00 50.25 866 LEU A C 1
ATOM 7176 O O . LEU A 1 866 ? 12.114 33.513 -39.911 1.00 50.25 866 LEU A O 1
ATOM 7180 N N . ARG A 1 867 ? 12.791 35.644 -39.927 1.00 51.75 867 ARG A N 1
ATOM 7181 C CA . ARG A 1 867 ? 12.430 35.887 -38.514 1.00 51.75 867 ARG A CA 1
ATOM 7182 C C . ARG A 1 867 ? 11.192 36.789 -38.416 1.00 51.75 867 ARG A C 1
ATOM 7184 O O . ARG A 1 867 ? 11.094 37.784 -39.134 1.00 51.75 867 ARG A O 1
ATOM 7191 N N . LYS A 1 868 ? 10.227 36.416 -37.565 1.00 53.91 868 LYS A N 1
ATOM 7192 C CA . LYS A 1 868 ? 8.838 36.930 -37.562 1.00 53.91 868 LYS A CA 1
ATOM 7193 C C . LYS A 1 868 ? 8.525 37.754 -36.303 1.00 53.91 868 LYS A C 1
ATOM 7195 O O . LYS A 1 868 ? 9.016 37.430 -35.225 1.00 53.91 868 LYS A O 1
ATOM 7200 N N . LYS A 1 869 ? 7.652 38.766 -36.415 1.00 58.62 869 LYS A N 1
ATOM 7201 C CA . LYS A 1 869 ? 7.046 39.481 -35.270 1.00 58.62 869 LYS A CA 1
ATOM 7202 C C . LYS A 1 869 ? 5.557 39.762 -35.513 1.00 58.62 869 LYS A C 1
ATOM 7204 O O . LYS A 1 869 ? 5.208 40.372 -36.520 1.00 58.62 869 LYS A O 1
ATOM 7209 N N . PHE A 1 870 ? 4.700 39.320 -34.591 1.00 56.75 870 PHE A N 1
ATOM 7210 C CA . PHE A 1 870 ? 3.237 39.337 -34.727 1.00 56.75 870 PHE A CA 1
ATOM 7211 C C . PHE A 1 870 ? 2.604 40.670 -34.319 1.00 56.75 870 PHE A C 1
ATOM 7213 O O . PHE A 1 870 ? 2.968 41.247 -33.293 1.00 56.75 870 PHE A O 1
ATOM 7220 N N . VAL A 1 871 ? 1.609 41.125 -35.086 1.00 61.03 871 VAL A N 1
ATOM 7221 C CA . VAL A 1 871 ? 0.777 42.298 -34.784 1.00 61.03 871 VAL A CA 1
ATOM 7222 C C . VAL A 1 871 ? -0.685 42.032 -35.170 1.00 61.03 871 VAL A C 1
ATOM 7224 O O . VAL A 1 871 ? -0.982 41.392 -36.178 1.00 61.03 871 VAL A O 1
ATOM 7227 N N . ARG A 1 872 ? -1.623 42.530 -34.356 1.00 62.22 872 ARG A N 1
ATOM 7228 C CA . ARG A 1 872 ? -3.075 42.375 -34.546 1.00 62.22 872 ARG A CA 1
ATOM 7229 C C . ARG A 1 872 ? -3.707 43.679 -35.038 1.00 62.22 872 ARG A C 1
ATOM 7231 O O . ARG A 1 872 ? -3.476 44.724 -34.432 1.00 62.22 872 ARG A O 1
ATOM 7238 N N . SER A 1 873 ? -4.563 43.609 -36.061 1.00 53.09 873 SER A N 1
ATOM 7239 C CA . SER A 1 873 ? -5.450 44.719 -36.438 1.00 53.09 873 SER A CA 1
ATOM 7240 C C . SER A 1 873 ? -6.611 44.809 -35.437 1.00 53.09 873 SER A C 1
ATOM 7242 O O . SER A 1 873 ? -7.276 43.795 -35.201 1.00 53.09 873 SER A O 1
ATOM 7244 N N . LYS A 1 874 ? -6.839 45.974 -34.818 1.00 49.91 874 LYS A N 1
ATOM 7245 C CA . LYS A 1 874 ? -8.029 46.211 -33.980 1.00 49.91 874 LYS A CA 1
ATOM 7246 C C . LYS A 1 874 ? -9.235 46.592 -34.818 1.00 49.91 874 LYS A C 1
ATOM 7248 O O . LYS A 1 874 ? -9.048 47.426 -35.727 1.00 49.91 874 LYS A O 1
#